Protein AF-0000000066102366 (afdb_homodimer)

Solvent-accessible surface area (backbone atoms only — not comparable to full-atom values): 40143 Å² total; per-residue (Å²): 104,44,36,36,39,34,56,14,34,32,42,26,53,77,79,68,43,74,47,74,31,21,40,34,29,48,43,47,22,20,67,41,72,42,74,88,72,82,71,86,92,42,50,73,45,81,28,66,86,20,38,34,30,33,12,26,32,32,74,33,31,48,33,33,53,49,71,36,56,87,23,20,27,56,65,35,37,47,48,17,29,21,54,27,19,31,28,32,38,24,30,57,18,81,30,43,72,41,25,42,44,42,67,56,38,35,56,45,46,56,62,34,68,72,47,76,42,48,59,50,36,29,22,26,43,18,46,75,65,63,59,69,46,69,36,62,62,69,56,30,42,74,40,57,30,70,28,27,22,39,57,90,48,48,72,83,44,65,33,48,49,46,52,51,36,46,52,23,41,76,67,72,31,41,39,38,44,31,53,54,39,71,64,51,39,66,34,83,24,34,30,50,44,72,62,23,48,75,72,74,42,55,15,32,36,60,59,20,28,35,14,49,39,32,22,52,44,42,46,29,38,73,57,62,10,44,35,35,40,50,46,55,44,41,33,65,36,44,54,46,49,43,51,37,44,71,75,63,24,47,60,46,27,25,29,26,47,62,43,61,66,50,40,42,68,40,34,81,75,44,40,31,30,42,22,18,78,65,27,30,38,51,69,67,22,25,52,36,45,51,51,22,50,64,71,53,54,36,44,28,47,27,46,52,22,26,50,39,39,69,72,55,40,67,50,58,68,92,70,22,61,60,32,24,52,25,44,66,47,35,61,25,46,42,37,42,56,28,32,72,67,64,64,34,53,68,53,56,52,45,28,20,24,10,39,42,43,18,59,74,69,67,48,91,53,26,38,74,44,70,76,28,53,22,31,26,19,30,26,37,72,73,52,77,40,64,39,60,84,75,58,64,33,76,28,67,36,41,62,53,54,70,36,79,36,21,26,46,54,40,32,13,24,27,60,45,36,79,66,28,67,60,128,103,43,37,34,38,35,54,15,33,32,42,27,53,77,79,69,42,76,45,74,32,21,40,34,28,49,43,47,22,20,68,41,73,42,73,88,74,82,70,86,92,41,51,74,43,81,28,65,87,21,38,33,31,34,12,27,31,32,74,33,31,48,32,32,51,48,72,36,57,88,23,20,29,56,66,34,38,47,48,17,28,21,55,28,18,29,28,33,41,24,31,58,19,80,30,44,72,42,26,42,44,42,67,56,37,36,56,44,47,56,60,32,68,72,46,76,43,47,60,49,36,29,22,27,44,18,47,73,64,63,60,72,47,72,34,61,61,68,55,30,42,74,42,57,30,69,29,27,21,39,57,89,47,49,72,83,43,64,34,48,50,45,53,50,35,46,51,23,41,77,68,71,31,41,40,37,45,32,50,53,40,73,65,50,40,65,33,83,24,34,28,50,44,72,62,22,47,76,72,74,41,56,15,30,37,58,57,22,27,33,15,50,41,33,21,52,44,41,46,30,39,74,57,63,10,44,34,35,41,49,46,55,44,39,32,64,34,44,54,47,49,42,50,37,43,72,75,62,24,47,62,46,28,24,29,25,48,62,43,61,66,50,40,41,67,40,35,81,75,44,39,30,30,42,23,17,77,65,26,29,36,51,69,68,21,26,53,36,46,51,51,22,48,64,72,54,53,35,44,28,48,28,45,51,22,26,51,39,39,70,72,54,40,67,50,57,67,91,72,23,61,60,31,25,50,26,44,66,46,35,60,25,45,43,36,41,57,26,31,72,67,64,64,34,53,67,53,56,52,45,27,20,25,9,38,43,43,17,58,73,67,67,47,89,55,26,39,74,45,69,76,28,53,23,31,27,18,32,26,38,70,73,52,76,40,64,38,60,82,76,57,66,33,76,27,67,36,42,62,52,53,69,36,80,35,22,27,47,54,42,33,14,24,26,61,44,36,81,67,26,67,60,129

Nearest PDB structures (foldseek):
  3d6n-assembly1_A  TM=9.719E-01  e=1.361E-57  Aquifex aeolicus
  4bjh-assembly1_A  TM=9.716E-01  e=2.528E-57  Aquifex aeolicus
  4yiw-assembly1_A  TM=9.695E-01  e=3.900E-57  Bacillus anthracis
  3gri-assembly1_A  TM=9.509E-01  e=8.326E-53  Staphylococcus aureus subsp. aureus MW2
  2z00-assembly1_A  TM=9.567E-01  e=2.423E-48  Thermus thermophilus HB8

Secondary structure (DSSP, 8-state):
-EEEEEEEEEEETTTTEEEEEEEEEETTEEEEEESS---TT-EEEE-TTSEEEEPEEEEEE---TTT-TTT--HHHHHHHHHHTTEEEEEE-S-SSS-S-SHHHHHHHHHHHTTSSSEEEEPBPSBGGG-SSSB--HHHHHHHT--SEE-TTS----HHHHHHHHHHHHHHTPEEEE----GGG-SSTTSBTTHHHHHTT---B-THHHHHHHHHHHHHHHHHT-EEEE-----HHHHHHHHHHHHHT--EEEEE-GGGGT--TTHHHHHGGGG--SSPP--HHHHHHHHHHHHHTSS-EE---B----HHHHSS-TTTSPP----TTTHHHHHIIIIITTTSS-HHHHHHHHTHHHHHHHT-S-S---TTSB--EEEEEEEEEEE--S--SSS----TTTT-EEEEEEEEEEETTEEEEE--/-EEEEEEEEEEETTTTEEEEEEEEEETTEEEEEESS---TT-EEEE-TTSEEEEPEEEEEE---TTT-TTT--HHHHHHHHHHTTEEEEEE-S-SSS-S-SHHHHHHHHHHHTTSSSEEEEPBPSBGGG-SSSB--HHHHHHHT--SEE-TTS----HHHHHHHHHHHHHHTPEEEE----GGG-SSTTSBTTHHHHHTT---B-THHHHHHHHHHHHHHHHHT-EEEE-----HHHHHHHHHHHHHT--EEEEE-GGGGT--TTHHHHHGGGG--SSPP--HHHHHHHHHHHHHTSS-EE---B----HHHHSS-TTTSPP----TTTHHHHHIIIIITTTSS-HHHHHHHHTHHHHHHHT-S-S---TTSB--EEEEEEEEEEE--S--SSS----TTTT-EEEEEEEEEEETTEEEEE--

pLDDT: mean 97.62, std 2.25, range [79.5, 98.94]

Sequence (846 aa):
MTLLIKNGRLVDPKSNRDEVLDILIENDKIVKIGLNLSVENAEIVDARGLVVAPGLIDVHVHFREPGQTHKETIHSGAKSAAAGGFTRVVMMANTKPILSTPKVLTETLEIADKEDIKIDAVGSITQDFDGEHLTDFDELIKAGAIGFSDDGIPLTDAGVLRKALQKAKLTDSLISIHEEDPNLIGTLGVNDGEVAHKCGFTGAPTVSEYSMMARDSMIAYETGARLHIQHLSAGESVEVVRFAKNLGAKITAEVTPQHFSITEQMIFEQGTNAKLNPPLRSTTDIGKIIEGLKDGTIDVIATDHAPHTREEKNVSLDKAPSGMIGLETSLQLGLTNLVAKGHLTLSELLTKMTVNPAKLYNFDAGYLAENGPADLVIFDAENDYQVGETFDSKATNSPFIKQKVQGQVKYTICDGKIVYQAKMTLLIKNGRLVDPKSNRDEVLDILIENDKIVKIGLNLSVENAEIVDARGLVVAPGLIDVHVHFREPGQTHKETIHSGAKSAAAGGFTRVVMMANTKPILSTPKVLTETLEIADKEDIKIDAVGSITQDFDGEHLTDFDELIKAGAIGFSDDGIPLTDAGVLRKALQKAKLTDSLISIHEEDPNLIGTLGVNDGEVAHKCGFTGAPTVSEYSMMARDSMIAYETGARLHIQHLSAGESVEVVRFAKNLGAKITAEVTPQHFSITEQMIFEQGTNAKLNPPLRSTTDIGKIIEGLKDGTIDVIATDHAPHTREEKNVSLDKAPSGMIGLETSLQLGLTNLVAKGHLTLSELLTKMTVNPAKLYNFDAGYLAENGPADLVIFDAENDYQVGETFDSKATNSPFIKQKVQGQVKYTICDGKIVYQAK

Structure (mmCIF, N/CA/C/O backbone):
data_AF-0000000066102366-model_v1
#
loop_
_entity.id
_entity.type
_entity.pdbx_description
1 polymer Dihydroorotase
#
loop_
_atom_site.group_PDB
_atom_site.id
_atom_site.type_symbol
_atom_site.label_atom_id
_atom_site.label_alt_id
_atom_site.label_comp_id
_atom_site.label_asym_id
_atom_site.label_entity_id
_atom_site.label_seq_id
_atom_site.pdbx_PDB_ins_code
_atom_site.Cartn_x
_atom_site.Cartn_y
_atom_site.Cartn_z
_atom_site.occupancy
_atom_site.B_iso_or_equiv
_atom_site.auth_seq_id
_atom_site.auth_comp_id
_atom_site.auth_asym_id
_atom_site.auth_atom_id
_atom_site.pdbx_PDB_model_num
ATOM 1 N N . MET A 1 1 ? 12.344 -43.375 -29.344 1 83.69 1 MET A N 1
ATOM 2 C CA . MET A 1 1 ? 10.922 -43.406 -29.672 1 83.69 1 MET A CA 1
ATOM 3 C C . MET A 1 1 ? 10.57 -42.281 -30.641 1 83.69 1 MET A C 1
ATOM 5 O O . MET A 1 1 ? 11.086 -41.188 -30.516 1 83.69 1 MET A O 1
ATOM 9 N N . THR A 1 2 ? 10.008 -42.594 -31.734 1 94 2 THR A N 1
ATOM 10 C CA . THR A 1 2 ? 9.641 -41.625 -32.75 1 94 2 THR A CA 1
ATOM 11 C C . THR A 1 2 ? 8.125 -41.438 -32.781 1 94 2 THR A C 1
ATOM 13 O O . THR A 1 2 ? 7.367 -42.406 -32.906 1 94 2 THR A O 1
ATOM 16 N N . LEU A 1 3 ? 7.688 -40.25 -32.5 1 97.5 3 LEU A N 1
ATOM 17 C CA . LEU A 1 3 ? 6.277 -39.875 -32.469 1 97.5 3 LEU A CA 1
ATOM 18 C C . LEU A 1 3 ? 5.969 -38.844 -33.562 1 97.5 3 LEU A C 1
ATOM 20 O O . LEU A 1 3 ? 6.691 -37.844 -33.719 1 97.5 3 LEU A O 1
ATOM 24 N N . LEU A 1 4 ? 4.992 -39.156 -34.406 1 98.19 4 LEU A N 1
ATOM 25 C CA . LEU A 1 4 ? 4.559 -38.219 -35.469 1 98.19 4 LEU A CA 1
ATOM 26 C C . LEU A 1 4 ? 3.125 -37.75 -35.219 1 98.19 4 LEU A C 1
ATOM 28 O O . LEU A 1 4 ? 2.197 -38.562 -35.219 1 98.19 4 LEU A O 1
ATOM 32 N N . ILE A 1 5 ? 2.922 -36.469 -34.906 1 98.44 5 ILE A N 1
ATOM 33 C CA . ILE A 1 5 ? 1.61 -35.844 -34.781 1 98.44 5 ILE A CA 1
ATOM 34 C C . ILE A 1 5 ? 1.167 -35.281 -36.125 1 98.44 5 ILE A C 1
ATOM 36 O O . ILE A 1 5 ? 1.826 -34.406 -36.656 1 98.44 5 ILE A O 1
ATOM 40 N N . LYS A 1 6 ? 0.044 -35.688 -36.562 1 98 6 LYS A N 1
ATOM 41 C CA . LYS A 1 6 ? -0.37 -35.312 -37.906 1 98 6 LYS A CA 1
ATOM 42 C C . LYS A 1 6 ? -1.62 -34.438 -37.875 1 98 6 LYS A C 1
ATOM 44 O O . LYS A 1 6 ? -2.51 -34.656 -37.062 1 98 6 LYS A O 1
ATOM 49 N N . ASN A 1 7 ? -1.639 -33.5 -38.781 1 97.69 7 ASN A N 1
ATOM 50 C CA . ASN A 1 7 ? -2.828 -32.781 -39.156 1 97.69 7 ASN A CA 1
ATOM 51 C C . ASN A 1 7 ? -3.373 -31.922 -38 1 97.69 7 ASN A C 1
ATOM 53 O O . ASN A 1 7 ? -4.559 -31.594 -38 1 97.69 7 ASN A O 1
ATOM 57 N N . GLY A 1 8 ? -2.568 -31.594 -37 1 98.38 8 GLY A N 1
ATOM 58 C CA . GLY A 1 8 ? -3.027 -30.781 -35.875 1 98.38 8 GLY A CA 1
ATOM 59 C C . GLY A 1 8 ? -2.926 -29.297 -36.156 1 98.38 8 GLY A C 1
ATOM 60 O O . GLY A 1 8 ? -2.025 -28.844 -36.875 1 98.38 8 GLY A O 1
ATOM 61 N N . ARG A 1 9 ? -3.891 -28.5 -35.594 1 98.69 9 ARG A N 1
ATOM 62 C CA . ARG A 1 9 ? -3.758 -27.047 -35.594 1 98.69 9 ARG A CA 1
ATOM 63 C C . ARG A 1 9 ? -2.723 -26.594 -34.562 1 98.69 9 ARG A C 1
ATOM 65 O O . ARG A 1 9 ? -3.023 -26.5 -33.375 1 98.69 9 ARG A O 1
ATOM 72 N N . LEU A 1 10 ? -1.547 -26.312 -35.031 1 98.69 10 LEU A N 1
ATOM 73 C CA . LEU A 1 10 ? -0.466 -25.875 -34.156 1 98.69 10 LEU A CA 1
ATOM 74 C C . LEU A 1 10 ? -0.676 -24.422 -33.719 1 98.69 10 LEU A C 1
ATOM 76 O O . LEU A 1 10 ? -0.806 -23.531 -34.562 1 98.69 10 LEU A O 1
ATOM 80 N N . VAL A 1 11 ? -0.823 -24.172 -32.438 1 98.81 11 VAL A N 1
ATOM 81 C CA . VAL A 1 11 ? -0.907 -22.828 -31.859 1 98.81 11 VAL A CA 1
ATOM 82 C C . VAL A 1 11 ? 0.254 -22.594 -30.906 1 98.81 11 VAL A C 1
ATOM 84 O O . VAL A 1 11 ? 0.307 -23.203 -29.828 1 98.81 11 VAL A O 1
ATOM 87 N N . ASP A 1 12 ? 1.21 -21.781 -31.25 1 98.69 12 ASP A N 1
ATOM 88 C CA . ASP A 1 12 ? 2.373 -21.438 -30.422 1 98.69 12 ASP A CA 1
ATOM 89 C C . ASP A 1 12 ? 2.469 -19.938 -30.203 1 98.69 12 ASP A C 1
ATOM 91 O O . ASP A 1 12 ? 2.893 -19.188 -31.078 1 98.69 12 ASP A O 1
ATOM 95 N N . PRO A 1 13 ? 2.174 -19.469 -29.016 1 98.56 13 PRO A N 1
ATOM 96 C CA . PRO A 1 13 ? 2.186 -18.031 -28.75 1 98.56 13 PRO A CA 1
ATOM 97 C C . PRO A 1 13 ? 3.572 -17.406 -28.906 1 98.56 13 PRO A C 1
ATOM 99 O O . PRO A 1 13 ? 3.689 -16.266 -29.344 1 98.56 13 PRO A O 1
ATOM 102 N N . LYS A 1 14 ? 4.57 -18.109 -28.547 1 98.19 14 LYS A N 1
ATOM 103 C CA . LYS A 1 14 ? 5.914 -17.531 -28.609 1 98.19 14 LYS A CA 1
ATOM 104 C C . LYS A 1 14 ? 6.27 -17.141 -30.047 1 98.19 14 LYS A C 1
ATOM 106 O O . LYS A 1 14 ? 6.824 -16.078 -30.281 1 98.19 14 LYS A O 1
ATOM 111 N N . SER A 1 15 ? 5.977 -18.031 -31.031 1 97.62 15 SER A N 1
ATOM 112 C CA . SER A 1 15 ? 6.289 -17.766 -32.438 1 97.62 15 SER A CA 1
ATOM 113 C C . SER A 1 15 ? 5.105 -17.141 -33.156 1 97.62 15 SER A C 1
ATOM 115 O O . SER A 1 15 ? 5.18 -16.859 -34.375 1 97.62 15 SER A O 1
ATOM 117 N N . ASN A 1 16 ? 4.008 -16.969 -32.5 1 97.38 16 ASN A N 1
ATOM 118 C CA . ASN A 1 16 ? 2.779 -16.422 -33.062 1 97.38 16 ASN A CA 1
ATOM 119 C C . ASN A 1 16 ? 2.293 -17.25 -34.25 1 97.38 16 ASN A C 1
ATOM 121 O O . ASN A 1 16 ? 1.871 -16.703 -35.25 1 97.38 16 ASN A O 1
ATOM 125 N N . ARG A 1 17 ? 2.418 -18.578 -34.125 1 97.31 17 ARG A N 1
ATOM 126 C CA . ARG A 1 17 ? 1.947 -19.469 -35.156 1 97.31 17 ARG A CA 1
ATOM 127 C C . ARG A 1 17 ? 0.567 -20.031 -34.844 1 97.31 17 ARG A C 1
ATOM 129 O O . ARG A 1 17 ? 0.271 -20.312 -33.656 1 97.31 17 ARG A O 1
ATOM 136 N N . ASP A 1 18 ? -0.26 -20.172 -35.812 1 98.25 18 ASP A N 1
ATOM 137 C CA . ASP A 1 18 ? -1.593 -20.766 -35.75 1 98.25 18 ASP A CA 1
ATOM 138 C C . ASP A 1 18 ? -1.958 -21.391 -37.125 1 98.25 18 ASP A C 1
ATOM 140 O O . ASP A 1 18 ? -2.574 -20.734 -37.938 1 98.25 18 ASP A O 1
ATOM 144 N N . GLU A 1 19 ? -1.544 -22.625 -37.25 1 97.88 19 GLU A N 1
ATOM 145 C CA . GLU A 1 19 ? -1.711 -23.266 -38.562 1 97.88 19 GLU A CA 1
ATOM 146 C C . GLU A 1 19 ? -1.691 -24.797 -38.438 1 97.88 19 GLU A C 1
ATOM 148 O O . GLU A 1 19 ? -1.159 -25.328 -37.469 1 97.88 19 GLU A O 1
ATOM 153 N N . VAL A 1 20 ? -2.307 -25.469 -39.438 1 98.38 20 VAL A N 1
ATOM 154 C CA . VAL A 1 20 ? -2.346 -26.922 -39.438 1 98.38 20 VAL A CA 1
ATOM 155 C C . VAL A 1 20 ? -1.013 -27.484 -39.938 1 98.38 20 VAL A C 1
ATOM 157 O O . VAL A 1 20 ? -0.589 -27.172 -41.062 1 98.38 20 VAL A O 1
ATOM 160 N N . LEU A 1 21 ? -0.314 -28.25 -39.062 1 98 21 LEU A N 1
ATOM 161 C CA . LEU A 1 21 ? 1.007 -28.797 -39.375 1 98 21 LEU A CA 1
ATOM 162 C C . LEU A 1 21 ? 1.191 -30.172 -38.75 1 98 21 LEU A C 1
ATOM 164 O O . LEU A 1 21 ? 0.399 -30.578 -37.875 1 98 21 LEU A O 1
ATOM 168 N N . ASP A 1 22 ? 2.195 -30.875 -39.281 1 98.31 22 ASP A N 1
ATOM 169 C CA . ASP A 1 22 ? 2.691 -32.094 -38.656 1 98.31 22 ASP A CA 1
ATOM 170 C C . ASP A 1 22 ? 3.906 -31.781 -37.781 1 98.31 22 ASP A C 1
ATOM 172 O O . ASP A 1 22 ? 4.656 -30.844 -38.031 1 98.31 22 ASP A O 1
ATOM 176 N N . ILE A 1 23 ? 4.062 -32.531 -36.75 1 98.56 23 ILE A N 1
ATOM 177 C CA . ILE A 1 23 ? 5.211 -32.406 -35.844 1 98.56 23 ILE A CA 1
ATOM 178 C C . ILE A 1 23 ? 5.875 -33.75 -35.656 1 98.56 23 ILE A C 1
ATOM 180 O O . ILE A 1 23 ? 5.219 -34.719 -35.281 1 98.56 23 ILE A O 1
ATOM 184 N N . LEU A 1 24 ? 7.133 -33.844 -35.938 1 98.38 24 LEU A N 1
ATOM 185 C CA . LEU A 1 24 ? 7.918 -35.031 -35.719 1 98.38 24 LEU A CA 1
ATOM 186 C C . LEU A 1 24 ? 8.766 -34.906 -34.469 1 98.38 24 LEU A C 1
ATOM 188 O O . LEU A 1 24 ? 9.523 -33.969 -34.312 1 98.38 24 LEU A O 1
ATOM 192 N N . ILE A 1 25 ? 8.562 -35.875 -33.531 1 98.19 25 ILE A N 1
ATOM 193 C CA . ILE A 1 25 ? 9.297 -35.906 -32.281 1 98.19 25 ILE A CA 1
ATOM 194 C C . ILE A 1 25 ? 10.211 -37.125 -32.25 1 98.19 25 ILE A C 1
ATOM 196 O O . ILE A 1 25 ? 9.789 -38.25 -32.562 1 98.19 25 ILE A O 1
ATOM 200 N N . GLU A 1 26 ? 11.445 -36.969 -31.922 1 97 26 GLU A N 1
ATOM 201 C CA . GLU A 1 26 ? 12.398 -38.031 -31.625 1 97 26 GLU A CA 1
ATOM 202 C C . GLU A 1 26 ? 13.039 -37.812 -30.266 1 97 26 GLU A C 1
ATOM 204 O O . GLU A 1 26 ? 13.648 -36.781 -30 1 97 26 GLU A O 1
ATOM 209 N N . ASN A 1 27 ? 12.852 -38.875 -29.453 1 95.56 27 ASN A N 1
ATOM 210 C CA . ASN A 1 27 ? 13.289 -38.781 -28.062 1 95.56 27 ASN A CA 1
ATOM 211 C C . ASN A 1 27 ? 12.648 -37.594 -27.344 1 95.56 27 ASN A C 1
ATOM 213 O O . ASN A 1 27 ? 11.422 -37.469 -27.328 1 95.56 27 ASN A O 1
ATOM 217 N N . ASP A 1 28 ? 13.391 -36.719 -26.891 1 97.25 28 ASP A N 1
ATOM 218 C CA . ASP A 1 28 ? 12.828 -35.625 -26.078 1 97.25 28 ASP A CA 1
ATOM 219 C C . ASP A 1 28 ? 12.836 -34.312 -26.844 1 97.25 28 ASP A C 1
ATOM 221 O O . ASP A 1 28 ? 12.695 -33.25 -26.25 1 97.25 28 ASP A O 1
ATOM 225 N N . LYS A 1 29 ? 12.875 -34.375 -28.219 1 98 29 LYS A N 1
ATOM 226 C CA . LYS A 1 29 ? 13 -33.156 -29.016 1 98 29 LYS A CA 1
ATOM 227 C C . LYS A 1 29 ? 12.023 -33.156 -30.188 1 98 29 LYS A C 1
ATOM 229 O O . LYS A 1 29 ? 11.711 -34.219 -30.734 1 98 29 LYS A O 1
ATOM 234 N N . ILE A 1 30 ? 11.633 -31.969 -30.484 1 98.25 30 ILE A N 1
ATOM 235 C CA . ILE A 1 30 ? 10.938 -31.781 -31.75 1 98.25 30 ILE A CA 1
ATOM 236 C C . ILE A 1 30 ? 11.953 -31.703 -32.906 1 98.25 30 ILE A C 1
ATOM 238 O O . ILE A 1 30 ? 12.805 -30.812 -32.906 1 98.25 30 ILE A O 1
ATOM 242 N N . VAL A 1 31 ? 11.805 -32.594 -33.812 1 97.5 31 VAL A N 1
ATOM 243 C CA . VAL A 1 31 ? 12.828 -32.688 -34.844 1 97.5 31 VAL A CA 1
ATOM 244 C C . VAL A 1 31 ? 12.391 -31.891 -36.062 1 97.5 31 VAL A C 1
ATOM 246 O O . VAL A 1 31 ? 13.227 -31.375 -36.812 1 97.5 31 VAL A O 1
ATOM 249 N N . LYS A 1 32 ? 11.117 -31.984 -36.344 1 97.69 32 LYS A N 1
ATOM 250 C CA . LYS A 1 32 ? 10.633 -31.328 -37.562 1 97.69 32 LYS A CA 1
ATOM 251 C C . LYS A 1 32 ? 9.18 -30.875 -37.375 1 97.69 32 LYS A C 1
ATOM 253 O O . LYS A 1 32 ? 8.375 -31.578 -36.781 1 97.69 32 LYS A O 1
ATOM 258 N N . ILE A 1 33 ? 8.883 -29.719 -37.844 1 98.12 33 ILE A N 1
ATOM 259 C CA . ILE A 1 33 ? 7.531 -29.172 -37.969 1 98.12 33 ILE A CA 1
ATOM 260 C C . ILE A 1 33 ? 7.266 -28.812 -39.438 1 98.12 33 ILE A C 1
ATOM 262 O O . ILE A 1 33 ? 8.016 -28.047 -40.031 1 98.12 33 ILE A O 1
ATOM 266 N N . GLY A 1 34 ? 6.309 -29.375 -40 1 96.81 34 GLY A N 1
ATOM 267 C CA . GLY A 1 34 ? 6.07 -29.094 -41.438 1 96.81 34 GLY A CA 1
ATOM 268 C C . GLY A 1 34 ? 4.844 -29.812 -41.969 1 96.81 34 GLY A C 1
ATOM 269 O O . GLY A 1 34 ? 4.027 -30.328 -41.219 1 96.81 34 GLY A O 1
ATOM 270 N N . LEU A 1 35 ? 4.691 -29.719 -43.281 1 96.88 35 LEU A N 1
ATOM 271 C CA . LEU A 1 35 ? 3.547 -30.297 -43.969 1 96.88 35 LEU A CA 1
ATOM 272 C C . LEU A 1 35 ? 3.881 -31.703 -44.469 1 96.88 35 LEU A C 1
ATOM 274 O O . LEU A 1 35 ? 5.004 -31.938 -44.938 1 96.88 35 LEU A O 1
ATOM 278 N N . ASN A 1 36 ? 2.922 -32.562 -44.375 1 95.31 36 ASN A N 1
ATOM 279 C CA . ASN A 1 36 ? 2.959 -33.875 -45.031 1 95.31 36 ASN A CA 1
ATOM 280 C C . ASN A 1 36 ? 4.219 -34.656 -44.656 1 95.31 36 ASN A C 1
ATOM 282 O O . ASN A 1 36 ? 4.93 -35.156 -45.531 1 95.31 36 ASN A O 1
ATOM 286 N N . LEU A 1 37 ? 4.477 -34.594 -43.406 1 95.75 37 LEU A N 1
ATOM 287 C CA . LEU A 1 37 ? 5.617 -35.375 -42.938 1 95.75 37 LEU A CA 1
ATOM 288 C C . LEU A 1 37 ? 5.301 -36.875 -42.938 1 95.75 37 LEU A C 1
ATOM 290 O O . LEU A 1 37 ? 4.164 -37.25 -42.656 1 95.75 37 LEU A O 1
ATOM 294 N N . SER A 1 38 ? 6.211 -37.719 -43.312 1 93 38 SER A N 1
ATOM 295 C CA . SER A 1 38 ? 6.094 -39.156 -43.312 1 93 38 SER A CA 1
ATOM 296 C C . SER A 1 38 ? 7.375 -39.812 -42.781 1 93 38 SER A C 1
ATOM 298 O O . SER A 1 38 ? 8.477 -39.438 -43.219 1 93 38 SER A O 1
ATOM 300 N N . VAL A 1 39 ? 7.234 -40.594 -41.812 1 89.69 39 VAL A N 1
ATOM 301 C CA . VAL A 1 39 ? 8.367 -41.312 -41.219 1 89.69 39 VAL A CA 1
ATOM 302 C C . VAL A 1 39 ? 8 -42.781 -41 1 89.69 39 VAL A C 1
ATOM 304 O O . VAL A 1 39 ? 6.898 -43.094 -40.562 1 89.69 39 VAL A O 1
ATOM 307 N N . GLU A 1 40 ? 8.93 -43.656 -41.344 1 89.31 40 GLU A N 1
ATOM 308 C CA . GLU A 1 40 ? 8.695 -45.094 -41.188 1 89.31 40 GLU A CA 1
ATOM 309 C C . GLU A 1 40 ? 8.789 -45.5 -39.719 1 89.31 40 GLU A C 1
ATOM 311 O O . GLU A 1 40 ? 9.641 -45 -38.969 1 89.31 40 GLU A O 1
ATOM 316 N N . ASN A 1 41 ? 7.945 -46.375 -39.188 1 89.44 41 ASN A N 1
ATOM 317 C CA . ASN A 1 41 ? 7.973 -47 -37.875 1 89.44 41 ASN A CA 1
ATOM 318 C C . ASN A 1 41 ? 7.73 -46 -36.781 1 89.44 41 ASN A C 1
ATOM 320 O O . ASN A 1 41 ? 8.172 -46.219 -35.625 1 89.44 41 ASN A O 1
ATOM 324 N N . ALA A 1 42 ? 7.152 -44.906 -37.062 1 91.69 42 ALA A N 1
ATOM 325 C CA . ALA A 1 42 ? 6.816 -43.938 -36.031 1 91.69 42 ALA A CA 1
ATOM 326 C C . ALA A 1 42 ? 5.43 -44.219 -35.469 1 91.69 42 ALA A C 1
ATOM 328 O O . ALA A 1 42 ? 4.539 -44.688 -36.156 1 91.69 42 ALA A O 1
ATOM 329 N N . GLU A 1 43 ? 5.281 -44.031 -34.094 1 95.5 43 GLU A N 1
ATOM 330 C CA . GLU A 1 43 ? 3.939 -43.938 -33.531 1 95.5 43 GLU A CA 1
ATOM 331 C C . GLU A 1 43 ? 3.209 -42.688 -34.062 1 95.5 43 GLU A C 1
ATOM 333 O O . GLU A 1 43 ? 3.77 -41.594 -34.062 1 95.5 43 GLU A O 1
ATOM 338 N N . ILE A 1 44 ? 1.993 -42.875 -34.562 1 96.25 44 ILE A N 1
ATOM 339 C CA . ILE A 1 44 ? 1.28 -41.781 -35.188 1 96.25 44 ILE A CA 1
ATOM 340 C C . ILE A 1 44 ? 0.122 -41.312 -34.312 1 96.25 44 ILE A C 1
ATOM 342 O O . ILE A 1 44 ? -0.654 -42.156 -33.812 1 96.25 44 ILE A O 1
ATOM 346 N N . VAL A 1 45 ? 0.023 -40.094 -34.031 1 97.31 45 VAL A N 1
ATOM 347 C CA . VAL A 1 45 ? -1.135 -39.438 -33.406 1 97.31 45 VAL A CA 1
ATOM 348 C C . VAL A 1 45 ? -1.863 -38.594 -34.469 1 97.31 45 VAL A C 1
ATOM 350 O O . VAL A 1 45 ? -1.298 -37.625 -35 1 97.31 45 VAL A O 1
ATOM 353 N N . ASP A 1 46 ? -3.047 -38.938 -34.812 1 97.31 46 ASP A N 1
ATOM 354 C CA . ASP A 1 46 ? -3.875 -38.125 -35.688 1 97.31 46 ASP A CA 1
ATOM 355 C C . ASP A 1 46 ? -4.543 -37 -34.938 1 97.31 46 ASP A C 1
ATOM 357 O O . ASP A 1 46 ? -5.48 -37.219 -34.156 1 97.31 46 ASP A O 1
ATOM 361 N N . ALA A 1 47 ? -4.141 -35.812 -35.156 1 98.31 47 ALA A N 1
ATOM 362 C CA . ALA A 1 47 ? -4.621 -34.656 -34.375 1 98.31 47 ALA A CA 1
ATOM 363 C C . ALA A 1 47 ? -5.594 -33.812 -35.219 1 98.31 47 ALA A C 1
ATOM 365 O O . ALA A 1 47 ? -5.785 -32.656 -34.938 1 98.31 47 ALA A O 1
ATOM 366 N N . ARG A 1 48 ? -6.195 -34.375 -36.25 1 97.56 48 ARG A N 1
ATOM 367 C CA . ARG A 1 48 ? -7.168 -33.656 -37.031 1 97.56 48 ARG A CA 1
ATOM 368 C C . ARG A 1 48 ? -8.289 -33.094 -36.188 1 97.56 48 ARG A C 1
ATOM 370 O O . ARG A 1 48 ? -8.914 -33.812 -35.406 1 97.56 48 ARG A O 1
ATOM 377 N N . GLY A 1 49 ? -8.5 -31.828 -36.344 1 97.38 49 GLY A N 1
ATOM 378 C CA . GLY A 1 49 ? -9.562 -31.156 -35.594 1 97.38 49 GLY A CA 1
ATOM 379 C C . GLY A 1 49 ? -9.164 -30.766 -34.188 1 97.38 49 GLY A C 1
ATOM 380 O O . GLY A 1 49 ? -9.953 -30.141 -33.469 1 97.38 49 GLY A O 1
ATOM 381 N N . LEU A 1 50 ? -7.973 -31.078 -33.812 1 98.69 50 LEU A N 1
ATOM 382 C CA . LEU A 1 50 ? -7.48 -30.781 -32.469 1 98.69 50 LEU A CA 1
ATOM 383 C C . LEU A 1 50 ? -6.414 -29.688 -32.531 1 98.69 50 LEU A C 1
ATOM 385 O O . LEU A 1 50 ? -5.82 -29.438 -33.562 1 98.69 50 LEU A O 1
ATOM 389 N N . VAL A 1 51 ? -6.258 -29.016 -31.422 1 98.88 51 VAL A N 1
ATOM 390 C CA . VAL A 1 51 ? -5.195 -28.031 -31.25 1 98.88 51 VAL A CA 1
ATOM 391 C C . VAL A 1 51 ? -3.938 -28.719 -30.719 1 98.88 51 VAL A C 1
ATOM 393 O O . VAL A 1 51 ? -4.016 -29.578 -29.844 1 98.88 51 VAL A O 1
ATOM 396 N N . VAL A 1 52 ? -2.793 -28.422 -31.234 1 98.88 52 VAL A N 1
ATOM 397 C CA . VAL A 1 52 ? -1.485 -28.828 -30.734 1 98.88 52 VAL A CA 1
ATOM 398 C C . VAL A 1 52 ? -0.74 -27.609 -30.188 1 98.88 52 VAL A C 1
ATOM 400 O O . VAL A 1 52 ? -0.433 -26.688 -30.953 1 98.88 52 VAL A O 1
ATOM 403 N N . ALA A 1 53 ? -0.455 -27.547 -28.953 1 98.94 53 ALA A N 1
ATOM 404 C CA . ALA A 1 53 ? 0.162 -26.391 -28.281 1 98.94 53 ALA A CA 1
ATOM 405 C C . ALA A 1 53 ? 1.308 -26.844 -27.375 1 98.94 53 ALA A C 1
ATOM 407 O O . ALA A 1 53 ? 1.497 -28.031 -27.141 1 98.94 53 ALA A O 1
ATOM 408 N N . PRO A 1 54 ? 2.184 -25.859 -26.953 1 98.94 54 PRO A N 1
ATOM 409 C CA . PRO A 1 54 ? 3.164 -26.234 -25.938 1 98.94 54 PRO A CA 1
ATOM 410 C C . PRO A 1 54 ? 2.516 -26.828 -24.688 1 98.94 54 PRO A C 1
ATOM 412 O O . PRO A 1 54 ? 1.414 -26.406 -24.312 1 98.94 54 PRO A O 1
ATOM 415 N N . GLY A 1 55 ? 3.209 -27.828 -24.062 1 98.94 55 GLY A N 1
ATOM 416 C CA . GLY A 1 55 ? 2.713 -28.312 -22.781 1 98.94 55 GLY A CA 1
ATOM 417 C C . GLY A 1 55 ? 2.467 -27.203 -21.781 1 98.94 55 GLY A C 1
ATOM 418 O O . GLY A 1 55 ? 3.271 -26.281 -21.656 1 98.94 55 GLY A O 1
ATOM 419 N N . LEU A 1 56 ? 1.324 -27.219 -21.094 1 98.94 56 LEU A N 1
ATOM 420 C CA . LEU A 1 56 ? 0.996 -26.188 -20.125 1 98.94 56 LEU A CA 1
ATOM 421 C C . LEU A 1 56 ? 1.944 -26.234 -18.922 1 98.94 56 LEU A C 1
ATOM 423 O O . LEU A 1 56 ? 2.527 -27.281 -18.641 1 98.94 56 LEU A O 1
ATOM 427 N N . ILE A 1 57 ? 2.146 -25.094 -18.297 1 98.94 57 ILE A N 1
ATOM 428 C CA . ILE A 1 57 ? 2.998 -24.969 -17.109 1 98.94 57 ILE A CA 1
ATOM 429 C C . ILE A 1 57 ? 2.205 -24.344 -15.961 1 98.94 57 ILE A C 1
ATOM 431 O O . ILE A 1 57 ? 1.67 -23.25 -16.094 1 98.94 57 ILE A O 1
ATOM 435 N N . ASP A 1 58 ? 2.082 -25.016 -14.875 1 98.94 58 ASP A N 1
ATOM 436 C CA . ASP A 1 58 ? 1.407 -24.5 -13.688 1 98.94 58 ASP A CA 1
ATOM 437 C C . ASP A 1 58 ? 2.412 -24.156 -12.594 1 98.94 58 ASP A C 1
ATOM 439 O O . ASP A 1 58 ? 3.053 -25.047 -12.023 1 98.94 58 ASP A O 1
ATOM 443 N N . VAL A 1 59 ? 2.432 -22.922 -12.203 1 98.88 59 VAL A N 1
ATOM 444 C CA . VAL A 1 59 ? 3.494 -22.453 -11.312 1 98.88 59 VAL A CA 1
ATOM 445 C C . VAL A 1 59 ? 3.012 -22.516 -9.867 1 98.88 59 VAL A C 1
ATOM 447 O O . VAL A 1 59 ? 3.689 -22.016 -8.961 1 98.88 59 VAL A O 1
ATOM 450 N N . HIS A 1 60 ? 1.824 -23.078 -9.609 1 98.88 60 HIS A N 1
ATOM 451 C CA . HIS A 1 60 ? 1.24 -23.031 -8.273 1 98.88 60 HIS A CA 1
ATOM 452 C C . HIS A 1 60 ? 0.385 -24.266 -8.008 1 98.88 60 HIS A C 1
ATOM 454 O O . HIS A 1 60 ? -0.82 -24.266 -8.266 1 98.88 60 HIS A O 1
ATOM 460 N N . VAL A 1 61 ? 1 -25.344 -7.363 1 98.88 61 VAL A N 1
ATOM 461 C CA . VAL A 1 61 ? 0.238 -26.531 -7.016 1 98.88 61 VAL A CA 1
ATOM 462 C C . VAL A 1 61 ? 0.632 -27.016 -5.621 1 98.88 61 VAL A C 1
ATOM 464 O O . VAL A 1 61 ? 1.703 -26.672 -5.117 1 98.88 61 VAL A O 1
ATOM 467 N N . HIS A 1 62 ? -0.24 -27.75 -5.008 1 98.75 62 HIS A N 1
ATOM 468 C CA . HIS A 1 62 ? 0.015 -28.438 -3.742 1 98.75 62 HIS A CA 1
ATOM 469 C C . HIS A 1 62 ? -0.149 -29.953 -3.885 1 98.75 62 HIS A C 1
ATOM 471 O O . HIS A 1 62 ? -1.273 -30.453 -3.928 1 98.75 62 HIS A O 1
ATOM 477 N N . PHE A 1 63 ? 0.95 -30.719 -3.881 1 98.5 63 PHE A N 1
ATOM 478 C CA . PHE A 1 63 ? 0.859 -32.156 -4.055 1 98.5 63 PHE A CA 1
ATOM 479 C C . PHE A 1 63 ? 0.916 -32.875 -2.711 1 98.5 63 PHE A C 1
ATOM 481 O O . PHE A 1 63 ? 0.843 -34.094 -2.65 1 98.5 63 PHE A O 1
ATOM 488 N N . ARG A 1 64 ? 1.011 -32.188 -1.62 1 98.06 64 ARG A N 1
ATOM 489 C CA . ARG A 1 64 ? 0.746 -32.625 -0.252 1 98.06 64 ARG A CA 1
ATOM 490 C C . ARG A 1 64 ? 1.778 -33.656 0.206 1 98.06 64 ARG A C 1
ATOM 492 O O . ARG A 1 64 ? 1.606 -34.281 1.246 1 98.06 64 ARG A O 1
ATOM 499 N N . GLU A 1 65 ? 2.754 -33.938 -0.561 1 98.06 65 GLU A N 1
ATOM 500 C CA . GLU A 1 65 ? 3.854 -34.844 -0.222 1 98.06 65 GLU A CA 1
ATOM 501 C C . GLU A 1 65 ? 5.184 -34.094 -0.183 1 98.06 65 GLU A C 1
ATOM 503 O O . GLU A 1 65 ? 5.539 -33.375 -1.136 1 98.06 65 GLU A O 1
ATOM 508 N N . PRO A 1 66 ? 5.871 -34.281 1.002 1 97.75 66 PRO A N 1
ATOM 509 C CA . PRO A 1 66 ? 5.715 -35.25 2.08 1 97.75 66 PRO A CA 1
ATOM 510 C C . PRO A 1 66 ? 4.609 -34.875 3.062 1 97.75 66 PRO A C 1
ATOM 512 O O . PRO A 1 66 ? 4.168 -33.719 3.092 1 97.75 66 PRO A O 1
ATOM 515 N N . GLY A 1 67 ? 4.07 -35.875 3.803 1 97.75 67 GLY A N 1
ATOM 516 C CA . GLY A 1 67 ? 3.395 -35.719 5.082 1 97.75 67 GLY A CA 1
ATOM 517 C C . GLY A 1 67 ? 1.884 -35.781 4.973 1 97.75 67 GLY A C 1
ATOM 518 O O . GLY A 1 67 ? 1.203 -36.125 5.949 1 97.75 67 GLY A O 1
ATOM 519 N N . GLN A 1 68 ? 1.262 -35.438 3.824 1 97.69 68 GLN A N 1
ATOM 520 C CA . GLN A 1 68 ? -0.192 -35.469 3.701 1 97.69 68 GLN A CA 1
ATOM 521 C C . GLN A 1 68 ? -0.64 -36.312 2.514 1 97.69 68 GLN A C 1
ATOM 523 O O . GLN A 1 68 ? -1.473 -35.875 1.714 1 97.69 68 GLN A O 1
ATOM 528 N N . THR A 1 69 ? -0.148 -37.469 2.393 1 98 69 THR A N 1
ATOM 529 C CA . THR A 1 69 ? -0.298 -38.312 1.219 1 98 69 THR A CA 1
ATOM 530 C C . THR A 1 69 ? -1.727 -38.844 1.11 1 98 69 THR A C 1
ATOM 532 O O . THR A 1 69 ? -2.135 -39.312 0.057 1 98 69 THR A O 1
ATOM 535 N N . HIS A 1 70 ? -2.525 -38.781 2.213 1 97.75 70 HIS A N 1
ATOM 536 C CA . HIS A 1 70 ? -3.932 -39.156 2.145 1 97.75 70 HIS A CA 1
ATOM 537 C C . HIS A 1 70 ? -4.73 -38.156 1.312 1 97.75 70 HIS A C 1
ATOM 539 O O . HIS A 1 70 ? -5.801 -38.469 0.797 1 97.75 70 HIS A O 1
ATOM 545 N N . LYS A 1 71 ? -4.25 -36.938 1.18 1 98.25 71 LYS A N 1
ATOM 546 C CA . LYS A 1 71 ? -4.891 -35.906 0.37 1 98.25 71 LYS A CA 1
ATOM 547 C C . LYS A 1 71 ? -4.469 -36 -1.092 1 98.25 71 LYS A C 1
ATOM 549 O O . LYS A 1 71 ? -5.297 -35.875 -1.995 1 98.25 71 LYS A O 1
ATOM 554 N N . GLU A 1 72 ? -3.232 -36.125 -1.286 1 98.44 72 GLU A N 1
ATOM 555 C CA . GLU A 1 72 ? -2.594 -36.25 -2.596 1 98.44 72 GLU A CA 1
ATOM 556 C C . GLU A 1 72 ? -1.146 -36.688 -2.469 1 98.44 72 GLU A C 1
ATOM 558 O O . GLU A 1 72 ? -0.511 -36.5 -1.432 1 98.44 72 GLU A O 1
ATOM 563 N N . THR A 1 73 ? -0.606 -37.406 -3.422 1 98.62 73 THR A N 1
ATOM 564 C CA . THR A 1 7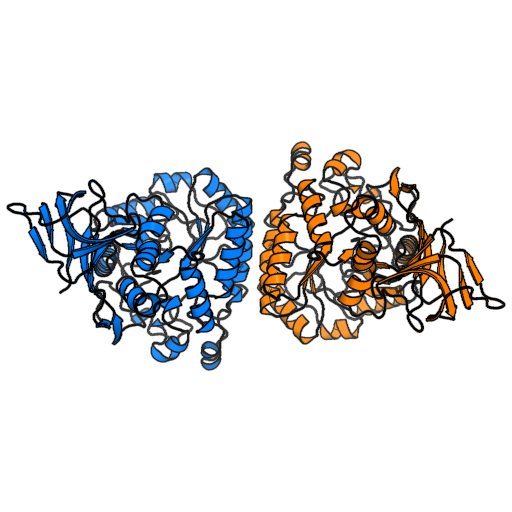3 ? 0.814 -37.719 -3.535 1 98.62 73 THR A CA 1
ATOM 565 C C . THR A 1 73 ? 1.42 -37.062 -4.766 1 98.62 73 THR A C 1
ATOM 567 O O . THR A 1 73 ? 0.694 -36.625 -5.656 1 98.62 73 THR A O 1
ATOM 570 N N . ILE A 1 74 ? 2.713 -36.969 -4.77 1 98.88 74 ILE A N 1
ATOM 571 C CA . ILE A 1 74 ? 3.393 -36.438 -5.953 1 98.88 74 ILE A CA 1
ATOM 572 C C . ILE A 1 74 ? 3.004 -37.25 -7.18 1 98.88 74 ILE A C 1
ATOM 574 O O . ILE A 1 74 ? 2.754 -36.719 -8.25 1 98.88 74 ILE A O 1
ATOM 578 N N . HIS A 1 75 ? 2.873 -38.531 -6.996 1 98.81 75 HIS A N 1
ATOM 579 C CA . HIS A 1 75 ? 2.512 -39.406 -8.102 1 98.81 75 HIS A CA 1
ATOM 580 C C . HIS A 1 75 ? 1.112 -39.094 -8.625 1 98.81 75 HIS A C 1
ATOM 582 O O . HIS A 1 75 ? 0.924 -38.875 -9.82 1 98.81 75 HIS A O 1
ATOM 588 N N . SER A 1 76 ? 0.121 -39.094 -7.723 1 98.75 76 SER A N 1
ATOM 589 C CA . SER A 1 76 ? -1.246 -38.844 -8.156 1 98.75 76 SER A CA 1
ATOM 590 C C . SER A 1 76 ? -1.391 -37.406 -8.672 1 98.75 76 SER A C 1
ATOM 592 O O . SER A 1 76 ? -2.141 -37.156 -9.617 1 98.75 76 SER A O 1
ATOM 594 N N . GLY A 1 77 ? -0.697 -36.438 -8.023 1 98.88 77 GLY A N 1
ATOM 595 C CA . GLY A 1 77 ? -0.669 -35.094 -8.531 1 98.88 77 GLY A CA 1
ATOM 596 C C . GLY A 1 77 ? -0.109 -35 -9.938 1 98.88 77 GLY A C 1
ATOM 597 O O . GLY A 1 77 ? -0.639 -34.25 -10.773 1 98.88 77 GLY A O 1
ATOM 598 N N . ALA A 1 78 ? 0.973 -35.688 -10.203 1 98.88 78 ALA A N 1
ATOM 599 C CA . ALA A 1 78 ? 1.583 -35.719 -11.531 1 98.88 78 ALA A CA 1
ATOM 600 C C . ALA A 1 78 ? 0.611 -36.281 -12.57 1 98.88 78 ALA A C 1
ATOM 602 O O . ALA A 1 78 ? 0.526 -35.75 -13.688 1 98.88 78 ALA A O 1
ATOM 603 N N . LYS A 1 79 ? -0.087 -37.312 -12.227 1 98.81 79 LYS A N 1
ATOM 604 C CA . LYS A 1 79 ? -1.085 -37.875 -13.125 1 98.81 79 LYS A CA 1
ATOM 605 C C . LYS A 1 79 ? -2.197 -36.875 -13.414 1 98.81 79 LYS A C 1
ATOM 607 O O . LYS A 1 79 ? -2.643 -36.75 -14.562 1 98.81 79 LYS A O 1
ATOM 612 N N . SER A 1 80 ? -2.676 -36.25 -12.336 1 98.88 80 SER A N 1
ATOM 613 C CA . SER A 1 80 ? -3.701 -35.219 -12.477 1 98.88 80 SER A CA 1
ATOM 614 C C . SER A 1 80 ? -3.229 -34.094 -13.391 1 98.88 80 SER A C 1
ATOM 616 O O . SER A 1 80 ? -3.988 -33.625 -14.234 1 98.88 80 SER A O 1
ATOM 618 N N . ALA A 1 81 ? -1.955 -33.656 -13.195 1 98.94 81 ALA A N 1
ATOM 619 C CA . ALA A 1 81 ? -1.38 -32.625 -14.031 1 98.94 81 ALA A CA 1
ATOM 620 C C . ALA A 1 81 ? -1.352 -33.031 -15.5 1 98.94 81 ALA A C 1
ATOM 622 O O . ALA A 1 81 ? -1.767 -32.281 -16.375 1 98.94 81 ALA A O 1
ATOM 623 N N . ALA A 1 82 ? -0.903 -34.219 -15.773 1 98.94 82 ALA A N 1
ATOM 624 C CA . ALA A 1 82 ? -0.864 -34.75 -17.141 1 98.94 82 ALA A CA 1
ATOM 625 C C . ALA A 1 82 ? -2.26 -34.75 -17.75 1 98.94 82 ALA A C 1
ATOM 627 O O . ALA A 1 82 ? -2.438 -34.375 -18.922 1 98.94 82 ALA A O 1
ATOM 628 N N 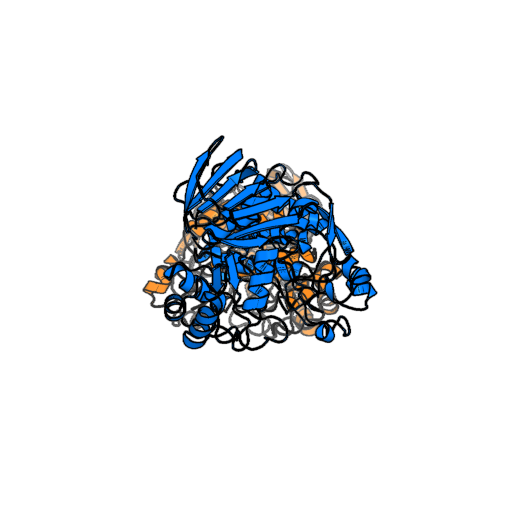. ALA A 1 83 ? -3.201 -35.156 -16.953 1 98.75 83 ALA A N 1
ATOM 629 C CA . ALA A 1 83 ? -4.586 -35.219 -17.422 1 98.75 83 ALA A CA 1
ATOM 630 C C . ALA A 1 83 ? -5.113 -33.844 -17.766 1 98.75 83 ALA A C 1
ATOM 632 O O . ALA A 1 83 ? -6.027 -33.688 -18.578 1 98.75 83 ALA A O 1
ATOM 633 N N . GLY A 1 84 ? -4.57 -32.875 -17.125 1 98.75 84 GLY A N 1
ATOM 634 C CA . GLY A 1 84 ? -4.965 -31.5 -17.375 1 98.75 84 GLY A CA 1
ATOM 635 C C . GLY A 1 84 ? -4.172 -30.844 -18.5 1 98.75 84 GLY A C 1
ATOM 636 O O . GLY A 1 84 ? -4.414 -29.688 -18.844 1 98.75 84 GLY A O 1
ATOM 637 N N . GLY A 1 85 ? -3.207 -31.531 -19.062 1 98.88 85 GLY A N 1
ATOM 638 C CA . GLY A 1 85 ? -2.426 -31 -20.172 1 98.88 85 GLY A CA 1
ATOM 639 C C . GLY A 1 85 ? -1.118 -30.375 -19.734 1 98.88 85 GLY A C 1
ATOM 640 O O . GLY A 1 85 ? -0.401 -29.781 -20.547 1 98.88 85 GLY A O 1
ATOM 641 N N . PHE A 1 86 ? -0.808 -30.469 -18.469 1 98.94 86 PHE A N 1
ATOM 642 C CA . PHE A 1 86 ? 0.399 -29.859 -17.922 1 98.94 86 PHE A CA 1
ATOM 643 C C . PHE A 1 86 ? 1.595 -30.797 -18.078 1 98.94 86 PHE A C 1
ATOM 645 O O . PHE A 1 86 ? 1.498 -31.984 -17.797 1 98.94 86 PHE A O 1
ATOM 652 N N . THR A 1 87 ? 2.713 -30.266 -18.547 1 98.94 87 THR A N 1
ATOM 653 C CA . THR A 1 87 ? 3.951 -31.031 -18.656 1 98.94 87 THR A CA 1
ATOM 654 C C . THR A 1 87 ? 4.941 -30.609 -17.562 1 98.94 87 THR A C 1
ATOM 656 O O . THR A 1 87 ? 5.945 -31.281 -17.344 1 98.94 87 THR A O 1
ATOM 659 N N . ARG A 1 88 ? 4.629 -29.531 -16.891 1 98.94 88 ARG A N 1
ATOM 660 C CA . ARG A 1 88 ? 5.496 -29.031 -15.836 1 98.94 88 ARG A CA 1
ATOM 661 C C . ARG A 1 88 ? 4.688 -28.312 -14.758 1 98.94 88 ARG A C 1
ATOM 663 O O . ARG A 1 88 ? 3.758 -27.578 -15.07 1 98.94 88 ARG A O 1
ATOM 670 N N . VAL A 1 89 ? 5.023 -28.594 -13.5 1 98.94 89 VAL A N 1
ATOM 671 C CA . VAL A 1 89 ? 4.355 -27.906 -12.406 1 98.94 89 VAL A CA 1
ATOM 672 C C . VAL A 1 89 ? 5.383 -27.484 -11.359 1 98.94 89 VAL A C 1
ATOM 674 O O . VAL A 1 89 ? 6.496 -28.016 -11.32 1 98.94 89 VAL A O 1
ATOM 677 N N . VAL A 1 90 ? 5.031 -26.438 -10.562 1 98.94 90 VAL A N 1
ATOM 678 C CA . VAL A 1 90 ? 5.855 -25.969 -9.453 1 98.94 90 VAL A CA 1
ATOM 679 C C . VAL A 1 90 ? 5.105 -26.172 -8.133 1 98.94 90 VAL A C 1
ATOM 681 O O . VAL A 1 90 ? 4.043 -25.578 -7.926 1 98.94 90 VAL A O 1
ATOM 684 N N . MET A 1 91 ? 5.66 -26.969 -7.238 1 98.88 91 MET A N 1
ATOM 685 C CA . MET A 1 91 ? 5.051 -27.25 -5.938 1 98.88 91 MET A CA 1
ATOM 686 C C . MET A 1 91 ? 5.379 -26.156 -4.938 1 98.88 91 MET A C 1
ATOM 688 O O . MET A 1 91 ? 6.508 -25.656 -4.906 1 98.88 91 MET A O 1
ATOM 692 N N . MET A 1 92 ? 4.395 -25.766 -4.191 1 98.62 92 MET A N 1
ATOM 693 C CA . MET A 1 92 ? 4.605 -24.844 -3.076 1 98.62 92 MET A CA 1
ATOM 694 C C . MET A 1 92 ? 5.184 -25.578 -1.87 1 98.62 92 MET A C 1
ATOM 696 O O . MET A 1 92 ? 5.152 -26.812 -1.807 1 98.62 92 MET A O 1
ATOM 700 N N . ALA A 1 93 ? 5.578 -24.859 -0.933 1 98.38 93 ALA A N 1
ATOM 701 C CA . ALA A 1 93 ? 6.457 -25.375 0.114 1 98.38 93 ALA A CA 1
ATOM 702 C C . ALA A 1 93 ? 5.648 -25.875 1.308 1 98.38 93 ALA A C 1
ATOM 704 O O . ALA A 1 93 ? 6.207 -26.453 2.24 1 98.38 93 ALA A O 1
ATOM 705 N N . ASN A 1 94 ? 4.332 -25.703 1.287 1 97.06 94 ASN A N 1
ATOM 706 C CA . ASN A 1 94 ? 3.52 -25.922 2.48 1 97.06 94 ASN A CA 1
ATOM 707 C C . ASN A 1 94 ? 3.189 -27.406 2.674 1 97.06 94 ASN A C 1
ATOM 709 O O . ASN A 1 94 ? 2.031 -27.766 2.895 1 97.06 94 ASN A O 1
ATOM 713 N N . THR A 1 95 ? 4.148 -28.297 2.67 1 97.88 95 THR A N 1
ATOM 714 C CA . THR A 1 95 ? 4.031 -29.703 3 1 97.88 95 THR A CA 1
ATOM 715 C C . THR A 1 95 ? 4.352 -29.953 4.473 1 97.88 95 THR A C 1
ATOM 717 O O . THR A 1 95 ? 4.551 -29 5.234 1 97.88 95 THR A O 1
ATOM 720 N N . LYS A 1 96 ? 4.242 -31.25 4.812 1 97.81 96 LYS A N 1
ATOM 721 C CA . LYS A 1 96 ? 4.641 -31.672 6.152 1 97.81 96 LYS A CA 1
ATOM 722 C C . LYS A 1 96 ? 5.695 -32.781 6.094 1 97.81 96 LYS A C 1
ATOM 724 O O . LYS A 1 96 ? 5.379 -33.938 5.816 1 97.81 96 LYS A O 1
ATOM 729 N N . PRO A 1 97 ? 6.918 -32.469 6.434 1 98.12 97 PRO A N 1
ATOM 730 C CA . PRO A 1 97 ? 7.426 -31.172 6.84 1 98.12 97 PRO A CA 1
ATOM 731 C C . PRO A 1 97 ? 7.422 -30.156 5.703 1 98.12 97 PRO A C 1
ATOM 733 O O . PRO A 1 97 ? 7.352 -30.531 4.531 1 98.12 97 PRO A O 1
ATOM 736 N N . ILE A 1 98 ? 7.496 -28.828 6.078 1 98.56 98 ILE A N 1
ATOM 737 C CA . ILE A 1 98 ? 7.613 -27.719 5.137 1 98.56 98 ILE A CA 1
ATOM 738 C C . ILE A 1 98 ? 8.969 -27.766 4.438 1 98.56 98 ILE A C 1
ATOM 740 O O . ILE A 1 98 ? 9.969 -28.156 5.043 1 98.56 98 ILE A O 1
ATOM 744 N N . LEU A 1 99 ? 9.055 -27.391 3.195 1 98.75 99 LEU A N 1
ATOM 745 C CA . LEU A 1 99 ? 10.297 -27.391 2.426 1 98.75 99 LEU A CA 1
ATOM 746 C C . LEU A 1 99 ? 11.195 -26.234 2.83 1 98.75 99 LEU A C 1
ATOM 748 O O . LEU A 1 99 ? 11.516 -25.375 2.008 1 98.75 99 LEU A O 1
ATOM 752 N N . SER A 1 100 ? 11.773 -26.297 4.035 1 98.69 100 SER A N 1
ATOM 753 C CA . SER A 1 100 ? 12.547 -25.188 4.609 1 98.69 100 SER A CA 1
ATOM 754 C C . SER A 1 100 ? 14.023 -25.562 4.742 1 98.69 100 SER A C 1
ATOM 756 O O . SER A 1 100 ? 14.852 -24.703 5.059 1 98.69 100 SER A O 1
ATOM 758 N N . THR A 1 101 ? 14.328 -26.828 4.508 1 98.62 101 THR A N 1
ATOM 759 C CA . THR A 1 101 ? 15.711 -27.281 4.621 1 98.62 101 THR A CA 1
ATOM 760 C C . THR A 1 101 ? 16.141 -28.016 3.352 1 98.62 101 THR A C 1
ATOM 762 O O . THR A 1 101 ? 15.32 -28.609 2.652 1 98.62 101 THR A O 1
ATOM 765 N N . PRO A 1 102 ? 17.469 -27.984 3.1 1 98.75 102 PRO A N 1
ATOM 766 C CA . PRO A 1 102 ? 17.984 -28.703 1.923 1 98.75 102 PRO A CA 1
ATOM 767 C C . PRO A 1 102 ? 17.625 -30.188 1.927 1 98.75 102 PRO A C 1
ATOM 769 O O . PRO A 1 102 ? 17.281 -30.734 0.881 1 98.75 102 PRO A O 1
ATOM 772 N N . LYS A 1 103 ? 17.641 -30.797 3.104 1 98.69 103 LYS A N 1
ATOM 773 C CA . LYS A 1 103 ? 17.359 -32.219 3.203 1 98.69 103 LYS A CA 1
ATOM 774 C C . LYS A 1 103 ? 15.938 -32.531 2.77 1 98.69 103 LYS A C 1
ATOM 776 O O . LYS A 1 103 ? 15.711 -33.406 1.911 1 98.69 103 LYS A O 1
ATOM 781 N N . VAL A 1 104 ? 15 -31.859 3.33 1 98.75 104 VAL A N 1
ATOM 782 C CA . VAL A 1 104 ? 13.594 -32.094 3.029 1 98.75 104 VAL A CA 1
ATOM 783 C C . VAL A 1 104 ? 13.32 -31.812 1.556 1 98.75 104 VAL A C 1
ATOM 785 O O . VAL A 1 104 ? 12.625 -32.594 0.885 1 98.75 104 VAL A O 1
ATOM 788 N N . LEU A 1 105 ? 13.859 -30.734 1.044 1 98.81 105 LEU A N 1
ATOM 789 C CA . LEU A 1 105 ? 13.672 -30.344 -0.347 1 98.81 105 LEU A CA 1
ATOM 790 C C . LEU A 1 105 ? 14.258 -31.375 -1.293 1 98.81 105 LEU A C 1
ATOM 792 O O . LEU A 1 105 ? 13.602 -31.797 -2.244 1 98.81 105 LEU A O 1
ATOM 796 N N . THR A 1 106 ? 15.461 -31.797 -1.032 1 98.81 106 THR A N 1
ATOM 797 C CA . THR A 1 106 ? 16.141 -32.781 -1.883 1 98.81 106 THR A CA 1
ATOM 798 C C . THR A 1 106 ? 15.375 -34.094 -1.917 1 98.81 106 THR A C 1
ATOM 800 O O . THR A 1 106 ? 15.172 -34.656 -2.986 1 98.81 106 THR A O 1
ATOM 803 N N . GLU A 1 107 ? 14.977 -34.531 -0.757 1 98.69 107 GLU A N 1
ATOM 804 C CA . GLU A 1 107 ? 14.227 -35.781 -0.671 1 98.69 107 GLU A CA 1
ATOM 805 C C . GLU A 1 107 ? 12.914 -35.719 -1.444 1 98.69 107 GLU A C 1
ATOM 807 O O . GLU A 1 107 ? 12.523 -36.656 -2.117 1 98.69 107 GLU A O 1
ATOM 812 N N . THR A 1 108 ? 12.258 -34.594 -1.326 1 98.81 108 THR A N 1
ATOM 813 C CA . THR A 1 108 ? 11 -34.375 -2.031 1 98.81 108 THR A CA 1
ATOM 814 C C . THR A 1 108 ? 11.227 -34.375 -3.541 1 98.81 108 THR A C 1
ATOM 816 O O . THR A 1 108 ? 10.469 -35 -4.289 1 98.81 108 THR A O 1
ATOM 819 N N . LEU A 1 109 ? 12.266 -33.656 -3.992 1 98.81 109 LEU A N 1
ATOM 820 C CA . LEU A 1 109 ? 12.555 -33.531 -5.418 1 98.81 109 LEU A CA 1
ATOM 821 C C . LEU A 1 109 ? 13 -34.875 -5.996 1 98.81 109 LEU A C 1
ATOM 823 O O . LEU A 1 109 ? 12.758 -35.156 -7.172 1 98.81 109 LEU A O 1
ATOM 827 N N . GLU A 1 110 ? 13.594 -35.719 -5.176 1 98.69 110 GLU A N 1
ATOM 828 C CA . GLU A 1 110 ? 13.969 -37.062 -5.621 1 98.69 110 GLU A CA 1
ATOM 829 C C . GLU A 1 110 ? 12.734 -37.906 -5.953 1 98.69 110 GLU A C 1
ATOM 831 O O . GLU A 1 110 ? 12.734 -38.656 -6.918 1 98.69 110 GLU A O 1
ATOM 836 N N . ILE A 1 111 ? 11.734 -37.781 -5.129 1 98.62 111 ILE A N 1
ATOM 837 C CA . ILE A 1 111 ? 10.461 -38.469 -5.402 1 98.62 111 ILE A CA 1
ATOM 838 C C . ILE A 1 111 ? 9.852 -37.906 -6.684 1 98.62 111 ILE A C 1
ATOM 840 O O . ILE A 1 111 ? 9.391 -38.656 -7.539 1 98.62 111 ILE A O 1
ATOM 844 N N . ALA A 1 112 ? 9.891 -36.594 -6.848 1 98.75 112 ALA A N 1
ATOM 845 C CA . ALA A 1 112 ? 9.305 -35.906 -7.984 1 98.75 112 ALA A CA 1
ATOM 846 C C . ALA A 1 112 ? 9.992 -36.281 -9.289 1 98.75 112 ALA A C 1
ATOM 848 O O . ALA A 1 112 ? 9.352 -36.375 -10.336 1 98.75 112 ALA A O 1
ATOM 849 N N . ASP A 1 113 ? 11.266 -36.531 -9.195 1 98.19 113 ASP A N 1
ATOM 850 C CA . ASP A 1 113 ? 12.094 -36.812 -10.367 1 98.19 113 ASP A CA 1
ATOM 851 C C . ASP A 1 113 ? 11.703 -38.125 -11.023 1 98.19 113 ASP A C 1
ATOM 853 O O . ASP A 1 113 ? 12.078 -38.406 -12.172 1 98.19 113 ASP A O 1
ATOM 857 N N . LYS A 1 114 ? 10.914 -38.906 -10.367 1 98.25 114 LYS A N 1
ATOM 858 C CA . LYS A 1 114 ? 10.531 -40.219 -10.875 1 98.25 114 LYS A CA 1
ATOM 859 C C . LYS A 1 114 ? 9.258 -40.156 -11.711 1 98.25 114 LYS A C 1
ATOM 861 O O . LYS A 1 114 ? 8.883 -41.094 -12.391 1 98.25 114 LYS A O 1
ATOM 866 N N . GLU A 1 115 ? 8.672 -39.062 -11.727 1 98.62 115 GLU A N 1
ATOM 867 C CA . GLU A 1 115 ? 7.363 -38.938 -12.352 1 98.62 115 GLU A CA 1
ATOM 868 C C . GLU A 1 115 ? 7.5 -38.656 -13.852 1 98.62 115 GLU A C 1
ATOM 870 O O . GLU A 1 115 ? 8.578 -38.281 -14.328 1 98.62 115 GLU A O 1
ATOM 875 N N . ASP A 1 116 ? 6.402 -38.75 -14.578 1 98.12 116 ASP A N 1
ATOM 876 C CA . ASP A 1 116 ? 6.391 -38.719 -16.031 1 98.12 116 ASP A CA 1
ATOM 877 C C . ASP A 1 116 ? 6.336 -37.25 -16.531 1 98.12 116 ASP A C 1
ATOM 879 O O . ASP A 1 116 ? 6.527 -37 -17.719 1 98.12 116 ASP A O 1
ATOM 883 N N . ILE A 1 117 ? 6.023 -36.344 -15.672 1 98.75 117 ILE A N 1
ATOM 884 C CA . ILE A 1 117 ? 6.09 -34.938 -16.016 1 98.75 117 ILE A CA 1
ATOM 885 C C . ILE A 1 117 ? 7.203 -34.25 -15.219 1 98.75 117 ILE A C 1
ATOM 887 O O . ILE A 1 117 ? 7.805 -34.875 -14.336 1 98.75 117 ILE A O 1
ATOM 891 N N . LYS A 1 118 ? 7.527 -33 -15.531 1 98.81 118 LYS A N 1
ATOM 892 C CA . LYS A 1 118 ? 8.547 -32.219 -14.805 1 98.81 118 LYS A CA 1
ATOM 893 C C . LYS A 1 118 ? 7.949 -31.531 -13.586 1 98.81 118 LYS A C 1
ATOM 895 O O . LYS A 1 118 ? 6.91 -30.875 -13.688 1 98.81 118 LYS A O 1
ATOM 900 N N . ILE A 1 119 ? 8.57 -31.781 -12.453 1 98.88 119 ILE A N 1
ATOM 901 C CA . ILE A 1 119 ? 8.07 -31.219 -11.203 1 98.88 119 ILE A CA 1
ATOM 902 C C . ILE A 1 119 ? 9.188 -30.453 -10.492 1 98.88 119 ILE A C 1
ATOM 904 O O . ILE A 1 119 ? 10.258 -31 -10.234 1 98.88 119 ILE A O 1
ATOM 908 N N . ASP A 1 120 ? 8.992 -29.172 -10.266 1 98.88 120 ASP A N 1
ATOM 909 C CA . ASP A 1 120 ? 9.891 -28.312 -9.5 1 98.88 120 ASP A CA 1
ATOM 910 C C . ASP A 1 120 ? 9.25 -27.906 -8.172 1 98.88 120 ASP A C 1
ATOM 912 O O . ASP A 1 120 ? 8.086 -28.219 -7.918 1 98.88 120 ASP A O 1
ATOM 916 N N . ALA A 1 121 ? 10.008 -27.281 -7.32 1 98.88 121 ALA A N 1
ATOM 917 C CA . ALA A 1 121 ? 9.477 -26.828 -6.035 1 98.88 121 ALA A CA 1
ATOM 918 C C . ALA A 1 121 ? 10.125 -25.516 -5.598 1 98.88 121 ALA A C 1
ATOM 920 O O . ALA A 1 121 ? 11.281 -25.25 -5.938 1 98.88 121 ALA A O 1
ATOM 921 N N . VAL A 1 122 ? 9.367 -24.75 -4.867 1 98.81 122 VAL A N 1
ATOM 922 C CA . VAL A 1 122 ? 9.945 -23.578 -4.195 1 98.81 122 VAL A CA 1
ATOM 923 C C . VAL A 1 122 ? 10.336 -23.953 -2.768 1 98.81 122 VAL A C 1
ATOM 925 O O . VAL A 1 122 ? 9.828 -24.938 -2.211 1 98.81 122 VAL A O 1
ATOM 928 N N . GLY A 1 123 ? 11.289 -23.234 -2.27 1 98.81 123 GLY A N 1
ATOM 929 C CA . GLY A 1 123 ? 11.547 -23.281 -0.838 1 98.81 123 GLY A CA 1
ATOM 930 C C . GLY A 1 123 ? 10.742 -22.25 -0.062 1 98.81 123 GLY A C 1
ATOM 931 O O . GLY A 1 123 ? 10.188 -21.312 -0.646 1 98.81 123 GLY A O 1
ATOM 932 N N . SER A 1 124 ? 10.609 -22.5 1.266 1 98.81 124 SER A N 1
ATOM 933 C CA . SER A 1 124 ? 9.922 -21.5 2.08 1 98.81 124 SER A CA 1
ATOM 934 C C . SER A 1 124 ? 10.758 -20.234 2.244 1 98.81 124 SER A C 1
ATOM 936 O O . SER A 1 124 ? 11.992 -20.297 2.203 1 98.81 124 SER A O 1
ATOM 938 N N . ILE A 1 125 ? 10.109 -19.094 2.379 1 98.88 125 ILE A N 1
ATOM 939 C CA . ILE A 1 125 ? 10.797 -17.828 2.641 1 98.88 125 ILE A CA 1
ATOM 940 C C . ILE A 1 125 ? 11.336 -17.828 4.07 1 98.88 125 ILE A C 1
ATOM 942 O O . ILE A 1 125 ? 12.492 -17.469 4.305 1 98.88 125 ILE A O 1
ATOM 946 N N . THR A 1 126 ? 10.469 -18.203 5.027 1 98.81 126 THR A N 1
ATOM 947 C CA . THR A 1 126 ? 10.844 -18.219 6.438 1 98.81 126 THR A CA 1
ATOM 948 C C . THR A 1 126 ? 10.852 -19.656 6.969 1 98.81 126 THR A C 1
ATOM 950 O O . THR A 1 126 ? 10.203 -20.531 6.398 1 98.81 126 THR A O 1
ATOM 953 N N . GLN A 1 127 ? 11.586 -19.922 8 1 98.44 127 GLN A N 1
ATOM 954 C CA . GLN A 1 127 ? 11.711 -21.25 8.594 1 98.44 127 GLN A CA 1
ATOM 955 C C . GLN A 1 127 ? 10.352 -21.766 9.062 1 98.44 127 GLN A C 1
ATOM 957 O O . GLN A 1 127 ? 9.742 -21.188 9.969 1 98.44 127 GLN A O 1
ATOM 962 N N . ASP A 1 128 ? 9.898 -22.844 8.422 1 97.88 128 ASP A N 1
ATOM 963 C CA . ASP A 1 128 ? 8.656 -23.516 8.773 1 97.88 128 ASP A CA 1
ATOM 964 C C . ASP A 1 128 ? 7.496 -22.516 8.852 1 97.88 128 ASP A C 1
ATOM 966 O O . ASP A 1 128 ? 6.648 -22.609 9.742 1 97.88 128 ASP A O 1
ATOM 970 N N . PHE A 1 129 ? 7.555 -21.5 8.062 1 97.62 129 PHE A N 1
ATOM 971 C CA . PHE A 1 129 ? 6.516 -20.484 7.914 1 97.62 129 PHE A CA 1
ATOM 972 C C . PHE A 1 129 ? 6.324 -19.703 9.211 1 97.62 129 PHE A C 1
ATOM 974 O O . PHE A 1 129 ? 5.195 -19.375 9.586 1 97.62 129 PHE A O 1
ATOM 981 N N . ASP A 1 130 ? 7.387 -19.469 9.906 1 97.62 130 ASP A N 1
ATOM 982 C CA . ASP A 1 130 ? 7.25 -18.812 11.203 1 97.62 130 ASP A CA 1
ATOM 983 C C . ASP A 1 130 ? 7.113 -17.297 11.023 1 97.62 130 ASP A C 1
ATOM 985 O O . ASP A 1 130 ? 6.809 -16.578 11.984 1 97.62 130 ASP A O 1
ATOM 989 N N . GLY A 1 131 ? 7.312 -16.766 9.781 1 97.44 131 GLY A N 1
ATOM 990 C CA . GLY A 1 131 ? 7.117 -15.359 9.469 1 97.44 131 GLY A CA 1
ATOM 991 C C . GLY A 1 131 ? 8.18 -14.469 10.078 1 97.44 131 GLY A C 1
ATOM 992 O O . GLY A 1 131 ? 8.055 -13.242 10.062 1 97.44 131 GLY A O 1
ATOM 993 N N . GLU A 1 132 ? 9.297 -14.992 10.617 1 97.69 132 GLU A N 1
ATOM 994 C CA . GLU A 1 132 ? 10.258 -14.211 11.398 1 97.69 132 GLU A CA 1
ATOM 995 C C . GLU A 1 132 ? 11.688 -14.453 10.906 1 97.69 132 GLU A C 1
ATOM 997 O O . GLU A 1 132 ? 12.461 -13.5 10.742 1 97.69 132 GLU A O 1
ATOM 1002 N N . HIS A 1 133 ? 12.07 -15.711 10.688 1 98.44 133 HIS A N 1
ATOM 1003 C CA . HIS A 1 133 ? 13.438 -16.078 10.359 1 98.44 133 HIS A CA 1
ATOM 1004 C C . HIS A 1 133 ? 13.547 -16.562 8.914 1 98.44 133 HIS A C 1
ATOM 1006 O O . HIS A 1 133 ? 12.945 -17.562 8.547 1 98.44 133 HIS A O 1
ATOM 1012 N N . LEU A 1 134 ? 14.297 -15.93 8.117 1 98.75 134 LEU A N 1
ATOM 1013 C CA . LEU A 1 134 ? 14.492 -16.328 6.727 1 98.75 134 LEU A CA 1
ATOM 1014 C C . LEU A 1 134 ? 15.188 -17.688 6.645 1 98.75 134 LEU A C 1
ATOM 1016 O O . LEU A 1 134 ? 16.078 -17.984 7.449 1 98.75 134 LEU A O 1
ATOM 1020 N N . THR A 1 135 ? 14.812 -18.438 5.699 1 98.81 135 THR A N 1
ATOM 1021 C CA . THR A 1 135 ? 15.547 -19.672 5.395 1 98.81 135 THR A CA 1
ATOM 1022 C C . THR A 1 135 ? 16.859 -19.344 4.684 1 98.81 135 THR A C 1
ATOM 1024 O O . THR A 1 135 ? 17.109 -18.188 4.312 1 98.81 135 THR A O 1
ATOM 1027 N N . ASP A 1 136 ? 17.766 -20.328 4.598 1 98.44 136 ASP A N 1
ATOM 1028 C CA . ASP A 1 136 ? 19.016 -20.156 3.857 1 98.44 136 ASP A CA 1
ATOM 1029 C C . ASP A 1 136 ? 18.781 -20.281 2.354 1 98.44 136 ASP A C 1
ATOM 1031 O O . ASP A 1 136 ? 18.891 -21.359 1.785 1 98.44 136 ASP A O 1
ATOM 1035 N N . PHE A 1 137 ? 18.547 -19.156 1.68 1 98.75 137 PHE A N 1
ATOM 1036 C CA . PHE A 1 137 ? 18.219 -19.125 0.261 1 98.75 137 PHE A CA 1
ATOM 1037 C C . PHE A 1 137 ? 19.281 -19.844 -0.56 1 98.75 137 PHE A C 1
ATOM 1039 O O . PHE A 1 137 ? 18.969 -20.656 -1.431 1 98.75 137 PHE A O 1
ATOM 1046 N N . ASP A 1 138 ? 20.547 -19.578 -0.248 1 98.69 138 ASP A N 1
ATOM 1047 C CA . ASP A 1 138 ? 21.656 -20.156 -1.018 1 98.69 138 ASP A CA 1
ATOM 1048 C C . ASP A 1 138 ? 21.641 -21.672 -0.944 1 98.69 138 ASP A C 1
ATOM 1050 O O . ASP A 1 138 ? 21.766 -22.359 -1.967 1 98.69 138 ASP A O 1
ATOM 1054 N N . GLU A 1 139 ? 21.484 -22.172 0.233 1 98.69 139 GLU A N 1
ATOM 1055 C CA . GLU A 1 139 ? 21.516 -23.625 0.418 1 98.69 139 GLU A CA 1
ATOM 1056 C C . GLU A 1 139 ? 20.297 -24.281 -0.218 1 98.69 139 GLU A C 1
ATOM 1058 O O . GLU A 1 139 ? 20.375 -25.406 -0.733 1 98.69 139 GLU A O 1
ATOM 1063 N N . LEU A 1 140 ? 19.188 -23.609 -0.15 1 98.88 140 LEU A N 1
ATOM 1064 C CA . LEU A 1 140 ? 17.984 -24.172 -0.743 1 98.88 140 LEU A CA 1
ATOM 1065 C C . LEU A 1 140 ? 18.062 -24.141 -2.266 1 98.88 140 LEU A C 1
ATOM 1067 O O . LEU A 1 140 ? 17.594 -25.062 -2.932 1 98.88 140 LEU A O 1
ATOM 1071 N N . ILE A 1 141 ? 18.609 -23.047 -2.805 1 98.81 141 ILE A N 1
ATOM 1072 C CA . ILE A 1 141 ? 18.797 -22.984 -4.25 1 98.81 141 ILE A CA 1
ATOM 1073 C C . ILE A 1 141 ? 19.703 -24.125 -4.699 1 98.81 141 ILE A C 1
ATOM 1075 O O . ILE A 1 141 ? 19.406 -24.828 -5.676 1 98.81 141 ILE A O 1
ATOM 1079 N N . LYS A 1 142 ? 20.781 -24.391 -3.934 1 98.56 142 LYS A N 1
ATOM 1080 C CA . LYS A 1 142 ? 21.703 -25.484 -4.234 1 98.56 142 LYS A CA 1
ATOM 1081 C C . LYS A 1 142 ? 20.984 -26.828 -4.18 1 98.56 142 LYS A C 1
ATOM 1083 O O . LYS A 1 142 ? 21.297 -27.75 -4.945 1 98.56 142 LYS A O 1
ATOM 1088 N N . ALA A 1 143 ? 20.047 -26.875 -3.289 1 98.75 143 ALA A N 1
ATOM 1089 C CA . ALA A 1 143 ? 19.297 -28.125 -3.094 1 98.75 143 ALA A CA 1
ATOM 1090 C C . ALA A 1 143 ? 18.219 -28.297 -4.164 1 98.75 143 ALA A C 1
ATOM 1092 O O . ALA A 1 143 ? 17.625 -29.375 -4.289 1 98.75 143 ALA A O 1
ATOM 1093 N N . GLY A 1 144 ? 17.938 -27.266 -4.934 1 98.69 144 GLY A N 1
ATOM 1094 C CA . GLY A 1 144 ? 17.047 -27.438 -6.07 1 98.69 144 GLY A CA 1
ATOM 1095 C C . GLY A 1 144 ? 15.859 -26.5 -6.055 1 98.69 144 GLY A C 1
ATOM 1096 O O . GLY A 1 144 ? 15.008 -26.547 -6.941 1 98.69 144 GLY A O 1
ATOM 1097 N N . ALA A 1 145 ? 15.734 -25.609 -5.051 1 98.88 145 ALA A N 1
ATOM 1098 C CA . ALA A 1 145 ? 14.641 -24.641 -5.035 1 98.88 145 ALA A CA 1
ATOM 1099 C C . ALA A 1 145 ? 14.734 -23.703 -6.23 1 98.88 145 ALA A C 1
ATOM 1101 O O . ALA A 1 145 ? 15.812 -23.172 -6.527 1 98.88 145 ALA A O 1
ATOM 1102 N N . ILE A 1 146 ? 13.602 -23.422 -6.855 1 98.75 146 ILE A N 1
ATOM 1103 C CA . ILE A 1 146 ? 13.648 -22.578 -8.039 1 98.75 146 ILE A CA 1
ATOM 1104 C C . ILE A 1 146 ? 13.078 -21.203 -7.711 1 98.75 146 ILE A C 1
ATOM 1106 O O . ILE A 1 146 ? 12.969 -20.344 -8.586 1 98.75 146 ILE A O 1
ATOM 1110 N N . GLY A 1 147 ? 12.68 -20.953 -6.516 1 98.75 147 GLY A N 1
ATOM 1111 C CA . GLY A 1 147 ? 12.102 -19.75 -5.941 1 98.75 147 GLY A CA 1
ATOM 1112 C C . GLY A 1 147 ? 11.68 -19.922 -4.496 1 98.75 147 GLY A C 1
ATOM 1113 O O . GLY A 1 147 ? 11.977 -20.938 -3.875 1 98.75 147 GLY A O 1
ATOM 1114 N N . PHE A 1 148 ? 10.992 -18.938 -3.92 1 98.88 148 PHE A N 1
ATOM 1115 C CA . PHE A 1 148 ? 10.633 -18.984 -2.508 1 98.88 148 PHE A CA 1
ATOM 1116 C C . PHE A 1 148 ? 9.203 -18.5 -2.293 1 98.88 148 PHE A C 1
ATOM 1118 O O . PHE A 1 148 ? 8.766 -17.562 -2.953 1 98.88 148 PHE A O 1
ATOM 1125 N N . SER A 1 149 ? 8.516 -19.156 -1.326 1 98.75 149 SER A N 1
ATOM 1126 C CA . SER A 1 149 ? 7.148 -18.75 -0.998 1 98.75 149 SER A CA 1
ATOM 1127 C C . SER A 1 149 ? 6.715 -19.312 0.351 1 98.75 149 SER A C 1
ATOM 1129 O O . SER A 1 149 ? 7.016 -20.469 0.67 1 98.75 149 SER A O 1
ATOM 1131 N N . ASP A 1 150 ? 6.09 -18.438 1.145 1 98 150 ASP A N 1
ATOM 1132 C CA . ASP A 1 150 ? 5.34 -18.922 2.301 1 98 150 ASP A CA 1
ATOM 1133 C C . ASP A 1 150 ? 3.855 -19.062 1.968 1 98 150 ASP A C 1
ATOM 1135 O O . ASP A 1 150 ? 2.994 -18.641 2.738 1 98 150 ASP A O 1
ATOM 1139 N N . ASP A 1 151 ? 3.588 -19.5 0.86 1 90 151 ASP A N 1
ATOM 1140 C CA . ASP A 1 151 ? 2.23 -19.562 0.325 1 90 151 ASP A CA 1
ATOM 1141 C C . ASP A 1 151 ? 1.237 -20.016 1.396 1 90 151 ASP A C 1
ATOM 1143 O O . ASP A 1 151 ? 1.527 -20.922 2.178 1 90 151 ASP A O 1
ATOM 1147 N N . GLY A 1 152 ? 0.097 -19.359 1.378 1 88.75 152 GLY A N 1
ATOM 1148 C CA . GLY A 1 152 ? -0.985 -19.641 2.307 1 88.75 152 GLY A CA 1
ATOM 1149 C C . GLY A 1 152 ? -0.904 -18.828 3.584 1 88.75 152 GLY A C 1
ATOM 1150 O O . GLY A 1 152 ? -1.896 -18.688 4.305 1 88.75 152 GLY A O 1
ATOM 1151 N N . ILE A 1 153 ? 0.246 -18.406 3.863 1 91.75 153 ILE A N 1
ATOM 1152 C CA . ILE A 1 153 ? 0.468 -17.578 5.043 1 91.75 153 ILE A CA 1
ATOM 1153 C C . ILE A 1 153 ? 1.147 -16.266 4.641 1 91.75 153 ILE A C 1
ATOM 1155 O O . ILE A 1 153 ? 2.314 -16.266 4.238 1 91.75 153 ILE A O 1
ATOM 1159 N N . PRO A 1 154 ? 0.499 -15.18 4.801 1 95.12 154 PRO A N 1
ATOM 1160 C CA . PRO A 1 154 ? 1.109 -13.914 4.387 1 95.12 154 PRO A CA 1
ATOM 1161 C C . PRO A 1 154 ? 2.238 -13.469 5.312 1 95.12 154 PRO A C 1
ATOM 1163 O O . PRO A 1 154 ? 2.244 -13.82 6.496 1 95.12 154 PRO A O 1
ATOM 1166 N N . LEU A 1 155 ? 3.223 -12.789 4.785 1 96.81 155 LEU A N 1
ATOM 1167 C CA . LEU A 1 155 ? 4.25 -12.141 5.594 1 96.81 155 LEU A CA 1
ATOM 1168 C C . LEU A 1 155 ? 3.744 -10.812 6.148 1 96.81 155 LEU A C 1
ATOM 1170 O O . LEU A 1 155 ? 3.742 -9.805 5.445 1 96.81 155 LEU A O 1
ATOM 1174 N N . THR A 1 156 ? 3.459 -10.781 7.441 1 95.88 156 THR A N 1
ATOM 1175 C CA . THR A 1 156 ? 2.818 -9.609 8.023 1 95.88 156 THR A CA 1
ATOM 1176 C C . THR A 1 156 ? 3.857 -8.562 8.414 1 95.88 156 THR A C 1
ATOM 1178 O O . THR A 1 156 ? 3.549 -7.371 8.484 1 95.88 156 THR A O 1
ATOM 1181 N N . ASP A 1 157 ? 5.086 -8.953 8.68 1 97.25 157 ASP A N 1
ATOM 1182 C CA . ASP A 1 157 ? 6.156 -8.039 9.055 1 97.25 157 ASP A CA 1
ATOM 1183 C C . ASP A 1 157 ? 6.855 -7.477 7.816 1 97.25 157 ASP A C 1
ATOM 1185 O O . ASP A 1 157 ? 7.543 -8.203 7.102 1 97.25 157 ASP A O 1
ATOM 1189 N N . ALA A 1 158 ? 6.746 -6.195 7.605 1 98.12 158 ALA A N 1
ATOM 1190 C CA . ALA A 1 158 ? 7.324 -5.543 6.43 1 98.12 158 ALA A CA 1
ATOM 1191 C C . ALA A 1 158 ? 8.844 -5.684 6.418 1 98.12 158 ALA A C 1
ATOM 1193 O O . ALA A 1 158 ? 9.461 -5.77 5.352 1 98.12 158 ALA A O 1
ATOM 1194 N N . GLY A 1 159 ? 9.461 -5.656 7.578 1 98.44 159 GLY A N 1
ATOM 1195 C CA . GLY A 1 159 ? 10.906 -5.82 7.668 1 98.44 159 GLY A CA 1
ATOM 1196 C C . GLY A 1 159 ? 11.383 -7.18 7.191 1 98.44 159 GLY A C 1
ATOM 1197 O O . GLY A 1 159 ? 12.383 -7.277 6.484 1 98.44 159 GLY A O 1
ATOM 1198 N N . VAL A 1 160 ? 10.633 -8.227 7.559 1 98.62 160 VAL A N 1
ATOM 1199 C CA . VAL A 1 160 ? 10.969 -9.586 7.133 1 98.62 160 VAL A CA 1
ATOM 1200 C C . VAL A 1 160 ? 10.82 -9.711 5.621 1 98.62 160 VAL A C 1
ATOM 1202 O O . VAL A 1 160 ? 11.688 -10.266 4.945 1 98.62 160 VAL A O 1
ATOM 1205 N N . LEU A 1 161 ? 9.766 -9.164 5.086 1 98.75 161 LEU A N 1
ATOM 1206 C CA . LEU A 1 161 ? 9.57 -9.195 3.643 1 98.75 161 LEU A CA 1
ATOM 1207 C C . LEU A 1 161 ? 10.688 -8.453 2.924 1 98.75 161 LEU A C 1
ATOM 1209 O O . LEU A 1 161 ? 11.203 -8.93 1.91 1 98.75 161 LEU A O 1
ATOM 1213 N N . ARG A 1 162 ? 10.992 -7.254 3.42 1 98.81 162 ARG A N 1
ATOM 1214 C CA . ARG A 1 162 ? 12.039 -6.469 2.783 1 98.81 162 ARG A CA 1
ATOM 1215 C C . ARG A 1 162 ? 13.359 -7.234 2.764 1 98.81 162 ARG A C 1
ATOM 1217 O O . ARG A 1 162 ? 14.047 -7.266 1.741 1 98.81 162 ARG A O 1
ATOM 1224 N N . LYS A 1 163 ? 13.734 -7.859 3.881 1 98.69 163 LYS A N 1
ATOM 1225 C CA . LYS A 1 163 ? 14.953 -8.656 3.941 1 98.69 163 LYS A CA 1
ATOM 1226 C C . LYS A 1 163 ? 14.906 -9.812 2.943 1 98.69 163 LYS A C 1
ATOM 1228 O O . LYS A 1 163 ? 15.898 -10.117 2.285 1 98.69 163 LYS A O 1
ATOM 1233 N N . ALA A 1 164 ? 13.773 -10.469 2.855 1 98.88 164 ALA A N 1
ATOM 1234 C CA . ALA A 1 164 ? 13.594 -11.57 1.91 1 98.88 164 ALA A CA 1
ATOM 1235 C C . ALA A 1 164 ? 13.797 -11.094 0.474 1 98.88 164 ALA A C 1
ATOM 1237 O O . ALA A 1 164 ? 14.484 -11.75 -0.312 1 98.88 164 ALA A O 1
ATOM 1238 N N . LEU A 1 165 ? 13.203 -9.984 0.156 1 98.94 165 LEU A N 1
ATOM 1239 C CA . LEU A 1 165 ? 13.297 -9.438 -1.194 1 98.94 165 LEU A CA 1
ATOM 1240 C C . LEU A 1 165 ? 14.727 -8.984 -1.498 1 98.94 165 LEU A C 1
ATOM 1242 O O . LEU A 1 165 ? 15.203 -9.141 -2.625 1 98.94 165 LEU A O 1
ATOM 1246 N N . GLN A 1 166 ? 15.391 -8.391 -0.517 1 98.75 166 GLN A N 1
ATOM 1247 C CA . GLN A 1 166 ? 16.797 -8.023 -0.703 1 98.75 166 GLN A CA 1
ATOM 1248 C C . GLN A 1 166 ? 17.641 -9.258 -1.007 1 98.75 166 GLN A C 1
ATOM 1250 O O . GLN A 1 166 ? 18.5 -9.219 -1.898 1 98.75 166 GLN A O 1
ATOM 1255 N N . LYS A 1 167 ? 17.422 -10.328 -0.255 1 98.62 167 LYS A N 1
ATOM 1256 C CA . LYS A 1 167 ? 18.125 -11.578 -0.504 1 98.62 167 LYS A CA 1
ATOM 1257 C C . LYS A 1 167 ? 17.781 -12.141 -1.877 1 98.62 167 LYS A C 1
ATOM 1259 O O . LYS A 1 167 ? 18.656 -12.656 -2.582 1 98.62 167 LYS A O 1
ATOM 1264 N N . ALA A 1 168 ? 16.562 -12.078 -2.219 1 98.69 168 ALA A N 1
ATOM 1265 C CA . ALA A 1 168 ? 16.109 -12.57 -3.518 1 98.69 168 ALA A CA 1
ATOM 1266 C C . ALA A 1 168 ? 16.781 -11.805 -4.656 1 98.69 168 ALA A C 1
ATOM 1268 O O . ALA A 1 168 ? 17.094 -12.383 -5.699 1 98.69 168 ALA A O 1
ATOM 1269 N N . LYS A 1 169 ? 16.906 -10.5 -4.48 1 98.5 169 LYS A N 1
ATOM 1270 C CA . LYS A 1 169 ? 17.594 -9.688 -5.477 1 98.5 169 LYS A CA 1
ATOM 1271 C C . LYS A 1 169 ? 19.031 -10.172 -5.68 1 98.5 169 LYS A C 1
ATOM 1273 O O . LYS A 1 169 ? 19.5 -10.297 -6.812 1 98.5 169 LYS A O 1
ATOM 1278 N N . LEU A 1 170 ? 19.703 -10.445 -4.578 1 98.06 170 LEU A N 1
ATOM 1279 C CA . LEU A 1 170 ? 21.094 -10.891 -4.609 1 98.06 170 LEU A CA 1
ATOM 1280 C C . LEU A 1 170 ? 21.219 -12.242 -5.293 1 98.06 170 LEU A C 1
ATOM 1282 O O . LEU A 1 170 ? 22.188 -12.492 -6.012 1 98.06 170 LEU A O 1
ATOM 1286 N N . THR A 1 171 ? 20.266 -13.094 -5.129 1 97.88 171 THR A N 1
ATOM 1287 C CA . THR A 1 171 ? 20.328 -14.453 -5.664 1 97.88 171 THR A CA 1
ATOM 1288 C C . THR A 1 171 ? 19.578 -14.555 -6.984 1 97.88 171 THR A C 1
ATOM 1290 O O . THR A 1 171 ? 19.5 -15.633 -7.578 1 97.88 171 THR A O 1
ATOM 1293 N N . ASP A 1 172 ? 18.922 -13.469 -7.391 1 97.31 172 ASP A N 1
ATOM 1294 C CA . ASP A 1 172 ? 18.078 -13.43 -8.578 1 97.31 172 ASP A CA 1
ATOM 1295 C C . ASP A 1 172 ? 16.969 -14.477 -8.508 1 97.31 172 ASP A C 1
ATOM 1297 O O . ASP A 1 172 ? 16.719 -15.203 -9.477 1 97.31 172 ASP A O 1
ATOM 1301 N N . SER A 1 173 ? 16.422 -14.609 -7.328 1 98.12 173 SER A N 1
ATOM 1302 C CA . SER A 1 173 ? 15.344 -15.562 -7.105 1 98.12 173 SER A CA 1
ATOM 1303 C C . SER A 1 173 ? 13.984 -14.875 -7.152 1 98.12 173 SER A C 1
ATOM 1305 O O . SER A 1 173 ? 13.891 -13.664 -6.977 1 98.12 173 SER A O 1
ATOM 1307 N N . LEU A 1 174 ? 13 -15.648 -7.43 1 98.75 174 LEU A N 1
ATOM 1308 C CA . LEU A 1 174 ? 11.617 -15.18 -7.422 1 98.75 174 LEU A CA 1
ATOM 1309 C C . LEU A 1 174 ? 10.977 -15.398 -6.055 1 98.75 174 LEU A C 1
ATOM 1311 O O . LEU A 1 174 ? 11.07 -16.484 -5.488 1 98.75 174 LEU A O 1
ATOM 1315 N N . ILE A 1 175 ? 10.383 -14.352 -5.516 1 98.81 175 ILE A N 1
ATOM 1316 C CA . ILE A 1 175 ? 9.539 -14.469 -4.332 1 98.81 175 ILE A CA 1
ATOM 1317 C C . ILE A 1 175 ? 8.07 -14.461 -4.746 1 98.81 175 ILE A C 1
ATOM 1319 O O . ILE A 1 175 ? 7.617 -13.547 -5.445 1 98.81 175 ILE A O 1
ATOM 1323 N N . SER A 1 176 ? 7.348 -15.461 -4.395 1 98.75 176 SER A N 1
ATOM 1324 C CA . SER A 1 176 ? 5.906 -15.531 -4.625 1 98.75 176 SER A CA 1
ATOM 1325 C C . SER A 1 176 ? 5.133 -15.398 -3.314 1 98.75 176 SER A C 1
ATOM 1327 O O . SER A 1 176 ? 5.41 -16.125 -2.352 1 98.75 176 SER A O 1
ATOM 1329 N N . ILE A 1 177 ? 4.125 -14.484 -3.297 1 98.38 177 ILE A N 1
ATOM 1330 C CA . ILE A 1 177 ? 3.484 -14.25 -2.008 1 98.38 177 ILE A CA 1
ATOM 1331 C C . ILE A 1 177 ? 1.969 -14.336 -2.162 1 98.38 177 ILE A C 1
ATOM 1333 O O . ILE A 1 177 ? 1.425 -13.984 -3.213 1 98.38 177 ILE A O 1
ATOM 1337 N N . HIS A 1 178 ? 1.348 -14.867 -1.131 1 96.44 178 HIS A N 1
ATOM 1338 C CA . HIS A 1 178 ? -0.094 -14.891 -0.914 1 96.44 178 HIS A CA 1
ATOM 1339 C C . HIS A 1 178 ? -0.546 -13.703 -0.072 1 96.44 178 HIS A C 1
ATOM 1341 O O . HIS A 1 178 ? -0.135 -13.555 1.081 1 96.44 178 HIS A O 1
ATOM 1347 N N . GLU A 1 179 ? -1.466 -12.906 -0.658 1 96.56 179 GLU A N 1
ATOM 1348 C CA . GLU A 1 179 ? -1.779 -11.641 -0.014 1 96.56 179 GLU A CA 1
ATOM 1349 C C . GLU A 1 179 ? -3.15 -11.68 0.655 1 96.56 179 GLU A C 1
ATOM 1351 O O . GLU A 1 179 ? -4.176 -11.5 -0.006 1 96.56 179 GLU A O 1
ATOM 1356 N N . GLU A 1 180 ? -3.277 -11.891 1.909 1 96.75 180 GLU A N 1
ATOM 1357 C CA . GLU A 1 180 ? -4.465 -11.805 2.756 1 96.75 180 GLU A CA 1
ATOM 1358 C C . GLU A 1 180 ? -4.098 -11.391 4.18 1 96.75 180 GLU A C 1
ATOM 1360 O O . GLU A 1 180 ? -3.646 -12.211 4.973 1 96.75 180 GLU A O 1
ATOM 1365 N N . ASP A 1 181 ? -4.387 -10.164 4.523 1 97.81 181 ASP A N 1
ATOM 1366 C CA . ASP A 1 181 ? -4.051 -9.641 5.848 1 97.81 181 ASP A CA 1
ATOM 1367 C C . ASP A 1 181 ? -4.969 -10.227 6.918 1 97.81 181 ASP A C 1
ATOM 1369 O O . ASP A 1 181 ? -6.164 -9.938 6.945 1 97.81 181 ASP A O 1
ATOM 1373 N N . PRO A 1 182 ? -4.426 -11.031 7.863 1 96.88 182 PRO A N 1
ATOM 1374 C CA . PRO A 1 182 ? -5.273 -11.695 8.852 1 96.88 182 PRO A CA 1
ATOM 1375 C C . PRO A 1 182 ? -5.992 -10.711 9.781 1 96.88 182 PRO A C 1
ATOM 1377 O O . PRO A 1 182 ? -7.039 -11.047 10.344 1 96.88 182 PRO A O 1
ATOM 1380 N N . ASN A 1 183 ? -5.449 -9.492 9.914 1 96.62 183 ASN A N 1
ATOM 1381 C CA . ASN A 1 183 ? -6.043 -8.5 10.805 1 96.62 183 ASN A CA 1
ATOM 1382 C C . ASN A 1 183 ? -7.312 -7.902 10.211 1 96.62 183 ASN A C 1
ATOM 1384 O O . ASN A 1 183 ? -8.047 -7.188 10.891 1 96.62 183 ASN A O 1
ATOM 1388 N N . LEU A 1 184 ? -7.609 -8.25 8.969 1 98.06 184 LEU A N 1
ATOM 1389 C CA . LEU A 1 184 ? -8.75 -7.66 8.281 1 98.06 184 LEU A CA 1
ATOM 1390 C C . LEU A 1 184 ? -9.805 -8.719 7.969 1 98.06 184 LEU A C 1
ATOM 1392 O O . LEU A 1 184 ? -10.859 -8.398 7.406 1 98.06 184 LEU A O 1
ATOM 1396 N N . ILE A 1 185 ? -9.539 -9.938 8.297 1 96.25 185 ILE A N 1
ATOM 1397 C CA . ILE A 1 185 ? -10.367 -11.047 7.832 1 96.25 185 ILE A CA 1
ATOM 1398 C C . ILE A 1 185 ? -11.195 -11.594 8.992 1 96.25 185 ILE A C 1
ATOM 1400 O O . ILE A 1 185 ? -10.68 -11.805 10.086 1 96.25 185 ILE A O 1
ATOM 1404 N N . GLY A 1 186 ? -12.484 -11.742 8.812 1 93.19 186 GLY A N 1
ATOM 1405 C CA . GLY A 1 186 ? -13.328 -12.484 9.742 1 93.19 186 GLY A CA 1
ATOM 1406 C C . GLY A 1 186 ? -13.195 -13.984 9.586 1 93.19 186 GLY A C 1
ATOM 1407 O O . GLY A 1 186 ? -12.359 -14.609 10.25 1 93.19 186 GLY A O 1
ATOM 1408 N N . THR A 1 187 ? -13.93 -14.492 8.602 1 91.19 187 THR A N 1
ATOM 1409 C CA . THR A 1 187 ? -13.828 -15.906 8.25 1 91.19 187 THR A CA 1
ATOM 1410 C C . THR A 1 187 ? -13.023 -16.078 6.965 1 91.19 187 THR A C 1
ATOM 1412 O O . THR A 1 187 ? -13.367 -15.516 5.926 1 91.19 187 THR A O 1
ATOM 1415 N N . LEU A 1 188 ? -12.031 -16.891 7.094 1 92.31 188 LEU A N 1
ATOM 1416 C CA . LEU A 1 188 ? -11.188 -17.172 5.938 1 92.31 188 LEU A CA 1
ATOM 1417 C C . LEU A 1 188 ? -11.938 -18.016 4.914 1 92.31 188 LEU A C 1
ATOM 1419 O O . LEU A 1 188 ? -12.688 -18.922 5.281 1 92.31 188 LEU A O 1
ATOM 1423 N N . GLY A 1 189 ? -11.75 -17.719 3.666 1 95.06 189 GLY A N 1
ATOM 1424 C CA . GLY A 1 189 ? -12.219 -18.578 2.592 1 95.06 189 GLY A CA 1
ATOM 1425 C C . GLY A 1 189 ? -13.594 -18.203 2.088 1 95.06 189 GLY A C 1
ATOM 1426 O O . GLY A 1 189 ? -14.086 -18.781 1.113 1 95.06 189 GLY A O 1
ATOM 1427 N N . VAL A 1 190 ? -14.219 -17.281 2.777 1 95.75 190 VAL A N 1
ATOM 1428 C CA . VAL A 1 190 ? -15.523 -16.781 2.346 1 95.75 190 VAL A CA 1
ATOM 1429 C C . VAL A 1 190 ? -15.469 -15.266 2.162 1 95.75 190 VAL A C 1
ATOM 1431 O O . VAL A 1 190 ? -14.992 -14.547 3.043 1 95.75 190 VAL A O 1
ATOM 1434 N N . ASN A 1 191 ? -15.945 -14.797 1.013 1 97.25 191 ASN A N 1
ATOM 1435 C CA . ASN A 1 191 ? -15.961 -13.367 0.725 1 97.25 191 ASN A CA 1
ATOM 1436 C C . ASN A 1 191 ? -16.875 -12.609 1.688 1 97.25 191 ASN A C 1
ATOM 1438 O O . ASN A 1 191 ? -17.969 -13.078 2.008 1 97.25 191 ASN A O 1
ATOM 1442 N N . ASP A 1 192 ? -16.391 -11.445 2.168 1 96.38 192 ASP A N 1
ATOM 1443 C CA . ASP A 1 192 ? -17.25 -10.602 2.984 1 96.38 192 ASP A CA 1
ATOM 1444 C C . ASP A 1 192 ? -18.297 -9.883 2.123 1 96.38 192 ASP A C 1
ATOM 1446 O O . ASP A 1 192 ? -18.125 -8.703 1.796 1 96.38 192 ASP A O 1
ATOM 1450 N N . GLY A 1 193 ? -19.297 -10.617 1.793 1 92.19 193 GLY A N 1
ATOM 1451 C CA . GLY A 1 193 ? -20.391 -10.156 0.951 1 92.19 193 GLY A CA 1
ATOM 1452 C C . GLY A 1 193 ? -21.719 -10.766 1.312 1 92.19 193 GLY A C 1
ATOM 1453 O O . GLY A 1 193 ? -21.953 -11.156 2.459 1 92.19 193 GLY A O 1
ATOM 1454 N N . GLU A 1 194 ? -22.578 -10.734 0.364 1 90.69 194 GLU A N 1
ATOM 1455 C CA . GLU A 1 194 ? -23.969 -11.156 0.557 1 90.69 194 GLU A CA 1
ATOM 1456 C C . GLU A 1 194 ? -24.031 -12.609 1.035 1 90.69 194 GLU A C 1
ATOM 1458 O O . GLU A 1 194 ? -24.797 -12.922 1.957 1 90.69 194 GLU A O 1
ATOM 1463 N N . VAL A 1 195 ? -23.219 -13.43 0.464 1 91.88 195 VAL A N 1
ATOM 1464 C CA . VAL A 1 195 ? -23.281 -14.859 0.754 1 91.88 195 VAL A CA 1
ATOM 1465 C C . VAL A 1 195 ? -22.828 -15.109 2.195 1 91.88 195 VAL A C 1
ATOM 1467 O O . VAL A 1 195 ? -23.5 -15.836 2.938 1 91.88 195 VAL A O 1
ATOM 1470 N N . ALA A 1 196 ? -21.75 -14.562 2.59 1 92.44 196 ALA A N 1
ATOM 1471 C CA . ALA A 1 196 ? -21.266 -14.711 3.959 1 92.44 196 ALA A CA 1
ATOM 1472 C C . ALA A 1 196 ? -22.312 -14.258 4.969 1 92.44 196 ALA A C 1
ATOM 1474 O O . ALA A 1 196 ? -22.578 -14.961 5.945 1 92.44 196 ALA A O 1
ATOM 1475 N N . HIS A 1 197 ? -22.938 -13.148 4.688 1 92.38 197 HIS A N 1
ATOM 1476 C CA . HIS A 1 197 ? -23.922 -12.594 5.605 1 92.38 197 HIS A CA 1
ATOM 1477 C C . HIS A 1 197 ? -25.141 -13.5 5.727 1 92.38 197 HIS A C 1
ATOM 1479 O O . HIS A 1 197 ? -25.656 -13.703 6.828 1 92.38 197 HIS A O 1
ATOM 1485 N N . LYS A 1 198 ? -25.531 -14.016 4.645 1 92.69 198 LYS A N 1
ATOM 1486 C CA . LYS A 1 198 ? -26.656 -14.945 4.648 1 92.69 198 LYS A CA 1
ATOM 1487 C C . LYS A 1 198 ? -26.312 -16.203 5.434 1 92.69 198 LYS A C 1
ATOM 1489 O O . LYS A 1 198 ? -27.203 -16.828 6.039 1 92.69 198 LYS A O 1
ATOM 1494 N N . CYS A 1 199 ? -25.047 -16.562 5.473 1 90.06 199 CYS A N 1
ATOM 1495 C CA . CYS A 1 199 ? -24.609 -17.734 6.199 1 90.06 199 CYS A CA 1
ATOM 1496 C C . CYS A 1 199 ? -24.297 -17.406 7.656 1 90.06 199 CYS A C 1
ATOM 1498 O O . CYS A 1 199 ? -23.922 -18.281 8.438 1 90.06 199 CYS A O 1
ATOM 1500 N N . GLY A 1 200 ? -24.375 -16.078 8 1 88.38 200 GLY A N 1
ATOM 1501 C CA . GLY A 1 200 ? -24.172 -15.656 9.375 1 88.38 200 GLY A CA 1
ATOM 1502 C C . GLY A 1 200 ? -22.703 -15.398 9.711 1 88.38 200 GLY A C 1
ATOM 1503 O O . GLY A 1 200 ? -22.297 -15.508 10.867 1 88.38 200 GLY A O 1
ATOM 1504 N N . PHE A 1 201 ? -21.891 -15.18 8.617 1 89.69 201 PHE A N 1
ATOM 1505 C CA . PHE A 1 201 ? -20.453 -14.961 8.797 1 89.69 201 PHE A CA 1
ATOM 1506 C C . PHE A 1 201 ? -20.062 -13.555 8.359 1 89.69 201 PHE A C 1
ATOM 1508 O O . PHE A 1 201 ? -20.812 -12.898 7.625 1 89.69 201 PHE A O 1
ATOM 1515 N N . THR A 1 202 ? -19 -13.109 9.055 1 92.94 202 THR A N 1
ATOM 1516 C CA . THR A 1 202 ? -18.203 -12.055 8.43 1 92.94 202 THR A CA 1
ATOM 1517 C C . THR A 1 202 ? -17.031 -12.641 7.652 1 92.94 202 THR A C 1
ATOM 1519 O O . THR A 1 202 ? -16.219 -13.383 8.211 1 92.94 202 THR A O 1
ATOM 1522 N N . GLY A 1 203 ? -17 -12.414 6.418 1 96.38 203 GLY A N 1
ATOM 1523 C CA . GLY A 1 203 ? -15.992 -13.047 5.578 1 96.38 203 GLY A CA 1
ATOM 1524 C C . GLY A 1 203 ? -14.727 -12.219 5.449 1 96.38 203 GLY A C 1
ATOM 1525 O O . GLY A 1 203 ? -14.383 -11.445 6.344 1 96.38 203 GLY A O 1
ATOM 1526 N N . ALA A 1 204 ? -13.953 -12.531 4.43 1 97.19 204 ALA A N 1
ATOM 1527 C CA . ALA A 1 204 ? -12.734 -11.812 4.078 1 97.19 204 ALA A CA 1
ATOM 1528 C C . ALA A 1 204 ? -13.016 -10.711 3.057 1 97.19 204 ALA A C 1
ATOM 1530 O O . ALA A 1 204 ? -13.305 -11 1.893 1 97.19 204 ALA A O 1
ATOM 1531 N N . PRO A 1 205 ? -12.93 -9.484 3.465 1 97.94 205 PRO A N 1
ATOM 1532 C CA . PRO A 1 205 ? -13.18 -8.406 2.502 1 97.94 205 PRO A CA 1
ATOM 1533 C C . PRO A 1 205 ? -12.062 -8.266 1.475 1 97.94 205 PRO A C 1
ATOM 1535 O O . PRO A 1 205 ? -10.93 -8.672 1.732 1 97.94 205 PRO A O 1
ATOM 1538 N N . THR A 1 206 ? -12.367 -7.648 0.304 1 98.25 206 THR A N 1
ATOM 1539 C CA . THR A 1 206 ? -11.383 -7.5 -0.76 1 98.25 206 THR A CA 1
ATOM 1540 C C . THR A 1 206 ? -10.18 -6.691 -0.274 1 98.25 206 THR A C 1
ATOM 1542 O O . THR A 1 206 ? -9.047 -6.938 -0.694 1 98.25 206 THR A O 1
ATOM 1545 N N . VAL A 1 207 ? -10.398 -5.781 0.656 1 98.69 207 VAL A N 1
ATOM 1546 C CA . VAL A 1 207 ? -9.352 -4.883 1.119 1 98.69 207 VAL A CA 1
ATOM 1547 C C . VAL A 1 207 ? -8.281 -5.68 1.872 1 98.69 207 VAL A C 1
ATOM 1549 O O . VAL A 1 207 ? -7.129 -5.258 1.958 1 98.69 207 VAL A O 1
ATOM 1552 N N . SER A 1 208 ? -8.672 -6.836 2.408 1 98.44 208 SER A N 1
ATOM 1553 C CA . SER A 1 208 ? -7.676 -7.68 3.068 1 98.44 208 SER A CA 1
ATOM 1554 C C . SER A 1 208 ? -6.613 -8.156 2.084 1 98.44 208 SER A C 1
ATOM 1556 O O . SER A 1 208 ? -5.5 -8.508 2.486 1 98.44 208 SER A O 1
ATOM 1558 N N . GLU A 1 209 ? -6.898 -8.188 0.796 1 98.5 209 GLU A N 1
ATOM 1559 C CA . GLU A 1 209 ? -5.988 -8.609 -0.266 1 98.5 209 GLU A CA 1
ATOM 1560 C C . GLU A 1 209 ? -5.191 -7.422 -0.81 1 98.5 209 GLU A C 1
ATOM 1562 O O . GLU A 1 209 ? -3.965 -7.391 -0.702 1 98.5 209 GLU A O 1
ATOM 1567 N N . TYR A 1 210 ? -5.898 -6.398 -1.318 1 98.75 210 TYR A N 1
ATOM 1568 C CA . TYR A 1 210 ? -5.219 -5.395 -2.127 1 98.75 210 TYR A CA 1
ATOM 1569 C C . TYR A 1 210 ? -4.477 -4.395 -1.247 1 98.75 210 TYR A C 1
ATOM 1571 O O . TYR A 1 210 ? -3.535 -3.738 -1.701 1 98.75 210 TYR A O 1
ATOM 1579 N N . SER A 1 211 ? -4.859 -4.207 0.049 1 98.81 211 SER A N 1
ATOM 1580 C CA . SER A 1 211 ? -4.109 -3.305 0.916 1 98.81 211 SER A CA 1
ATOM 1581 C C . SER A 1 211 ? -2.729 -3.865 1.233 1 98.81 211 SER A C 1
ATOM 1583 O O . SER A 1 211 ? -1.727 -3.152 1.144 1 98.81 211 SER A O 1
ATOM 1585 N N . MET A 1 212 ? -2.688 -5.129 1.622 1 98.56 212 MET A N 1
ATOM 1586 C CA . MET A 1 212 ? -1.403 -5.773 1.877 1 98.56 212 MET A CA 1
ATOM 1587 C C . MET A 1 212 ? -0.558 -5.82 0.608 1 98.56 212 MET A C 1
ATOM 1589 O O . MET A 1 212 ? 0.655 -5.609 0.657 1 98.56 212 MET A O 1
ATOM 1593 N N . MET A 1 213 ? -1.185 -6.113 -0.476 1 98.62 213 MET A N 1
ATOM 1594 C CA . MET A 1 213 ? -0.513 -6.145 -1.771 1 98.62 213 MET A CA 1
ATOM 1595 C C . MET A 1 213 ? 0.13 -4.797 -2.086 1 98.62 213 MET A C 1
ATOM 1597 O O . MET A 1 213 ? 1.244 -4.746 -2.609 1 98.62 213 MET A O 1
ATOM 1601 N N . ALA A 1 214 ? -0.582 -3.736 -1.821 1 98.88 214 ALA A N 1
ATOM 1602 C CA . ALA A 1 214 ? -0.054 -2.398 -2.066 1 98.88 214 ALA A CA 1
ATOM 1603 C C . ALA A 1 214 ? 1.234 -2.164 -1.283 1 98.88 214 ALA A C 1
ATOM 1605 O O . ALA A 1 214 ? 2.227 -1.687 -1.838 1 98.88 214 ALA A O 1
ATOM 1606 N N . ARG A 1 215 ? 1.225 -2.477 -0.032 1 98.81 215 ARG A N 1
ATOM 1607 C CA . ARG A 1 215 ? 2.42 -2.369 0.798 1 98.81 215 ARG A CA 1
ATOM 1608 C C . ARG A 1 215 ? 3.572 -3.172 0.204 1 98.81 215 ARG A C 1
ATOM 1610 O O . ARG A 1 215 ? 4.664 -2.639 -0.001 1 98.81 215 ARG A O 1
ATOM 1617 N N . ASP A 1 216 ? 3.322 -4.41 -0.086 1 98.88 216 ASP A N 1
ATOM 1618 C CA . ASP A 1 216 ? 4.371 -5.344 -0.489 1 98.88 216 ASP A CA 1
ATOM 1619 C C . ASP A 1 216 ? 4.922 -4.988 -1.868 1 98.88 216 ASP A C 1
ATOM 1621 O O . ASP A 1 216 ? 6.109 -5.184 -2.137 1 98.88 216 ASP A O 1
ATOM 1625 N N . SER A 1 217 ? 4.086 -4.512 -2.754 1 98.88 217 SER A N 1
ATOM 1626 C CA . SER A 1 217 ? 4.535 -4.082 -4.074 1 98.88 217 SER A CA 1
ATOM 1627 C C . SER A 1 217 ? 5.512 -2.916 -3.971 1 98.88 217 SER A C 1
ATOM 1629 O O . SER A 1 217 ? 6.449 -2.812 -4.766 1 98.88 217 SER A O 1
ATOM 1631 N N . MET A 1 218 ? 5.281 -1.994 -3.002 1 98.88 218 MET A N 1
ATOM 1632 C CA . MET A 1 218 ? 6.176 -0.856 -2.812 1 98.88 218 MET A CA 1
ATOM 1633 C C . MET A 1 218 ? 7.547 -1.316 -2.32 1 98.88 218 MET A C 1
ATOM 1635 O O . MET A 1 218 ? 8.57 -0.75 -2.705 1 98.88 218 MET A O 1
ATOM 1639 N N . ILE A 1 219 ? 7.52 -2.33 -1.482 1 98.88 219 ILE A N 1
ATOM 1640 C CA . ILE A 1 219 ? 8.781 -2.865 -0.98 1 98.88 219 ILE A CA 1
ATOM 1641 C C . ILE A 1 219 ? 9.531 -3.559 -2.113 1 98.88 219 ILE A C 1
ATOM 1643 O O . ILE A 1 219 ? 10.758 -3.438 -2.221 1 98.88 219 ILE A O 1
ATOM 1647 N N . ALA A 1 220 ? 8.789 -4.266 -2.949 1 98.88 220 ALA A N 1
ATOM 1648 C CA . ALA A 1 220 ? 9.398 -4.875 -4.129 1 98.88 220 ALA A CA 1
ATOM 1649 C C . ALA A 1 220 ? 9.992 -3.811 -5.047 1 98.88 220 ALA A C 1
ATOM 1651 O O . ALA A 1 220 ? 11.102 -3.98 -5.57 1 98.88 220 ALA A O 1
ATOM 1652 N N . TYR A 1 221 ? 9.25 -2.756 -5.293 1 98.81 221 TYR A N 1
ATOM 1653 C CA . TYR A 1 221 ? 9.734 -1.645 -6.105 1 98.81 221 TYR A CA 1
ATOM 1654 C C . TYR A 1 221 ? 11.062 -1.119 -5.578 1 98.81 221 TYR A C 1
ATOM 1656 O O . TYR A 1 221 ? 12.016 -0.932 -6.344 1 98.81 221 TYR A O 1
ATOM 1664 N N . GLU A 1 222 ? 11.148 -0.881 -4.293 1 98.69 222 GLU A N 1
ATOM 1665 C CA . GLU A 1 222 ? 12.336 -0.326 -3.652 1 98.69 222 GLU A CA 1
ATOM 1666 C C . GLU A 1 222 ? 13.539 -1.248 -3.826 1 98.69 222 GLU A C 1
ATOM 1668 O O . GLU A 1 222 ? 14.641 -0.786 -4.117 1 98.69 222 GLU A O 1
ATOM 1673 N N . THR A 1 223 ? 13.367 -2.582 -3.621 1 98.62 223 THR A N 1
ATOM 1674 C CA . THR A 1 223 ? 14.477 -3.525 -3.615 1 98.62 223 THR A CA 1
ATOM 1675 C C . THR A 1 223 ? 14.898 -3.883 -5.039 1 98.62 223 THR A C 1
ATOM 1677 O O . THR A 1 223 ? 16.016 -4.336 -5.27 1 98.62 223 THR A O 1
ATOM 1680 N N . GLY A 1 224 ? 13.938 -3.768 -5.953 1 98.56 224 GLY A N 1
ATOM 1681 C CA . GLY A 1 224 ? 14.195 -4.172 -7.324 1 98.56 224 GLY A CA 1
ATOM 1682 C C . GLY A 1 224 ? 14.141 -5.676 -7.523 1 98.56 224 GLY A C 1
ATOM 1683 O O . GLY A 1 224 ? 14.555 -6.184 -8.57 1 98.56 224 GLY A O 1
ATOM 1684 N N . ALA A 1 225 ? 13.68 -6.391 -6.496 1 98.69 225 ALA A N 1
ATOM 1685 C CA . ALA A 1 225 ? 13.586 -7.848 -6.566 1 98.69 225 ALA A CA 1
ATOM 1686 C C . ALA A 1 225 ? 12.383 -8.273 -7.398 1 98.69 225 ALA A C 1
ATOM 1688 O O . ALA A 1 225 ? 11.461 -7.488 -7.621 1 98.69 225 ALA A O 1
ATOM 1689 N N . ARG A 1 226 ? 12.406 -9.492 -7.898 1 98.75 226 ARG A N 1
ATOM 1690 C CA . ARG A 1 226 ? 11.273 -10.078 -8.609 1 98.75 226 ARG A CA 1
ATOM 1691 C C . ARG A 1 226 ? 10.219 -10.578 -7.629 1 98.75 226 ARG A C 1
ATOM 1693 O O . ARG A 1 226 ? 10.5 -11.445 -6.797 1 98.75 226 ARG A O 1
ATOM 1700 N N . LEU A 1 227 ? 9.07 -10.008 -7.711 1 98.88 227 LEU A N 1
ATOM 1701 C CA . LEU A 1 227 ? 7.945 -10.391 -6.863 1 98.88 227 LEU A CA 1
ATOM 1702 C C . LEU A 1 227 ? 6.781 -10.906 -7.699 1 98.88 227 LEU A C 1
ATOM 1704 O O . LEU A 1 227 ? 6.387 -10.266 -8.68 1 98.88 227 LEU A O 1
ATOM 1708 N N . HIS A 1 228 ? 6.285 -12.07 -7.402 1 98.88 228 HIS A N 1
ATOM 1709 C CA . HIS A 1 228 ? 5.102 -12.641 -8.023 1 98.88 228 HIS A CA 1
ATOM 1710 C C . HIS A 1 228 ? 3.932 -12.695 -7.051 1 98.88 228 HIS A C 1
ATOM 1712 O O . HIS A 1 228 ? 4.043 -13.281 -5.973 1 98.88 228 HIS A O 1
ATOM 1718 N N . ILE A 1 229 ? 2.811 -12.047 -7.395 1 98.75 229 ILE A N 1
ATOM 1719 C CA . ILE A 1 229 ? 1.617 -12.047 -6.555 1 98.75 229 ILE A CA 1
ATOM 1720 C C . ILE A 1 229 ? 0.725 -13.227 -6.934 1 98.75 229 ILE A C 1
ATOM 1722 O O . ILE A 1 229 ? 0.27 -13.336 -8.07 1 98.75 229 ILE A O 1
ATOM 1726 N N . GLN A 1 230 ? 0.48 -13.992 -5.922 1 98.38 230 GLN A N 1
ATOM 1727 C CA . GLN A 1 230 ? -0.259 -15.227 -6.176 1 98.38 230 GLN A CA 1
ATOM 1728 C C . GLN A 1 230 ? -1.762 -14.961 -6.227 1 98.38 230 GLN A C 1
ATOM 1730 O O . GLN A 1 230 ? -2.303 -14.25 -5.383 1 98.38 230 GLN A O 1
ATOM 1735 N N . HIS A 1 231 ? -2.439 -15.461 -7.148 1 97.5 231 HIS A N 1
ATOM 1736 C CA . HIS A 1 231 ? -3.85 -15.727 -7.41 1 97.5 231 HIS A CA 1
ATOM 1737 C C . HIS A 1 231 ? -4.723 -14.57 -6.938 1 97.5 231 HIS A C 1
ATOM 1739 O O . HIS A 1 231 ? -5.465 -14.711 -5.961 1 97.5 231 HIS A O 1
ATOM 1745 N N . LEU A 1 232 ? -4.82 -13.547 -7.699 1 98.56 232 LEU A N 1
ATOM 1746 C CA . LEU A 1 232 ? -5.668 -12.383 -7.453 1 98.56 232 LEU A CA 1
ATOM 1747 C C . LEU A 1 232 ? -7.141 -12.781 -7.426 1 98.56 232 LEU A C 1
ATOM 1749 O O . LEU A 1 232 ? -7.578 -13.609 -8.227 1 98.56 232 LEU A O 1
ATOM 1753 N N . SER A 1 233 ? -7.863 -12.18 -6.531 1 98.56 233 SER A N 1
ATOM 1754 C CA . SER A 1 233 ? -9.297 -12.43 -6.469 1 98.56 233 SER A CA 1
ATOM 1755 C C . SER A 1 233 ? -10.094 -11.133 -6.492 1 98.56 233 SER A C 1
ATOM 1757 O O . SER A 1 233 ? -11.266 -11.117 -6.883 1 98.56 233 SER A O 1
ATOM 1759 N N . ALA A 1 234 ? -9.523 -10.016 -6.035 1 98.31 234 ALA A N 1
ATOM 1760 C CA . ALA A 1 234 ? -10.203 -8.727 -5.926 1 98.31 234 ALA A CA 1
ATOM 1761 C C . ALA A 1 234 ? -9.938 -7.859 -7.148 1 98.31 234 ALA A C 1
ATOM 1763 O O . ALA A 1 234 ? -8.82 -7.824 -7.664 1 98.31 234 ALA A O 1
ATOM 1764 N N . GLY A 1 235 ? -11 -7.191 -7.637 1 98.44 235 GLY A N 1
ATOM 1765 C CA . GLY A 1 235 ? -10.812 -6.262 -8.742 1 98.44 235 GLY A CA 1
ATOM 1766 C C . GLY A 1 235 ? -9.797 -5.176 -8.445 1 98.44 235 GLY A C 1
ATOM 1767 O O . GLY A 1 235 ? -9 -4.805 -9.312 1 98.44 235 GLY A O 1
ATOM 1768 N N . GLU A 1 236 ? -9.789 -4.641 -7.23 1 98.5 236 GLU A N 1
ATOM 1769 C CA . GLU A 1 236 ? -8.867 -3.584 -6.816 1 98.5 236 GLU A CA 1
ATOM 1770 C C . GLU A 1 236 ? -7.422 -4.059 -6.855 1 98.5 236 GLU A C 1
ATOM 1772 O O . GLU A 1 236 ? -6.508 -3.266 -7.086 1 98.5 236 GLU A O 1
ATOM 1777 N N . SER A 1 237 ? -7.238 -5.336 -6.656 1 98.75 237 SER A N 1
ATOM 1778 C CA . SER A 1 237 ? -5.895 -5.898 -6.723 1 98.75 237 SER A CA 1
ATOM 1779 C C . SER A 1 237 ? -5.277 -5.695 -8.102 1 98.75 237 SER A C 1
ATOM 1781 O O . SER A 1 237 ? -4.074 -5.473 -8.227 1 98.75 237 SER A O 1
ATOM 1783 N N . VAL A 1 238 ? -6.086 -5.793 -9.141 1 98.88 238 VAL A N 1
ATOM 1784 C CA . VAL A 1 238 ? -5.621 -5.59 -10.508 1 98.88 238 VAL A CA 1
ATOM 1785 C C . VAL A 1 238 ? -5.082 -4.172 -10.664 1 98.88 238 VAL A C 1
ATOM 1787 O O . VAL A 1 238 ? -4.031 -3.965 -11.281 1 98.88 238 VAL A O 1
ATOM 1790 N N . GLU A 1 239 ? -5.75 -3.166 -10.086 1 98.69 239 GLU A N 1
ATOM 1791 C CA . GLU A 1 239 ? -5.336 -1.769 -10.148 1 98.69 239 GLU A CA 1
ATOM 1792 C C . GLU A 1 239 ? -4.008 -1.555 -9.43 1 98.69 239 GLU A C 1
ATOM 1794 O O . GLU A 1 239 ? -3.156 -0.795 -9.891 1 98.69 239 GLU A O 1
ATOM 1799 N N . VAL A 1 240 ? -3.865 -2.211 -8.312 1 98.81 240 VAL A N 1
ATOM 1800 C CA . VAL A 1 240 ? -2.635 -2.082 -7.535 1 98.81 240 VAL A CA 1
ATOM 1801 C C . VAL A 1 240 ? -1.46 -2.643 -8.336 1 98.81 240 VAL A C 1
ATOM 1803 O O . VAL A 1 240 ? -0.393 -2.029 -8.398 1 98.81 240 VAL A O 1
ATOM 1806 N N . VAL A 1 241 ? -1.64 -3.83 -8.945 1 98.88 241 VAL A N 1
ATOM 1807 C CA . VAL A 1 241 ? -0.589 -4.43 -9.758 1 98.88 241 VAL A CA 1
ATOM 1808 C C . VAL A 1 241 ? -0.247 -3.504 -10.922 1 98.88 241 VAL A C 1
ATOM 1810 O O . VAL A 1 241 ? 0.929 -3.27 -11.211 1 98.88 241 VAL A O 1
ATOM 1813 N N . ARG A 1 242 ? -1.255 -2.998 -11.609 1 98.62 242 ARG A N 1
ATOM 1814 C CA . ARG A 1 242 ? -1.059 -2.084 -12.727 1 98.62 242 ARG A CA 1
ATOM 1815 C C . ARG A 1 242 ? -0.228 -0.875 -12.312 1 98.62 242 ARG A C 1
ATOM 1817 O O . ARG A 1 242 ? 0.718 -0.496 -13.008 1 98.62 242 ARG A O 1
ATOM 1824 N N . PHE A 1 243 ? -0.579 -0.289 -11.211 1 98.62 243 PHE A N 1
ATOM 1825 C CA . PHE A 1 243 ? 0.131 0.866 -10.672 1 98.62 243 PHE A CA 1
ATOM 1826 C C . PHE A 1 243 ? 1.592 0.526 -10.398 1 98.62 243 PHE A C 1
ATOM 1828 O O . PHE A 1 243 ? 2.492 1.264 -10.805 1 98.62 243 PHE A O 1
ATOM 1835 N N . ALA A 1 244 ? 1.84 -0.587 -9.664 1 98.75 244 ALA A N 1
ATOM 1836 C CA . ALA A 1 244 ? 3.197 -0.989 -9.305 1 98.75 244 ALA A CA 1
ATOM 1837 C C . ALA A 1 244 ? 4.047 -1.23 -10.547 1 98.75 244 ALA A C 1
ATOM 1839 O O . ALA A 1 244 ? 5.211 -0.828 -10.594 1 98.75 244 ALA A O 1
ATOM 1840 N N . LYS A 1 245 ? 3.451 -1.911 -11.57 1 98.69 245 LYS A N 1
ATOM 1841 C CA . LYS A 1 245 ? 4.152 -2.135 -12.836 1 98.69 245 LYS A CA 1
ATOM 1842 C C . LYS A 1 245 ? 4.52 -0.811 -13.5 1 98.69 245 LYS A C 1
ATOM 1844 O O . LYS A 1 245 ? 5.641 -0.645 -13.992 1 98.69 245 LYS A O 1
ATOM 1849 N N . ASN A 1 246 ? 3.617 0.107 -13.492 1 97.94 246 ASN A N 1
ATOM 1850 C CA . ASN A 1 246 ? 3.85 1.408 -14.109 1 97.94 246 ASN A CA 1
ATOM 1851 C C . ASN A 1 246 ? 4.945 2.186 -13.383 1 97.94 246 ASN A C 1
ATOM 1853 O O . ASN A 1 246 ? 5.656 2.982 -14 1 97.94 246 ASN A O 1
ATOM 1857 N N . LEU A 1 247 ? 5.043 1.978 -12.117 1 97.75 247 LEU A N 1
ATOM 1858 C CA . LEU A 1 247 ? 6.09 2.617 -11.328 1 97.75 247 LEU A CA 1
ATOM 1859 C C . LEU A 1 247 ? 7.457 2.021 -11.648 1 97.75 247 LEU A C 1
ATOM 1861 O O . LEU A 1 247 ? 8.492 2.617 -11.336 1 97.75 247 LEU A O 1
ATOM 1865 N N . GLY A 1 248 ? 7.48 0.798 -12.211 1 98.31 248 GLY A N 1
ATOM 1866 C CA . GLY A 1 248 ? 8.727 0.161 -12.594 1 98.31 248 GLY A CA 1
ATOM 1867 C C . GLY A 1 248 ? 9.078 -1.039 -11.734 1 98.31 248 GLY A C 1
ATOM 1868 O O . GLY A 1 248 ? 10.172 -1.602 -11.859 1 98.31 248 GLY A O 1
ATOM 1869 N N . ALA A 1 249 ? 8.172 -1.439 -10.828 1 98.56 249 ALA A N 1
ATOM 1870 C CA . ALA A 1 249 ? 8.414 -2.629 -10.016 1 98.56 249 ALA A CA 1
ATOM 1871 C C . ALA A 1 249 ? 8.484 -3.881 -10.883 1 98.56 249 ALA A C 1
ATOM 1873 O O . ALA A 1 249 ? 7.766 -3.996 -11.883 1 98.56 249 ALA A O 1
ATOM 1874 N N . LYS A 1 250 ? 9.391 -4.793 -10.562 1 98.56 250 LYS A N 1
ATOM 1875 C CA . LYS A 1 250 ? 9.461 -6.094 -11.219 1 98.56 250 LYS A CA 1
ATOM 1876 C C . LYS A 1 250 ? 8.461 -7.074 -10.602 1 98.56 250 LYS A C 1
ATOM 1878 O O . LYS A 1 250 ? 8.859 -8.039 -9.945 1 98.56 250 LYS A O 1
ATOM 1883 N N . ILE A 1 251 ? 7.199 -6.824 -10.906 1 98.62 251 ILE A N 1
ATOM 1884 C CA . ILE A 1 251 ? 6.113 -7.578 -10.289 1 98.62 251 ILE A CA 1
ATOM 1885 C C . ILE A 1 251 ? 5.305 -8.297 -11.367 1 98.62 251 ILE A C 1
ATOM 1887 O O . ILE A 1 251 ? 5.094 -7.754 -12.461 1 98.62 251 ILE A O 1
ATOM 1891 N N . THR A 1 252 ? 4.938 -9.516 -11.156 1 98.88 252 THR A N 1
ATOM 1892 C CA . THR A 1 252 ? 3.979 -10.281 -11.945 1 98.88 252 THR A CA 1
ATOM 1893 C C . THR A 1 252 ? 2.836 -10.781 -11.07 1 98.88 252 THR A C 1
ATOM 1895 O O . THR A 1 252 ? 2.93 -10.758 -9.844 1 98.88 252 THR A O 1
ATOM 1898 N N . ALA A 1 253 ? 1.738 -11.18 -11.703 1 98.88 253 ALA A N 1
ATOM 1899 C CA . ALA A 1 253 ? 0.58 -11.664 -10.961 1 98.88 253 ALA A CA 1
ATOM 1900 C C . ALA A 1 253 ? -0.067 -12.852 -11.664 1 98.88 253 ALA A C 1
ATOM 1902 O O . ALA A 1 253 ? 0.022 -12.977 -12.891 1 98.88 253 ALA A O 1
ATOM 1903 N N . GLU A 1 254 ? -0.627 -13.641 -10.852 1 98.88 254 GLU A N 1
ATOM 1904 C CA . GLU A 1 254 ? -1.385 -14.758 -11.406 1 98.88 254 GLU A CA 1
ATOM 1905 C C . GLU A 1 254 ? -2.838 -14.727 -10.938 1 98.88 254 GLU A C 1
ATOM 1907 O O . GLU A 1 254 ? -3.158 -14.086 -9.938 1 98.88 254 GLU A O 1
ATOM 1912 N N . VAL A 1 255 ? -3.662 -15.383 -11.688 1 98.88 255 VAL A N 1
ATOM 1913 C CA . VAL A 1 255 ? -5.055 -15.625 -11.32 1 98.88 255 VAL A CA 1
ATOM 1914 C C . VAL A 1 255 ? -5.395 -17.094 -11.523 1 98.88 255 VAL A C 1
ATOM 1916 O O . VAL A 1 255 ? -4.793 -17.766 -12.367 1 98.88 255 VAL A O 1
ATOM 1919 N N . THR A 1 256 ? -6.262 -17.562 -10.742 1 98.88 256 THR A N 1
ATOM 1920 C CA . THR A 1 256 ? -6.723 -18.938 -10.891 1 98.88 256 THR A CA 1
ATOM 1921 C C . THR A 1 256 ? -7.969 -19 -11.766 1 98.88 256 THR A C 1
ATOM 1923 O O . THR A 1 256 ? -8.742 -18.047 -11.82 1 98.88 256 THR A O 1
ATOM 1926 N N . PRO A 1 257 ? -8.188 -20.156 -12.414 1 98.88 257 PRO A N 1
ATOM 1927 C CA . PRO A 1 257 ? -9.359 -20.281 -13.281 1 98.88 257 PRO A CA 1
ATOM 1928 C C . PRO A 1 257 ? -10.672 -20.078 -12.523 1 98.88 257 PRO A C 1
ATOM 1930 O O . PRO A 1 257 ? -11.617 -19.5 -13.07 1 98.88 257 PRO A O 1
ATOM 1933 N N . GLN A 1 258 ? -10.789 -20.531 -11.32 1 98.75 258 GLN A N 1
ATOM 1934 C CA . GLN A 1 258 ? -12.031 -20.391 -10.562 1 98.75 258 GLN A CA 1
ATOM 1935 C C . GLN A 1 258 ? -12.352 -18.922 -10.305 1 98.75 258 GLN A C 1
ATOM 1937 O O . GLN A 1 258 ? -13.516 -18.531 -10.242 1 98.75 258 GLN A O 1
ATOM 1942 N N . HIS A 1 259 ? -11.344 -18.047 -10.258 1 98.81 259 HIS A N 1
ATOM 1943 C CA . HIS A 1 259 ? -11.562 -16.656 -9.891 1 98.81 259 HIS A CA 1
ATOM 1944 C C . HIS A 1 259 ? -12.031 -15.836 -11.086 1 98.81 259 HIS A C 1
ATOM 1946 O O . HIS A 1 259 ? -12.469 -14.695 -10.93 1 98.81 259 HIS A O 1
ATOM 1952 N N . PHE A 1 260 ? -11.898 -16.391 -12.289 1 98.81 260 PHE A N 1
ATOM 1953 C CA . PHE A 1 260 ? -12.508 -15.68 -13.414 1 98.81 260 PHE A CA 1
ATOM 1954 C C . PHE A 1 260 ? -13.711 -16.453 -13.953 1 98.81 260 PHE A C 1
ATOM 1956 O O . PHE A 1 260 ? -14.273 -16.094 -14.992 1 98.81 260 PHE A O 1
ATOM 1963 N N . SER A 1 261 ? -14.195 -17.562 -13.266 1 98.69 261 SER A N 1
ATOM 1964 C CA . SER A 1 261 ? -15.219 -18.438 -13.836 1 98.69 261 SER A CA 1
ATOM 1965 C C . SER A 1 261 ? -16.484 -18.438 -12.992 1 98.69 261 SER A C 1
ATOM 1967 O O . SER A 1 261 ? -17.594 -18.578 -13.516 1 98.69 261 SER A O 1
ATOM 1969 N N . ILE A 1 262 ? -16.328 -18.359 -11.617 1 98.31 262 ILE A N 1
ATOM 1970 C CA . ILE A 1 262 ? -17.484 -18.5 -10.742 1 98.31 262 ILE A CA 1
ATOM 1971 C C . ILE A 1 262 ? -17.406 -17.469 -9.625 1 98.31 262 ILE A C 1
ATOM 1973 O O . ILE A 1 262 ? -16.344 -16.906 -9.352 1 98.31 262 ILE A O 1
ATOM 1977 N N . THR A 1 263 ? -18.562 -17.188 -9.047 1 98 263 THR A N 1
ATOM 1978 C CA . THR A 1 263 ? -18.672 -16.172 -8.008 1 98 263 THR A CA 1
ATOM 1979 C C . THR A 1 263 ? -18.891 -16.828 -6.645 1 98 263 THR A C 1
ATOM 1981 O O . THR A 1 263 ? -19 -18.047 -6.543 1 98 263 THR A O 1
ATOM 1984 N N . GLU A 1 264 ? -18.969 -16.016 -5.656 1 97.19 264 GLU A N 1
ATOM 1985 C CA . GLU A 1 264 ? -19.203 -16.453 -4.285 1 97.19 264 GLU A CA 1
ATOM 1986 C C . GLU A 1 264 ? -20.531 -17.203 -4.172 1 97.19 264 GLU A C 1
ATOM 1988 O O . GLU A 1 264 ? -20.734 -17.969 -3.217 1 97.19 264 GLU A O 1
ATOM 1993 N N . GLN A 1 265 ? -21.453 -17.109 -5.129 1 97 265 GLN A N 1
ATOM 1994 C CA . GLN A 1 265 ? -22.734 -17.781 -5.105 1 97 265 GLN A CA 1
ATOM 1995 C C . GLN A 1 265 ? -22.562 -19.297 -5.133 1 97 265 GLN A C 1
ATOM 1997 O O . GLN A 1 265 ? -23.453 -20.047 -4.715 1 97 265 GLN A O 1
ATOM 2002 N N . MET A 1 266 ? -21.406 -19.734 -5.551 1 96.94 266 MET A N 1
ATOM 2003 C CA . MET A 1 266 ? -21.141 -21.172 -5.676 1 96.94 266 MET A CA 1
ATOM 2004 C C . MET A 1 266 ? -21.125 -21.844 -4.305 1 96.94 266 MET A C 1
ATOM 2006 O O . MET A 1 266 ? -21.328 -23.047 -4.203 1 96.94 266 MET A O 1
ATOM 2010 N N . ILE A 1 267 ? -20.906 -21.047 -3.311 1 95.56 267 ILE A N 1
ATOM 2011 C CA . ILE A 1 267 ? -20.953 -21.578 -1.955 1 95.56 267 ILE A CA 1
ATOM 2012 C C . ILE A 1 267 ? -22.344 -22.156 -1.67 1 95.56 267 ILE A C 1
ATOM 2014 O O . ILE A 1 267 ? -22.469 -23.188 -0.991 1 95.56 267 ILE A O 1
ATOM 2018 N N . PHE A 1 268 ? -23.391 -21.484 -2.178 1 94.5 268 PHE A N 1
ATOM 2019 C CA . PHE A 1 268 ? -24.75 -21.984 -1.971 1 94.5 268 PHE A CA 1
ATOM 2020 C C . PHE A 1 268 ? -24.969 -23.297 -2.719 1 94.5 268 PHE A C 1
ATOM 2022 O O . PHE A 1 268 ? -25.719 -24.156 -2.258 1 94.5 268 PHE A O 1
ATOM 2029 N N . GLU A 1 269 ? -24.281 -23.438 -3.764 1 93.56 269 GLU A N 1
ATOM 2030 C CA . GLU A 1 269 ? -24.531 -24.562 -4.641 1 93.56 269 GLU A CA 1
ATOM 2031 C C . GLU A 1 269 ? -23.625 -25.75 -4.285 1 93.56 269 GLU A C 1
ATOM 2033 O O . GLU A 1 269 ? -24.062 -26.906 -4.328 1 93.56 269 GLU A O 1
ATOM 2038 N N . GLN A 1 270 ? -22.391 -25.469 -3.92 1 95 270 GLN A N 1
ATOM 2039 C CA . GLN A 1 270 ? -21.406 -26.531 -3.801 1 95 270 GLN A CA 1
ATOM 2040 C C . GLN A 1 270 ? -20.797 -26.562 -2.402 1 95 270 GLN A C 1
ATOM 2042 O O . GLN A 1 270 ? -19.906 -27.375 -2.123 1 95 270 GLN A O 1
ATOM 2047 N N . GLY A 1 271 ? -21.234 -25.656 -1.575 1 93.88 271 GLY A N 1
ATOM 2048 C CA . GLY A 1 271 ? -20.812 -25.672 -0.18 1 93.88 271 GLY A CA 1
ATOM 2049 C C . GLY A 1 271 ? -19.328 -25.469 0.005 1 93.88 271 GLY A C 1
ATOM 2050 O O . GLY A 1 271 ? -18.75 -24.531 -0.543 1 93.88 271 GLY A O 1
ATOM 2051 N N . THR A 1 272 ? -18.734 -26.422 0.755 1 96.38 272 THR A N 1
ATOM 2052 C CA . THR A 1 272 ? -17.359 -26.297 1.217 1 96.38 272 THR A CA 1
ATOM 2053 C C . THR A 1 272 ? -16.375 -26.484 0.06 1 96.38 272 THR A C 1
ATOM 2055 O O . THR A 1 272 ? -15.211 -26.094 0.153 1 96.38 272 THR A O 1
ATOM 2058 N N . ASN A 1 273 ? -16.797 -27.047 -1.032 1 97.25 273 ASN A N 1
ATOM 2059 C CA . ASN A 1 273 ? -15.938 -27.203 -2.203 1 97.25 273 ASN A CA 1
ATOM 2060 C C . ASN A 1 273 ? -15.672 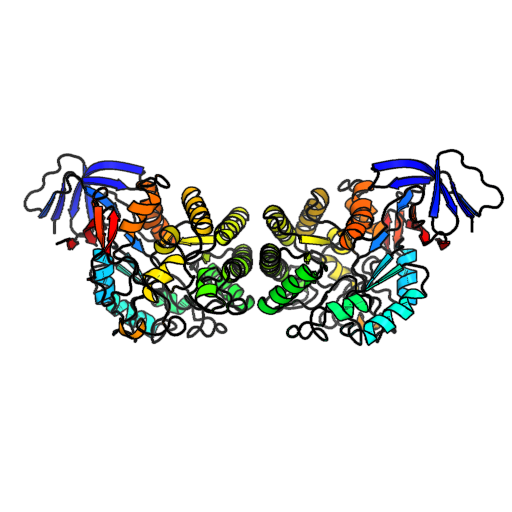-25.875 -2.891 1 97.25 273 ASN A C 1
ATOM 2062 O O . ASN A 1 273 ? -14.773 -25.766 -3.727 1 97.25 273 ASN A O 1
ATOM 2066 N N . ALA A 1 274 ? -16.469 -24.859 -2.482 1 96.81 274 ALA A N 1
ATOM 2067 C CA . ALA A 1 274 ? -16.312 -23.531 -3.053 1 96.81 274 ALA A CA 1
ATOM 2068 C C . ALA A 1 274 ? -15.617 -22.594 -2.068 1 96.81 274 ALA A C 1
ATOM 2070 O O . ALA A 1 274 ? -15.531 -21.391 -2.309 1 96.81 274 ALA A O 1
ATOM 2071 N N . LYS A 1 275 ? -15.227 -23.156 -0.903 1 96.69 275 LYS A N 1
ATOM 2072 C CA . LYS A 1 275 ? -14.469 -22.375 0.068 1 96.69 275 LYS A CA 1
ATOM 2073 C C . LYS A 1 275 ? -12.984 -22.328 -0.306 1 96.69 275 LYS A C 1
ATOM 2075 O O . LYS A 1 275 ? -12.328 -23.375 -0.373 1 96.69 275 LYS A O 1
ATOM 2080 N N . LEU A 1 276 ? -12.438 -21.125 -0.575 1 96.69 276 LEU A N 1
ATOM 2081 C CA . LEU A 1 276 ? -11.086 -20.922 -1.101 1 96.69 276 LEU A CA 1
ATOM 2082 C C . LEU A 1 276 ? -10.406 -19.75 -0.419 1 96.69 276 LEU A C 1
ATOM 2084 O O . LEU A 1 276 ? -11.078 -18.812 0.043 1 96.69 276 LEU A O 1
ATOM 2088 N N . ASN A 1 277 ? -9.117 -19.766 -0.4 1 96.56 277 ASN A N 1
ATOM 2089 C CA . ASN A 1 277 ? -8.289 -18.609 -0.059 1 96.56 277 ASN A CA 1
ATOM 2090 C C . ASN A 1 277 ? -7.426 -18.172 -1.236 1 96.56 277 ASN A C 1
ATOM 2092 O O . ASN A 1 277 ? -6.547 -18.922 -1.677 1 96.56 277 ASN A O 1
ATOM 2096 N N . PRO A 1 278 ? -7.602 -17 -1.771 1 97.44 278 PRO A N 1
ATOM 2097 C CA . PRO A 1 278 ? -8.648 -16.031 -1.457 1 97.44 278 PRO A CA 1
ATOM 2098 C C . PRO A 1 278 ? -10.031 -16.484 -1.91 1 97.44 278 PRO A C 1
ATOM 2100 O O . PRO A 1 278 ? -10.148 -17.391 -2.742 1 97.44 278 PRO A O 1
ATOM 2103 N N . PRO A 1 279 ? -11.039 -15.992 -1.315 1 97.69 279 PRO A N 1
ATOM 2104 C CA . PRO A 1 279 ? -12.383 -16.5 -1.624 1 97.69 279 PRO A CA 1
ATOM 2105 C C . PRO A 1 279 ? -12.852 -16.094 -3.021 1 97.69 279 PRO A C 1
ATOM 2107 O O . PRO A 1 279 ? -12.281 -15.195 -3.639 1 97.69 279 PRO A O 1
ATOM 2110 N N . LEU A 1 280 ? -13.797 -16.875 -3.525 1 98.06 280 LEU A N 1
ATOM 2111 C CA . LEU A 1 280 ? -14.562 -16.422 -4.684 1 98.06 280 LEU A CA 1
ATOM 2112 C C . LEU A 1 280 ? -15.273 -15.102 -4.383 1 98.06 280 LEU A C 1
ATOM 2114 O O . LEU A 1 280 ? -15.773 -14.906 -3.271 1 98.06 280 LEU A O 1
ATOM 2118 N N . ARG A 1 281 ? -15.328 -14.258 -5.398 1 97.88 281 ARG A N 1
ATOM 2119 C CA . ARG A 1 281 ? -15.859 -12.922 -5.133 1 97.88 281 ARG A CA 1
ATOM 2120 C C . ARG A 1 281 ? -17.062 -12.625 -6.012 1 97.88 281 ARG A C 1
ATOM 2122 O O . ARG A 1 281 ? -17.922 -13.492 -6.223 1 97.88 281 ARG A O 1
ATOM 2129 N N . SER A 1 282 ? -17.266 -11.336 -6.387 1 97.25 282 SER A N 1
ATOM 2130 C CA . SER A 1 282 ? -18.453 -10.898 -7.117 1 97.25 282 SER A CA 1
ATOM 2131 C C . SER A 1 282 ? -18.188 -10.875 -8.617 1 97.25 282 SER A C 1
ATOM 2133 O O . SER A 1 282 ? -17.047 -11.008 -9.062 1 97.25 282 SER A O 1
ATOM 2135 N N . THR A 1 283 ? -19.25 -10.711 -9.375 1 97.94 283 THR A N 1
ATOM 2136 C CA . THR A 1 283 ? -19.172 -10.562 -10.828 1 97.94 283 THR A CA 1
ATOM 2137 C C . THR A 1 283 ? -18.328 -9.344 -11.203 1 97.94 283 THR A C 1
ATOM 2139 O O . THR A 1 283 ? -17.625 -9.359 -12.211 1 97.94 283 THR A O 1
ATOM 2142 N N . THR A 1 284 ? -18.438 -8.305 -10.398 1 97.81 284 THR A N 1
ATOM 2143 C CA . THR A 1 284 ? -17.641 -7.102 -10.648 1 97.81 284 THR A CA 1
ATOM 2144 C C . THR A 1 284 ? -16.156 -7.406 -10.562 1 97.81 284 THR A C 1
ATOM 2146 O O . THR A 1 284 ? -15.367 -6.93 -11.391 1 97.81 284 THR A O 1
ATOM 2149 N N . ASP A 1 285 ? -15.773 -8.172 -9.586 1 98.44 285 ASP A N 1
ATOM 2150 C CA . ASP A 1 285 ? -14.375 -8.57 -9.461 1 98.44 285 ASP A CA 1
ATOM 2151 C C . ASP A 1 285 ? -13.922 -9.383 -10.672 1 98.44 285 ASP A C 1
ATOM 2153 O O . ASP A 1 285 ? -12.828 -9.156 -11.203 1 98.44 285 ASP A O 1
ATOM 2157 N N . ILE A 1 286 ? -14.742 -10.312 -11.094 1 98.75 286 ILE A N 1
ATOM 2158 C CA . ILE A 1 286 ? -14.422 -11.133 -12.258 1 98.75 286 ILE A CA 1
ATOM 2159 C C . ILE A 1 286 ? -14.195 -10.242 -13.477 1 98.75 286 ILE A C 1
ATOM 2161 O O . ILE A 1 286 ? -13.242 -10.445 -14.234 1 98.75 286 ILE A O 1
ATOM 2165 N N . GLY A 1 287 ? -15.078 -9.258 -13.641 1 98.81 287 GLY A N 1
ATOM 2166 C CA . GLY A 1 287 ? -14.914 -8.328 -14.75 1 98.81 287 GLY A CA 1
ATOM 2167 C C . GLY A 1 287 ? -13.57 -7.641 -14.75 1 98.81 287 GLY A C 1
ATOM 2168 O O . GLY A 1 287 ? -12.914 -7.543 -15.797 1 98.81 287 GLY A O 1
ATOM 2169 N N . LYS A 1 288 ? -13.133 -7.176 -13.602 1 98.81 288 LYS A N 1
ATOM 2170 C CA . LYS A 1 288 ? -11.852 -6.484 -13.484 1 98.81 288 LYS A CA 1
ATOM 2171 C C . LYS A 1 288 ? -10.688 -7.441 -13.719 1 98.81 288 LYS A C 1
ATOM 2173 O O . LYS A 1 288 ? -9.672 -7.059 -14.297 1 98.81 288 LYS A O 1
ATOM 2178 N N . ILE A 1 289 ? -10.812 -8.633 -13.242 1 98.88 289 ILE A N 1
ATOM 2179 C CA . ILE A 1 289 ? -9.797 -9.656 -13.469 1 98.88 289 ILE A CA 1
ATOM 2180 C C . ILE A 1 289 ? -9.648 -9.914 -14.961 1 98.88 289 ILE A C 1
ATOM 2182 O O . ILE A 1 289 ? -8.531 -9.977 -15.484 1 98.88 289 ILE A O 1
ATOM 2186 N N . ILE A 1 290 ? -10.766 -10.039 -15.625 1 98.94 290 ILE A N 1
ATOM 2187 C CA . ILE A 1 290 ? -10.758 -10.297 -17.062 1 98.94 290 ILE A CA 1
ATOM 2188 C C . ILE A 1 290 ? -10.094 -9.125 -17.781 1 98.94 290 ILE A C 1
ATOM 2190 O O . ILE A 1 290 ? -9.289 -9.328 -18.703 1 98.94 290 ILE A O 1
ATOM 2194 N N . GLU A 1 291 ? -10.398 -7.902 -17.359 1 98.81 291 GLU A N 1
ATOM 2195 C CA . GLU A 1 291 ? -9.727 -6.738 -17.938 1 98.81 291 GLU A CA 1
ATOM 2196 C C . GLU A 1 291 ? -8.211 -6.82 -17.719 1 98.81 291 GLU A C 1
ATOM 2198 O O . GLU A 1 291 ? -7.441 -6.473 -18.625 1 98.81 291 GLU A O 1
ATOM 2203 N N . GLY A 1 292 ? -7.816 -7.234 -16.5 1 98.88 292 GLY A N 1
ATOM 2204 C CA . GLY A 1 292 ? -6.402 -7.402 -16.203 1 98.88 292 GLY A CA 1
ATOM 2205 C C . GLY A 1 292 ? -5.738 -8.461 -17.062 1 98.88 292 GLY A C 1
ATOM 2206 O O . GLY A 1 292 ? -4.57 -8.32 -17.438 1 98.88 292 GLY A O 1
ATOM 2207 N N . LEU A 1 293 ? -6.453 -9.5 -17.375 1 98.88 293 LEU A N 1
ATOM 2208 C CA . LEU A 1 293 ? -5.953 -10.531 -18.266 1 98.88 293 LEU A CA 1
ATOM 2209 C C . LEU A 1 293 ? -5.793 -9.992 -19.688 1 98.88 293 LEU A C 1
ATOM 2211 O O . LEU A 1 293 ? -4.789 -10.258 -20.344 1 98.88 293 LEU A O 1
ATOM 2215 N N . LYS A 1 294 ? -6.734 -9.219 -20.125 1 98.75 294 LYS A N 1
ATOM 2216 C CA . LYS A 1 294 ? -6.75 -8.68 -21.484 1 98.75 294 LYS A CA 1
ATOM 2217 C C . LYS A 1 294 ? -5.59 -7.715 -21.703 1 98.75 294 LYS A C 1
ATOM 2219 O O . LYS A 1 294 ? -4.957 -7.727 -22.75 1 98.75 294 LYS A O 1
ATOM 2224 N N . ASP A 1 295 ? -5.316 -6.914 -20.672 1 98.38 295 ASP A N 1
ATOM 2225 C CA . ASP A 1 295 ? -4.359 -5.84 -20.906 1 98.38 295 ASP A CA 1
ATOM 2226 C C . ASP A 1 295 ? -2.963 -6.23 -20.438 1 98.38 295 ASP A C 1
ATOM 2228 O O . ASP A 1 295 ? -2.027 -5.43 -20.5 1 98.38 295 ASP A O 1
ATOM 2232 N N . GLY A 1 296 ? -2.801 -7.441 -19.891 1 98.12 296 GLY A N 1
ATOM 2233 C CA . GLY A 1 296 ? -1.484 -7.953 -19.547 1 98.12 296 GLY A CA 1
ATOM 2234 C C . GLY A 1 296 ? -1.074 -7.637 -18.125 1 98.12 296 GLY A C 1
ATOM 2235 O O . GLY A 1 296 ? 0.019 -8.008 -17.688 1 98.12 296 GLY A O 1
ATOM 2236 N N . THR A 1 297 ? -1.952 -6.93 -17.359 1 98.75 297 THR A N 1
ATOM 2237 C CA . THR A 1 297 ? -1.677 -6.699 -15.938 1 98.75 297 THR A CA 1
ATOM 2238 C C . THR A 1 297 ? -1.5 -8.023 -15.203 1 98.75 297 THR A C 1
ATOM 2240 O O . THR A 1 297 ? -0.618 -8.148 -14.344 1 98.75 297 THR A O 1
ATOM 2243 N N . ILE A 1 298 ? -2.365 -8.945 -15.516 1 98.94 298 ILE A N 1
ATOM 2244 C CA . ILE A 1 298 ? -2.232 -10.305 -15 1 98.94 298 ILE A CA 1
ATOM 2245 C C . ILE A 1 298 ? -1.465 -11.164 -16 1 98.94 298 ILE A C 1
ATOM 2247 O O . ILE A 1 298 ? -1.862 -11.281 -17.156 1 98.94 298 ILE A O 1
ATOM 2251 N N . ASP A 1 299 ? -0.423 -11.805 -15.516 1 98.88 299 ASP A N 1
ATOM 2252 C CA . ASP A 1 299 ? 0.553 -12.422 -16.406 1 98.88 299 ASP A CA 1
ATOM 2253 C C . ASP A 1 299 ? 0.242 -13.898 -16.625 1 98.88 299 ASP A C 1
ATOM 2255 O O . ASP A 1 299 ? 0.396 -14.414 -17.734 1 98.88 299 ASP A O 1
ATOM 2259 N N . VAL A 1 300 ? -0.199 -14.531 -15.562 1 98.88 300 VAL A N 1
ATOM 2260 C CA . VAL A 1 300 ? -0.166 -15.992 -15.539 1 98.88 300 VAL A CA 1
ATOM 2261 C C . VAL A 1 300 ? -1.509 -16.531 -15.055 1 98.88 300 VAL A C 1
ATOM 2263 O O . VAL A 1 300 ? -2.16 -15.914 -14.211 1 98.88 300 VAL A O 1
ATOM 2266 N N . ILE A 1 301 ? -1.933 -17.594 -15.625 1 98.94 301 ILE A N 1
ATOM 2267 C CA . ILE A 1 301 ? -3.02 -18.406 -15.078 1 98.94 301 ILE A CA 1
ATOM 2268 C C . ILE A 1 301 ? -2.453 -19.656 -14.422 1 98.94 301 ILE A C 1
ATOM 2270 O O . ILE A 1 301 ? -1.774 -20.453 -15.078 1 98.94 301 ILE A O 1
ATOM 2274 N N . ALA A 1 302 ? -2.615 -19.781 -13.133 1 98.88 302 ALA A N 1
ATOM 2275 C CA . ALA A 1 302 ? -2.148 -20.922 -12.336 1 98.88 302 ALA A CA 1
ATOM 2276 C C . ALA A 1 302 ? -3.285 -21.5 -11.5 1 98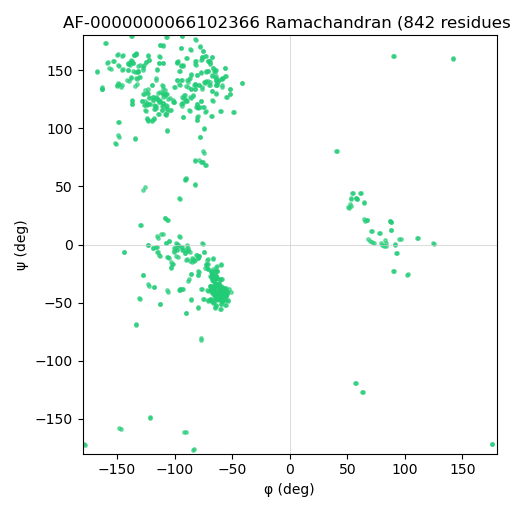.88 302 ALA A C 1
ATOM 2278 O O . ALA A 1 302 ? -4.199 -20.781 -11.094 1 98.88 302 ALA A O 1
ATOM 2279 N N . THR A 1 303 ? -3.275 -22.719 -11.18 1 98.81 303 THR A N 1
ATOM 2280 C CA . THR A 1 303 ? -4.48 -23.406 -10.719 1 98.81 303 THR A CA 1
ATOM 2281 C C . THR A 1 303 ? -4.629 -23.266 -9.203 1 98.81 303 THR A C 1
ATOM 2283 O O . THR A 1 303 ? -5.746 -23.281 -8.68 1 98.81 303 THR A O 1
ATOM 2286 N N . ASP A 1 304 ? -3.449 -23.188 -8.508 1 98.5 304 ASP A N 1
ATOM 2287 C CA . ASP A 1 304 ? -3.492 -23.391 -7.062 1 98.5 304 ASP A CA 1
ATOM 2288 C C . ASP A 1 304 ? -4.18 -24.703 -6.711 1 98.5 304 ASP A C 1
ATOM 2290 O O . ASP A 1 304 ? -4.996 -24.766 -5.789 1 98.5 304 ASP A O 1
ATOM 2294 N N . HIS A 1 305 ? -3.914 -25.797 -7.5 1 98.81 305 HIS A N 1
ATOM 2295 C CA . HIS A 1 305 ? -4.434 -27.125 -7.219 1 98.81 305 HIS A CA 1
ATOM 2296 C C . HIS A 1 305 ? -4.199 -27.516 -5.766 1 98.81 305 HIS A C 1
ATOM 2298 O O . HIS A 1 305 ? -3.057 -27.719 -5.348 1 98.81 305 HIS A O 1
ATOM 2304 N N . ALA A 1 306 ? -5.324 -27.656 -5.012 1 98.44 306 ALA A N 1
ATOM 2305 C CA . ALA A 1 306 ? -5.246 -27.859 -3.568 1 98.44 306 ALA A CA 1
ATOM 2306 C C . ALA A 1 306 ? -6.18 -28.984 -3.125 1 98.44 306 ALA A C 1
ATOM 2308 O O . ALA A 1 306 ? -7.312 -28.734 -2.709 1 98.44 306 ALA A O 1
ATOM 2309 N N . PRO A 1 307 ? -5.695 -30.188 -3.09 1 98.62 307 PRO A N 1
ATOM 2310 C CA . PRO A 1 307 ? -6.504 -31.359 -2.775 1 98.62 307 PRO A CA 1
ATOM 2311 C C . PRO A 1 307 ? -6.809 -31.484 -1.284 1 98.62 307 PRO A C 1
ATOM 2313 O O . PRO A 1 307 ? -5.934 -31.25 -0.449 1 98.62 307 PRO A O 1
ATOM 2316 N N . HIS A 1 308 ? -7.965 -31.766 -0.987 1 98.5 308 HIS A N 1
ATOM 2317 C CA . HIS A 1 308 ? -8.469 -32.156 0.319 1 98.5 308 HIS A CA 1
ATOM 2318 C C . HIS A 1 308 ? -9.352 -33.406 0.208 1 98.5 308 HIS A C 1
ATOM 2320 O O . HIS A 1 308 ? -9.961 -33.656 -0.836 1 98.5 308 HIS A O 1
ATOM 2326 N N . THR A 1 309 ? -9.461 -34.188 1.261 1 97.56 309 THR A N 1
ATOM 2327 C CA . THR A 1 309 ? -10.305 -35.375 1.234 1 97.56 309 THR A CA 1
ATOM 2328 C C . THR A 1 309 ? -11.781 -34.969 1.349 1 97.56 309 THR A C 1
ATOM 2330 O O . THR A 1 309 ? -12.102 -33.875 1.77 1 97.56 309 THR A O 1
ATOM 2333 N N . ARG A 1 310 ? -12.57 -35.969 0.936 1 96.12 310 ARG A N 1
ATOM 2334 C CA . ARG A 1 310 ? -14.008 -35.781 1.08 1 96.12 310 ARG A CA 1
ATOM 2335 C C . ARG A 1 310 ? -14.383 -35.531 2.539 1 96.12 310 ARG A C 1
ATOM 2337 O O . ARG A 1 310 ? -15.25 -34.719 2.838 1 96.12 310 ARG A O 1
ATOM 2344 N N . GLU A 1 311 ? -13.789 -36.25 3.422 1 96.88 311 GLU A N 1
ATOM 2345 C CA . GLU A 1 311 ? -14.062 -36.125 4.852 1 96.88 311 GLU A CA 1
ATOM 2346 C C . GLU A 1 311 ? -13.703 -34.75 5.379 1 96.88 311 GLU A C 1
ATOM 2348 O O . GLU A 1 311 ? -14.453 -34.156 6.168 1 96.88 311 GLU A O 1
ATOM 2353 N N . GLU A 1 312 ? -12.625 -34.219 4.938 1 97.19 312 GLU A N 1
ATOM 2354 C CA . GLU A 1 312 ? -12.172 -32.906 5.387 1 97.19 312 GLU A CA 1
ATOM 2355 C C . GLU A 1 312 ? -13.109 -31.797 4.906 1 97.19 312 GLU A C 1
ATOM 2357 O O . GLU A 1 312 ? -13.289 -30.797 5.594 1 97.19 312 GLU A O 1
ATOM 2362 N N . LYS A 1 313 ? -13.703 -32.062 3.73 1 96.88 313 LYS A N 1
ATOM 2363 C CA . LYS A 1 313 ? -14.594 -31.047 3.15 1 96.88 313 LYS A CA 1
ATOM 2364 C C . LYS A 1 313 ? -16.031 -31.234 3.621 1 96.88 313 LYS A C 1
ATOM 2366 O O . LYS A 1 313 ? -16.859 -30.344 3.473 1 96.88 313 LYS A O 1
ATOM 2371 N N . ASN A 1 314 ? -16.297 -32.375 4.203 1 96 314 ASN A N 1
ATOM 2372 C CA . ASN A 1 314 ? -17.656 -32.688 4.676 1 96 314 ASN A CA 1
ATOM 2373 C C . ASN A 1 314 ? -17.859 -32.25 6.121 1 96 314 ASN A C 1
ATOM 2375 O O . ASN A 1 314 ? -18.188 -33.062 6.98 1 96 314 ASN A O 1
ATOM 2379 N N . VAL A 1 315 ? -17.656 -31.078 6.398 1 96.25 315 VAL A N 1
ATOM 2380 C CA . VAL A 1 315 ? -17.859 -30.422 7.688 1 96.25 315 VAL A CA 1
ATOM 2381 C C . VAL A 1 315 ? -18.5 -29.047 7.477 1 96.25 315 VAL A C 1
ATOM 2383 O O . VAL A 1 315 ? -18.875 -28.703 6.352 1 96.25 315 VAL A O 1
ATOM 2386 N N . SER A 1 316 ? -18.766 -28.328 8.547 1 92.75 316 SER A N 1
ATOM 2387 C CA . SER A 1 316 ? -19.359 -27 8.43 1 92.75 316 SER A CA 1
ATOM 2388 C C . SER A 1 316 ? -18.422 -26.031 7.711 1 92.75 316 SER A C 1
ATOM 2390 O O . SER A 1 316 ? -17.203 -26.219 7.73 1 92.75 316 SER A O 1
ATOM 2392 N N . LEU A 1 317 ? -18.953 -25.109 7.051 1 92.5 317 LEU A N 1
ATOM 2393 C CA . LEU A 1 317 ? -18.234 -24.156 6.203 1 92.5 317 LEU A CA 1
ATOM 2394 C C . LEU A 1 317 ? -17.078 -23.516 6.965 1 92.5 317 LEU A C 1
ATOM 2396 O O . LEU A 1 317 ? -16 -23.312 6.418 1 92.5 317 LEU A O 1
ATOM 2400 N N . ASP A 1 318 ? -17.297 -23.188 8.188 1 88.31 318 ASP A N 1
ATOM 2401 C CA . ASP A 1 318 ? -16.297 -22.484 8.992 1 88.31 318 ASP A CA 1
ATOM 2402 C C . ASP A 1 318 ? -15.141 -23.422 9.352 1 88.31 318 ASP A C 1
ATOM 2404 O O . ASP A 1 318 ? -14.039 -22.953 9.641 1 88.31 318 ASP A O 1
ATOM 2408 N N . LYS A 1 319 ? -15.375 -24.734 9.289 1 92.25 319 LYS A N 1
ATOM 2409 C CA . LYS A 1 319 ? -14.375 -25.703 9.727 1 92.25 319 LYS A CA 1
ATOM 2410 C C . LYS A 1 319 ? -13.672 -26.344 8.531 1 92.25 319 LYS A C 1
ATOM 2412 O O . LYS A 1 319 ? -12.602 -26.938 8.672 1 92.25 319 LYS A O 1
ATOM 2417 N N . ALA A 1 320 ? -14.281 -26.25 7.41 1 95.62 320 ALA A N 1
ATOM 2418 C CA . ALA A 1 320 ? -13.742 -26.906 6.219 1 95.62 320 ALA A CA 1
ATOM 2419 C C . ALA A 1 320 ? -12.461 -26.219 5.75 1 95.62 320 ALA A C 1
ATOM 2421 O O . ALA A 1 320 ? -12.367 -24.984 5.773 1 95.62 320 ALA A O 1
ATOM 2422 N N . PRO A 1 321 ? -11.445 -27 5.371 1 96.75 321 PRO A N 1
ATOM 2423 C CA . PRO A 1 321 ? -10.258 -26.359 4.793 1 96.75 321 PRO A CA 1
ATOM 2424 C C . PRO A 1 321 ? -10.547 -25.672 3.455 1 96.75 321 PRO A C 1
ATOM 2426 O O . PRO A 1 321 ? -11.461 -26.094 2.732 1 96.75 321 PRO A O 1
ATOM 2429 N N . SER A 1 322 ? -9.82 -24.609 3.209 1 96.69 322 SER A N 1
ATOM 2430 C CA . SER A 1 322 ? -9.93 -23.891 1.944 1 96.69 322 SER A CA 1
ATOM 2431 C C . SER A 1 322 ? -9.102 -24.562 0.851 1 96.69 322 SER A C 1
ATOM 2433 O O . SER A 1 322 ? -7.973 -24.984 1.092 1 96.69 322 SER A O 1
ATOM 2435 N N . GLY A 1 323 ? -9.664 -24.656 -0.346 1 97.5 323 GLY A N 1
ATOM 2436 C CA . GLY A 1 323 ? -8.93 -25.188 -1.48 1 97.5 323 GLY A CA 1
ATOM 2437 C C . GLY A 1 323 ? -9.797 -26.047 -2.389 1 97.5 323 GLY A C 1
ATOM 2438 O O . GLY A 1 323 ? -10.836 -26.562 -1.968 1 97.5 323 GLY A O 1
ATOM 2439 N N . MET A 1 324 ? -9.398 -26.234 -3.52 1 98.25 324 MET A N 1
ATOM 2440 C CA . MET A 1 324 ? -10.039 -27.094 -4.512 1 98.25 324 MET A CA 1
ATOM 2441 C C . MET A 1 324 ? -9.008 -27.609 -5.516 1 98.25 324 MET A C 1
ATOM 2443 O O . MET A 1 324 ? -7.926 -27.047 -5.652 1 98.25 324 MET A O 1
ATOM 2447 N N . ILE A 1 325 ? -9.328 -28.688 -6.148 1 98.69 325 ILE A N 1
ATOM 2448 C CA . ILE A 1 325 ? -8.477 -29.172 -7.234 1 98.69 325 ILE A CA 1
ATOM 2449 C C . ILE A 1 325 ? -8.781 -28.391 -8.508 1 98.69 325 ILE A C 1
ATOM 2451 O O . ILE A 1 325 ? -9.898 -27.906 -8.695 1 98.69 325 ILE A O 1
ATOM 2455 N N . GLY A 1 326 ? -7.734 -28.188 -9.305 1 98.62 326 GLY A N 1
ATOM 2456 C CA . GLY A 1 326 ? -7.977 -27.328 -10.461 1 98.62 326 GLY A CA 1
ATOM 2457 C C . GLY A 1 326 ? -7.215 -27.766 -11.695 1 98.62 326 GLY A C 1
ATOM 2458 O O . GLY A 1 326 ? -7.469 -27.281 -12.797 1 98.62 326 GLY A O 1
ATOM 2459 N N . LEU A 1 327 ? -6.309 -28.766 -11.641 1 98.88 327 LEU A N 1
ATOM 2460 C CA . LEU A 1 327 ? -5.414 -29.125 -12.734 1 98.88 327 LEU A CA 1
ATOM 2461 C C . LEU A 1 327 ? -6.203 -29.641 -13.938 1 98.88 327 LEU A C 1
ATOM 2463 O O . LEU A 1 327 ? -5.961 -29.219 -15.07 1 98.88 327 LEU A O 1
ATOM 2467 N N . GLU A 1 328 ? -7.188 -30.438 -13.727 1 98.69 328 GLU A N 1
ATOM 2468 C CA . GLU A 1 328 ? -7.863 -31.156 -14.797 1 98.69 328 GLU A CA 1
ATOM 2469 C C . GLU A 1 328 ? -8.945 -30.297 -15.445 1 98.69 328 GLU A C 1
ATOM 2471 O O . GLU A 1 328 ? -9.469 -30.656 -16.5 1 98.69 328 GLU A O 1
ATOM 2476 N N . THR A 1 329 ? -9.273 -29.156 -14.812 1 98.5 329 THR A N 1
ATOM 2477 C CA . THR A 1 329 ? -10.352 -28.328 -15.344 1 98.5 329 THR A CA 1
ATOM 2478 C C . THR A 1 329 ? -9.812 -26.969 -15.82 1 98.5 329 THR A C 1
ATOM 2480 O O . THR A 1 329 ? -10.539 -26.203 -16.453 1 98.5 329 THR A O 1
ATOM 2483 N N . SER A 1 330 ? -8.57 -26.703 -15.578 1 98.69 330 SER A N 1
ATOM 2484 C CA . SER A 1 330 ? -8 -25.375 -15.758 1 98.69 330 SER A CA 1
ATOM 2485 C C . SER A 1 330 ? -8.125 -24.906 -17.203 1 98.69 330 SER A C 1
ATOM 2487 O O . SER A 1 330 ? -8.68 -23.844 -17.484 1 98.69 330 SER A O 1
ATOM 2489 N N . LEU A 1 331 ? -7.605 -25.688 -18.172 1 98.88 331 LEU A N 1
ATOM 2490 C CA . LEU A 1 331 ? -7.672 -25.328 -19.594 1 98.88 331 LEU A CA 1
ATOM 2491 C C . LEU A 1 331 ? -9.117 -25.172 -20.047 1 98.88 331 LEU A C 1
ATOM 2493 O O . LEU A 1 331 ? -9.453 -24.203 -20.734 1 98.88 331 LEU A O 1
ATOM 2497 N N . GLN A 1 332 ? -9.992 -26.062 -19.625 1 98.75 332 GLN A N 1
ATOM 2498 C CA . GLN A 1 332 ? -11.398 -26.047 -20.016 1 98.75 332 GLN A CA 1
ATOM 2499 C C . GLN A 1 332 ? -12.094 -24.781 -19.516 1 98.75 332 GLN A C 1
ATOM 2501 O O . GLN A 1 332 ? -12.914 -24.203 -20.234 1 98.75 332 GLN A O 1
ATOM 2506 N N . LEU A 1 333 ? -11.789 -24.391 -18.312 1 98.88 333 LEU A N 1
ATOM 2507 C CA . LEU A 1 333 ? -12.391 -23.172 -17.766 1 98.88 333 LEU A CA 1
ATOM 2508 C C . LEU A 1 333 ? -11.898 -21.938 -18.516 1 98.88 333 LEU A C 1
ATOM 2510 O O . LEU A 1 333 ? -12.656 -20.984 -18.703 1 98.88 333 LEU A O 1
ATOM 2514 N N . GLY A 1 334 ? -10.609 -21.922 -18.906 1 98.88 334 GLY A N 1
ATOM 2515 C CA . GLY A 1 334 ? -10.102 -20.844 -19.75 1 98.88 334 GLY A CA 1
ATOM 2516 C C . GLY A 1 334 ? -10.781 -20.781 -21.094 1 98.88 334 GLY A C 1
ATOM 2517 O O . GLY A 1 334 ? -11.172 -19.703 -21.547 1 98.88 334 GLY A O 1
ATOM 2518 N N . LEU A 1 335 ? -10.938 -21.938 -21.75 1 98.88 335 LEU A N 1
ATOM 2519 C CA . LEU A 1 335 ? -11.602 -22 -23.047 1 98.88 335 LEU A CA 1
ATOM 2520 C C . LEU A 1 335 ? -13.055 -21.531 -22.938 1 98.88 335 LEU A C 1
ATOM 2522 O O . LEU A 1 335 ? -13.539 -20.797 -23.781 1 98.88 335 LEU A O 1
ATOM 2526 N N . THR A 1 336 ? -13.703 -21.922 -21.875 1 98.81 336 THR A N 1
ATOM 2527 C CA . THR A 1 336 ? -15.133 -21.672 -21.688 1 98.81 336 THR A CA 1
ATOM 2528 C C . THR A 1 336 ? -15.383 -20.203 -21.344 1 98.81 336 THR A C 1
ATOM 2530 O O . THR A 1 336 ? -16.25 -19.562 -21.938 1 98.81 336 THR A O 1
ATOM 2533 N N . ASN A 1 337 ? -14.617 -19.672 -20.422 1 98.75 337 ASN A N 1
ATOM 2534 C CA . ASN A 1 337 ? -14.992 -18.391 -19.812 1 98.75 337 ASN A CA 1
ATOM 2535 C C . ASN A 1 337 ? -14.188 -17.234 -20.391 1 98.75 337 ASN A C 1
ATOM 2537 O O . ASN A 1 337 ? -14.547 -16.078 -20.219 1 98.75 337 ASN A O 1
ATOM 2541 N N . LEU A 1 338 ? -13.094 -17.547 -21.047 1 98.88 338 LEU A N 1
ATOM 2542 C CA . LEU A 1 338 ? -12.273 -16.469 -21.594 1 98.88 338 LEU A CA 1
ATOM 2543 C C . LEU A 1 338 ? -12.312 -16.484 -23.125 1 98.88 338 LEU A C 1
ATOM 2545 O O . LEU A 1 338 ? -12.586 -15.469 -23.75 1 98.88 338 LEU A O 1
ATOM 2549 N N . VAL A 1 339 ? -12.055 -17.641 -23.75 1 98.81 339 VAL A N 1
ATOM 2550 C CA . VAL A 1 339 ? -11.922 -17.703 -25.203 1 98.81 339 VAL A CA 1
ATOM 2551 C C . VAL A 1 339 ? -13.305 -17.719 -25.844 1 98.81 339 VAL A C 1
ATOM 2553 O O . VAL A 1 339 ? -13.609 -16.875 -26.703 1 98.81 339 VAL A O 1
ATOM 2556 N N . ALA A 1 340 ? -14.141 -18.641 -25.438 1 98.56 340 ALA A N 1
ATOM 2557 C CA . ALA A 1 340 ? -15.469 -18.781 -26.031 1 98.56 340 ALA A CA 1
ATOM 2558 C C . ALA A 1 340 ? -16.281 -17.5 -25.875 1 98.56 340 ALA A C 1
ATOM 2560 O O . ALA A 1 340 ? -17.078 -17.156 -26.75 1 98.56 340 ALA A O 1
ATOM 2561 N N . LYS A 1 341 ? -16.031 -16.75 -24.828 1 98.25 341 LYS A N 1
ATOM 2562 C CA . LYS A 1 341 ? -16.781 -15.523 -24.562 1 98.25 341 LYS A CA 1
ATOM 2563 C C . LYS A 1 341 ? -16.109 -14.32 -25.219 1 98.25 341 LYS A C 1
ATOM 2565 O O . LYS A 1 341 ? -16.594 -13.195 -25.094 1 98.25 341 LYS A O 1
ATOM 2570 N N . GLY A 1 342 ? -14.977 -14.484 -25.844 1 98.56 342 GLY A N 1
ATOM 2571 C CA . GLY A 1 342 ? -14.359 -13.461 -26.656 1 98.56 342 GLY A CA 1
ATOM 2572 C C . GLY A 1 342 ? -13.453 -12.531 -25.859 1 98.56 342 GLY A C 1
ATOM 2573 O O . GLY A 1 342 ? -13.078 -11.461 -26.344 1 98.56 342 GLY A O 1
ATOM 2574 N N . HIS A 1 343 ? -13.164 -12.914 -24.656 1 98.81 343 HIS A N 1
ATOM 2575 C CA . HIS A 1 343 ? -12.305 -12.062 -23.844 1 98.81 343 HIS A CA 1
ATOM 2576 C C . HIS A 1 343 ? -10.844 -12.195 -24.266 1 98.81 343 HIS A C 1
ATOM 2578 O O . HIS A 1 343 ? -10.102 -11.203 -24.25 1 98.81 343 HIS A O 1
ATOM 2584 N N . LEU A 1 344 ? -10.422 -13.383 -24.594 1 98.81 344 LEU A N 1
ATOM 2585 C CA . LEU A 1 344 ? -9.078 -13.68 -25.078 1 98.81 344 LEU A CA 1
ATOM 2586 C C . LEU A 1 344 ? -9.133 -14.555 -26.328 1 98.81 344 LEU A C 1
ATOM 2588 O O . LEU A 1 344 ? -10.047 -15.367 -26.484 1 98.81 344 LEU A O 1
ATOM 2592 N N . THR A 1 345 ? -8.133 -14.367 -27.188 1 98.75 345 THR A N 1
ATOM 2593 C CA . THR A 1 345 ? -7.91 -15.375 -28.219 1 98.75 345 THR A CA 1
ATOM 2594 C C . THR A 1 345 ? -7.301 -16.641 -27.609 1 98.75 345 THR A C 1
ATOM 2596 O O . THR A 1 345 ? -6.789 -16.609 -26.5 1 98.75 345 THR A O 1
ATOM 2599 N N . LEU A 1 346 ? -7.391 -17.703 -28.344 1 98.75 346 LEU A N 1
ATOM 2600 C CA . LEU A 1 346 ? -6.762 -18.938 -27.906 1 98.75 346 LEU A CA 1
ATOM 2601 C C . LEU A 1 346 ? -5.27 -18.734 -27.641 1 98.75 346 LEU A C 1
ATOM 2603 O O . LEU A 1 346 ? -4.738 -19.203 -26.641 1 98.75 346 LEU A O 1
ATOM 2607 N N . SER A 1 347 ? -4.625 -18.016 -28.516 1 98.81 347 SER A N 1
ATOM 2608 C CA . SER A 1 347 ? -3.201 -17.734 -28.359 1 98.81 347 SER A CA 1
ATOM 2609 C C . SER A 1 347 ? -2.92 -16.953 -27.094 1 98.81 347 SER A C 1
ATOM 2611 O O . SER A 1 347 ? -1.925 -17.203 -26.406 1 98.81 347 SER A O 1
ATOM 2613 N N . GLU A 1 348 ? -3.773 -15.992 -26.797 1 98.81 348 GLU A N 1
ATOM 2614 C CA . GLU A 1 348 ? -3.605 -15.195 -25.578 1 98.81 348 GLU A CA 1
ATOM 2615 C C . GLU A 1 348 ? -3.797 -16.047 -24.328 1 98.81 348 GLU A C 1
ATOM 2617 O O . GLU A 1 348 ? -3.076 -15.883 -23.344 1 98.81 348 GLU A O 1
ATOM 2622 N N . LEU A 1 349 ? -4.777 -16.922 -24.344 1 98.88 349 LEU A N 1
ATOM 2623 C CA . LEU A 1 349 ? -4.953 -17.844 -23.234 1 98.88 349 LEU A CA 1
ATOM 2624 C C . LEU A 1 349 ? -3.709 -18.703 -23.031 1 98.88 349 LEU A C 1
ATOM 2626 O O . LEU A 1 349 ? -3.191 -18.812 -21.922 1 98.88 349 LEU A O 1
ATOM 2630 N N . LEU A 1 350 ? -3.219 -19.281 -24.109 1 98.94 350 LEU A N 1
ATOM 2631 C CA . LEU A 1 350 ? -2.057 -20.156 -24.047 1 98.94 350 LEU A CA 1
ATOM 2632 C C . LEU A 1 350 ? -0.814 -19.391 -23.609 1 98.94 350 LEU A C 1
ATOM 2634 O O . LEU A 1 350 ? 0.052 -19.953 -22.922 1 98.94 350 LEU A O 1
ATOM 2638 N N . THR A 1 351 ? -0.711 -18.109 -24.016 1 98.94 351 THR A N 1
ATOM 2639 C CA . THR A 1 351 ? 0.391 -17.281 -23.547 1 98.94 351 THR A CA 1
ATOM 2640 C C . THR A 1 351 ? 0.467 -17.266 -22.031 1 98.94 351 THR A C 1
ATOM 2642 O O . THR A 1 351 ? 1.548 -17.422 -21.453 1 98.94 351 THR A O 1
ATOM 2645 N N . LYS A 1 352 ? -0.637 -17.172 -21.359 1 98.88 352 LYS A N 1
ATOM 2646 C CA . LYS A 1 352 ? -0.721 -17.047 -19.906 1 98.88 352 LYS A CA 1
ATOM 2647 C C . LYS A 1 352 ? -0.536 -18.391 -19.219 1 98.88 352 LYS A C 1
ATOM 2649 O O . LYS A 1 352 ? -0.29 -18.453 -18.016 1 98.88 352 LYS A O 1
ATOM 2654 N N . MET A 1 353 ? -0.53 -19.5 -20.016 1 98.94 353 MET A N 1
ATOM 2655 C CA . MET A 1 353 ? -0.436 -20.844 -19.422 1 98.94 353 MET A CA 1
ATOM 2656 C C . MET A 1 353 ? 0.825 -21.547 -19.906 1 98.94 353 MET A C 1
ATOM 2658 O O . MET A 1 353 ? 1.095 -22.688 -19.484 1 98.94 353 MET A O 1
ATOM 2662 N N . THR A 1 354 ? 1.639 -20.922 -20.828 1 98.88 354 THR A N 1
ATOM 2663 C CA . THR A 1 354 ? 2.822 -21.609 -21.344 1 98.88 354 THR A CA 1
ATOM 2664 C C . THR A 1 354 ? 4.031 -20.672 -21.328 1 98.88 354 THR A C 1
ATOM 2666 O O . THR A 1 354 ? 4.777 -20.641 -20.344 1 98.88 354 THR A O 1
ATOM 2669 N N . VAL A 1 355 ? 4.004 -19.641 -22.172 1 98.56 355 VAL A N 1
ATOM 2670 C CA . VAL A 1 355 ? 5.164 -18.766 -22.359 1 98.56 355 VAL A CA 1
ATOM 2671 C C . VAL A 1 355 ? 5.398 -17.938 -21.094 1 98.56 355 VAL A C 1
ATOM 2673 O O . VAL A 1 355 ? 6.535 -17.828 -20.625 1 98.56 355 VAL A O 1
ATOM 2676 N N . ASN A 1 356 ? 4.371 -17.375 -20.578 1 98.88 356 ASN A N 1
ATOM 2677 C CA . ASN A 1 356 ? 4.52 -16.484 -19.438 1 98.88 356 ASN A CA 1
ATOM 2678 C C . ASN A 1 356 ? 4.992 -17.234 -18.203 1 98.88 356 ASN A C 1
ATOM 2680 O O . ASN A 1 356 ? 5.949 -16.812 -17.547 1 98.88 356 ASN A O 1
ATOM 2684 N N . PRO A 1 357 ? 4.328 -18.344 -17.844 1 98.88 357 PRO A N 1
ATOM 2685 C CA . PRO A 1 357 ? 4.852 -19.078 -16.688 1 98.88 357 PRO A CA 1
ATOM 2686 C C . PRO A 1 357 ? 6.262 -19.609 -16.922 1 98.88 357 PRO A C 1
ATOM 2688 O O . PRO A 1 357 ? 7.051 -19.703 -15.977 1 98.88 357 PRO A O 1
ATOM 2691 N N . ALA A 1 358 ? 6.613 -20 -18.094 1 98.81 358 ALA A N 1
ATOM 2692 C CA . ALA A 1 358 ? 7.98 -20.438 -18.391 1 98.81 358 ALA A CA 1
ATOM 2693 C C . ALA A 1 358 ? 8.969 -19.297 -18.125 1 98.81 358 ALA A C 1
ATOM 2695 O O . ALA A 1 358 ? 10.023 -19.516 -17.531 1 98.81 358 ALA A O 1
ATOM 2696 N N . LYS A 1 359 ? 8.609 -18.125 -18.578 1 98.38 359 LYS A N 1
ATOM 2697 C CA . LYS A 1 359 ? 9.461 -16.953 -18.406 1 98.38 359 LYS A CA 1
ATOM 2698 C C . LYS A 1 359 ? 9.656 -16.609 -16.938 1 98.38 359 LYS A C 1
ATOM 2700 O O . LYS A 1 359 ? 10.727 -16.156 -16.531 1 98.38 359 LYS A O 1
ATOM 2705 N N . LEU A 1 360 ? 8.648 -16.812 -16.141 1 97.94 360 LEU A N 1
ATOM 2706 C CA . LEU A 1 360 ? 8.68 -16.5 -14.719 1 97.94 360 LEU A CA 1
ATOM 2707 C C . LEU A 1 360 ? 9.867 -17.172 -14.039 1 97.94 360 LEU A C 1
ATOM 2709 O O . LEU A 1 360 ? 10.492 -16.594 -13.156 1 97.94 360 LEU A O 1
ATOM 2713 N N . TYR A 1 361 ? 10.156 -18.438 -14.398 1 98 361 TYR A N 1
ATOM 2714 C CA . TYR A 1 361 ? 11.18 -19.219 -13.734 1 98 361 TYR A CA 1
ATOM 2715 C C . TYR A 1 361 ? 12.328 -19.547 -14.688 1 98 361 TYR A C 1
ATOM 2717 O O . TYR A 1 361 ? 13.219 -20.328 -14.367 1 98 361 TYR A O 1
ATOM 2725 N N . ASN A 1 362 ? 12.32 -18.984 -15.898 1 97.56 362 ASN A N 1
ATOM 2726 C CA . ASN A 1 362 ? 13.352 -19.188 -16.922 1 97.56 362 ASN A CA 1
ATOM 2727 C C . ASN A 1 362 ? 13.453 -20.641 -17.344 1 97.56 362 ASN A C 1
ATOM 2729 O O . ASN A 1 362 ? 14.547 -21.203 -17.406 1 97.56 362 ASN A O 1
ATOM 2733 N N . PHE A 1 363 ? 12.328 -21.203 -17.531 1 98.5 363 PHE A N 1
ATOM 2734 C CA . PHE A 1 363 ? 12.273 -22.578 -18.031 1 98.5 363 PHE A CA 1
ATOM 2735 C C . PHE A 1 363 ? 12.516 -22.625 -19.531 1 98.5 363 PHE A C 1
ATOM 2737 O O . PHE A 1 363 ? 12.039 -21.75 -20.266 1 98.5 363 PHE A O 1
ATOM 2744 N N . ASP A 1 364 ? 13.289 -23.562 -20 1 98.19 364 ASP A N 1
ATOM 2745 C CA . ASP A 1 364 ? 13.312 -23.875 -21.422 1 98.19 364 ASP A CA 1
ATOM 2746 C C . ASP A 1 364 ? 12.102 -24.734 -21.797 1 98.19 364 ASP A C 1
ATOM 2748 O O . ASP A 1 364 ? 12.227 -25.922 -22.062 1 98.19 364 ASP A O 1
ATOM 2752 N N . ALA A 1 365 ? 10.969 -24.125 -21.812 1 98.31 365 ALA A N 1
ATOM 2753 C CA . ALA A 1 365 ? 9.664 -24.75 -22.062 1 98.31 365 ALA A CA 1
ATOM 2754 C C . ALA A 1 365 ? 8.633 -23.703 -22.484 1 98.31 365 ALA A C 1
ATOM 2756 O O . ALA A 1 365 ? 8.938 -22.516 -22.562 1 98.31 365 ALA A O 1
ATOM 2757 N N . GLY A 1 366 ? 7.52 -24.141 -22.844 1 98.44 366 GLY A N 1
ATOM 2758 C CA . GLY A 1 366 ? 6.395 -23.266 -23.125 1 98.44 366 GLY A CA 1
ATOM 2759 C C . GLY A 1 366 ? 6.363 -22.781 -24.562 1 98.44 366 GLY A C 1
ATOM 2760 O O . GLY A 1 366 ? 5.766 -21.734 -24.859 1 98.44 366 GLY A O 1
ATOM 2761 N N . TYR A 1 367 ? 7.043 -23.469 -25.438 1 98.56 367 TYR A N 1
ATOM 2762 C CA . TYR A 1 367 ? 7.062 -23.109 -26.844 1 98.56 367 TYR A CA 1
ATOM 2763 C C . TYR A 1 367 ? 7.246 -24.344 -27.719 1 98.56 367 TYR A C 1
ATOM 2765 O O . TYR A 1 367 ? 7.57 -25.422 -27.219 1 98.56 367 TYR A O 1
ATOM 2773 N N . LEU A 1 368 ? 6.93 -24.219 -29.016 1 98.62 368 LEU A N 1
ATOM 2774 C CA . LEU A 1 368 ? 7.152 -25.25 -30.016 1 98.62 368 LEU A CA 1
ATOM 2775 C C . LEU A 1 368 ? 8.141 -24.766 -31.078 1 98.62 368 LEU A C 1
ATOM 2777 O O . LEU A 1 368 ? 7.891 -23.766 -31.75 1 98.62 368 LEU A O 1
ATOM 2781 N N . ALA A 1 369 ? 9.188 -25.453 -31.156 1 98.31 369 ALA A N 1
ATOM 2782 C CA . ALA A 1 369 ? 10.195 -25.141 -32.156 1 98.31 369 ALA A CA 1
ATOM 2783 C C . ALA A 1 369 ? 11.047 -26.359 -32.5 1 98.31 369 ALA A C 1
ATOM 2785 O O . ALA A 1 369 ? 11.227 -27.25 -31.641 1 98.31 369 ALA A O 1
ATOM 2786 N N . GLU A 1 370 ? 11.516 -26.359 -33.719 1 98.31 370 GLU A N 1
ATOM 2787 C CA . GLU A 1 370 ? 12.492 -27.406 -34.031 1 98.31 370 GLU A CA 1
ATOM 2788 C C . GLU A 1 370 ? 13.703 -27.328 -33.125 1 98.31 370 GLU A C 1
ATOM 2790 O O . GLU A 1 370 ? 14.188 -26.234 -32.812 1 98.31 370 GLU A O 1
ATOM 2795 N N . ASN A 1 371 ? 14.109 -28.484 -32.688 1 97.5 371 ASN A N 1
ATOM 2796 C CA . ASN A 1 371 ? 15.195 -28.656 -31.734 1 97.5 371 ASN A CA 1
ATOM 2797 C C . ASN A 1 371 ? 14.797 -28.203 -30.328 1 97.5 371 ASN A C 1
ATOM 2799 O O . ASN A 1 371 ? 15.625 -28.188 -29.422 1 97.5 371 ASN A O 1
ATOM 2803 N N . GLY A 1 372 ? 13.586 -27.781 -30.156 1 98.06 372 GLY A N 1
ATOM 2804 C CA . GLY A 1 372 ? 13.062 -27.453 -28.844 1 98.06 372 GLY A CA 1
ATOM 2805 C C . GLY A 1 372 ? 12.57 -28.656 -28.062 1 98.06 372 GLY A C 1
ATOM 2806 O O . GLY A 1 372 ? 12.602 -29.781 -28.562 1 98.06 372 GLY A O 1
ATOM 2807 N N . PRO A 1 373 ? 12.141 -28.406 -26.812 1 98.38 373 PRO A N 1
ATOM 2808 C CA . PRO A 1 373 ? 11.625 -29.5 -26 1 98.38 373 PRO A CA 1
ATOM 2809 C C . PRO A 1 373 ? 10.352 -30.125 -26.578 1 98.38 373 PRO A C 1
ATOM 2811 O O . PRO A 1 373 ? 9.508 -29.406 -27.109 1 98.38 373 PRO A O 1
ATOM 2814 N N . ALA A 1 374 ? 10.258 -31.453 -26.453 1 98.56 374 ALA A N 1
ATOM 2815 C CA . ALA A 1 374 ? 9.062 -32.156 -26.922 1 98.56 374 ALA A CA 1
ATOM 2816 C C . ALA A 1 374 ? 8.016 -32.25 -25.812 1 98.56 374 ALA A C 1
ATOM 2818 O O . ALA A 1 374 ? 7.648 -33.344 -25.391 1 98.56 374 ALA A O 1
ATOM 2819 N N . ASP A 1 375 ? 7.633 -31.188 -25.297 1 98.81 375 ASP A N 1
ATOM 2820 C CA . ASP A 1 375 ? 6.551 -31.016 -24.328 1 98.81 375 ASP A CA 1
ATOM 2821 C C . ASP A 1 375 ? 5.332 -30.359 -24.984 1 98.81 375 ASP A C 1
ATOM 2823 O O . ASP A 1 375 ? 5.375 -29.172 -25.328 1 98.81 375 ASP A O 1
ATOM 2827 N N . LEU A 1 376 ? 4.234 -31.156 -25.109 1 98.81 376 LEU A N 1
ATOM 2828 C CA . LEU A 1 376 ? 3.082 -30.688 -25.859 1 98.81 376 LEU A CA 1
ATOM 2829 C C . LEU A 1 376 ? 1.779 -31.094 -25.188 1 98.81 376 LEU A C 1
ATOM 2831 O O . LEU A 1 376 ? 1.755 -32.031 -24.406 1 98.81 376 LEU A O 1
ATOM 2835 N N . VAL A 1 377 ? 0.796 -30.328 -25.484 1 98.94 377 VAL A N 1
ATOM 2836 C CA . VAL A 1 377 ? -0.573 -30.734 -25.188 1 98.94 377 VAL A CA 1
ATOM 2837 C C . VAL A 1 377 ? -1.415 -30.734 -26.453 1 98.94 377 VAL A C 1
ATOM 2839 O O . VAL A 1 377 ? -1.256 -29.844 -27.312 1 98.94 377 VAL A O 1
ATOM 2842 N N . ILE A 1 378 ? -2.178 -31.734 -26.688 1 98.94 378 ILE A N 1
ATOM 2843 C CA . ILE A 1 378 ? -3.143 -31.859 -27.781 1 98.94 378 ILE A CA 1
ATOM 2844 C C . ILE A 1 378 ? -4.559 -31.891 -27.219 1 98.94 378 ILE A C 1
ATOM 2846 O O . ILE A 1 378 ? -4.867 -32.719 -26.359 1 98.94 378 ILE A O 1
ATOM 2850 N N . PHE A 1 379 ? -5.418 -30.984 -27.672 1 98.88 379 PHE A N 1
ATOM 2851 C CA . PHE A 1 379 ? -6.73 -30.922 -27.047 1 98.88 379 PHE A CA 1
ATOM 2852 C C . PHE A 1 379 ? -7.793 -30.469 -28.031 1 98.88 379 PHE A C 1
ATOM 2854 O O . PHE A 1 379 ? -7.473 -29.859 -29.062 1 98.88 379 PHE A O 1
ATOM 2861 N N . ASP A 1 380 ? -9.016 -30.891 -27.734 1 98.19 380 ASP A N 1
ATOM 2862 C CA . ASP A 1 380 ? -10.211 -30.359 -28.375 1 98.19 380 ASP A CA 1
ATOM 2863 C C . ASP A 1 380 ? -10.586 -29 -27.812 1 98.19 380 ASP A C 1
ATOM 2865 O O . ASP A 1 380 ? -10.82 -28.859 -26.609 1 98.19 380 ASP A O 1
ATOM 2869 N N . ALA A 1 381 ? -10.68 -28.016 -28.656 1 97.75 381 ALA A N 1
ATOM 2870 C CA . ALA A 1 381 ? -10.922 -26.656 -28.156 1 97.75 381 ALA A CA 1
ATOM 2871 C C . ALA A 1 381 ? -12.391 -26.266 -28.297 1 97.75 381 ALA A C 1
ATOM 2873 O O . ALA A 1 381 ? -12.828 -25.266 -27.734 1 97.75 381 ALA A O 1
ATOM 2874 N N . GLU A 1 382 ? -13.227 -27 -28.891 1 94.75 382 GLU A N 1
ATOM 2875 C CA . GLU A 1 382 ? -14.492 -26.438 -29.359 1 94.75 382 GLU A CA 1
ATOM 2876 C C . GLU A 1 382 ? -15.68 -27.203 -28.75 1 94.75 382 GLU A C 1
ATOM 2878 O O . GLU A 1 382 ? -16.688 -26.594 -28.391 1 94.75 382 GLU A O 1
ATOM 2883 N N . ASN A 1 383 ? -15.523 -28.453 -28.547 1 96.06 383 ASN A N 1
ATOM 2884 C CA . ASN A 1 383 ? -16.688 -29.25 -28.156 1 96.06 383 ASN A CA 1
ATOM 2885 C C . ASN A 1 383 ? -16.953 -29.141 -26.656 1 96.06 383 ASN A C 1
ATOM 2887 O O . ASN A 1 383 ? -16.047 -28.859 -25.875 1 96.06 383 ASN A O 1
ATOM 2891 N N . ASP A 1 384 ? -18.203 -29.375 -26.328 1 97.12 384 ASP A N 1
ATOM 2892 C CA . ASP A 1 384 ? -18.641 -29.312 -24.938 1 97.12 384 ASP A CA 1
ATOM 2893 C C . ASP A 1 384 ? -18.453 -30.641 -24.234 1 97.12 384 ASP A C 1
ATOM 2895 O O . ASP A 1 384 ? -18.641 -31.703 -24.844 1 97.12 384 ASP A O 1
ATOM 2899 N N . TYR A 1 385 ? -18.094 -30.516 -23.062 1 96.31 385 TYR A N 1
ATOM 2900 C CA . TYR A 1 385 ? -17.953 -31.672 -22.172 1 96.31 385 TYR A CA 1
ATOM 2901 C C . TYR A 1 385 ? -18.578 -31.391 -20.812 1 96.31 385 TYR A C 1
ATOM 2903 O O . TYR A 1 385 ? -18.906 -30.25 -20.5 1 96.31 385 TYR A O 1
ATOM 2911 N N . GLN A 1 386 ? -18.828 -32.438 -20.047 1 97.19 386 GLN A N 1
ATOM 2912 C CA . GLN A 1 386 ? -19.297 -32.344 -18.672 1 97.19 386 GLN A CA 1
ATOM 2913 C C . GLN A 1 386 ? -18.203 -32.781 -17.688 1 97.19 386 GLN A C 1
ATOM 2915 O O . GLN A 1 386 ? -17.625 -33.844 -17.859 1 97.19 386 GLN A O 1
ATOM 2920 N N . VAL A 1 387 ? -17.953 -31.969 -16.719 1 97.38 387 VAL A N 1
ATOM 2921 C CA . VAL A 1 387 ? -16.953 -32.344 -15.711 1 97.38 387 VAL A CA 1
ATOM 2922 C C . VAL A 1 387 ? -17.469 -33.531 -14.898 1 97.38 387 VAL A C 1
ATOM 2924 O O . VAL A 1 387 ? -18.547 -33.469 -14.297 1 97.38 387 VAL A O 1
ATOM 2927 N N . GLY A 1 388 ? -16.75 -34.594 -14.836 1 95.25 388 GLY A N 1
ATOM 2928 C CA . GLY A 1 388 ? -17.141 -35.781 -14.133 1 95.25 388 GLY A CA 1
ATOM 2929 C C . GLY A 1 388 ? -16.828 -35.75 -12.648 1 95.25 388 GLY A C 1
ATOM 2930 O O . GLY A 1 388 ? -16.312 -34.75 -12.148 1 95.25 388 GLY A O 1
ATOM 2931 N N . GLU A 1 389 ? -17.109 -36.844 -11.992 1 94.75 389 GLU A N 1
ATOM 2932 C CA . GLU A 1 389 ? -16.891 -36.969 -10.547 1 94.75 389 GLU A CA 1
ATOM 2933 C C . GLU A 1 389 ? -15.57 -37.656 -10.234 1 94.75 389 GLU A C 1
ATOM 2935 O O . GLU A 1 389 ? -15.164 -37.75 -9.078 1 94.75 389 GLU A O 1
ATOM 2940 N N . THR A 1 390 ? -15 -38.188 -11.258 1 94.44 390 THR A N 1
ATOM 2941 C CA . THR A 1 390 ? -13.734 -38.875 -11.078 1 94.44 390 THR A CA 1
ATOM 2942 C C . THR A 1 390 ? -12.586 -38.094 -11.68 1 94.44 390 THR A C 1
ATOM 2944 O O . THR A 1 390 ? -12.703 -37.531 -12.781 1 94.44 390 THR A O 1
ATOM 2947 N N . PHE A 1 391 ? -11.594 -38 -10.93 1 97.44 391 PHE A N 1
ATOM 2948 C CA . PHE A 1 391 ? -10.367 -37.312 -11.344 1 97.44 391 PHE A CA 1
ATOM 2949 C C . PHE A 1 391 ? -9.164 -38.25 -11.195 1 97.44 391 PHE A C 1
ATOM 2951 O O . PHE A 1 391 ? -9.242 -39.25 -10.5 1 97.44 391 PHE A O 1
ATOM 2958 N N . ASP A 1 392 ? -8.109 -37.969 -11.93 1 97.88 392 ASP A N 1
ATOM 2959 C CA . ASP A 1 392 ? -6.844 -38.656 -11.695 1 97.88 392 ASP A CA 1
ATOM 2960 C C . ASP A 1 392 ? -6.227 -38.219 -10.367 1 97.88 392 ASP A C 1
ATOM 2962 O O . ASP A 1 392 ? -5.477 -39 -9.758 1 97.88 392 ASP A O 1
ATOM 2966 N N . SER A 1 393 ? -6.492 -37.031 -9.891 1 98.19 393 SER A N 1
ATOM 2967 C CA . SER A 1 393 ? -6.18 -36.656 -8.516 1 98.19 393 SER A CA 1
ATOM 2968 C C . SER A 1 393 ? -6.824 -37.594 -7.512 1 98.19 393 SER A C 1
ATOM 2970 O O . SER A 1 393 ? -7.867 -38.188 -7.793 1 98.19 393 SER A O 1
ATOM 2972 N N . LYS A 1 394 ? -6.176 -37.719 -6.336 1 97.5 394 LYS A N 1
ATOM 2973 C CA . LYS A 1 394 ? -6.789 -38.5 -5.25 1 97.5 394 LYS A CA 1
ATOM 2974 C C . LYS A 1 394 ? -8.039 -37.812 -4.73 1 97.5 394 LYS A C 1
ATOM 2976 O O . LYS A 1 394 ? -8.945 -38.438 -4.207 1 97.5 394 LYS A O 1
ATOM 2981 N N . ALA A 1 395 ? -8.062 -36.5 -4.891 1 97.81 395 ALA A N 1
ATOM 2982 C CA . ALA A 1 395 ? -9.148 -35.688 -4.336 1 97.81 395 ALA A CA 1
ATOM 2983 C C . ALA A 1 395 ? -10.211 -35.406 -5.391 1 97.81 395 ALA A C 1
ATOM 2985 O O . ALA A 1 395 ? -9.945 -35.469 -6.59 1 97.81 395 ALA A O 1
ATOM 2986 N N . THR A 1 396 ? -11.422 -35.094 -4.914 1 97.31 396 THR A N 1
ATOM 2987 C CA . THR A 1 396 ? -12.539 -34.75 -5.789 1 97.31 396 THR A CA 1
ATOM 2988 C C . THR A 1 396 ? -13.203 -33.469 -5.34 1 97.31 396 THR A C 1
ATOM 2990 O O . THR A 1 396 ? -14.367 -33.188 -5.664 1 97.31 396 THR A O 1
ATOM 2993 N N . ASN A 1 397 ? -12.547 -32.656 -4.5 1 97.81 397 ASN A N 1
ATOM 2994 C CA . ASN A 1 397 ? -13.094 -31.422 -3.963 1 97.81 397 ASN A CA 1
ATOM 2995 C C . ASN A 1 397 ? -13.148 -30.328 -5.02 1 97.81 397 ASN A C 1
ATOM 2997 O O . ASN A 1 397 ? -12.477 -29.312 -4.895 1 97.81 397 ASN A O 1
ATOM 3001 N N . SER A 1 398 ? -14.008 -30.438 -6.047 1 98.06 398 SER A N 1
ATOM 3002 C CA . SER A 1 398 ? -14.172 -29.484 -7.137 1 98.06 398 SER A CA 1
ATOM 3003 C C . SER A 1 398 ? -15.609 -28.969 -7.219 1 98.06 398 SER A C 1
ATOM 3005 O O . SER A 1 398 ? -16.547 -29.766 -7.34 1 98.06 398 SER A O 1
ATOM 3007 N N . PRO A 1 399 ? -15.766 -27.672 -7.207 1 98 399 PRO A N 1
ATOM 3008 C CA . PRO A 1 399 ? -17.125 -27.125 -7.359 1 98 399 PRO A CA 1
ATOM 3009 C C . PRO A 1 399 ? -17.625 -27.188 -8.797 1 98 399 PRO A C 1
ATOM 3011 O O . PRO A 1 399 ? -18.766 -26.797 -9.07 1 98 399 PRO A O 1
ATOM 3014 N N . PHE A 1 400 ? -16.859 -27.719 -9.719 1 98.25 400 PHE A N 1
ATOM 3015 C CA . PHE A 1 400 ? -17.219 -27.688 -11.125 1 98.25 400 PHE A CA 1
ATOM 3016 C C . PHE A 1 400 ? -17.812 -29.016 -11.562 1 98.25 400 PHE A C 1
ATOM 3018 O O . PHE A 1 400 ? -18.219 -29.172 -12.719 1 98.25 400 PHE A O 1
ATOM 3025 N N . ILE A 1 401 ? -17.859 -29.969 -10.672 1 97 401 ILE A N 1
ATOM 3026 C CA . ILE A 1 401 ? -18.438 -31.281 -10.984 1 97 401 ILE A CA 1
ATOM 3027 C C . ILE A 1 401 ? -19.828 -31.094 -11.578 1 97 401 ILE A C 1
ATOM 3029 O O . ILE A 1 401 ? -20.641 -30.328 -11.047 1 97 401 ILE A O 1
ATOM 3033 N N . LYS A 1 402 ? -20.078 -31.719 -12.688 1 95.69 402 LYS A N 1
ATOM 3034 C CA . LYS A 1 402 ? -21.344 -31.781 -13.422 1 95.69 402 LYS A CA 1
ATOM 3035 C C . LYS A 1 402 ? -21.547 -30.516 -14.25 1 95.69 402 LYS A C 1
ATOM 3037 O O . LYS A 1 402 ? -22.547 -30.406 -14.977 1 95.69 402 LYS A O 1
ATOM 3042 N N . GLN A 1 403 ? -20.656 -29.609 -14.203 1 96.44 403 GLN A N 1
ATOM 3043 C CA . GLN A 1 403 ? -20.766 -28.406 -15.016 1 96.44 403 GLN A CA 1
ATOM 3044 C C . GLN A 1 403 ? -20.391 -28.688 -16.469 1 96.44 403 GLN A C 1
ATOM 3046 O O . GLN A 1 403 ? -19.547 -29.547 -16.734 1 96.44 403 GLN A O 1
ATOM 3051 N N . LYS A 1 404 ? -21.031 -27.969 -17.312 1 97.62 404 LYS A N 1
ATOM 3052 C CA . LYS A 1 404 ? -20.672 -28 -18.734 1 97.62 404 LYS A CA 1
ATOM 3053 C C . LYS A 1 404 ? -19.516 -27.062 -19.031 1 97.62 404 LYS A C 1
ATOM 3055 O O . LYS A 1 404 ? -19.531 -25.891 -18.625 1 97.62 404 LYS A O 1
ATOM 3060 N N . VAL A 1 405 ? -18.484 -27.609 -19.703 1 98.12 405 VAL A N 1
ATOM 3061 C CA . VAL A 1 405 ? -17.297 -26.828 -20.062 1 98.12 405 VAL A CA 1
ATOM 3062 C C . VAL A 1 405 ? -16.922 -27.109 -21.516 1 98.12 405 VAL A C 1
ATOM 3064 O O . VAL A 1 405 ? -17.406 -28.078 -22.109 1 98.12 405 VAL A O 1
ATOM 3067 N N . GLN A 1 406 ? -16.109 -26.219 -22.062 1 98.06 406 GLN A N 1
ATOM 3068 C CA . GLN A 1 406 ? -15.625 -26.375 -23.438 1 98.06 406 GLN A CA 1
ATOM 3069 C C . GLN A 1 406 ? -14.211 -26.953 -23.453 1 98.06 406 GLN A C 1
ATOM 3071 O O . GLN A 1 406 ? -13.359 -26.531 -22.672 1 98.06 406 GLN A O 1
ATOM 3076 N N . GLY A 1 407 ? -14.039 -27.969 -24.406 1 97.5 407 GLY A N 1
ATOM 3077 C CA . GLY A 1 407 ? -12.703 -28.484 -24.656 1 97.5 407 GLY A CA 1
ATOM 3078 C C . GLY A 1 407 ? -12.344 -29.656 -23.766 1 97.5 407 GLY A C 1
ATOM 3079 O O . GLY A 1 407 ? -13 -29.906 -22.75 1 97.5 407 GLY A O 1
ATOM 3080 N N . GLN A 1 408 ? -11.344 -30.359 -24.172 1 97.31 408 GLN A N 1
ATOM 3081 C CA . GLN A 1 408 ? -10.836 -31.5 -23.406 1 97.31 408 GLN A CA 1
ATOM 3082 C C . GLN A 1 408 ? -9.43 -31.891 -23.875 1 97.31 408 GLN A C 1
ATOM 3084 O O . GLN A 1 408 ? -9.164 -31.938 -25.078 1 97.31 408 GLN A O 1
ATOM 3089 N N . VAL A 1 409 ? -8.594 -32.094 -22.938 1 98.69 409 VAL A N 1
ATOM 3090 C CA . VAL A 1 409 ? -7.258 -32.594 -23.266 1 98.69 409 VAL A CA 1
ATOM 3091 C C . VAL A 1 409 ? -7.352 -34 -23.797 1 98.69 409 VAL A C 1
ATOM 3093 O O . VAL A 1 409 ? -8.008 -34.875 -23.203 1 98.69 409 VAL A O 1
ATOM 3096 N N . LYS A 1 410 ? -6.684 -34.25 -24.906 1 98.75 410 LYS A N 1
ATOM 3097 C CA . LYS A 1 410 ? -6.688 -35.594 -25.516 1 98.75 410 LYS A CA 1
ATOM 3098 C C . LYS A 1 410 ? -5.359 -36.312 -25.297 1 98.75 410 LYS A C 1
ATOM 3100 O O . LYS A 1 410 ? -5.328 -37.5 -25.047 1 98.75 410 LYS A O 1
ATOM 3105 N N . TYR A 1 411 ? -4.289 -35.562 -25.422 1 98.75 411 TYR A N 1
ATOM 3106 C CA . TYR A 1 411 ? -2.953 -36.094 -25.188 1 98.75 411 TYR A CA 1
ATOM 3107 C C . TYR A 1 411 ? -2.082 -35.094 -24.453 1 98.75 411 TYR A C 1
ATOM 3109 O O . TYR A 1 411 ? -2.188 -33.875 -24.703 1 98.75 411 TYR A O 1
ATOM 3117 N N . THR A 1 412 ? -1.327 -35.562 -23.578 1 98.88 412 THR A N 1
ATOM 3118 C CA . THR A 1 412 ? -0.198 -34.812 -23.031 1 98.88 412 THR A CA 1
ATOM 3119 C C . THR A 1 412 ? 1.115 -35.531 -23.312 1 98.88 412 THR A C 1
ATOM 3121 O O . THR A 1 412 ? 1.235 -36.719 -23.062 1 98.88 412 THR A O 1
ATOM 3124 N N . ILE A 1 413 ? 2.021 -34.875 -23.922 1 98.81 413 ILE A N 1
ATOM 3125 C CA . ILE A 1 413 ? 3.332 -35.406 -24.281 1 98.81 413 ILE A CA 1
ATOM 3126 C C . ILE A 1 413 ? 4.418 -34.688 -23.484 1 98.81 413 ILE A C 1
ATOM 3128 O O . ILE A 1 413 ? 4.488 -33.438 -23.516 1 98.81 413 ILE A O 1
ATOM 3132 N N . CYS A 1 414 ? 5.188 -35.406 -22.75 1 98.75 414 CYS A N 1
ATOM 3133 C CA . CYS A 1 414 ? 6.305 -34.844 -21.984 1 98.75 414 CYS A CA 1
ATOM 3134 C C . CYS A 1 414 ? 7.598 -35.594 -22.297 1 98.75 414 CYS A C 1
ATOM 3136 O O . CYS A 1 414 ? 7.629 -36.844 -22.266 1 98.75 414 CYS A O 1
ATOM 3138 N N . ASP A 1 415 ? 8.656 -34.812 -22.625 1 98.06 415 ASP A N 1
ATOM 3139 C CA . ASP A 1 415 ? 9.922 -35.438 -23.016 1 98.06 415 ASP A CA 1
ATOM 3140 C C . ASP A 1 415 ? 9.727 -36.438 -24.141 1 98.06 415 ASP A C 1
ATOM 3142 O O . ASP A 1 415 ? 10.344 -37.5 -24.141 1 98.06 415 ASP A O 1
ATOM 3146 N N . GLY A 1 416 ? 8.805 -36.125 -24.969 1 98 416 GLY A N 1
ATOM 3147 C CA . GLY A 1 416 ? 8.594 -36.906 -26.172 1 98 416 GLY A CA 1
ATOM 3148 C C . GLY A 1 416 ? 7.75 -38.125 -25.938 1 98 416 GLY A C 1
ATOM 3149 O O . GLY A 1 416 ? 7.477 -38.906 -26.875 1 98 416 GLY A O 1
ATOM 3150 N N . LYS A 1 417 ? 7.262 -38.375 -24.766 1 98.06 417 LYS A N 1
ATOM 3151 C CA . LYS A 1 417 ? 6.457 -39.531 -24.422 1 98.06 417 LYS A CA 1
ATOM 3152 C C . LYS A 1 417 ? 5.012 -39.156 -24.141 1 98.06 417 LYS A C 1
ATOM 3154 O O . LYS A 1 417 ? 4.75 -38.125 -23.516 1 98.06 417 LYS A O 1
ATOM 3159 N N . ILE A 1 418 ? 4.078 -39.938 -24.672 1 98.44 418 ILE A N 1
ATOM 3160 C CA . ILE A 1 418 ? 2.684 -39.75 -24.297 1 98.44 418 ILE A CA 1
ATOM 3161 C C . ILE A 1 418 ? 2.482 -40.125 -22.828 1 98.44 418 ILE A C 1
ATOM 3163 O O . ILE A 1 418 ? 2.588 -41.281 -22.453 1 98.44 418 ILE A O 1
ATOM 3167 N N . VAL A 1 419 ? 2.225 -39.156 -22.047 1 98.69 419 VAL A N 1
ATOM 3168 C CA . VAL A 1 419 ? 2.107 -39.406 -20.609 1 98.69 419 VAL A CA 1
ATOM 3169 C C . VAL A 1 419 ? 0.636 -39.406 -20.203 1 98.69 419 VAL A C 1
ATOM 3171 O O . VAL A 1 419 ? 0.291 -39.75 -19.078 1 98.69 419 VAL A O 1
ATOM 3174 N N . TYR A 1 420 ? -0.239 -38.906 -21.047 1 98.62 420 TYR A N 1
ATOM 3175 C CA . TYR A 1 420 ? -1.685 -38.969 -20.859 1 98.62 420 TYR A CA 1
ATOM 3176 C C . TYR A 1 420 ? -2.408 -39.125 -22.188 1 98.62 420 TYR A C 1
ATOM 3178 O O . TYR A 1 420 ? -2.023 -38.531 -23.188 1 98.62 420 TYR A O 1
ATOM 3186 N N . GLN A 1 421 ? -3.322 -39.906 -22.266 1 98.19 421 GLN A N 1
ATOM 3187 C CA . GLN A 1 421 ? -4.246 -40.094 -23.375 1 98.19 421 GLN A CA 1
ATOM 3188 C C . GLN A 1 421 ? -5.684 -40.25 -22.891 1 98.19 421 GLN A C 1
ATOM 3190 O O . GLN A 1 421 ? -5.973 -41.094 -22.062 1 98.19 421 GLN A O 1
ATOM 3195 N N . ALA A 1 422 ? -6.508 -39.344 -23.375 1 94.62 422 ALA A N 1
ATOM 3196 C CA . ALA A 1 422 ? -7.91 -39.406 -22.969 1 94.62 422 ALA A CA 1
ATOM 3197 C C . ALA A 1 422 ? -8.531 -40.719 -23.359 1 94.62 422 ALA A C 1
ATOM 3199 O O . ALA A 1 422 ? -8.195 -41.312 -24.391 1 94.62 422 ALA A O 1
ATOM 3200 N N . LYS A 1 423 ? -9.383 -41.156 -22.438 1 79.62 423 LYS A N 1
ATOM 3201 C CA . LYS A 1 423 ? -10.078 -42.406 -22.672 1 79.62 423 LYS A CA 1
ATOM 3202 C C . LYS A 1 423 ? -11.305 -42.219 -23.562 1 79.62 423 LYS A C 1
ATOM 3204 O O . LYS A 1 423 ? -11.922 -41.156 -23.531 1 79.62 423 LYS A O 1
ATOM 3209 N N . MET B 1 1 ? -13.789 48.094 17.688 1 83.44 1 MET B N 1
ATOM 3210 C CA . MET B 1 1 ? -12.508 48.531 17.156 1 83.44 1 MET B CA 1
ATOM 3211 C C . MET B 1 1 ? -12.547 48.594 15.625 1 83.44 1 MET B C 1
ATOM 3213 O O . MET B 1 1 ? -13.133 47.719 14.992 1 83.44 1 MET B O 1
ATOM 3217 N N . THR B 1 2 ? -12.242 49.688 15.07 1 93.94 2 THR B N 1
ATOM 3218 C CA . THR B 1 2 ? -12.258 49.875 13.625 1 93.94 2 THR B CA 1
ATOM 3219 C C . THR B 1 2 ? -10.836 49.938 13.07 1 93.94 2 THR B C 1
ATOM 3221 O O . THR B 1 2 ? -10.023 50.75 13.547 1 93.94 2 THR B O 1
ATOM 3224 N N . LEU B 1 3 ? -10.484 49 12.242 1 97.44 3 LEU B N 1
ATOM 3225 C CA . LEU B 1 3 ? -9.172 48.906 11.617 1 97.44 3 LEU B CA 1
ATOM 3226 C C . LEU B 1 3 ? -9.273 49.094 10.109 1 97.44 3 LEU B C 1
ATOM 3228 O O . LEU B 1 3 ? -10.125 48.5 9.461 1 97.44 3 LEU B O 1
ATOM 3232 N N . LEU B 1 4 ? -8.516 50.062 9.57 1 98.19 4 LEU B N 1
ATOM 3233 C CA . LEU B 1 4 ? -8.469 50.312 8.141 1 98.19 4 LEU B CA 1
ATOM 3234 C C . LEU B 1 4 ? -7.09 50 7.57 1 98.19 4 LEU B C 1
ATOM 3236 O O . LEU B 1 4 ? -6.105 50.625 7.941 1 98.19 4 LEU B O 1
ATOM 3240 N N . ILE B 1 5 ? -6.977 48.969 6.738 1 98.44 5 ILE B N 1
ATOM 3241 C CA . ILE B 1 5 ? -5.758 48.625 6.02 1 98.44 5 ILE B CA 1
ATOM 3242 C C . ILE B 1 5 ? -5.742 49.312 4.66 1 98.44 5 ILE B C 1
ATOM 3244 O O . ILE B 1 5 ? -6.621 49.062 3.824 1 98.44 5 ILE B O 1
ATOM 3248 N N . LYS B 1 6 ? -4.723 50.031 4.41 1 98 6 LYS B N 1
ATOM 3249 C CA . LYS B 1 6 ? -4.711 50.875 3.209 1 98 6 LYS B CA 1
ATOM 3250 C C . LYS B 1 6 ? -3.611 50.438 2.248 1 98 6 LYS B C 1
ATOM 3252 O O . LYS B 1 6 ? -2.521 50.031 2.68 1 98 6 LYS B O 1
ATOM 3257 N N . ASN B 1 7 ? -3.934 50.5 1.009 1 97.69 7 ASN B N 1
ATOM 3258 C CA . ASN B 1 7 ? -2.984 50.438 -0.097 1 97.69 7 ASN B CA 1
ATOM 3259 C C . ASN B 1 7 ? -2.27 49.094 -0.17 1 97.69 7 ASN B C 1
ATOM 3261 O O . ASN B 1 7 ? -1.157 49 -0.693 1 97.69 7 ASN B O 1
ATOM 3265 N N . GLY B 1 8 ? -2.814 48.031 0.397 1 98.38 8 GLY B N 1
ATOM 3266 C CA . GLY B 1 8 ? -2.188 46.719 0.343 1 98.38 8 GLY B CA 1
ATOM 3267 C C . GLY B 1 8 ? -2.529 45.938 -0.917 1 98.38 8 GLY B C 1
ATOM 3268 O O . GLY B 1 8 ? -3.631 46.062 -1.455 1 98.38 8 GLY B O 1
ATOM 3269 N N . ARG B 1 9 ? -1.552 45.125 -1.411 1 98.69 9 ARG B N 1
ATOM 3270 C CA . ARG B 1 9 ? -1.854 44.156 -2.471 1 98.69 9 ARG B CA 1
ATOM 3271 C C . ARG B 1 9 ? -2.643 42.969 -1.928 1 98.69 9 ARG B C 1
ATOM 3273 O O . ARG B 1 9 ? -2.066 42.062 -1.35 1 98.69 9 ARG B O 1
ATOM 3280 N N . LEU B 1 10 ? -3.92 43 -2.121 1 98.69 10 LEU B N 1
ATOM 3281 C CA . LEU B 1 10 ? -4.789 41.938 -1.654 1 98.69 10 LEU B CA 1
ATOM 3282 C C . LEU B 1 10 ? -4.648 40.688 -2.537 1 98.69 10 LEU B C 1
ATOM 3284 O O . LEU B 1 10 ? -4.844 40.781 -3.754 1 98.69 10 LEU B O 1
ATOM 3288 N N . VAL B 1 11 ? -4.219 39.594 -1.994 1 98.81 11 VAL B N 1
ATOM 3289 C CA . VAL B 1 11 ? -4.152 38.281 -2.682 1 98.81 11 VAL B CA 1
ATOM 3290 C C . VAL B 1 11 ? -5.051 37.281 -1.974 1 98.81 11 VAL B C 1
ATOM 3292 O O . VAL B 1 11 ? -4.758 36.844 -0.853 1 98.81 11 VAL B O 1
ATOM 3295 N N . ASP B 1 12 ? -6.152 36.906 -2.557 1 98.69 12 ASP B N 1
ATOM 3296 C CA . ASP B 1 12 ? -7.102 35.938 -2.021 1 98.69 12 ASP B CA 1
ATOM 3297 C C . ASP B 1 12 ? -7.312 34.781 -2.994 1 98.69 12 ASP B C 1
ATOM 3299 O O . ASP B 1 12 ? -8.031 34.906 -3.986 1 98.69 12 ASP B O 1
ATOM 3303 N N . PRO B 1 13 ? -6.777 33.625 -2.695 1 98.56 13 PRO B N 1
ATOM 3304 C CA . PRO B 1 13 ? -6.891 32.469 -3.619 1 98.56 13 PRO B CA 1
ATOM 3305 C C . PRO B 1 13 ? -8.336 32.031 -3.834 1 98.56 13 PRO B C 1
ATOM 3307 O O . PRO B 1 13 ? -8.695 31.609 -4.934 1 98.56 13 PRO B O 1
ATOM 3310 N N . LYS B 1 14 ? -9.117 32.094 -2.836 1 98.19 14 LYS B N 1
ATOM 3311 C CA . LYS B 1 14 ? -10.492 31.609 -2.967 1 98.19 14 LYS B CA 1
ATOM 3312 C C . LYS B 1 14 ? -11.242 32.406 -4.039 1 98.19 14 LYS B C 1
ATOM 3314 O O . LYS B 1 14 ? -11.961 31.812 -4.852 1 98.19 14 LYS B O 1
ATOM 3319 N N . SER B 1 15 ? -11.109 33.75 -4.055 1 97.62 15 SER B N 1
ATOM 3320 C CA . SER B 1 15 ? -11.797 34.594 -5.02 1 97.62 15 SER B CA 1
ATOM 3321 C C . SER B 1 15 ? -10.914 34.875 -6.227 1 97.62 15 SER B C 1
ATOM 3323 O O . SER B 1 15 ? -11.32 35.594 -7.145 1 97.62 15 SER B O 1
ATOM 3325 N N . ASN B 1 16 ? -9.719 34.406 -6.25 1 97.31 16 ASN B N 1
ATOM 3326 C CA . ASN B 1 16 ? -8.742 34.625 -7.312 1 97.31 16 ASN B CA 1
ATOM 3327 C C . ASN B 1 16 ? -8.477 36.094 -7.52 1 97.31 16 ASN B C 1
ATOM 3329 O O . ASN B 1 16 ? -8.398 36.562 -8.656 1 97.31 16 ASN B O 1
ATOM 3333 N N . ARG B 1 17 ? -8.414 36.844 -6.418 1 97.31 17 ARG B N 1
ATOM 3334 C CA . ARG B 1 17 ? -8.117 38.281 -6.492 1 97.31 17 ARG B CA 1
ATOM 3335 C C . ARG B 1 17 ? -6.645 38.562 -6.219 1 97.31 17 ARG B C 1
ATOM 3337 O O . ARG B 1 17 ? -6.035 37.906 -5.371 1 97.31 17 ARG B O 1
ATOM 3344 N N . ASP B 1 18 ? -6.078 39.469 -6.902 1 98.25 18 ASP B N 1
ATOM 3345 C CA . ASP B 1 18 ? -4.719 40 -6.762 1 98.25 18 ASP B CA 1
ATOM 3346 C C . ASP B 1 18 ? -4.633 41.438 -7.211 1 98.25 18 ASP B C 1
ATOM 3348 O O . ASP B 1 18 ? -4.332 41.719 -8.375 1 98.25 18 ASP B O 1
ATOM 3352 N N . GLU B 1 19 ? -4.926 42.312 -6.258 1 97.88 19 GLU B N 1
ATOM 3353 C CA . GLU B 1 19 ? -5.012 43.75 -6.602 1 97.88 19 GLU B CA 1
ATOM 3354 C C . GLU B 1 19 ? -4.824 44.625 -5.371 1 97.88 19 GLU B C 1
ATOM 3356 O O . GLU B 1 19 ? -5.027 44.188 -4.242 1 97.88 19 GLU B O 1
ATOM 3361 N N . VAL B 1 20 ? -4.402 45.875 -5.617 1 98.38 20 VAL B N 1
ATOM 3362 C CA . VAL B 1 20 ? -4.195 46.844 -4.531 1 98.38 20 VAL B CA 1
ATOM 3363 C C . VAL B 1 20 ? -5.543 47.406 -4.082 1 98.38 20 VAL B C 1
ATOM 3365 O O . VAL B 1 20 ? -6.27 48 -4.883 1 98.38 20 VAL B O 1
ATOM 3368 N N . LEU B 1 21 ? -5.891 47.156 -2.785 1 98 21 LEU B N 1
ATOM 3369 C CA . LEU B 1 21 ? -7.176 47.594 -2.232 1 98 21 LEU B CA 1
ATOM 3370 C C . LEU B 1 21 ? -7.031 47.969 -0.768 1 98 21 LEU B C 1
ATOM 3372 O O . LEU B 1 21 ? -6.008 47.719 -0.142 1 98 21 LEU B O 1
ATOM 3376 N N . ASP B 1 22 ? -8.055 48.719 -0.329 1 98.31 22 ASP B N 1
ATOM 3377 C CA . ASP B 1 22 ? -8.227 48.969 1.101 1 98.31 22 ASP B CA 1
ATOM 3378 C C . ASP B 1 22 ? -9.203 47.969 1.712 1 98.31 22 ASP B C 1
ATOM 3380 O O . ASP B 1 22 ? -10.102 47.469 1.027 1 98.31 22 ASP B O 1
ATOM 3384 N N . ILE B 1 23 ? -9.008 47.656 2.943 1 98.56 23 ILE B N 1
ATOM 3385 C CA . ILE B 1 23 ? -9.898 46.75 3.676 1 98.56 23 ILE B CA 1
ATOM 3386 C C . ILE B 1 23 ? -10.328 47.406 4.984 1 98.56 23 ILE B C 1
ATOM 3388 O O . ILE B 1 23 ? -9.484 47.844 5.785 1 98.56 23 ILE B O 1
ATOM 3392 N N . LEU B 1 24 ? -11.586 47.531 5.191 1 98.38 24 LEU B N 1
ATOM 3393 C CA . LEU B 1 24 ? -12.148 48.062 6.438 1 98.38 24 LEU B CA 1
ATOM 3394 C C . LEU B 1 24 ? -12.656 46.906 7.32 1 98.38 24 LEU B C 1
ATOM 3396 O O . LEU B 1 24 ? -13.461 46.094 6.871 1 98.38 24 LEU B O 1
ATOM 3400 N N . ILE B 1 25 ? -12.125 46.875 8.547 1 98.19 25 ILE B N 1
ATOM 3401 C CA . ILE B 1 25 ? -12.508 45.844 9.516 1 98.19 25 ILE B CA 1
ATOM 3402 C C . ILE B 1 25 ? -13.227 46.5 10.695 1 98.19 25 ILE B C 1
ATOM 3404 O O . ILE B 1 25 ? -12.766 47.5 11.227 1 98.19 25 ILE B O 1
ATOM 3408 N N . GLU B 1 26 ? -14.344 46 11.07 1 96.94 26 GLU B N 1
ATOM 3409 C CA . GLU B 1 26 ? -15.07 46.344 12.297 1 96.94 26 GLU B CA 1
ATOM 3410 C C . GLU B 1 26 ? -15.352 45.125 13.141 1 96.94 26 GLU B C 1
ATOM 3412 O O . GLU B 1 26 ? -16 44.156 12.672 1 96.94 26 GLU B O 1
ATOM 3417 N N . ASN B 1 27 ? -14.844 45.188 14.367 1 95.5 27 ASN B N 1
ATOM 3418 C CA . ASN B 1 27 ? -14.922 44.031 15.25 1 95.5 27 ASN B CA 1
ATOM 3419 C C . ASN B 1 27 ? -14.266 42.812 14.625 1 95.5 27 ASN B C 1
ATOM 3421 O O . ASN B 1 27 ? -13.094 42.875 14.234 1 95.5 27 ASN B O 1
ATOM 3425 N N . ASP B 1 28 ? -14.977 41.812 14.422 1 97.25 28 ASP B N 1
ATOM 3426 C CA . ASP B 1 28 ? -14.352 40.562 13.961 1 97.25 28 ASP B CA 1
ATOM 3427 C C . ASP B 1 28 ? -14.703 40.281 12.508 1 97.25 28 ASP B C 1
ATOM 3429 O O . ASP B 1 28 ? -14.547 39.156 12.031 1 97.25 28 ASP B O 1
ATOM 3433 N N . LYS B 1 29 ? -15.086 41.375 11.734 1 98 29 LYS B N 1
ATOM 3434 C CA . LYS B 1 29 ? -15.547 41.156 10.367 1 98 29 LYS B CA 1
ATOM 3435 C C . LYS B 1 29 ? -14.914 42.188 9.414 1 98 29 LYS B C 1
ATOM 3437 O O . LYS B 1 29 ? -14.617 43.312 9.805 1 98 29 LYS B O 1
ATOM 3442 N N . ILE B 1 30 ? -14.758 41.688 8.234 1 98.25 30 ILE B N 1
ATOM 3443 C CA . ILE B 1 30 ? -14.43 42.594 7.145 1 98.25 30 ILE B CA 1
ATOM 3444 C C . ILE B 1 30 ? -15.703 43.281 6.652 1 98.25 30 ILE B C 1
ATOM 3446 O O . ILE B 1 30 ? -16.641 42.625 6.184 1 98.25 30 ILE B O 1
ATOM 3450 N N . VAL B 1 31 ? -15.68 44.562 6.727 1 97.44 31 VAL B N 1
ATOM 3451 C CA . VAL B 1 31 ? -16.922 45.281 6.426 1 97.44 31 VAL B CA 1
ATOM 3452 C C . VAL B 1 31 ? -16.906 45.75 4.977 1 97.44 31 VAL B C 1
ATOM 3454 O O . VAL B 1 31 ? -17.953 45.875 4.344 1 97.44 31 VAL B O 1
ATOM 3457 N N . LYS B 1 32 ? -15.742 46.188 4.562 1 97.62 32 LYS B N 1
ATOM 3458 C CA . LYS B 1 32 ? -15.648 46.719 3.207 1 97.62 32 LYS B CA 1
ATOM 3459 C C . LYS B 1 32 ? -14.273 46.469 2.604 1 97.62 32 LYS B C 1
ATOM 3461 O O . LYS B 1 32 ? -13.258 46.562 3.297 1 97.62 32 LYS B O 1
ATOM 3466 N N . ILE B 1 33 ? -14.242 46.094 1.371 1 98.12 33 ILE B N 1
ATOM 3467 C CA . ILE B 1 33 ? -13.047 46 0.539 1 98.12 33 ILE B CA 1
ATOM 3468 C C . ILE B 1 33 ? -13.203 46.906 -0.685 1 98.12 33 ILE B C 1
ATOM 3470 O O . ILE B 1 33 ? -14.172 46.781 -1.439 1 98.12 33 ILE B O 1
ATOM 3474 N N . GLY B 1 34 ? -12.367 47.812 -0.856 1 96.75 34 GLY B N 1
ATOM 3475 C CA . GLY B 1 34 ? -12.523 48.719 -1.978 1 96.75 34 GLY B CA 1
ATOM 3476 C C . GLY B 1 34 ? -11.406 49.75 -2.086 1 96.75 34 GLY B C 1
ATOM 3477 O O . GLY B 1 34 ? -10.367 49.594 -1.439 1 96.75 34 GLY B O 1
ATOM 3478 N N . LEU B 1 35 ? -11.602 50.688 -2.975 1 96.75 35 LEU B N 1
ATOM 3479 C CA . LEU B 1 35 ? -10.602 51.719 -3.23 1 96.75 35 LEU B CA 1
ATOM 3480 C C . LEU B 1 35 ? -10.891 52.969 -2.408 1 96.75 35 LEU B C 1
ATOM 3482 O O . LEU B 1 35 ? -12.055 53.344 -2.207 1 96.75 35 LEU B O 1
ATOM 3486 N N . ASN B 1 36 ? -9.844 53.562 -1.939 1 95.19 36 ASN B N 1
ATOM 3487 C CA . ASN B 1 36 ? -9.891 54.906 -1.331 1 95.19 36 ASN B CA 1
ATOM 3488 C C . ASN B 1 36 ? -10.906 54.969 -0.198 1 95.19 36 ASN B C 1
ATOM 3490 O O . ASN B 1 36 ? -11.75 55.844 -0.17 1 95.19 36 ASN B O 1
ATOM 3494 N N . LEU B 1 37 ? -10.844 53.969 0.572 1 95.62 37 LEU B N 1
ATOM 3495 C CA . LEU B 1 37 ? -11.727 53.969 1.735 1 95.62 37 LEU B CA 1
ATOM 3496 C C . LEU B 1 37 ? -11.242 54.938 2.787 1 95.62 37 LEU B C 1
ATOM 3498 O O . LEU B 1 37 ? -10.031 55.125 2.959 1 95.62 37 LEU B O 1
ATOM 3502 N N . SER B 1 38 ? -12.125 55.688 3.422 1 92.81 38 SER B N 1
ATOM 3503 C CA . SER B 1 38 ? -11.836 56.625 4.504 1 92.81 38 SER B CA 1
ATOM 3504 C C . SER B 1 38 ? -12.859 56.531 5.625 1 92.81 38 SER B C 1
ATOM 3506 O O . SER B 1 38 ? -14.062 56.438 5.363 1 92.81 38 SER B O 1
ATOM 3508 N N . VAL B 1 39 ? -12.375 56.281 6.777 1 89.5 39 VAL B N 1
ATOM 3509 C CA . VAL B 1 39 ? -13.242 56.188 7.945 1 89.5 39 VAL B CA 1
ATOM 3510 C C . VAL B 1 39 ? -12.656 57 9.094 1 89.5 39 VAL B C 1
ATOM 3512 O O . VAL B 1 39 ? -11.445 56.969 9.336 1 89.5 39 VAL B O 1
ATOM 3515 N N . GLU B 1 40 ? -13.539 57.719 9.789 1 89.06 40 GLU B N 1
ATOM 3516 C CA . GLU B 1 40 ? -13.102 58.531 10.914 1 89.06 40 GLU B CA 1
ATOM 3517 C C . GLU B 1 40 ? -12.758 57.688 12.125 1 89.06 40 GLU B C 1
ATOM 3519 O O . GLU B 1 40 ? -13.445 56.688 12.398 1 89.06 40 GLU B O 1
ATOM 3524 N N . ASN B 1 41 ? -11.711 57.969 12.875 1 89.25 41 ASN B N 1
ATOM 3525 C CA . ASN B 1 41 ? -11.328 57.375 14.156 1 89.25 41 ASN B CA 1
ATOM 3526 C C . ASN B 1 41 ? -10.93 55.906 14.008 1 89.25 41 ASN B C 1
ATOM 3528 O O . ASN B 1 41 ? -11.062 55.125 14.953 1 89.25 41 ASN B O 1
ATOM 3532 N N . ALA B 1 42 ? -10.578 55.5 12.844 1 91.56 42 ALA B N 1
ATOM 3533 C CA . ALA B 1 42 ? -10.102 54.125 12.648 1 91.56 42 ALA B CA 1
ATOM 3534 C C . ALA B 1 42 ? -8.594 54.031 12.859 1 91.56 42 ALA B C 1
ATOM 3536 O O . ALA B 1 42 ? -7.863 55 12.562 1 91.56 42 ALA B O 1
ATOM 3537 N N . GLU B 1 43 ? -8.133 52.938 13.516 1 95.44 43 GLU B N 1
ATOM 3538 C CA . GLU B 1 43 ? -6.707 52.625 13.445 1 95.44 43 GLU B CA 1
ATOM 3539 C C . GLU B 1 43 ? -6.285 52.281 12.016 1 95.44 43 GLU B C 1
ATOM 3541 O O . GLU B 1 43 ? -6.953 51.531 11.328 1 95.44 43 GLU B O 1
ATOM 3546 N N . ILE B 1 44 ? -5.219 52.906 11.531 1 96.19 44 ILE B N 1
ATOM 3547 C CA . ILE B 1 44 ? -4.828 52.781 10.133 1 96.19 44 ILE B CA 1
ATOM 3548 C C . ILE B 1 44 ? -3.547 51.969 10.031 1 96.19 44 ILE B C 1
ATOM 3550 O O . ILE B 1 44 ? -2.578 52.219 10.75 1 96.19 44 ILE B O 1
ATOM 3554 N N . VAL B 1 45 ? -3.533 50.969 9.25 1 97.31 45 VAL B N 1
ATOM 3555 C CA . VAL B 1 45 ? -2.344 50.219 8.844 1 97.31 45 VAL B CA 1
ATOM 3556 C C . VAL B 1 45 ? -2.01 50.531 7.387 1 97.31 45 VAL B C 1
ATOM 3558 O O . VAL B 1 45 ? -2.803 50.25 6.484 1 97.31 45 VAL B O 1
ATOM 3561 N N . ASP B 1 46 ? -0.921 51.188 7.137 1 97.31 46 ASP B N 1
ATOM 3562 C CA . ASP B 1 46 ? -0.446 51.438 5.773 1 97.31 46 ASP B CA 1
ATOM 3563 C C . ASP B 1 46 ? 0.26 50.188 5.223 1 97.31 46 ASP B C 1
ATOM 3565 O O . ASP B 1 46 ? 1.382 49.875 5.629 1 97.31 46 ASP B O 1
ATOM 3569 N N . ALA B 1 47 ? -0.329 49.562 4.297 1 98.31 47 ALA B N 1
ATOM 3570 C CA . ALA B 1 47 ? 0.19 48.281 3.777 1 98.31 47 ALA B CA 1
ATOM 3571 C C . ALA B 1 47 ? 0.814 48.469 2.396 1 98.31 47 ALA B C 1
ATOM 3573 O O . ALA B 1 47 ? 0.926 47.531 1.622 1 98.31 47 ALA B O 1
ATOM 3574 N N . ARG B 1 48 ? 1.202 49.688 2.043 1 97.56 48 ARG B N 1
ATOM 3575 C CA . ARG B 1 48 ? 1.846 49.938 0.759 1 97.56 48 ARG B CA 1
ATOM 3576 C C . ARG B 1 48 ? 3.074 49.062 0.573 1 97.56 48 ARG B C 1
ATOM 3578 O O . ARG B 1 48 ? 3.953 49.031 1.436 1 97.56 48 ARG B O 1
ATOM 3585 N N . GLY B 1 49 ? 3.082 48.375 -0.536 1 97.38 49 GLY B N 1
ATOM 3586 C CA . GLY B 1 49 ? 4.207 47.531 -0.869 1 97.38 49 GLY B CA 1
ATOM 3587 C C . GLY B 1 49 ? 4.137 46.156 -0.205 1 97.38 49 GLY B C 1
ATOM 3588 O O . GLY B 1 49 ? 5 45.312 -0.428 1 97.38 49 GLY B O 1
ATOM 3589 N N . LEU B 1 50 ? 3.115 45.938 0.57 1 98.69 50 LEU B N 1
ATOM 3590 C CA . LEU B 1 50 ? 2.947 44.688 1.282 1 98.69 50 LEU B CA 1
ATOM 3591 C C . LEU B 1 50 ? 1.783 43.875 0.706 1 98.69 50 LEU B C 1
ATOM 3593 O O . LEU B 1 50 ? 0.917 44.438 0.028 1 98.69 50 LEU B O 1
ATOM 3597 N N . VAL B 1 51 ? 1.833 42.594 0.918 1 98.88 51 VAL B N 1
ATOM 3598 C CA . VAL B 1 51 ? 0.74 41.719 0.543 1 98.88 51 VAL B CA 1
ATOM 3599 C C . VAL B 1 51 ? -0.252 41.594 1.698 1 98.88 51 VAL B C 1
ATOM 3601 O O . VAL B 1 51 ? 0.148 41.5 2.861 1 98.88 51 VAL B O 1
ATOM 3604 N N . VAL B 1 52 ? -1.518 41.656 1.454 1 98.88 52 VAL B N 1
ATOM 3605 C CA . VAL B 1 52 ? -2.596 41.375 2.395 1 98.88 52 VAL B CA 1
ATOM 3606 C C . VAL B 1 52 ? -3.32 40.094 1.985 1 98.88 52 VAL B C 1
ATOM 3608 O O . VAL B 1 52 ? -3.912 40.031 0.906 1 98.88 52 VAL B O 1
ATOM 3611 N N . ALA B 1 53 ? -3.285 39.094 2.758 1 98.94 53 ALA B N 1
ATOM 3612 C CA . ALA B 1 53 ? -3.844 37.781 2.453 1 98.94 53 ALA B CA 1
ATOM 3613 C C . ALA B 1 53 ? -4.664 37.25 3.627 1 98.94 53 ALA B C 1
ATOM 3615 O O . ALA B 1 53 ? -4.645 37.812 4.715 1 98.94 53 ALA B O 1
ATOM 3616 N N . PRO B 1 54 ? -5.512 36.188 3.371 1 98.94 54 PRO B N 1
ATOM 3617 C CA . PRO B 1 54 ? -6.152 35.562 4.523 1 98.94 54 PRO B CA 1
ATOM 3618 C C . PRO B 1 54 ? -5.145 35.062 5.555 1 98.94 54 PRO B C 1
ATOM 3620 O O . PRO B 1 54 ? -4.039 34.625 5.199 1 98.94 54 PRO B O 1
ATOM 3623 N N . GLY B 1 55 ? -5.535 35.156 6.863 1 98.94 55 GLY B N 1
ATOM 3624 C CA . GLY B 1 55 ? -4.68 34.562 7.879 1 98.94 55 GLY B CA 1
ATOM 3625 C C . GLY B 1 55 ? -4.32 33.125 7.59 1 98.94 55 GLY B C 1
ATOM 3626 O O . GLY B 1 55 ? -5.176 32.344 7.176 1 98.94 55 GLY B O 1
ATOM 3627 N N . LEU B 1 56 ? -3.047 32.75 7.734 1 98.94 56 LEU B N 1
ATOM 3628 C CA . LEU B 1 56 ? -2.611 31.391 7.461 1 98.94 56 LEU B CA 1
ATOM 3629 C C . LEU B 1 56 ? -3.215 30.406 8.461 1 98.94 56 LEU B C 1
ATOM 3631 O O . LEU B 1 56 ? -3.582 30.797 9.57 1 98.94 56 LEU B O 1
ATOM 3635 N N . ILE B 1 57 ? -3.381 29.172 8.031 1 98.94 57 ILE B N 1
ATOM 3636 C CA . ILE B 1 57 ? -3.916 28.094 8.867 1 98.94 57 ILE B CA 1
ATOM 3637 C C . ILE B 1 57 ? -2.936 26.922 8.898 1 98.94 57 ILE B C 1
ATOM 3639 O O . ILE B 1 57 ? -2.584 26.375 7.848 1 98.94 57 ILE B O 1
ATOM 3643 N N . ASP B 1 58 ? -2.459 26.547 10.031 1 98.94 58 ASP B N 1
ATOM 3644 C CA . ASP B 1 58 ? -1.572 25.406 10.195 1 98.94 58 ASP B CA 1
ATOM 3645 C C . ASP B 1 58 ? -2.303 24.234 10.844 1 98.94 58 ASP B C 1
ATOM 3647 O O . ASP B 1 58 ? -2.672 24.297 12.023 1 98.94 58 ASP B O 1
ATOM 3651 N N . VAL B 1 59 ? -2.365 23.141 10.148 1 98.88 59 VAL B N 1
ATOM 3652 C CA . VAL B 1 59 ? -3.213 22.047 10.617 1 98.88 59 VAL B CA 1
ATOM 3653 C C . VAL B 1 59 ? -2.377 21.047 11.406 1 98.88 59 VAL B C 1
ATOM 3655 O O . VAL B 1 59 ? -2.854 19.953 11.75 1 98.88 59 VAL B O 1
ATOM 3658 N N . HIS B 1 60 ? -1.1 21.344 11.688 1 98.88 60 HIS B N 1
ATOM 3659 C CA . HIS B 1 60 ? -0.203 20.391 12.312 1 98.88 60 HIS B CA 1
ATOM 3660 C C . HIS B 1 60 ? 0.83 21.078 13.195 1 98.88 60 HIS B C 1
ATOM 3662 O O . HIS B 1 60 ? 1.923 21.422 12.727 1 98.88 60 HIS B O 1
ATOM 3668 N N . VAL B 1 61 ? 0.524 21.234 14.555 1 98.88 61 VAL B N 1
ATOM 3669 C CA . VAL B 1 61 ? 1.482 21.828 15.469 1 98.88 61 VAL B CA 1
ATOM 3670 C C . VAL B 1 61 ? 1.514 21.047 16.781 1 98.88 61 VAL B C 1
ATOM 3672 O O . VAL B 1 61 ? 0.57 20.312 17.094 1 98.88 61 VAL B O 1
ATOM 3675 N N . HIS B 1 62 ? 2.596 21.156 17.484 1 98.75 62 HIS B N 1
ATOM 3676 C CA . HIS B 1 62 ? 2.754 20.625 18.828 1 98.75 62 HIS B CA 1
ATOM 3677 C C . HIS B 1 62 ? 3.057 21.719 19.844 1 98.75 62 HIS B C 1
ATOM 3679 O O . HIS B 1 62 ? 4.188 22.203 19.922 1 98.75 62 HIS B O 1
ATOM 3685 N N . PHE B 1 63 ? 2.088 22.078 20.688 1 98.5 63 PHE B N 1
ATOM 3686 C CA . PHE B 1 63 ? 2.303 23.156 21.641 1 98.5 63 PHE B CA 1
ATOM 3687 C C . PHE B 1 63 ? 2.678 22.594 23.016 1 98.5 63 PHE B C 1
ATOM 3689 O O . PHE B 1 63 ? 2.92 23.359 23.953 1 98.5 63 PHE B O 1
ATOM 3696 N N . ARG B 1 64 ? 2.773 21.312 23.203 1 98 64 ARG B N 1
ATOM 3697 C CA . ARG B 1 64 ? 3.428 20.609 24.281 1 98 64 ARG B CA 1
ATOM 3698 C C . ARG B 1 64 ? 2.67 20.797 25.594 1 98 64 ARG B C 1
ATOM 3700 O O . ARG B 1 64 ? 3.164 20.422 26.656 1 98 64 ARG B O 1
ATOM 3707 N N . GLU B 1 65 ? 1.574 21.453 25.594 1 98.06 65 GLU B N 1
ATOM 3708 C CA . GLU B 1 65 ? 0.711 21.641 26.75 1 98.06 65 GLU B CA 1
ATOM 3709 C C . GLU B 1 65 ? -0.643 20.969 26.547 1 98.06 65 GLU B C 1
ATOM 3711 O O . GLU B 1 65 ? -1.307 21.188 25.531 1 98.06 65 GLU B O 1
ATOM 3716 N N . PRO B 1 66 ? -0.961 20.109 27.578 1 97.75 66 PRO B N 1
ATOM 3717 C CA . PRO B 1 66 ? -0.428 19.938 28.938 1 97.75 66 PRO B CA 1
ATOM 3718 C C . PRO B 1 66 ? 0.84 19.094 28.969 1 97.75 66 PRO B C 1
ATOM 3720 O O . PRO B 1 66 ? 1.135 18.375 28.016 1 97.75 66 PRO B O 1
ATOM 3723 N N . GLY B 1 67 ? 1.672 19.234 30.031 1 97.75 67 GLY B N 1
ATOM 3724 C CA . GLY B 1 67 ? 2.621 18.25 30.516 1 97.75 67 GLY B CA 1
ATOM 3725 C C . GLY B 1 67 ? 4.055 18.562 30.125 1 97.75 67 GLY B C 1
ATOM 3726 O O . GLY B 1 67 ? 4.996 18.094 30.781 1 97.75 67 GLY B O 1
ATOM 3727 N N . GLN B 1 68 ? 4.316 19.297 29.047 1 97.75 68 GLN B N 1
ATOM 3728 C CA . GLN B 1 68 ? 5.68 19.562 28.594 1 97.75 68 GLN B CA 1
ATOM 3729 C C . GLN B 1 68 ? 5.91 21.062 28.406 1 97.75 68 GLN B C 1
ATOM 3731 O O . GLN B 1 68 ? 6.453 21.484 27.375 1 97.75 68 GLN B O 1
ATOM 3736 N N . THR B 1 69 ? 5.539 21.844 29.312 1 98 69 THR B N 1
ATOM 3737 C CA . THR B 1 69 ? 5.48 23.297 29.203 1 98 69 THR B CA 1
ATOM 3738 C C . THR B 1 69 ? 6.887 23.891 29.172 1 98 69 THR B C 1
ATOM 3740 O O . THR B 1 69 ? 7.07 25.047 28.797 1 98 69 THR B O 1
ATOM 3743 N N . HIS B 1 70 ? 7.938 23.109 29.594 1 97.75 70 HIS B N 1
ATOM 3744 C CA . HIS B 1 70 ? 9.312 23.578 29.469 1 97.75 70 HIS B CA 1
ATOM 3745 C C . HIS B 1 70 ? 9.75 23.656 28.016 1 97.75 70 HIS B C 1
ATOM 3747 O O . HIS B 1 70 ? 10.688 24.375 27.672 1 97.75 70 HIS B O 1
ATOM 3753 N N . LYS B 1 71 ? 9.102 22.906 27.141 1 98.31 71 LYS B N 1
ATOM 3754 C CA . LYS B 1 71 ? 9.391 22.922 25.719 1 98.31 71 LYS B CA 1
ATOM 3755 C C . LYS B 1 71 ? 8.625 24.047 25.016 1 98.31 71 LYS B C 1
ATOM 3757 O O . LYS B 1 71 ? 9.18 24.734 24.156 1 98.31 71 LYS B O 1
ATOM 3762 N N . GLU B 1 72 ? 7.41 24.125 25.297 1 98.44 72 GLU B N 1
ATOM 3763 C CA . GLU B 1 72 ? 6.477 25.109 24.75 1 98.44 72 GLU B CA 1
ATOM 3764 C C . GLU B 1 72 ? 5.172 25.125 25.531 1 98.44 72 GLU B C 1
ATOM 3766 O O . GLU B 1 72 ? 4.801 24.141 26.172 1 98.44 72 GLU B O 1
ATOM 3771 N N . THR B 1 73 ? 4.5 26.25 25.641 1 98.62 73 THR B N 1
ATOM 3772 C CA . THR B 1 73 ? 3.143 26.375 26.172 1 98.62 73 THR B CA 1
ATOM 3773 C C . THR B 1 73 ? 2.17 26.781 25.078 1 98.62 73 THR B C 1
ATOM 3775 O O . THR B 1 73 ? 2.588 27.25 24.016 1 98.62 73 THR B O 1
ATOM 3778 N N . ILE B 1 74 ? 0.912 26.562 25.312 1 98.88 74 ILE B N 1
ATOM 3779 C CA . ILE B 1 74 ? -0.101 27.031 24.375 1 98.88 74 ILE B CA 1
ATOM 3780 C C . ILE B 1 74 ? 0.058 28.531 24.156 1 98.88 74 ILE B C 1
ATOM 3782 O O . ILE B 1 74 ? -0.041 29.016 23.016 1 98.88 74 ILE B O 1
ATOM 3786 N N . HIS B 1 75 ? 0.383 29.234 25.172 1 98.81 75 HIS B N 1
ATOM 3787 C CA . HIS B 1 75 ? 0.554 30.688 25.078 1 98.81 75 HIS B CA 1
ATOM 3788 C C . HIS B 1 75 ? 1.729 31.047 24.172 1 98.81 75 HIS B C 1
ATOM 3790 O O . HIS B 1 75 ? 1.58 31.828 23.234 1 98.81 75 HIS B O 1
ATOM 3796 N N . SER B 1 76 ? 2.912 30.484 24.484 1 98.75 76 SER B N 1
ATOM 3797 C CA . SER B 1 76 ? 4.082 30.812 23.672 1 98.75 76 SER B CA 1
ATOM 3798 C C . SER B 1 76 ? 3.924 30.297 22.25 1 98.75 76 SER B C 1
ATOM 3800 O O . SER B 1 76 ? 4.375 30.922 21.297 1 98.75 76 SER B O 1
ATOM 3802 N N . GLY B 1 77 ? 3.305 29.094 22.094 1 98.88 77 GLY B N 1
ATOM 3803 C CA . GLY B 1 77 ? 2.99 28.594 20.766 1 98.88 77 GLY B CA 1
ATOM 3804 C C . GLY B 1 77 ? 2.084 29.531 19.984 1 98.88 77 GLY B C 1
ATOM 3805 O O . GLY B 1 77 ? 2.293 29.734 18.781 1 98.88 77 GLY B O 1
ATOM 3806 N N . ALA B 1 78 ? 1.065 30.062 20.625 1 98.88 78 ALA B N 1
ATOM 3807 C CA . ALA B 1 78 ? 0.146 31 20 1 98.88 78 ALA B CA 1
ATOM 3808 C C . ALA B 1 78 ? 0.878 32.25 19.531 1 98.88 78 ALA B C 1
ATOM 3810 O O . ALA B 1 78 ? 0.614 32.781 18.453 1 98.88 78 ALA B O 1
ATOM 3811 N N . LYS B 1 79 ? 1.759 32.75 20.344 1 98.81 79 LYS B N 1
ATOM 3812 C CA . LYS B 1 79 ? 2.557 33.906 19.969 1 98.81 79 LYS B CA 1
ATOM 3813 C C . LYS B 1 79 ? 3.432 33.625 18.766 1 98.81 79 LYS B C 1
ATOM 3815 O O . LYS B 1 79 ? 3.553 34.438 17.859 1 98.81 79 LYS B O 1
ATOM 3820 N N . SER B 1 80 ? 4.09 32.438 18.828 1 98.88 80 SER B N 1
ATOM 3821 C CA . SER B 1 80 ? 4.914 32.031 17.703 1 98.88 80 SER B CA 1
ATOM 3822 C C . SER B 1 80 ? 4.094 31.922 16.422 1 98.88 80 SER B C 1
ATOM 3824 O O . SER B 1 80 ? 4.555 32.344 15.359 1 98.88 80 SER B O 1
ATOM 3826 N N . ALA B 1 81 ? 2.867 31.344 16.547 1 98.94 81 ALA B N 1
ATOM 3827 C CA . ALA B 1 81 ? 1.977 31.234 15.391 1 98.94 81 ALA B CA 1
ATOM 3828 C C . ALA B 1 81 ? 1.63 32.625 14.828 1 98.94 81 ALA B C 1
ATOM 3830 O O . ALA B 1 81 ? 1.716 32.844 13.617 1 98.94 81 ALA B O 1
ATOM 3831 N N . ALA B 1 82 ? 1.266 33.531 15.656 1 98.94 82 ALA B N 1
ATOM 3832 C CA . ALA B 1 82 ? 0.946 34.875 15.234 1 98.94 82 ALA B CA 1
ATOM 3833 C C . ALA B 1 82 ? 2.133 35.531 14.531 1 98.94 82 ALA B C 1
ATOM 3835 O O . ALA B 1 82 ? 1.966 36.188 13.5 1 98.94 82 ALA B O 1
ATOM 3836 N N . ALA B 1 83 ? 3.291 35.312 15.078 1 98.75 83 ALA B N 1
ATOM 3837 C CA . ALA B 1 83 ? 4.512 35.875 14.5 1 98.75 83 ALA B CA 1
ATOM 3838 C C . ALA B 1 83 ? 4.766 35.281 13.109 1 98.75 83 ALA B C 1
ATOM 3840 O O . ALA B 1 83 ? 5.418 35.906 12.273 1 98.75 83 ALA B O 1
ATOM 3841 N N . GLY B 1 84 ? 4.289 34.094 12.898 1 98.75 84 GLY B N 1
ATOM 3842 C CA . GLY B 1 84 ? 4.438 33.469 11.602 1 98.75 84 GLY B CA 1
ATOM 3843 C C . GLY B 1 84 ? 3.314 33.781 10.641 1 98.75 84 GLY B C 1
ATOM 3844 O O . GLY B 1 84 ? 3.324 33.344 9.492 1 98.75 84 GLY B O 1
ATOM 3845 N N . GLY B 1 85 ? 2.334 34.562 11.062 1 98.88 85 GLY B N 1
ATOM 3846 C CA . GLY B 1 85 ? 1.239 34.938 10.195 1 98.88 85 GLY B CA 1
ATOM 3847 C C . GLY B 1 85 ? 0.022 34.062 10.312 1 98.88 85 GLY B C 1
ATOM 3848 O O . GLY B 1 85 ? -0.941 34.188 9.562 1 98.88 85 GLY B O 1
ATOM 3849 N N . PHE B 1 86 ? 0.048 33.125 11.234 1 98.94 86 PHE B N 1
ATOM 3850 C CA . PHE B 1 86 ? -1.047 32.156 11.406 1 98.94 86 PHE B CA 1
ATOM 3851 C C . PHE B 1 86 ? -2.123 32.75 12.32 1 98.94 86 PHE B C 1
ATOM 3853 O O . PHE B 1 86 ? -1.817 33.312 13.367 1 98.94 86 PHE B O 1
ATOM 3860 N N . THR B 1 87 ? -3.375 32.625 11.922 1 98.94 87 THR B N 1
ATOM 3861 C CA . THR B 1 87 ? -4.5 33.062 12.742 1 98.94 87 THR B CA 1
ATOM 3862 C C . THR B 1 87 ? -5.23 31.859 13.328 1 98.94 87 THR B C 1
ATOM 3864 O O . THR B 1 87 ? -6.055 32 14.234 1 98.94 87 THR B O 1
ATOM 3867 N N . ARG B 1 88 ? -4.887 30.688 12.844 1 98.94 88 ARG B N 1
ATOM 3868 C CA . ARG B 1 88 ? -5.508 29.469 13.336 1 98.94 88 ARG B CA 1
ATOM 3869 C C . ARG B 1 88 ? -4.543 28.281 13.242 1 98.94 88 ARG B C 1
ATOM 3871 O O . ARG B 1 88 ? -3.814 28.156 12.258 1 98.94 88 ARG B O 1
ATOM 3878 N N . VAL B 1 89 ? -4.52 27.469 14.305 1 98.94 89 VAL B N 1
ATOM 3879 C CA . VAL B 1 89 ? -3.68 26.281 14.281 1 98.94 89 VAL B CA 1
ATOM 3880 C C . VAL B 1 89 ? -4.453 25.094 14.852 1 98.94 89 VAL B C 1
ATOM 3882 O O . VAL B 1 89 ? -5.449 25.281 15.555 1 98.94 89 VAL B O 1
ATOM 3885 N N . VAL B 1 90 ? -4.035 23.859 14.453 1 98.94 90 VAL B N 1
ATOM 3886 C CA . VAL B 1 90 ? -4.602 22.625 14.984 1 98.94 90 VAL B CA 1
ATOM 3887 C C . VAL B 1 90 ? -3.523 21.844 15.742 1 98.94 90 VAL B C 1
ATOM 3889 O O . VAL B 1 90 ? -2.52 21.438 15.156 1 98.94 90 VAL B O 1
ATOM 3892 N N . MET B 1 91 ? -3.73 21.641 17.047 1 98.88 91 MET B N 1
ATOM 3893 C CA . MET B 1 91 ? -2.785 20.906 17.891 1 98.88 91 MET B CA 1
ATOM 3894 C C . MET B 1 91 ? -2.977 19.406 17.75 1 98.88 91 MET B C 1
ATOM 3896 O O . MET B 1 91 ? -4.105 18.922 17.672 1 98.88 91 MET B O 1
ATOM 3900 N N . MET B 1 92 ? -1.881 18.719 17.656 1 98.62 92 MET B N 1
ATOM 3901 C CA . MET B 1 92 ? -1.91 17.25 17.688 1 98.62 92 MET B CA 1
ATOM 3902 C C . MET B 1 92 ? -2.082 16.75 19.125 1 98.62 92 MET B C 1
ATOM 3904 O O . MET B 1 92 ? -1.893 17.5 20.078 1 98.62 92 MET B O 1
ATOM 3908 N N . ALA B 1 93 ? -2.303 15.531 19.234 1 98.38 93 ALA B N 1
ATOM 3909 C CA . ALA B 1 93 ? -2.818 14.969 20.484 1 98.38 93 ALA B CA 1
ATOM 3910 C C . ALA B 1 93 ? -1.683 14.492 21.391 1 98.38 93 ALA B C 1
ATOM 3912 O O . ALA B 1 93 ? -1.912 14.109 22.531 1 98.38 93 ALA B O 1
ATOM 3913 N N . ASN B 1 94 ? -0.438 14.555 20.922 1 97.06 94 ASN B N 1
ATOM 3914 C CA . ASN B 1 94 ? 0.669 13.898 21.594 1 97.06 94 ASN B CA 1
ATOM 3915 C C . ASN B 1 94 ? 1.208 14.742 22.75 1 97.06 94 ASN B C 1
ATOM 3917 O O . ASN B 1 94 ? 2.418 14.953 22.859 1 97.06 94 ASN B O 1
ATOM 3921 N N . THR B 1 95 ? 0.39 15.203 23.656 1 97.88 95 THR B N 1
ATOM 3922 C CA . THR B 1 95 ? 0.751 15.891 24.891 1 97.88 95 THR B CA 1
ATOM 3923 C C . THR B 1 95 ? 0.848 14.891 26.047 1 97.88 95 THR B C 1
ATOM 3925 O O . THR B 1 95 ? 0.74 13.68 25.844 1 97.88 95 THR B O 1
ATOM 3928 N N . LYS B 1 96 ? 1.193 15.492 27.219 1 97.88 96 LYS B N 1
ATOM 3929 C CA . LYS B 1 96 ? 1.201 14.703 28.438 1 97.88 96 LYS B CA 1
ATOM 3930 C C . LYS B 1 96 ? 0.304 15.336 29.5 1 97.88 96 LYS B C 1
ATOM 3932 O O . LYS B 1 96 ? 0.677 16.328 30.125 1 97.88 96 LYS B O 1
ATOM 3937 N N . PRO B 1 97 ? -0.817 14.734 29.797 1 98.12 97 PRO B N 1
ATOM 3938 C CA . PRO B 1 97 ? -1.355 13.516 29.188 1 98.12 97 PRO B CA 1
ATOM 3939 C C . PRO B 1 97 ? -1.766 13.719 27.734 1 98.12 97 PRO B C 1
ATOM 3941 O O . PRO B 1 97 ? -1.952 14.859 27.297 1 98.12 97 PRO B O 1
ATOM 3944 N N . ILE B 1 98 ? -1.9 12.57 26.984 1 98.56 98 ILE B N 1
ATOM 3945 C CA . ILE B 1 98 ? -2.381 12.555 25.594 1 98.56 98 ILE B CA 1
ATOM 3946 C C . ILE B 1 98 ? -3.854 12.953 25.562 1 98.56 98 ILE B C 1
ATOM 3948 O O . ILE B 1 98 ? -4.617 12.625 26.469 1 98.56 98 ILE B O 1
ATOM 3952 N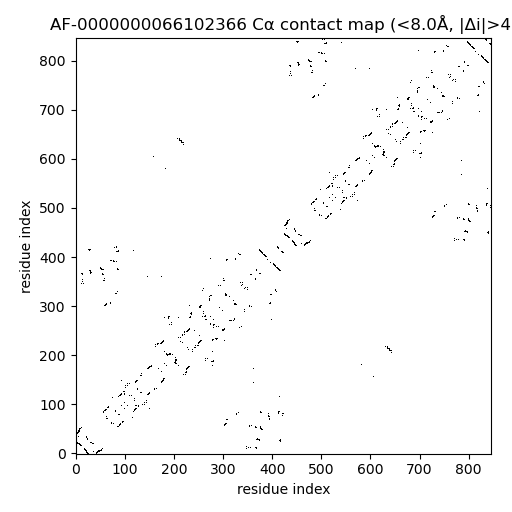 N . LEU B 1 99 ? -4.297 13.641 24.531 1 98.75 99 LEU B N 1
ATOM 3953 C CA . LEU B 1 99 ? -5.684 14.078 24.391 1 98.75 99 LEU B CA 1
ATOM 3954 C C . LEU B 1 99 ? -6.578 12.914 23.984 1 98.75 99 LEU B C 1
ATOM 3956 O O . LEU B 1 99 ? -7.191 12.938 22.922 1 98.75 99 LEU B O 1
ATOM 3960 N N . SER B 1 100 ? -6.82 11.969 24.906 1 98.69 100 SER B N 1
ATOM 3961 C CA . SER B 1 100 ? -7.539 10.727 24.625 1 98.69 100 SER B CA 1
ATOM 3962 C C . SER B 1 100 ? -8.883 10.695 25.344 1 98.69 100 SER B C 1
ATOM 3964 O O . SER B 1 100 ? -9.695 9.805 25.109 1 98.69 100 SER B O 1
ATOM 3966 N N . THR B 1 101 ? -9.078 11.664 26.25 1 98.62 101 THR B N 1
ATOM 3967 C CA . THR B 1 101 ? -10.328 11.703 27 1 98.62 101 THR B CA 1
ATOM 3968 C C . THR B 1 101 ? -10.984 13.078 26.891 1 98.62 101 THR B C 1
ATOM 3970 O O . THR B 1 101 ? -10.297 14.086 26.703 1 98.62 101 THR B O 1
ATOM 3973 N N . PRO B 1 102 ? -12.328 13.086 27.062 1 98.75 102 PRO B N 1
ATOM 3974 C CA . PRO B 1 102 ? -13.031 14.367 27.016 1 98.75 102 PRO B CA 1
ATOM 3975 C C . PRO B 1 102 ? -12.508 15.367 28.031 1 98.75 102 PRO B C 1
ATOM 3977 O O . PRO B 1 102 ? -12.383 16.562 27.734 1 98.75 102 PRO B O 1
ATOM 3980 N N . LYS B 1 103 ? -12.148 14.875 29.219 1 98.69 103 LYS B N 1
ATOM 3981 C CA . LYS B 1 103 ? -11.688 15.758 30.281 1 98.69 103 LYS B CA 1
ATOM 3982 C C . LYS B 1 103 ? -10.391 16.453 29.891 1 98.69 103 LYS B C 1
ATOM 3984 O O . LYS B 1 103 ? -10.297 17.688 29.969 1 98.69 103 LYS B O 1
ATOM 3989 N N . VAL B 1 104 ? -9.422 15.711 29.484 1 98.75 104 VAL B N 1
ATOM 3990 C CA . VAL B 1 104 ? -8.117 16.266 29.125 1 98.75 104 VAL B CA 1
ATOM 3991 C C . VAL B 1 104 ? -8.266 17.219 27.953 1 98.75 104 VAL B C 1
ATOM 3993 O O . VAL B 1 104 ? -7.68 18.312 27.938 1 98.75 104 VAL B O 1
ATOM 3996 N N . LEU B 1 105 ? -9.062 16.844 26.969 1 98.81 105 LEU B N 1
ATOM 3997 C CA . LEU B 1 105 ? -9.273 17.656 25.781 1 98.81 105 LEU B CA 1
ATOM 3998 C C . LEU B 1 105 ? -9.961 18.969 26.141 1 98.81 105 LEU B C 1
ATOM 4000 O O . LEU B 1 105 ? -9.516 20.047 25.719 1 98.81 105 LEU B O 1
ATOM 4004 N N . THR B 1 106 ? -11 18.906 26.922 1 98.75 106 THR B N 1
ATOM 4005 C CA . THR B 1 106 ? -11.75 20.094 27.312 1 98.75 106 THR B CA 1
ATOM 4006 C C . THR B 1 106 ? -10.867 21.062 28.094 1 98.75 106 THR B C 1
ATOM 4008 O O . THR B 1 106 ? -10.867 22.266 27.828 1 98.75 106 THR B O 1
ATOM 4011 N N . GLU B 1 107 ? -10.125 20.531 29.031 1 98.69 107 GLU B N 1
ATOM 4012 C CA . GLU B 1 107 ? -9.234 21.359 29.828 1 98.69 107 GLU B CA 1
ATOM 4013 C C . GLU B 1 107 ? -8.18 22.047 28.969 1 98.69 107 GLU B C 1
ATOM 4015 O O . GLU B 1 107 ? -7.859 23.219 29.188 1 98.69 107 GLU B O 1
ATOM 4020 N N . THR B 1 108 ? -7.652 21.312 28.031 1 98.81 108 THR B N 1
ATOM 4021 C CA . THR B 1 108 ? -6.652 21.859 27.125 1 98.81 108 THR B CA 1
ATOM 4022 C C . THR B 1 108 ? -7.25 22.969 26.266 1 98.81 108 THR B C 1
ATOM 4024 O O . THR B 1 108 ? -6.641 24.016 26.094 1 98.81 108 THR B O 1
ATOM 4027 N N . LEU B 1 109 ? -8.461 22.719 25.719 1 98.81 109 LEU B N 1
ATOM 4028 C CA . LEU B 1 109 ? -9.109 23.688 24.844 1 98.81 109 LEU B CA 1
ATOM 4029 C C . LEU B 1 109 ? -9.523 24.938 25.609 1 98.81 109 LEU B C 1
ATOM 4031 O O . LEU B 1 109 ? -9.555 26.031 25.047 1 98.81 109 LEU B O 1
ATOM 4035 N N . GLU B 1 110 ? -9.781 24.781 26.891 1 98.69 110 GLU B N 1
ATOM 4036 C CA . GLU B 1 110 ? -10.086 25.938 27.734 1 98.69 110 GLU B CA 1
ATOM 4037 C C . GLU B 1 110 ? -8.891 26.875 27.844 1 98.69 110 GLU B C 1
ATOM 4039 O O . GLU B 1 110 ? -9.047 28.109 27.828 1 98.69 110 GLU B O 1
ATOM 4044 N N . ILE B 1 111 ? -7.727 26.312 28.016 1 98.62 111 ILE B N 1
ATOM 4045 C CA . ILE B 1 111 ? -6.5 27.094 28.016 1 98.62 111 ILE B CA 1
ATOM 4046 C C . ILE B 1 111 ? -6.305 27.781 26.672 1 98.62 111 ILE B C 1
ATOM 4048 O O . ILE B 1 111 ? -5.988 28.969 26.594 1 98.62 111 ILE B O 1
ATOM 4052 N N . ALA B 1 112 ? -6.543 27.062 25.609 1 98.75 112 ALA B N 1
ATOM 4053 C CA . ALA B 1 112 ? -6.348 27.531 24.25 1 98.75 112 ALA B CA 1
ATOM 4054 C C . ALA B 1 112 ? -7.293 28.688 23.922 1 98.75 112 ALA B C 1
ATOM 4056 O O . ALA B 1 112 ? -6.934 29.609 23.188 1 98.75 112 ALA B O 1
ATOM 4057 N N . ASP B 1 113 ? -8.469 28.625 24.484 1 98.19 113 ASP B N 1
ATOM 4058 C CA . ASP B 1 113 ? -9.523 29.594 24.188 1 98.19 113 ASP B CA 1
ATOM 4059 C C . ASP B 1 113 ? -9.156 30.984 24.688 1 98.19 113 ASP B C 1
ATOM 4061 O O . ASP B 1 113 ? -9.773 31.969 24.281 1 98.19 113 ASP B O 1
ATOM 4065 N N . LYS B 1 114 ? -8.141 31.078 25.469 1 98.19 114 LYS B N 1
ATOM 4066 C CA . LYS B 1 114 ? -7.746 32.375 26.062 1 98.19 114 LYS B CA 1
ATOM 4067 C C . LYS B 1 114 ? -6.742 33.094 25.156 1 98.19 114 LYS B C 1
ATOM 4069 O O . LYS B 1 114 ? -6.453 34.25 25.375 1 98.19 114 LYS B O 1
ATOM 4074 N N . GLU B 1 115 ? -6.316 32.469 24.188 1 98.62 115 GLU B N 1
ATOM 4075 C CA . GLU B 1 115 ? -5.238 33 23.375 1 98.62 115 GLU B CA 1
ATOM 4076 C C . GLU B 1 115 ? -5.781 33.938 22.297 1 98.62 115 GLU B C 1
ATOM 4078 O O . GLU B 1 115 ? -6.977 33.938 22 1 98.62 115 GLU B O 1
ATOM 4083 N N . ASP B 1 116 ? -4.906 34.688 21.656 1 98.12 116 ASP B N 1
ATOM 4084 C CA . ASP B 1 116 ? -5.27 35.75 20.719 1 98.12 116 ASP B CA 1
ATOM 4085 C C . ASP B 1 116 ? -5.512 35.188 19.328 1 98.12 116 ASP B C 1
ATOM 4087 O O . ASP B 1 116 ? -6.035 35.906 18.453 1 98.12 116 ASP B O 1
ATOM 4091 N N . ILE B 1 117 ? -5.105 34 19.078 1 98.75 117 ILE B N 1
ATOM 4092 C CA . ILE B 1 117 ? -5.426 33.344 17.812 1 98.75 117 ILE B CA 1
ATOM 4093 C C . ILE B 1 117 ? -6.371 32.156 18.078 1 98.75 117 ILE B C 1
ATOM 4095 O O . ILE B 1 117 ? -6.652 31.828 19.234 1 98.75 117 ILE B O 1
ATOM 4099 N N . LYS B 1 118 ? -6.902 31.547 17.016 1 98.81 118 LYS B N 1
ATOM 4100 C CA . LYS B 1 118 ? -7.793 30.391 17.141 1 98.81 118 LYS B CA 1
ATOM 4101 C C . LYS B 1 118 ? -7 29.094 17.203 1 98.81 118 LYS B C 1
ATOM 4103 O O . LYS B 1 118 ? -6.109 28.859 16.375 1 98.81 118 LYS B O 1
ATOM 4108 N N . ILE B 1 119 ? -7.281 28.312 18.234 1 98.88 119 ILE B N 1
ATOM 4109 C CA . ILE B 1 119 ? -6.551 27.062 18.438 1 98.88 119 ILE B CA 1
ATOM 4110 C C . ILE B 1 119 ? -7.531 25.906 18.578 1 98.88 119 ILE B C 1
ATOM 4112 O O . ILE B 1 119 ? -8.43 25.953 19.422 1 98.88 119 ILE B O 1
ATOM 4116 N N . ASP B 1 120 ? -7.441 24.938 17.703 1 98.88 120 ASP B N 1
ATOM 4117 C CA . ASP B 1 120 ? -8.203 23.703 17.75 1 98.88 120 ASP B CA 1
ATOM 4118 C C . ASP B 1 120 ? -7.301 22.516 18.078 1 98.88 120 ASP B C 1
ATOM 4120 O O . ASP B 1 120 ? -6.082 22.656 18.172 1 98.88 120 ASP B O 1
ATOM 4124 N N . ALA B 1 121 ? -7.895 21.375 18.328 1 98.88 121 ALA B N 1
ATOM 4125 C CA . ALA B 1 121 ? -7.109 20.172 18.625 1 98.88 121 ALA B CA 1
ATOM 4126 C C . ALA B 1 121 ? -7.777 18.922 18.062 1 98.88 121 ALA B C 1
ATOM 4128 O O . ALA B 1 121 ? -9.008 18.859 17.953 1 98.88 121 ALA B O 1
ATOM 4129 N N . VAL B 1 122 ? -6.953 17.95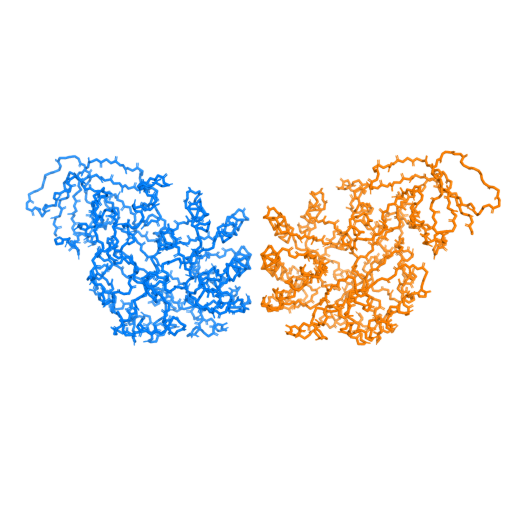3 17.734 1 98.81 122 VAL B N 1
ATOM 4130 C CA . VAL B 1 122 ? -7.473 16.641 17.422 1 98.81 122 VAL B CA 1
ATOM 4131 C C . VAL B 1 122 ? -7.453 15.758 18.672 1 98.81 122 VAL B C 1
ATOM 4133 O O . VAL B 1 122 ? -6.711 16.031 19.609 1 98.81 122 VAL B O 1
ATOM 4136 N N . GLY B 1 123 ? -8.32 14.805 18.656 1 98.81 123 GLY B N 1
ATOM 4137 C CA . GLY B 1 123 ? -8.203 13.719 19.625 1 98.81 123 GLY B CA 1
ATOM 4138 C C . GLY B 1 123 ? -7.355 12.562 19.109 1 98.81 123 GLY B C 1
ATOM 4139 O O . GLY B 1 123 ? -7.09 12.469 17.906 1 98.81 123 GLY B O 1
ATOM 4140 N N . SER B 1 124 ? -6.859 11.734 20.062 1 98.81 124 SER B N 1
ATOM 4141 C CA . SER B 1 124 ? -6.105 10.562 19.641 1 98.81 124 SER B CA 1
ATOM 4142 C C . SER B 1 124 ? -7.02 9.523 19 1 98.81 124 SER B C 1
ATOM 4144 O O . SER B 1 124 ? -8.203 9.438 19.328 1 98.81 124 SER B O 1
ATOM 4146 N N . ILE B 1 125 ? -6.492 8.758 18.047 1 98.88 125 ILE B N 1
ATOM 4147 C CA . ILE B 1 125 ? -7.238 7.66 17.438 1 98.88 125 ILE B CA 1
ATOM 4148 C C . ILE B 1 125 ? -7.391 6.516 18.438 1 98.88 125 ILE B C 1
ATOM 4150 O O . ILE B 1 125 ? -8.484 5.973 18.609 1 98.88 125 ILE B O 1
ATOM 4154 N N . THR B 1 126 ? -6.273 6.145 19.078 1 98.81 126 THR B N 1
ATOM 4155 C CA . THR B 1 126 ? -6.27 5.055 20.047 1 98.81 126 THR B CA 1
ATOM 4156 C C . THR B 1 126 ? -5.977 5.582 21.453 1 98.81 126 THR B C 1
ATOM 4158 O O . THR B 1 126 ? -5.395 6.656 21.609 1 98.81 126 THR B O 1
ATOM 4161 N N . GLN B 1 127 ? -6.383 4.883 22.453 1 98.44 127 GLN B N 1
ATOM 4162 C CA . GLN B 1 127 ? -6.195 5.281 23.844 1 98.44 127 GLN B CA 1
ATOM 4163 C C . GLN B 1 127 ? -4.715 5.422 24.188 1 98.44 127 GLN B C 1
ATOM 4165 O O . GLN B 1 127 ? -3.967 4.445 24.141 1 98.44 127 GLN B O 1
ATOM 4170 N N . ASP B 1 128 ? -4.312 6.656 24.5 1 97.81 128 ASP B N 1
ATOM 4171 C CA . ASP B 1 128 ? -2.947 6.977 24.891 1 97.81 128 ASP B CA 1
ATOM 4172 C C . ASP B 1 128 ? -1.935 6.41 23.906 1 97.81 128 ASP B C 1
ATOM 4174 O O . ASP B 1 128 ? -0.881 5.91 24.297 1 97.81 128 ASP B O 1
ATOM 4178 N N . PHE B 1 129 ? -2.318 6.336 22.672 1 97.56 129 PHE B N 1
ATOM 4179 C CA . PHE B 1 129 ? -1.479 5.918 21.547 1 97.56 129 PHE B CA 1
ATOM 4180 C C . PHE B 1 129 ? -1.058 4.461 21.703 1 97.56 129 PHE B C 1
ATOM 4182 O O . PHE B 1 129 ? 0.081 4.102 21.391 1 97.56 129 PHE B O 1
ATOM 4189 N N . ASP B 1 130 ? -1.931 3.658 22.219 1 97.62 130 ASP B N 1
ATOM 4190 C CA . ASP B 1 130 ? -1.55 2.27 22.469 1 97.62 130 ASP B CA 1
ATOM 4191 C C . ASP B 1 130 ? -1.642 1.44 21.188 1 97.62 130 ASP B C 1
ATOM 4193 O O . ASP B 1 130 ? -1.185 0.296 21.156 1 97.62 130 ASP B O 1
ATOM 4197 N N . GLY B 1 131 ? -2.213 2.02 20.094 1 97.38 131 GLY B N 1
ATOM 4198 C CA . GLY B 1 131 ? -2.271 1.364 18.797 1 97.38 131 GLY B CA 1
ATOM 4199 C C . GLY B 1 131 ? -3.242 0.199 18.766 1 97.38 131 GLY B C 1
ATOM 4200 O O . GLY B 1 131 ? -3.27 -0.562 17.797 1 97.38 131 GLY B O 1
ATOM 4201 N N . GLU B 1 132 ? -4.105 0.009 19.766 1 97.62 132 GLU B N 1
ATOM 4202 C CA . GLU B 1 132 ? -4.926 -1.194 19.891 1 97.62 132 GLU B CA 1
ATOM 4203 C C . GLU B 1 132 ? -6.391 -0.844 20.125 1 97.62 132 GLU B C 1
ATOM 4205 O O . GLU B 1 132 ? -7.281 -1.425 19.5 1 97.62 132 GLU B O 1
ATOM 4210 N N . HIS B 1 133 ? -6.656 0.085 21.047 1 98.44 133 HIS B N 1
ATOM 4211 C CA . HIS B 1 133 ? -8.016 0.405 21.469 1 98.44 133 HIS B CA 1
ATOM 4212 C C . HIS B 1 133 ? -8.43 1.791 20.984 1 98.44 133 HIS B C 1
ATOM 4214 O O . HIS B 1 133 ? -7.824 2.793 21.375 1 98.44 133 HIS B O 1
ATOM 4220 N N . LEU B 1 134 ? -9.438 1.894 20.203 1 98.75 134 LEU B N 1
ATOM 4221 C CA . LEU B 1 134 ? -9.93 3.178 19.719 1 98.75 134 LEU B CA 1
ATOM 4222 C C . LEU B 1 134 ? -10.453 4.031 20.875 1 98.75 134 LEU B C 1
ATOM 4224 O O . LEU B 1 134 ? -11.055 3.514 21.812 1 98.75 134 LEU B O 1
ATOM 4228 N N . THR B 1 135 ? -10.25 5.285 20.766 1 98.75 135 THR B N 1
ATOM 4229 C CA . THR B 1 135 ? -10.883 6.219 21.703 1 98.75 135 THR B CA 1
ATOM 4230 C C . THR B 1 135 ? -12.367 6.387 21.359 1 98.75 135 THR B C 1
ATOM 4232 O O . THR B 1 135 ? -12.836 5.895 20.328 1 98.75 135 THR B O 1
ATOM 4235 N N . ASP B 1 136 ? -13.141 6.984 22.281 1 98.44 136 ASP B N 1
ATOM 4236 C CA . ASP B 1 136 ? -14.547 7.281 22.016 1 98.44 136 ASP B CA 1
ATOM 4237 C C . ASP B 1 136 ? -14.695 8.516 21.141 1 98.44 136 AS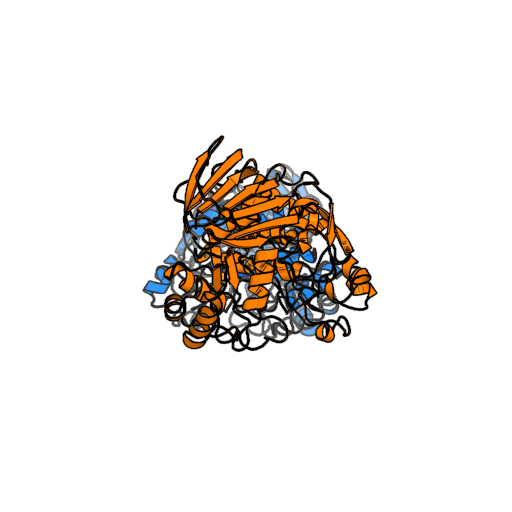P B C 1
ATOM 4239 O O . ASP B 1 136 ? -14.812 9.641 21.641 1 98.44 136 ASP B O 1
ATOM 4243 N N . PHE B 1 137 ? -14.766 8.312 19.828 1 98.75 137 PHE B N 1
ATOM 4244 C CA . PHE B 1 137 ? -14.812 9.406 18.859 1 98.75 137 PHE B CA 1
ATOM 4245 C C . PHE B 1 137 ? -15.961 10.359 19.172 1 98.75 137 PHE B C 1
ATOM 4247 O O . PHE B 1 137 ? -15.781 11.578 19.172 1 98.75 137 PHE B O 1
ATOM 4254 N N . ASP B 1 138 ? -17.125 9.805 19.484 1 98.69 138 ASP B N 1
ATOM 4255 C CA . ASP B 1 138 ? -18.312 10.625 19.734 1 98.69 138 ASP B CA 1
ATOM 4256 C C . ASP B 1 138 ? -18.094 11.555 20.922 1 98.69 138 ASP B C 1
ATOM 4258 O O . ASP B 1 138 ? -18.391 12.75 20.844 1 98.69 138 ASP B O 1
ATOM 4262 N N . GLU B 1 139 ? -17.594 11.016 21.969 1 98.69 139 GLU B N 1
ATOM 4263 C CA . GLU B 1 139 ? -17.406 11.812 23.172 1 98.69 139 GLU B CA 1
ATOM 4264 C C . GLU B 1 139 ? -16.312 12.859 22.969 1 98.69 139 GLU B C 1
ATOM 4266 O O . GLU B 1 139 ? -16.391 13.961 23.531 1 98.69 139 GLU B O 1
ATOM 4271 N N . LEU B 1 140 ? -15.32 12.508 22.234 1 98.88 140 LEU B N 1
ATOM 4272 C CA . LEU B 1 140 ? -14.242 13.461 21.984 1 98.88 140 LEU B CA 1
ATOM 4273 C C . LEU B 1 140 ? -14.703 14.578 21.062 1 98.88 140 LEU B C 1
ATOM 4275 O O . LEU B 1 140 ? -14.312 15.734 21.234 1 98.88 140 LEU B O 1
ATOM 4279 N N . ILE B 1 141 ? -15.5 14.219 20.047 1 98.81 141 ILE B N 1
ATOM 4280 C CA . ILE B 1 141 ? -16.062 15.234 19.172 1 98.81 141 ILE B CA 1
ATOM 4281 C C . ILE B 1 141 ? -16.906 16.203 20 1 98.81 141 ILE B C 1
ATOM 4283 O O . ILE B 1 141 ? -16.797 17.422 19.844 1 98.81 141 ILE B O 1
ATOM 4287 N N . LYS B 1 142 ? -17.719 15.664 20.922 1 98.56 142 LYS B N 1
ATOM 4288 C CA . LYS B 1 142 ? -18.547 16.5 21.797 1 98.56 142 LYS B CA 1
ATOM 4289 C C . LYS B 1 142 ? -17.688 17.406 22.656 1 98.56 142 LYS B C 1
ATOM 4291 O O . LYS B 1 142 ? -18.078 18.531 22.969 1 98.56 142 LYS B O 1
ATOM 4296 N N . ALA B 1 143 ? -16.547 16.875 23 1 98.75 143 ALA B N 1
ATOM 4297 C CA . ALA B 1 143 ? -15.641 17.625 23.875 1 98.75 143 ALA B CA 1
ATOM 4298 C C . ALA B 1 143 ? -14.859 18.672 23.078 1 98.75 143 ALA B C 1
ATOM 4300 O O . ALA B 1 143 ? -14.195 19.531 23.656 1 98.75 143 ALA B O 1
ATOM 4301 N N . GLY B 1 144 ? -14.898 18.625 21.75 1 98.69 144 GLY B N 1
ATOM 4302 C CA . GLY B 1 144 ? -14.312 19.703 20.984 1 98.69 144 GLY B CA 1
ATOM 4303 C C . GLY B 1 144 ? -13.281 19.219 19.984 1 98.69 144 GLY B C 1
ATOM 4304 O O . GLY B 1 144 ? -12.68 20.031 19.266 1 98.69 144 GLY B O 1
ATOM 4305 N N . ALA B 1 145 ? -13.008 17.906 19.891 1 98.88 145 ALA B N 1
ATOM 4306 C CA . ALA B 1 145 ? -12.07 17.406 18.891 1 98.88 145 ALA B CA 1
ATOM 4307 C C . ALA B 1 145 ? -12.578 17.688 17.469 1 98.88 145 ALA B C 1
ATOM 4309 O O . ALA B 1 145 ? -13.75 17.438 17.172 1 98.88 145 ALA B O 1
ATOM 4310 N N . ILE B 1 146 ? -11.68 18.109 16.609 1 98.75 146 ILE B N 1
ATOM 4311 C CA . ILE B 1 146 ? -12.125 18.453 15.266 1 98.75 146 ILE B CA 1
ATOM 4312 C C . ILE B 1 146 ? -11.656 17.375 14.281 1 98.75 146 ILE B C 1
ATOM 4314 O O . ILE B 1 146 ? -11.883 17.5 13.07 1 98.75 146 ILE B O 1
ATOM 4318 N N . GLY B 1 147 ? -11 16.359 14.711 1 98.75 147 GLY B N 1
ATOM 4319 C CA . GLY B 1 147 ? -10.445 15.219 14.008 1 98.75 147 GLY B CA 1
ATOM 4320 C C . GLY B 1 147 ? -9.656 14.289 14.906 1 98.75 147 GLY B C 1
ATOM 4321 O O . GLY B 1 147 ? -9.648 14.453 16.125 1 98.75 147 GLY B O 1
ATOM 4322 N N . PHE B 1 148 ? -8.961 13.297 14.336 1 98.88 148 PHE B N 1
ATOM 4323 C CA . PHE B 1 148 ? -8.25 12.312 15.141 1 98.88 148 PHE B CA 1
ATOM 4324 C C . PHE B 1 148 ? -6.883 12.008 14.547 1 98.88 148 PHE B C 1
ATOM 4326 O O . PHE B 1 148 ? -6.73 11.953 13.32 1 98.88 148 PHE B O 1
ATOM 4333 N N . SER B 1 149 ? -5.895 11.781 15.445 1 98.75 149 SER B N 1
ATOM 4334 C CA . SER B 1 149 ? -4.543 11.453 15 1 98.75 149 SER B CA 1
ATOM 4335 C C . SER B 1 149 ? -3.723 10.852 16.141 1 98.75 149 SER B C 1
ATOM 4337 O O . SER B 1 149 ? -3.787 11.32 17.281 1 98.75 149 SER B O 1
ATOM 4339 N N . ASP B 1 150 ? -3.027 9.758 15.805 1 97.88 150 ASP B N 1
ATOM 4340 C CA . ASP B 1 150 ? -1.954 9.281 16.672 1 97.88 150 ASP B CA 1
ATOM 4341 C C . ASP B 1 150 ? -0.598 9.805 16.203 1 97.88 150 ASP B C 1
ATOM 4343 O O . ASP B 1 150 ? 0.372 9.047 16.125 1 97.88 150 ASP B O 1
ATOM 4347 N N . ASP B 1 151 ? -0.581 10.961 15.805 1 89.94 151 ASP B N 1
ATOM 4348 C CA . ASP B 1 151 ? 0.594 11.562 15.18 1 89.94 151 ASP B CA 1
ATOM 4349 C C . ASP B 1 151 ? 1.872 11.164 15.914 1 89.94 151 ASP B C 1
ATOM 4351 O O . ASP B 1 151 ? 1.899 11.125 17.141 1 89.94 151 ASP B O 1
ATOM 4355 N N . GLY B 1 152 ? 2.887 10.891 15.133 1 88.5 152 GLY B N 1
ATOM 4356 C CA . GLY B 1 152 ? 4.195 10.508 15.633 1 88.5 152 GLY B CA 1
ATOM 4357 C C . GLY B 1 152 ? 4.352 9.008 15.805 1 88.5 152 GLY B C 1
ATOM 4358 O O . GLY B 1 152 ? 5.473 8.5 15.898 1 88.5 152 GLY B O 1
ATOM 4359 N N . ILE B 1 153 ? 3.268 8.375 15.938 1 91.31 153 ILE B N 1
ATOM 4360 C CA . ILE B 1 153 ? 3.264 6.926 16.078 1 91.31 153 ILE B CA 1
ATOM 4361 C C . ILE B 1 153 ? 2.352 6.305 15.023 1 91.31 153 ILE B C 1
ATOM 4363 O O . ILE B 1 153 ? 1.133 6.48 15.062 1 91.31 153 ILE B O 1
ATOM 4367 N N . PRO B 1 154 ? 2.883 5.547 14.141 1 95 154 PRO B N 1
ATOM 4368 C CA . PRO B 1 154 ? 2.037 4.969 13.094 1 95 154 PRO B CA 1
ATOM 4369 C C . PRO B 1 154 ? 1.135 3.854 13.609 1 95 154 PRO B C 1
ATOM 4371 O O . PRO B 1 154 ? 1.465 3.197 14.602 1 95 154 PRO B O 1
ATOM 4374 N N . LEU B 1 155 ? -0.017 3.697 13.023 1 96.75 155 LEU B N 1
ATOM 4375 C CA . LEU B 1 155 ? -0.871 2.545 13.289 1 96.75 155 LEU B CA 1
ATOM 4376 C C . LEU B 1 155 ? -0.402 1.328 12.5 1 96.75 155 LEU B C 1
ATOM 4378 O O . LEU B 1 155 ? -0.694 1.209 11.305 1 96.75 155 LEU B O 1
ATOM 4382 N N . THR B 1 156 ? 0.193 0.361 13.18 1 95.88 156 THR B N 1
ATOM 4383 C CA . THR B 1 156 ? 0.818 -0.761 12.492 1 95.88 156 THR B CA 1
ATOM 4384 C C . THR B 1 156 ? -0.204 -1.855 12.203 1 95.88 156 THR B C 1
ATOM 4386 O O . THR B 1 156 ? -0.031 -2.643 11.266 1 95.88 156 THR B O 1
ATOM 4389 N N . ASP B 1 157 ? -1.271 -1.94 12.969 1 97.25 157 ASP B N 1
ATOM 4390 C CA . ASP B 1 157 ? -2.312 -2.941 12.766 1 97.25 157 ASP B CA 1
ATOM 4391 C C . ASP B 1 157 ? -3.363 -2.451 11.773 1 97.25 157 ASP B C 1
ATOM 4393 O O . ASP B 1 157 ? -4.121 -1.524 12.07 1 97.25 157 ASP B O 1
ATOM 4397 N N . ALA B 1 158 ? -3.469 -3.107 10.648 1 98.12 158 ALA B N 1
ATOM 4398 C CA . ALA B 1 158 ? -4.398 -2.709 9.594 1 98.12 158 ALA B CA 1
ATOM 4399 C C . ALA B 1 158 ? -5.844 -2.791 10.078 1 98.12 158 ALA B C 1
ATOM 4401 O O . ALA B 1 158 ? -6.691 -2 9.656 1 98.12 158 ALA B O 1
ATOM 4402 N N . GLY B 1 159 ? -6.148 -3.754 10.914 1 98.44 159 GLY B N 1
ATOM 4403 C CA . GLY B 1 159 ? -7.488 -3.891 11.461 1 98.44 159 GLY B CA 1
ATOM 4404 C C . GLY B 1 159 ? -7.906 -2.711 12.312 1 98.44 159 GLY B C 1
ATOM 4405 O O . GLY B 1 159 ? -9.039 -2.236 12.219 1 98.44 159 GLY B O 1
ATOM 4406 N N . VAL B 1 160 ? -6.977 -2.219 13.141 1 98.62 160 VAL B N 1
ATOM 4407 C CA . VAL B 1 160 ? -7.246 -1.066 13.992 1 98.62 160 VAL B CA 1
ATOM 4408 C C . VAL B 1 160 ? -7.473 0.173 13.125 1 98.62 160 VAL B C 1
ATOM 4410 O O . VAL B 1 160 ? -8.414 0.938 13.359 1 98.62 160 VAL B O 1
ATOM 4413 N N . LEU B 1 161 ? -6.656 0.349 12.125 1 98.75 161 LEU B N 1
ATOM 4414 C CA . LEU B 1 161 ? -6.828 1.486 11.227 1 98.75 161 LEU B CA 1
ATOM 4415 C C . LEU B 1 161 ? -8.172 1.414 10.516 1 98.75 161 LEU B C 1
ATOM 4417 O O . LEU B 1 161 ? -8.867 2.424 10.391 1 98.75 161 LEU B O 1
ATOM 4421 N N . ARG B 1 162 ? -8.477 0.226 9.992 1 98.81 162 ARG B N 1
ATOM 4422 C CA . ARG B 1 162 ? -9.742 0.074 9.273 1 98.81 162 ARG B CA 1
ATOM 4423 C C . ARG B 1 162 ? -10.922 0.425 10.172 1 98.81 162 ARG B C 1
ATOM 4425 O O . ARG B 1 162 ? -11.836 1.136 9.758 1 98.81 162 ARG B O 1
ATOM 4432 N N . LYS B 1 163 ? -10.922 -0.063 11.422 1 98.69 163 LYS B N 1
ATOM 4433 C CA . LYS B 1 163 ? -11.984 0.265 12.367 1 98.69 163 LYS B CA 1
ATOM 4434 C C . LYS B 1 163 ? -12.047 1.769 12.617 1 98.69 163 LYS B C 1
ATOM 4436 O O . LYS B 1 163 ? -13.141 2.342 12.703 1 98.69 163 LYS B O 1
ATOM 4441 N N . ALA B 1 164 ? -10.914 2.391 12.773 1 98.88 164 ALA B N 1
ATOM 4442 C CA . ALA B 1 164 ? -10.852 3.836 12.984 1 98.88 164 ALA B CA 1
ATOM 4443 C C . ALA B 1 164 ? -11.461 4.586 11.812 1 98.88 164 ALA B C 1
ATOM 4445 O O . ALA B 1 164 ? -12.242 5.523 12 1 98.88 164 ALA B O 1
ATOM 4446 N N . LEU B 1 165 ? -11.109 4.188 10.625 1 98.94 165 LEU B N 1
ATOM 4447 C CA . LEU B 1 165 ? -11.609 4.844 9.422 1 98.94 165 LEU B CA 1
ATOM 4448 C C . LEU B 1 165 ? -13.109 4.609 9.25 1 98.94 165 LEU B C 1
ATOM 4450 O O . LEU B 1 165 ? -13.828 5.504 8.805 1 98.94 165 LEU B O 1
ATOM 4454 N N . GLN B 1 166 ? -13.562 3.408 9.57 1 98.75 166 GLN B N 1
ATOM 4455 C CA . GLN B 1 166 ? -15 3.148 9.531 1 98.75 166 GLN B CA 1
ATOM 4456 C C . GLN B 1 166 ? -15.75 4.07 10.492 1 98.75 166 GLN B C 1
ATOM 4458 O O . GLN B 1 166 ? -16.797 4.621 10.148 1 98.75 166 GLN B O 1
ATOM 4463 N N . LYS B 1 167 ? -15.219 4.215 11.703 1 98.62 167 LYS B N 1
ATOM 4464 C CA . LYS B 1 167 ? -15.812 5.125 12.672 1 98.62 167 LYS B CA 1
ATOM 4465 C C . LYS B 1 167 ? -15.766 6.57 12.18 1 98.62 167 LYS B C 1
ATOM 4467 O O . LYS B 1 167 ? -16.719 7.328 12.359 1 98.62 167 LYS B O 1
ATOM 4472 N N . ALA B 1 168 ? -14.688 6.934 11.617 1 98.69 168 ALA B N 1
ATOM 4473 C CA . ALA B 1 168 ? -14.523 8.281 11.086 1 98.69 168 ALA B CA 1
ATOM 4474 C C . ALA B 1 168 ? -15.547 8.562 9.984 1 98.69 168 ALA B C 1
ATOM 4476 O O . ALA B 1 168 ? -16.047 9.68 9.875 1 98.69 168 ALA B O 1
ATOM 4477 N N . LYS B 1 169 ? -15.766 7.578 9.148 1 98.5 169 LYS B N 1
ATOM 4478 C CA . LYS B 1 169 ? -16.781 7.719 8.109 1 98.5 169 LYS B CA 1
ATOM 4479 C C . LYS B 1 169 ? -18.156 8.016 8.719 1 98.5 169 LYS B C 1
ATOM 4481 O O . LYS B 1 169 ? -18.875 8.891 8.234 1 98.5 169 LYS B O 1
ATOM 4486 N N . LEU B 1 170 ? -18.484 7.277 9.758 1 98.12 170 LEU B N 1
ATOM 4487 C CA . LEU B 1 170 ? -19.781 7.418 10.422 1 98.12 170 LEU B CA 1
ATOM 4488 C C . LEU B 1 170 ? -19.922 8.797 11.062 1 98.12 170 LEU B C 1
ATOM 4490 O O . LEU B 1 170 ? -21 9.383 11.062 1 98.12 170 LEU B O 1
ATOM 4494 N N . THR B 1 171 ? -18.859 9.336 11.562 1 97.94 171 THR B N 1
ATOM 4495 C CA . THR B 1 171 ? -18.906 10.609 12.273 1 97.94 171 THR B CA 1
ATOM 4496 C C . THR B 1 171 ? -18.5 11.758 11.359 1 97.94 171 THR B C 1
ATOM 4498 O O . THR B 1 171 ? -18.438 12.914 11.789 1 97.94 171 THR B O 1
ATOM 4501 N N . ASP B 1 172 ? -18.094 11.445 10.125 1 97.31 172 ASP B N 1
ATOM 4502 C CA . ASP B 1 172 ? -17.594 12.422 9.156 1 97.31 172 ASP B CA 1
ATOM 4503 C C . ASP B 1 172 ? -16.375 13.172 9.711 1 97.31 172 ASP B C 1
ATOM 4505 O O . ASP B 1 172 ? -16.297 14.398 9.602 1 97.31 172 ASP B O 1
ATOM 4509 N N . SER B 1 173 ? -15.555 12.43 10.383 1 98.12 173 SER B N 1
ATOM 4510 C CA . SER B 1 173 ? -14.344 13.008 10.969 1 98.12 173 SER B CA 1
ATOM 4511 C C . SER B 1 173 ? -13.133 12.758 10.078 1 98.12 173 SER B C 1
ATOM 4513 O O . SER B 1 173 ? -13.133 11.844 9.25 1 98.12 173 SER B O 1
ATOM 4515 N N . LEU B 1 174 ? -12.164 13.594 10.234 1 98.75 174 LEU B N 1
ATOM 4516 C CA . LEU B 1 174 ? -10.891 13.445 9.539 1 98.75 174 LEU B CA 1
ATOM 4517 C C . LEU B 1 174 ? -9.906 12.633 10.367 1 98.75 174 LEU B C 1
ATOM 4519 O O . LEU B 1 174 ? -9.727 12.898 11.562 1 98.75 174 LEU B O 1
ATOM 4523 N N . ILE B 1 175 ? -9.32 11.617 9.758 1 98.81 175 ILE B N 1
ATOM 4524 C CA . ILE B 1 175 ? -8.195 10.898 10.352 1 98.81 175 ILE B CA 1
ATOM 4525 C C . ILE B 1 175 ? -6.891 11.383 9.727 1 98.81 175 ILE B C 1
ATOM 4527 O O . ILE B 1 175 ? -6.742 11.367 8.5 1 98.81 175 ILE B O 1
ATOM 4531 N N . SER B 1 176 ? -5.992 11.859 10.508 1 98.75 176 SER B N 1
ATOM 4532 C CA . SER B 1 176 ? -4.656 12.242 10.062 1 98.75 176 SER B CA 1
ATOM 4533 C C . SER B 1 176 ? -3.6 11.273 10.562 1 98.75 176 SER B C 1
ATOM 4535 O O . SER B 1 176 ? -3.533 10.984 11.758 1 98.75 176 SER B O 1
ATOM 4537 N N . ILE B 1 177 ? -2.727 10.773 9.633 1 98.38 177 ILE B N 1
ATOM 4538 C CA . ILE B 1 177 ? -1.814 9.727 10.086 1 98.38 177 ILE B CA 1
ATOM 4539 C C . ILE B 1 177 ? -0.387 10.07 9.664 1 98.38 177 ILE B C 1
ATOM 4541 O O . ILE B 1 177 ? -0.172 10.703 8.625 1 98.38 177 ILE B O 1
ATOM 4545 N N . HIS B 1 178 ? 0.534 9.719 10.531 1 96.31 178 HIS B N 1
ATOM 4546 C CA . HIS B 1 178 ? 1.977 9.742 10.32 1 96.31 178 HIS B CA 1
ATOM 4547 C C . HIS B 1 178 ? 2.479 8.391 9.82 1 96.31 178 HIS B C 1
ATOM 4549 O O . HIS B 1 178 ? 2.352 7.383 10.516 1 96.31 178 HIS B O 1
ATOM 4555 N N . GLU B 1 179 ? 3.123 8.43 8.633 1 96.38 179 GLU B N 1
ATOM 4556 C CA . GLU B 1 179 ? 3.434 7.16 7.977 1 96.38 179 GLU B CA 1
ATOM 4557 C C . GLU B 1 179 ? 4.922 6.844 8.07 1 96.38 179 GLU B C 1
ATOM 4559 O O . GLU B 1 179 ? 5.719 7.332 7.266 1 96.38 179 GLU B O 1
ATOM 4564 N N . GLU B 1 180 ? 5.395 6.059 8.961 1 96.75 180 GLU B N 1
ATOM 4565 C CA . GLU B 1 180 ? 6.738 5.508 9.109 1 96.75 180 GLU B CA 1
ATOM 4566 C C . GLU B 1 180 ? 6.699 4.125 9.758 1 96.75 180 GLU B C 1
ATOM 4568 O O . GLU B 1 180 ? 6.562 4.004 10.977 1 96.75 180 GLU B O 1
ATOM 4573 N N . ASP B 1 181 ? 6.918 3.102 8.969 1 97.75 181 ASP B N 1
ATOM 4574 C CA . ASP B 1 181 ? 6.871 1.728 9.461 1 97.75 181 ASP B CA 1
ATOM 4575 C C . ASP B 1 181 ? 8.094 1.41 10.312 1 97.75 181 ASP B C 1
ATOM 4577 O O . ASP B 1 181 ? 9.219 1.345 9.805 1 97.75 181 ASP B O 1
ATOM 4581 N N . PRO B 1 182 ? 7.914 1.157 11.633 1 96.81 182 PRO B N 1
ATOM 4582 C CA . PRO B 1 182 ? 9.062 0.945 12.523 1 96.81 182 PRO B CA 1
ATOM 4583 C C . PRO B 1 182 ? 9.867 -0.3 12.156 1 96.81 182 PRO B C 1
ATOM 4585 O O . PRO B 1 182 ? 11.055 -0.384 12.477 1 96.81 182 PRO B O 1
ATOM 4588 N N . ASN B 1 183 ? 9.242 -1.264 11.461 1 96.62 183 ASN B N 1
ATOM 4589 C CA . ASN B 1 183 ? 9.922 -2.506 11.102 1 96.62 183 ASN B CA 1
ATOM 4590 C C . ASN B 1 183 ? 10.914 -2.295 9.969 1 96.62 183 ASN B C 1
ATOM 4592 O O . ASN B 1 183 ? 11.711 -3.184 9.656 1 96.62 183 ASN B O 1
ATOM 4596 N N . LEU B 1 184 ? 10.922 -1.096 9.406 1 98.06 184 LEU B N 1
ATOM 4597 C CA . LEU B 1 184 ? 11.773 -0.831 8.25 1 98.06 184 LEU B CA 1
ATOM 4598 C C . LEU B 1 184 ? 12.836 0.216 8.586 1 98.06 184 LEU B C 1
ATOM 4600 O O . LEU B 1 184 ? 13.656 0.568 7.734 1 98.06 184 LEU B O 1
ATOM 4604 N N . ILE B 1 185 ? 12.805 0.728 9.766 1 96.25 185 ILE B N 1
ATOM 4605 C CA . ILE B 1 185 ? 13.609 1.896 10.117 1 96.25 185 ILE B CA 1
ATOM 4606 C C . ILE B 1 185 ? 14.773 1.475 11.008 1 96.25 185 ILE B C 1
ATOM 4608 O O . ILE B 1 185 ? 14.578 0.729 11.977 1 96.25 185 ILE B O 1
ATOM 4612 N N . GLY B 1 186 ? 15.984 1.857 10.688 1 93.19 186 GLY B N 1
ATOM 4613 C CA . GLY B 1 186 ? 17.109 1.74 11.586 1 93.19 186 GLY B CA 1
ATOM 4614 C C . GLY B 1 186 ? 17.141 2.805 12.664 1 93.19 186 GLY B C 1
ATOM 4615 O O . GLY B 1 186 ? 16.594 2.6 13.758 1 93.19 186 GLY B O 1
ATOM 4616 N N . THR B 1 187 ? 17.625 3.973 12.258 1 91.19 187 THR B N 1
ATOM 4617 C CA . THR B 1 187 ? 17.594 5.137 13.141 1 91.19 187 THR B CA 1
ATOM 4618 C C . THR B 1 187 ? 16.516 6.125 12.695 1 91.19 187 THR B C 1
ATOM 4620 O O . THR B 1 187 ? 16.531 6.586 11.555 1 91.19 187 THR B O 1
ATOM 4623 N N . LEU B 1 188 ? 15.688 6.414 13.625 1 92.31 188 LEU B N 1
ATOM 4624 C CA . LEU B 1 188 ? 14.617 7.375 13.367 1 92.31 188 LEU B CA 1
ATOM 4625 C C . LEU B 1 188 ? 15.18 8.781 13.195 1 92.31 188 LEU B C 1
ATOM 4627 O O . LEU B 1 188 ? 16.094 9.18 13.914 1 92.31 188 LEU B O 1
ATOM 4631 N N . GLY B 1 189 ? 14.648 9.508 12.266 1 95.06 189 GLY B N 1
ATOM 4632 C CA . GLY B 1 189 ? 14.93 10.93 12.156 1 95.06 189 GLY B CA 1
ATOM 4633 C C . GLY B 1 189 ? 16.094 11.234 11.219 1 95.06 189 GLY B C 1
ATOM 4634 O O . GLY B 1 189 ? 16.375 12.398 10.945 1 95.06 189 GLY B O 1
ATOM 4635 N N . VAL B 1 190 ? 16.75 10.195 10.773 1 95.81 190 VAL B N 1
ATOM 4636 C CA . VAL B 1 190 ? 17.828 10.352 9.812 1 95.81 190 VAL B CA 1
ATOM 4637 C C . VAL B 1 190 ? 17.547 9.508 8.57 1 95.81 190 VAL B C 1
ATOM 4639 O O . VAL B 1 190 ? 17.234 8.32 8.68 1 95.81 190 VAL B O 1
ATOM 4642 N N . ASN B 1 191 ? 17.656 10.117 7.391 1 97.31 191 ASN B N 1
ATOM 4643 C CA . ASN B 1 191 ? 17.438 9.414 6.137 1 97.31 191 ASN B CA 1
ATOM 4644 C C . ASN B 1 191 ? 18.469 8.305 5.922 1 97.31 191 ASN B C 1
ATOM 4646 O O . ASN B 1 191 ? 19.656 8.5 6.191 1 97.31 191 ASN B O 1
ATOM 4650 N N . ASP B 1 192 ? 17.984 7.145 5.457 1 96.44 192 ASP B N 1
ATOM 4651 C CA . ASP B 1 192 ? 18.922 6.086 5.094 1 96.44 192 ASP B CA 1
ATOM 4652 C C . ASP B 1 192 ? 19.609 6.398 3.77 1 96.44 192 ASP B C 1
ATOM 4654 O O . ASP B 1 192 ? 19.219 5.879 2.721 1 96.44 192 ASP B O 1
ATOM 4658 N N . GLY B 1 193 ? 20.594 7.219 3.873 1 92.38 193 GLY B N 1
ATOM 4659 C CA . GLY B 1 193 ? 21.375 7.684 2.736 1 92.38 193 GLY B CA 1
ATOM 4660 C C . GLY B 1 193 ? 22.828 7.973 3.086 1 92.38 193 GLY B C 1
ATOM 4661 O O . GLY B 1 193 ? 23.375 7.391 4.023 1 92.38 193 GLY B O 1
ATOM 4662 N N . GLU B 1 194 ? 23.391 8.773 2.271 1 90.81 194 GLU B N 1
ATOM 4663 C CA . GLU B 1 194 ? 24.828 9.07 2.363 1 90.81 194 GLU B CA 1
ATOM 4664 C C . GLU B 1 194 ? 25.172 9.656 3.729 1 90.81 194 GLU B C 1
ATOM 4666 O O . GLU B 1 194 ? 26.172 9.258 4.34 1 90.81 194 GLU B O 1
ATOM 4671 N N . VAL B 1 195 ? 24.359 10.523 4.207 1 91.94 195 VAL B N 1
ATOM 4672 C CA . VAL B 1 195 ? 24.641 11.234 5.449 1 91.94 195 VAL B CA 1
ATOM 4673 C C . VAL B 1 195 ? 24.625 10.258 6.621 1 91.94 195 VAL B C 1
ATOM 4675 O O . VAL B 1 195 ? 25.531 10.242 7.445 1 91.94 195 VAL B O 1
ATOM 4678 N N . ALA B 1 196 ? 23.609 9.469 6.715 1 92.62 196 ALA B N 1
ATOM 4679 C CA . ALA B 1 196 ? 23.516 8.477 7.781 1 92.62 196 ALA B CA 1
ATOM 4680 C C . ALA B 1 196 ? 24.719 7.543 7.781 1 92.62 196 ALA B C 1
ATOM 4682 O O . ALA B 1 196 ? 25.312 7.289 8.836 1 92.62 196 ALA B O 1
ATOM 4683 N N . HIS B 1 197 ? 25.109 7.121 6.617 1 92.56 197 HIS B N 1
ATOM 4684 C CA . HIS B 1 197 ? 26.219 6.184 6.5 1 92.56 197 HIS B CA 1
ATOM 4685 C C . HIS B 1 197 ? 27.531 6.82 6.949 1 92.56 197 HIS B C 1
ATOM 4687 O O . HIS B 1 197 ? 28.344 6.18 7.633 1 92.56 197 HIS B O 1
ATOM 4693 N N . LYS B 1 198 ? 27.703 8.016 6.582 1 92.75 198 LYS B N 1
ATOM 4694 C CA . LYS B 1 198 ? 28.891 8.742 7 1 92.75 198 LYS B CA 1
ATOM 4695 C C . LYS B 1 198 ? 28.922 8.922 8.516 1 92.75 198 LYS B C 1
ATOM 4697 O O . LYS B 1 198 ? 30 8.969 9.125 1 92.75 198 LYS B O 1
ATOM 4702 N N . CYS B 1 199 ? 27.75 8.984 9.117 1 89.94 199 CYS B N 1
ATOM 4703 C CA . CYS B 1 199 ? 27.641 9.141 10.562 1 89.94 199 CYS B CA 1
ATOM 4704 C C . CYS B 1 199 ? 27.688 7.781 11.258 1 89.94 199 CYS B C 1
ATOM 4706 O O . CYS B 1 199 ? 27.625 7.711 12.492 1 89.94 199 CYS B O 1
ATOM 4708 N N . GLY B 1 200 ? 27.688 6.676 10.461 1 88.25 200 GLY B N 1
ATOM 4709 C CA . GLY B 1 200 ? 27.797 5.336 11.023 1 88.25 200 GLY B CA 1
ATOM 4710 C C . GLY B 1 200 ? 26.453 4.742 11.391 1 88.25 200 GLY B C 1
ATOM 4711 O O . GLY B 1 200 ? 26.375 3.887 12.281 1 88.25 200 GLY B O 1
ATOM 4712 N N . PHE B 1 201 ? 25.359 5.332 10.781 1 89.5 201 PHE B N 1
ATOM 4713 C CA . PHE B 1 201 ? 24.016 4.887 11.078 1 89.5 201 PHE B CA 1
ATOM 4714 C C . PHE B 1 201 ? 23.359 4.27 9.852 1 89.5 201 PHE B C 1
ATOM 4716 O O . PHE B 1 201 ? 23.812 4.496 8.727 1 89.5 201 PHE B O 1
ATOM 4723 N N . THR B 1 202 ? 22.438 3.32 10.195 1 93.06 202 THR B N 1
ATOM 4724 C CA . THR B 1 202 ? 21.406 3.027 9.219 1 93.06 202 THR B CA 1
ATOM 4725 C C . THR B 1 202 ? 20.156 3.859 9.5 1 93.06 202 THR B C 1
ATOM 4727 O O . THR B 1 202 ? 19.609 3.834 10.609 1 93.06 202 THR B O 1
ATOM 4730 N N . GLY B 1 203 ? 19.766 4.625 8.586 1 96.44 203 GLY B N 1
ATOM 4731 C CA . GLY B 1 203 ? 18.672 5.547 8.812 1 96.44 203 GLY B CA 1
ATOM 4732 C C . GLY B 1 203 ? 17.312 4.969 8.445 1 96.44 203 GLY B C 1
ATOM 4733 O O . GLY B 1 203 ? 17.125 3.752 8.492 1 96.44 203 GLY B O 1
ATOM 4734 N N . ALA B 1 204 ? 16.344 5.848 8.258 1 97.19 204 ALA B N 1
ATOM 4735 C CA . ALA B 1 204 ? 15 5.508 7.816 1 97.19 204 ALA B CA 1
ATOM 4736 C C . ALA B 1 204 ? 14.883 5.598 6.297 1 97.19 204 ALA B C 1
ATOM 4738 O O . ALA B 1 204 ? 14.898 6.695 5.73 1 97.19 204 ALA B O 1
ATOM 4739 N N . PRO B 1 205 ? 14.758 4.484 5.633 1 97.94 205 PRO B N 1
ATOM 4740 C CA . PRO B 1 205 ? 14.625 4.539 4.176 1 97.94 205 PRO B CA 1
ATOM 4741 C C . PRO B 1 205 ? 13.266 5.086 3.729 1 97.94 205 PRO B C 1
ATOM 4743 O O . PRO B 1 205 ? 12.289 5.02 4.48 1 97.94 205 PRO B O 1
ATOM 4746 N N . THR B 1 206 ? 13.195 5.613 2.479 1 98.25 206 THR B N 1
ATOM 4747 C CA . THR B 1 206 ? 11.953 6.195 1.969 1 98.25 206 THR B CA 1
ATOM 4748 C C . THR B 1 206 ? 10.836 5.16 1.96 1 98.25 206 THR B C 1
ATOM 4750 O O . THR B 1 206 ? 9.672 5.5 2.178 1 98.25 206 THR B O 1
ATOM 4753 N N . VAL B 1 207 ? 11.172 3.9 1.788 1 98.69 207 VAL B N 1
ATOM 4754 C CA . VAL B 1 207 ? 10.18 2.842 1.663 1 98.69 207 VAL B CA 1
ATOM 4755 C C . VAL B 1 207 ? 9.445 2.664 2.99 1 98.69 207 VAL B C 1
ATOM 4757 O O . VAL B 1 207 ? 8.305 2.188 3.018 1 98.69 207 VAL B O 1
ATOM 4760 N N . SER B 1 208 ? 10.086 3.057 4.09 1 98.44 208 SER B N 1
ATOM 4761 C CA . SER B 1 208 ? 9.398 2.984 5.379 1 98.44 208 SER B CA 1
ATOM 4762 C C . SER B 1 208 ? 8.188 3.906 5.41 1 98.44 208 SER B C 1
ATOM 4764 O O . SER B 1 208 ? 7.262 3.697 6.195 1 98.44 208 SER B O 1
ATOM 4766 N N . GLU B 1 209 ? 8.141 4.934 4.582 1 98.5 209 GLU B N 1
ATOM 4767 C CA . GLU B 1 209 ? 7.047 5.898 4.484 1 98.5 209 GLU B CA 1
ATOM 4768 C C . GLU B 1 209 ? 6.008 5.449 3.461 1 98.5 209 GLU B C 1
ATOM 4770 O O . GLU B 1 209 ? 4.855 5.195 3.811 1 98.5 209 GLU B O 1
ATOM 4775 N N . TYR B 1 210 ? 6.438 5.258 2.201 1 98.75 210 TYR B N 1
ATOM 4776 C CA . TYR B 1 210 ? 5.461 5.137 1.123 1 98.75 210 TYR B CA 1
ATOM 4777 C C . TYR B 1 210 ? 4.848 3.742 1.096 1 98.75 210 TYR B C 1
ATOM 4779 O O . TYR B 1 210 ? 3.75 3.551 0.57 1 98.75 210 TYR B O 1
ATOM 4787 N N . SER B 1 211 ? 5.527 2.695 1.639 1 98.81 211 SER B N 1
ATOM 4788 C CA . SER B 1 211 ? 4.922 1.368 1.671 1 98.81 211 SER B CA 1
ATOM 4789 C C . SER B 1 211 ? 3.742 1.323 2.637 1 98.81 211 SER B C 1
ATOM 4791 O O . SER B 1 211 ? 2.674 0.811 2.299 1 98.81 211 SER B O 1
ATOM 4793 N N . MET B 1 212 ? 3.957 1.838 3.834 1 98.56 212 MET B N 1
ATOM 4794 C CA . MET B 1 212 ? 2.863 1.904 4.801 1 98.56 212 MET B CA 1
ATOM 4795 C C . MET B 1 212 ? 1.735 2.791 4.285 1 98.56 212 MET B C 1
ATOM 4797 O O . MET B 1 212 ? 0.559 2.471 4.461 1 98.56 212 MET B O 1
ATOM 4801 N N . MET B 1 213 ? 2.094 3.873 3.691 1 98.62 213 MET B N 1
ATOM 4802 C CA . MET B 1 213 ? 1.121 4.789 3.105 1 98.62 213 MET B CA 1
ATOM 4803 C C . MET B 1 213 ? 0.266 4.082 2.061 1 98.62 213 MET B C 1
ATOM 4805 O O . MET B 1 213 ? -0.943 4.309 1.984 1 98.62 213 MET B O 1
ATOM 4809 N N . ALA B 1 214 ? 0.893 3.285 1.235 1 98.88 214 ALA B N 1
ATOM 4810 C CA . ALA B 1 214 ? 0.165 2.543 0.209 1 98.88 214 ALA B CA 1
ATOM 4811 C C . ALA B 1 214 ? -0.901 1.647 0.833 1 98.88 214 ALA B C 1
ATOM 4813 O O . ALA B 1 214 ? -2.053 1.642 0.389 1 98.88 214 ALA B O 1
ATOM 4814 N N . ARG B 1 215 ? -0.535 0.905 1.827 1 98.81 215 ARG B N 1
ATOM 4815 C CA . ARG B 1 215 ? -1.485 0.067 2.551 1 98.81 215 ARG B CA 1
ATOM 4816 C C . ARG B 1 215 ? -2.648 0.895 3.088 1 98.81 215 ARG B C 1
ATOM 4818 O O . ARG B 1 215 ? -3.812 0.575 2.84 1 98.81 215 ARG B O 1
ATOM 4825 N N . ASP B 1 216 ? -2.334 1.942 3.783 1 98.88 216 ASP B N 1
ATOM 4826 C CA . ASP B 1 216 ? -3.336 2.723 4.504 1 98.88 216 ASP B CA 1
ATOM 4827 C C . ASP B 1 216 ? -4.254 3.467 3.537 1 98.88 216 ASP B C 1
ATOM 4829 O O . ASP B 1 216 ? -5.438 3.656 3.82 1 98.88 216 ASP B O 1
ATOM 4833 N N . SER B 1 217 ? -3.734 3.926 2.434 1 98.88 217 SER B N 1
ATOM 4834 C CA . SER B 1 217 ? -4.551 4.586 1.419 1 98.88 217 SER B CA 1
ATOM 4835 C C . SER B 1 217 ? -5.602 3.641 0.851 1 98.88 217 SER B C 1
ATOM 4837 O O . SER B 1 217 ? -6.715 4.059 0.528 1 98.88 217 SER B O 1
ATOM 4839 N N . MET B 1 218 ? -5.238 2.338 0.686 1 98.88 218 MET B N 1
ATOM 4840 C CA . MET B 1 218 ? -6.188 1.354 0.17 1 98.88 218 MET B CA 1
ATOM 4841 C C . MET B 1 218 ? -7.324 1.122 1.16 1 98.88 218 MET B C 1
ATOM 4843 O O . MET B 1 218 ? -8.477 0.931 0.759 1 98.88 218 MET B O 1
ATOM 4847 N N . ILE B 1 219 ? -6.965 1.146 2.422 1 98.88 219 ILE B N 1
ATOM 4848 C CA . ILE B 1 219 ? -7.984 0.964 3.447 1 98.88 219 ILE B CA 1
ATOM 4849 C C . ILE B 1 219 ? -8.914 2.176 3.473 1 98.88 219 ILE B C 1
ATOM 4851 O O . ILE B 1 219 ? -10.133 2.031 3.621 1 98.88 219 ILE B O 1
ATOM 4855 N N . ALA B 1 220 ? -8.336 3.363 3.32 1 98.88 220 ALA B N 1
ATOM 4856 C CA . ALA B 1 220 ? -9.148 4.57 3.217 1 98.88 220 ALA B CA 1
ATOM 4857 C C . ALA B 1 220 ? -10.078 4.504 2.008 1 98.88 220 ALA B C 1
ATOM 4859 O O . ALA B 1 220 ? -11.25 4.875 2.098 1 98.88 220 ALA B O 1
ATOM 4860 N N . TYR B 1 221 ? -9.555 4.094 0.87 1 98.81 221 TYR B N 1
ATOM 4861 C CA . TYR B 1 221 ? -10.359 3.936 -0.339 1 98.81 221 TYR B CA 1
ATOM 4862 C C . TYR B 1 221 ? -11.562 3.037 -0.081 1 98.81 221 TYR B C 1
ATOM 4864 O O . TYR B 1 221 ? -12.688 3.381 -0.444 1 98.81 221 TYR B O 1
ATOM 4872 N N . GLU B 1 222 ? -11.328 1.905 0.55 1 98.69 222 GLU B N 1
ATOM 4873 C CA . GLU B 1 222 ? -12.375 0.921 0.818 1 98.69 222 GLU B CA 1
ATOM 4874 C C . GLU B 1 222 ? -13.469 1.504 1.712 1 98.69 222 GLU B C 1
ATOM 4876 O O . GLU B 1 222 ? -14.656 1.292 1.467 1 98.69 222 GLU B O 1
ATOM 4881 N N . THR B 1 223 ? -13.102 2.227 2.791 1 98.56 223 THR B N 1
ATOM 4882 C CA . THR B 1 223 ? -14.055 2.699 3.787 1 98.56 223 THR B CA 1
ATOM 4883 C C . THR B 1 223 ? -14.773 3.951 3.297 1 98.56 223 THR B C 1
ATOM 4885 O O . THR B 1 223 ? -15.859 4.281 3.785 1 98.56 223 THR B O 1
ATOM 4888 N N . GLY B 1 224 ? -14.102 4.68 2.414 1 98.62 224 GLY B N 1
ATOM 4889 C CA . GLY B 1 224 ? -14.648 5.945 1.954 1 98.62 224 GLY B CA 1
ATOM 4890 C C . GLY B 1 224 ? -14.477 7.07 2.955 1 98.62 224 GLY B C 1
ATOM 4891 O O . GLY B 1 224 ? -15.078 8.141 2.809 1 98.62 224 GLY B O 1
ATOM 4892 N N . ALA B 1 225 ? -13.688 6.816 4.004 1 98.69 225 ALA B N 1
ATOM 4893 C CA . ALA B 1 225 ? -13.445 7.82 5.035 1 98.69 225 ALA B CA 1
ATOM 4894 C C . ALA B 1 225 ? -12.453 8.875 4.551 1 98.69 225 ALA B C 1
ATOM 4896 O O . ALA B 1 225 ? -11.719 8.648 3.588 1 98.69 225 ALA B O 1
ATOM 4897 N N . ARG B 1 226 ? -12.453 10.031 5.172 1 98.75 226 ARG B N 1
ATOM 4898 C CA . ARG B 1 226 ? -11.469 11.078 4.895 1 98.75 226 ARG B CA 1
ATOM 4899 C C . ARG B 1 226 ? -10.148 10.789 5.598 1 98.75 226 ARG B C 1
ATOM 4901 O O . ARG B 1 226 ? -10.102 10.688 6.824 1 98.75 226 ARG B O 1
ATOM 4908 N N . LEU B 1 227 ? -9.133 10.625 4.824 1 98.88 227 LEU B N 1
ATOM 4909 C CA . LEU B 1 227 ? -7.789 10.367 5.344 1 98.88 227 LEU B CA 1
ATOM 4910 C C . LEU B 1 227 ? -6.824 11.469 4.926 1 98.88 227 LEU B C 1
ATOM 4912 O O . LEU B 1 227 ? -6.777 11.852 3.756 1 98.88 227 LEU B O 1
ATOM 4916 N N . HIS B 1 228 ? -6.133 12.055 5.855 1 98.88 228 HIS B N 1
ATOM 4917 C CA . HIS B 1 228 ? -5.086 13.039 5.609 1 98.88 228 HIS B CA 1
ATOM 4918 C C . HIS B 1 228 ? -3.709 12.469 5.949 1 98.88 228 HIS B C 1
ATOM 4920 O O . HIS B 1 228 ? -3.479 12.023 7.074 1 98.88 228 HIS B O 1
ATOM 4926 N N . ILE B 1 229 ? -2.793 12.438 4.969 1 98.75 229 ILE B N 1
ATOM 4927 C CA . ILE B 1 229 ? -1.434 11.953 5.184 1 98.75 229 ILE B CA 1
ATOM 4928 C C . ILE B 1 229 ? -0.538 13.109 5.625 1 98.75 229 ILE B C 1
ATOM 4930 O O . ILE B 1 229 ? -0.373 14.094 4.898 1 98.75 229 ILE B O 1
ATOM 4934 N N . GLN B 1 230 ? 0.04 12.875 6.754 1 98.38 230 GLN B N 1
ATOM 4935 C CA . GLN B 1 230 ? 0.833 13.953 7.34 1 98.38 230 GLN B CA 1
ATOM 4936 C C . GLN B 1 230 ? 2.232 14 6.734 1 98.38 230 GLN B C 1
ATOM 4938 O O . GLN B 1 230 ? 2.885 12.961 6.586 1 98.38 230 GLN B O 1
ATOM 4943 N N . HIS B 1 231 ? 2.709 15.086 6.379 1 97.38 231 HIS B N 1
ATOM 4944 C CA . HIS B 1 231 ? 4.027 15.625 6.062 1 97.38 231 HIS B CA 1
ATOM 4945 C C . HIS B 1 231 ? 4.852 14.633 5.258 1 97.38 231 HIS B C 1
ATOM 4947 O O . HIS B 1 231 ? 5.832 14.078 5.762 1 97.38 231 HIS B O 1
ATOM 4953 N N . LEU B 1 232 ? 4.629 14.555 3.996 1 98.5 232 LEU B N 1
ATOM 4954 C CA . LEU B 1 232 ? 5.367 13.719 3.057 1 98.5 232 LEU B CA 1
ATOM 4955 C C . LEU B 1 232 ? 6.836 14.133 2.996 1 98.5 232 LEU B C 1
ATOM 4957 O O . LEU B 1 232 ? 7.148 15.328 3.031 1 98.5 232 LEU B O 1
ATOM 4961 N N . SER B 1 233 ? 7.684 13.156 2.904 1 98.56 233 SER B N 1
ATOM 4962 C CA . SER B 1 233 ? 9.109 13.445 2.771 1 98.56 233 SER B CA 1
ATOM 4963 C C . SER B 1 233 ? 9.711 12.719 1.574 1 98.56 233 SER B C 1
ATOM 4965 O O . SER B 1 233 ? 10.734 13.141 1.034 1 98.56 233 SER B O 1
ATOM 4967 N N . ALA B 1 234 ? 9.141 11.586 1.137 1 98.38 234 ALA B N 1
ATOM 4968 C CA . ALA B 1 234 ? 9.672 10.75 0.063 1 98.38 234 ALA B CA 1
ATOM 4969 C C . ALA B 1 234 ? 9 11.078 -1.269 1 98.38 234 ALA B C 1
ATOM 4971 O O . ALA B 1 234 ? 7.793 11.312 -1.322 1 98.38 234 ALA B O 1
ATOM 4972 N N . GLY B 1 235 ? 9.812 11.133 -2.334 1 98.44 235 GLY B N 1
ATOM 4973 C CA . GLY B 1 235 ? 9.242 11.344 -3.656 1 98.44 235 GLY B CA 1
ATOM 4974 C C . GLY B 1 235 ? 8.219 10.289 -4.035 1 98.44 235 GLY B C 1
ATOM 4975 O O . GLY B 1 235 ? 7.191 10.609 -4.641 1 98.44 235 GLY B O 1
ATOM 4976 N N . GLU B 1 236 ? 8.461 9.031 -3.695 1 98.5 236 GLU B N 1
ATOM 4977 C CA . GLU B 1 236 ? 7.562 7.918 -4.004 1 98.5 236 GLU B CA 1
ATOM 4978 C C . GLU B 1 236 ? 6.215 8.086 -3.307 1 98.5 236 GLU B C 1
ATOM 4980 O O . GLU B 1 236 ? 5.184 7.645 -3.816 1 98.5 236 GLU B O 1
ATOM 4985 N N . SER B 1 237 ? 6.238 8.742 -2.178 1 98.75 237 SER B N 1
ATOM 4986 C CA . SER B 1 237 ? 4.996 8.992 -1.454 1 98.75 237 SER B CA 1
ATOM 4987 C C . SER B 1 237 ? 4.031 9.828 -2.287 1 98.75 237 SER B C 1
ATOM 4989 O O . SER B 1 237 ? 2.814 9.633 -2.223 1 98.75 237 SER B O 1
ATOM 4991 N N . VAL B 1 238 ? 4.562 10.773 -3.049 1 98.88 238 VAL B N 1
ATOM 4992 C CA . VAL B 1 238 ? 3.74 11.617 -3.91 1 98.88 238 VAL B CA 1
ATOM 4993 C C . VAL B 1 238 ? 3.014 10.758 -4.941 1 98.88 238 VAL B C 1
ATOM 4995 O O . VAL B 1 238 ? 1.826 10.961 -5.203 1 98.88 238 VAL B O 1
ATOM 4998 N N . GLU B 1 239 ? 3.686 9.75 -5.508 1 98.69 239 GLU B N 1
ATOM 4999 C CA . GLU B 1 239 ? 3.104 8.844 -6.496 1 98.69 239 GLU B CA 1
ATOM 5000 C C . GLU B 1 239 ? 1.986 8.008 -5.879 1 98.69 239 GLU B C 1
ATOM 5002 O O . GLU B 1 239 ? 0.96 7.766 -6.52 1 98.69 239 GLU B O 1
ATOM 5007 N N . VAL B 1 240 ? 2.205 7.566 -4.684 1 98.81 240 VAL B N 1
ATOM 5008 C CA . VAL B 1 240 ? 1.206 6.754 -3.996 1 98.81 240 VAL B CA 1
ATOM 5009 C C . VAL B 1 240 ? -0.058 7.578 -3.76 1 98.81 240 VAL B C 1
ATOM 5011 O O . VAL B 1 240 ? -1.171 7.098 -3.988 1 98.81 240 VAL B O 1
ATOM 5014 N N . VAL B 1 241 ? 0.103 8.828 -3.279 1 98.88 241 VAL B N 1
ATOM 5015 C CA . VAL B 1 241 ? -1.043 9.703 -3.055 1 98.88 241 VAL B CA 1
ATOM 5016 C C . VAL B 1 241 ? -1.777 9.945 -4.371 1 98.88 241 VAL B C 1
ATOM 5018 O O . VAL B 1 241 ? -3.008 9.867 -4.426 1 98.88 241 VAL B O 1
ATOM 5021 N N . ARG B 1 242 ? -1.041 10.25 -5.426 1 98.62 242 ARG B N 1
ATOM 5022 C CA . ARG B 1 242 ? -1.623 10.484 -6.746 1 98.62 242 ARG B CA 1
ATOM 5023 C C . ARG B 1 242 ? -2.457 9.289 -7.195 1 98.62 242 ARG B C 1
ATOM 5025 O O . ARG B 1 242 ? -3.584 9.453 -7.664 1 98.62 242 ARG B O 1
ATOM 5032 N N . PHE B 1 243 ? -1.906 8.117 -7.051 1 98.62 243 PHE B N 1
ATOM 5033 C CA . PHE B 1 243 ? -2.588 6.883 -7.418 1 98.62 243 PHE B CA 1
ATOM 5034 C C . PHE B 1 243 ? -3.881 6.723 -6.629 1 98.62 243 PHE B C 1
ATOM 5036 O O . PHE B 1 243 ? -4.934 6.441 -7.203 1 98.62 243 PHE B O 1
ATOM 5043 N N . ALA B 1 244 ? -3.805 6.859 -5.285 1 98.75 244 ALA B N 1
ATOM 5044 C CA . ALA B 1 244 ? -4.969 6.688 -4.422 1 98.75 244 ALA B CA 1
ATOM 5045 C C . ALA B 1 244 ? -6.074 7.68 -4.781 1 98.75 244 ALA B C 1
ATOM 5047 O O . ALA B 1 244 ? -7.254 7.316 -4.82 1 98.75 244 ALA B O 1
ATOM 5048 N N . LYS B 1 245 ? -5.68 8.969 -5.039 1 98.69 245 LYS B N 1
ATOM 5049 C CA . LYS B 1 245 ? -6.648 9.977 -5.461 1 98.69 245 LYS B CA 1
ATOM 5050 C C . LYS B 1 245 ? -7.324 9.57 -6.77 1 98.69 245 LYS B C 1
ATOM 5052 O O . LYS B 1 245 ? -8.547 9.695 -6.906 1 98.69 245 LYS B O 1
ATOM 5057 N N . ASN B 1 246 ? -6.562 9.07 -7.684 1 97.94 246 ASN B N 1
ATOM 5058 C CA . ASN B 1 246 ? -7.094 8.672 -8.977 1 97.94 246 ASN B CA 1
ATOM 5059 C C . ASN B 1 246 ? -8.055 7.488 -8.844 1 97.94 246 ASN B C 1
ATOM 5061 O O . ASN B 1 246 ? -8.984 7.348 -9.641 1 97.94 246 ASN B O 1
ATOM 5065 N N . LEU B 1 247 ? -7.805 6.656 -7.891 1 97.75 247 LEU B N 1
ATOM 5066 C CA . LEU B 1 247 ? -8.688 5.523 -7.629 1 97.75 247 LEU B CA 1
ATOM 5067 C C . LEU B 1 247 ? -10.008 5.988 -7.031 1 97.75 247 LEU B C 1
ATOM 5069 O O . LEU B 1 247 ? -10.992 5.242 -7.031 1 97.75 247 LEU B O 1
ATOM 5073 N N . GLY B 1 248 ? -10.023 7.203 -6.441 1 98.38 248 GLY B N 1
ATOM 5074 C CA . GLY B 1 248 ? -11.242 7.758 -5.883 1 98.38 248 GLY B CA 1
ATOM 5075 C C . GLY B 1 248 ? -11.219 7.852 -4.367 1 98.38 248 GLY B C 1
ATOM 5076 O O . GLY B 1 248 ? -12.234 8.18 -3.746 1 98.38 248 GLY B O 1
ATOM 5077 N N . ALA B 1 249 ? -10.078 7.535 -3.744 1 98.56 249 ALA B N 1
ATOM 5078 C CA . ALA B 1 249 ? -9.969 7.668 -2.293 1 98.56 249 ALA B CA 1
ATOM 5079 C C . ALA B 1 249 ? -10.109 9.125 -1.863 1 98.56 249 ALA B C 1
ATOM 5081 O O . ALA B 1 249 ? -9.656 10.031 -2.564 1 98.56 249 ALA B O 1
ATO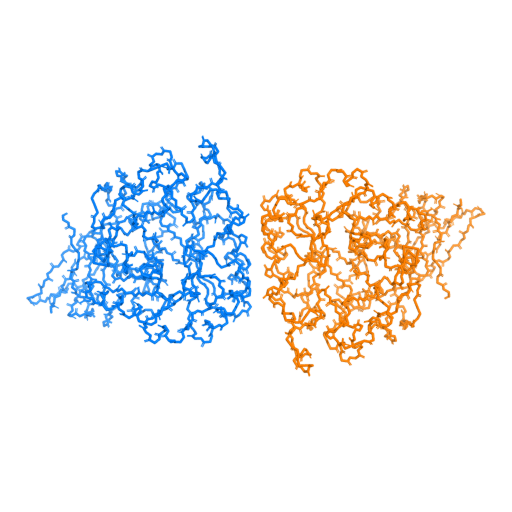M 5082 N N . LYS B 1 250 ? -10.789 9.367 -0.753 1 98.56 250 LYS B N 1
ATOM 5083 C CA . LYS B 1 250 ? -10.867 10.695 -0.153 1 98.56 250 LYS B CA 1
ATOM 5084 C C . LYS B 1 250 ? -9.633 10.977 0.707 1 98.56 250 LYS B C 1
ATOM 5086 O O . LYS B 1 250 ? -9.734 11.055 1.934 1 98.56 250 LYS B O 1
ATOM 5091 N N . ILE B 1 251 ? -8.531 11.188 0.01 1 98.62 251 ILE B N 1
ATOM 5092 C CA . ILE B 1 251 ? -7.242 11.336 0.674 1 98.62 251 ILE B CA 1
ATOM 5093 C C . ILE B 1 251 ? -6.648 12.703 0.356 1 98.62 251 ILE B C 1
ATOM 5095 O O . ILE B 1 251 ? -6.781 13.203 -0.766 1 98.62 251 ILE B O 1
ATOM 5099 N N . THR B 1 252 ? -6.09 13.383 1.308 1 98.88 252 THR B N 1
ATOM 5100 C CA . THR B 1 252 ? -5.281 14.594 1.164 1 98.88 252 THR B CA 1
ATOM 5101 C C . THR B 1 252 ? -3.902 14.398 1.789 1 98.88 252 THR B C 1
ATOM 5103 O O . THR B 1 252 ? -3.682 13.438 2.533 1 98.88 252 THR B O 1
ATOM 5106 N N . ALA B 1 253 ? -2.961 15.25 1.431 1 98.88 253 ALA B N 1
ATOM 5107 C CA . ALA B 1 253 ? -1.604 15.141 1.958 1 98.88 253 ALA B CA 1
ATOM 5108 C C . ALA B 1 253 ? -1.022 16.516 2.264 1 98.88 253 ALA B C 1
ATOM 5110 O O . ALA B 1 253 ? -1.403 17.516 1.641 1 98.88 253 ALA B O 1
ATOM 5111 N N . GLU B 1 254 ? -0.182 16.5 3.209 1 98.88 254 GLU B N 1
ATOM 5112 C CA . GLU B 1 254 ? 0.539 17.734 3.525 1 98.88 254 GLU B CA 1
ATOM 5113 C C . GLU B 1 254 ? 2.047 17.531 3.418 1 98.88 254 GLU B C 1
ATOM 5115 O O . GLU B 1 254 ? 2.533 16.406 3.455 1 98.88 254 GLU B O 1
ATOM 5120 N N . VAL B 1 255 ? 2.727 18.609 3.252 1 98.88 255 VAL B N 1
ATOM 5121 C CA . VAL B 1 255 ? 4.184 18.656 3.305 1 98.88 255 VAL B CA 1
ATOM 5122 C C . VAL B 1 255 ? 4.637 19.797 4.199 1 98.88 255 VAL B C 1
ATOM 5124 O O . VAL B 1 255 ? 3.924 20.797 4.344 1 98.88 255 VAL B O 1
ATOM 5127 N N . THR B 1 256 ? 5.719 19.625 4.816 1 98.88 256 THR B N 1
ATOM 5128 C CA . THR B 1 256 ? 6.285 20.672 5.645 1 98.88 256 THR B CA 1
ATOM 5129 C C . THR B 1 256 ? 7.27 21.531 4.844 1 98.88 256 THR B C 1
ATOM 5131 O O . THR B 1 256 ? 7.887 21.047 3.895 1 98.88 256 THR B O 1
ATOM 5134 N N . PRO B 1 257 ? 7.445 22.781 5.258 1 98.88 257 PRO B N 1
ATOM 5135 C CA . PRO B 1 257 ? 8.367 23.656 4.531 1 98.88 257 PRO B CA 1
ATOM 5136 C C . PRO B 1 257 ? 9.797 23.109 4.5 1 98.88 257 PRO B C 1
ATOM 5138 O O . PRO B 1 257 ? 10.492 23.25 3.49 1 98.88 257 PRO B O 1
ATOM 5141 N N . GLN B 1 258 ? 10.273 22.5 5.551 1 98.69 258 GLN B N 1
ATOM 5142 C CA . GLN B 1 258 ? 11.641 22 5.574 1 98.69 258 GLN B CA 1
ATOM 5143 C C . GLN B 1 258 ? 11.828 20.891 4.543 1 98.69 258 GLN B C 1
ATOM 5145 O O . GLN B 1 258 ? 12.922 20.734 3.99 1 98.69 258 GLN B O 1
ATOM 5150 N N . HIS B 1 259 ? 10.773 20.172 4.176 1 98.81 259 HIS B N 1
ATOM 5151 C CA . HIS B 1 259 ? 10.898 19.016 3.289 1 98.81 259 HIS B CA 1
ATOM 5152 C C . HIS B 1 259 ? 10.945 19.438 1.827 1 98.81 259 HIS B C 1
ATOM 5154 O O . HIS B 1 259 ? 11.266 18.641 0.949 1 98.81 259 HIS B O 1
ATOM 5160 N N . PHE B 1 260 ? 10.594 20.703 1.549 1 98.81 260 PHE B N 1
ATOM 5161 C CA . PHE B 1 260 ? 10.805 21.156 0.183 1 98.81 260 PHE B CA 1
ATOM 5162 C C . PHE B 1 260 ? 11.906 22.203 0.134 1 98.81 260 PHE B C 1
ATOM 5164 O O . PHE B 1 260 ? 12.141 22.828 -0.909 1 98.81 260 PHE B O 1
ATOM 5171 N N . SER B 1 261 ? 12.695 22.469 1.269 1 98.69 261 SER B N 1
ATOM 5172 C CA . SER B 1 261 ? 13.633 23.578 1.323 1 98.69 261 SER B CA 1
ATOM 5173 C C . SER B 1 261 ? 15.062 23.094 1.512 1 98.69 261 SER B C 1
ATOM 5175 O O . SER B 1 261 ? 16.016 23.703 1.018 1 98.69 261 SER B O 1
ATOM 5177 N N . ILE B 1 262 ? 15.242 21.984 2.328 1 98.31 262 ILE B N 1
ATOM 5178 C CA . ILE B 1 262 ? 16.594 21.547 2.67 1 98.31 262 ILE B CA 1
ATOM 5179 C C . ILE B 1 262 ? 16.688 20.031 2.58 1 98.31 262 ILE B C 1
ATOM 5181 O O . ILE B 1 262 ? 15.672 19.344 2.602 1 98.31 262 ILE B O 1
ATOM 5185 N N . THR B 1 263 ? 17.891 19.547 2.422 1 98.06 263 THR B N 1
ATOM 5186 C CA . THR B 1 263 ? 18.156 18.125 2.266 1 98.06 263 THR B CA 1
ATOM 5187 C C . THR B 1 263 ? 18.781 17.547 3.527 1 98.06 263 THR B C 1
ATOM 5189 O O . THR B 1 263 ? 19.047 18.281 4.484 1 98.06 263 THR B O 1
ATOM 5192 N N . GLU B 1 264 ? 19.016 16.297 3.496 1 97.19 264 GLU B N 1
ATOM 5193 C CA . GLU B 1 264 ? 19.641 15.57 4.594 1 97.19 264 GLU B CA 1
ATOM 5194 C C . GLU B 1 264 ? 21.031 16.125 4.906 1 97.19 264 GLU B C 1
ATOM 5196 O O . GLU B 1 264 ? 21.562 15.922 6 1 97.19 264 GLU B O 1
ATOM 5201 N N . GLN B 1 265 ? 21.656 16.891 4.012 1 97 265 GLN B N 1
ATOM 5202 C CA . GLN B 1 265 ? 22.984 17.469 4.219 1 97 265 GLN B CA 1
ATOM 5203 C C . GLN B 1 265 ? 22.984 18.453 5.387 1 97 265 GLN B C 1
ATOM 5205 O O . GLN B 1 265 ? 24.031 18.719 5.98 1 97 265 GLN B O 1
ATOM 5210 N N . MET B 1 266 ? 21.828 18.906 5.754 1 96.88 266 MET B N 1
ATOM 5211 C CA . MET B 1 266 ? 21.703 19.891 6.824 1 96.88 266 MET B CA 1
ATOM 5212 C C . MET B 1 266 ? 22.125 19.297 8.164 1 96.88 266 MET B C 1
ATOM 5214 O O . MET B 1 266 ? 22.484 20.031 9.086 1 96.88 266 MET B O 1
ATOM 5218 N N . ILE B 1 267 ? 22.062 18 8.219 1 95.56 267 ILE B N 1
ATOM 5219 C CA . ILE B 1 267 ? 22.516 17.344 9.438 1 95.56 267 ILE B CA 1
ATOM 5220 C C . ILE B 1 267 ? 23.984 17.656 9.695 1 95.56 267 ILE B C 1
ATOM 5222 O O . ILE B 1 267 ? 24.391 17.812 10.844 1 95.56 267 ILE B O 1
ATOM 5226 N N . PHE B 1 268 ? 24.797 17.734 8.633 1 94.44 268 PHE B N 1
ATOM 5227 C CA . PHE B 1 268 ? 26.203 18.047 8.781 1 94.44 268 PHE B CA 1
ATOM 5228 C C . PHE B 1 268 ? 26.391 19.484 9.258 1 94.44 268 PHE B C 1
ATOM 5230 O O . PHE B 1 268 ? 27.328 19.797 9.992 1 94.44 268 PHE B O 1
ATOM 5237 N N . GLU B 1 269 ? 25.469 20.281 8.906 1 93.69 269 GLU B N 1
ATOM 5238 C CA . GLU B 1 269 ? 25.625 21.703 9.164 1 93.69 269 GLU B CA 1
ATOM 5239 C C . GLU B 1 269 ? 24.984 22.094 10.5 1 93.69 269 GLU B C 1
ATOM 5241 O O . GLU B 1 269 ? 25.547 22.922 11.234 1 93.69 269 GLU B O 1
ATOM 5246 N N . GLN B 1 270 ? 23.859 21.5 10.812 1 95 270 GLN B N 1
ATOM 5247 C CA . GLN B 1 270 ? 23.078 21.984 11.938 1 95 270 GLN B CA 1
ATOM 5248 C C . GLN B 1 270 ? 22.844 20.875 12.969 1 95 270 GLN B C 1
ATOM 5250 O O . GLN B 1 270 ? 22.156 21.094 13.969 1 95 270 GLN B O 1
ATOM 5255 N N . GLY B 1 271 ? 23.359 19.719 12.672 1 93.88 271 GLY B N 1
ATOM 5256 C CA . GLY B 1 271 ? 23.328 18.625 13.633 1 93.88 271 GLY B CA 1
ATOM 5257 C C . GLY B 1 271 ? 21.922 18.172 13.969 1 93.88 271 GLY B C 1
ATOM 5258 O O . GLY B 1 271 ? 21.109 17.922 13.078 1 93.88 271 GLY B O 1
ATOM 5259 N N . THR B 1 272 ? 21.656 18.156 15.297 1 96.31 272 THR B N 1
ATOM 5260 C CA . THR B 1 272 ? 20.422 17.562 15.828 1 96.31 272 THR B CA 1
ATOM 5261 C C . THR B 1 272 ? 19.219 18.438 15.523 1 96.31 272 THR B C 1
ATOM 5263 O O . THR B 1 272 ? 18.078 17.984 15.578 1 96.31 272 THR B O 1
ATOM 5266 N N . ASN B 1 273 ? 19.406 19.672 15.172 1 97.19 273 ASN B N 1
ATOM 5267 C CA . ASN B 1 273 ? 18.312 20.562 14.805 1 97.19 273 ASN B CA 1
ATOM 5268 C C . ASN B 1 273 ? 17.719 20.188 13.445 1 97.19 273 ASN B C 1
ATOM 5270 O O . ASN B 1 273 ? 16.641 20.641 13.094 1 97.19 273 ASN B O 1
ATOM 5274 N N . ALA B 1 274 ? 18.484 19.312 12.727 1 96.81 274 ALA B N 1
ATOM 5275 C CA . ALA B 1 274 ? 18.016 18.875 11.414 1 96.81 274 ALA B CA 1
ATOM 5276 C C . ALA B 1 274 ? 17.484 17.438 11.484 1 96.81 274 ALA B C 1
ATOM 5278 O O . ALA B 1 274 ? 17.188 16.828 10.453 1 96.81 274 ALA B O 1
ATOM 5279 N N . LYS B 1 275 ? 17.484 16.875 12.727 1 96.62 275 LYS B N 1
ATOM 5280 C CA . LYS B 1 275 ? 16.906 15.547 12.922 1 96.62 275 LYS B CA 1
ATOM 5281 C C . LYS B 1 275 ? 15.383 15.625 13.031 1 96.62 275 LYS B C 1
ATOM 5283 O O . LYS B 1 275 ? 14.859 16.266 13.938 1 96.62 275 LYS B O 1
ATOM 5288 N N . LEU B 1 276 ? 14.641 14.977 12.094 1 96.69 276 LEU B N 1
ATOM 5289 C CA . LEU B 1 276 ? 13.195 15.086 11.969 1 96.69 276 LEU B CA 1
ATOM 5290 C C . LEU B 1 276 ? 12.57 13.727 11.664 1 96.69 276 LEU B C 1
ATOM 5292 O O . LEU B 1 276 ? 13.219 12.859 11.07 1 96.69 276 LEU B O 1
ATOM 5296 N N . ASN B 1 277 ? 11.336 13.586 12.016 1 96.5 277 ASN B N 1
ATOM 5297 C CA . ASN B 1 277 ? 10.5 12.484 11.555 1 96.5 277 ASN B CA 1
ATOM 5298 C C . ASN B 1 277 ? 9.312 12.992 10.734 1 96.5 277 ASN B C 1
ATOM 5300 O O . ASN B 1 277 ? 8.445 13.695 11.25 1 96.5 277 ASN B O 1
ATOM 5304 N N . PRO B 1 278 ? 9.211 12.664 9.477 1 97.44 278 PRO B N 1
ATOM 5305 C CA . PRO B 1 278 ? 10.18 11.922 8.664 1 97.44 278 PRO B CA 1
ATOM 5306 C C . PRO B 1 278 ? 11.453 12.719 8.383 1 97.44 278 PRO B C 1
ATOM 5308 O O . PRO B 1 278 ? 11.461 13.945 8.531 1 97.44 278 PRO B O 1
ATOM 5311 N N . PRO B 1 279 ? 12.516 12.07 8.125 1 97.69 279 PRO B N 1
ATOM 5312 C CA . PRO B 1 279 ? 13.781 12.789 7.977 1 97.69 279 PRO B CA 1
ATOM 5313 C C . PRO B 1 279 ? 13.836 13.641 6.711 1 97.69 279 PRO B C 1
ATOM 5315 O O . PRO B 1 279 ? 13.023 13.453 5.801 1 97.69 279 PRO B O 1
ATOM 5318 N N . LEU B 1 280 ? 14.703 14.625 6.75 1 98.06 280 LEU B N 1
ATOM 5319 C CA . LEU B 1 280 ? 15.086 15.297 5.516 1 98.06 280 LEU B CA 1
ATOM 5320 C C . LEU B 1 280 ? 15.695 14.305 4.523 1 98.06 280 LEU B C 1
ATOM 5322 O O . LEU B 1 280 ? 16.438 13.398 4.918 1 98.06 280 LEU B O 1
ATOM 5326 N N . ARG B 1 281 ? 15.383 14.531 3.256 1 97.88 281 ARG B N 1
ATOM 5327 C CA . ARG B 1 281 ? 15.789 13.531 2.273 1 97.88 281 ARG B CA 1
ATOM 5328 C C . ARG B 1 281 ? 16.703 14.148 1.212 1 97.88 281 ARG B C 1
ATOM 5330 O O . ARG B 1 281 ? 17.562 14.969 1.525 1 97.88 281 ARG B O 1
ATOM 5337 N N . SER B 1 282 ? 16.641 13.617 -0.033 1 97.25 282 SER B N 1
ATOM 5338 C CA . SER B 1 282 ? 17.547 14.023 -1.108 1 97.25 282 SER B CA 1
ATOM 5339 C C . SER B 1 282 ? 16.922 15.117 -1.97 1 97.25 282 SER B C 1
ATOM 5341 O O . SER B 1 282 ? 15.727 15.398 -1.853 1 97.25 282 SER B O 1
ATOM 5343 N N . THR B 1 283 ? 17.719 15.711 -2.824 1 97.94 283 THR B N 1
ATOM 5344 C CA . THR B 1 283 ? 17.266 16.688 -3.795 1 97.94 283 THR B CA 1
ATOM 5345 C C . THR B 1 283 ? 16.203 16.094 -4.723 1 97.94 283 THR B C 1
ATOM 5347 O O . THR B 1 283 ? 15.273 16.781 -5.145 1 97.94 283 THR B O 1
ATOM 5350 N N . THR B 1 284 ? 16.375 14.828 -5.051 1 97.81 284 THR B N 1
ATOM 5351 C CA . THR B 1 284 ? 15.422 14.133 -5.906 1 97.81 284 THR B CA 1
ATOM 5352 C C . THR B 1 284 ? 14.047 14.094 -5.25 1 97.81 284 THR B C 1
ATOM 5354 O O . THR B 1 284 ? 13.031 14.312 -5.91 1 97.81 284 THR B O 1
ATOM 5357 N N . ASP B 1 285 ? 14.016 13.805 -3.988 1 98.44 285 ASP B N 1
ATOM 5358 C CA . ASP B 1 285 ? 12.758 13.805 -3.254 1 98.44 285 ASP B CA 1
ATOM 5359 C C . ASP B 1 285 ? 12.109 15.188 -3.262 1 98.44 285 ASP B C 1
ATOM 5361 O O . ASP B 1 285 ? 10.906 15.312 -3.479 1 98.44 285 ASP B O 1
ATOM 5365 N N . ILE B 1 286 ? 12.898 16.203 -3.02 1 98.75 286 ILE B N 1
ATOM 5366 C CA . ILE B 1 286 ? 12.398 17.578 -3.025 1 98.75 286 ILE B CA 1
ATOM 5367 C C . ILE B 1 286 ? 11.766 17.891 -4.379 1 98.75 286 ILE B C 1
ATOM 5369 O O . ILE B 1 286 ? 10.688 18.484 -4.445 1 98.75 286 ILE B O 1
ATOM 5373 N N . GLY B 1 287 ? 12.461 17.484 -5.445 1 98.81 287 GLY B N 1
ATOM 5374 C CA . GLY B 1 287 ? 11.914 17.703 -6.773 1 98.81 287 GLY B CA 1
ATOM 5375 C C . GLY B 1 287 ? 10.531 17.094 -6.957 1 98.81 287 GLY B C 1
ATOM 5376 O O . GLY B 1 287 ? 9.633 17.75 -7.496 1 98.81 287 GLY B O 1
ATOM 5377 N N . LYS B 1 288 ? 10.352 15.883 -6.496 1 98.81 288 LYS B N 1
ATOM 5378 C CA . LYS B 1 288 ? 9.07 15.195 -6.617 1 98.81 288 LYS B CA 1
ATOM 5379 C C . LYS B 1 288 ? 8.008 15.852 -5.742 1 98.81 288 LYS B C 1
ATOM 5381 O O . LYS B 1 288 ? 6.836 15.922 -6.125 1 98.81 288 LYS B O 1
ATOM 5386 N N . ILE B 1 289 ? 8.398 16.266 -4.59 1 98.88 289 ILE B N 1
ATOM 5387 C CA . ILE B 1 289 ? 7.484 16.984 -3.697 1 98.88 289 ILE B CA 1
ATOM 5388 C C . ILE B 1 289 ? 6.992 18.25 -4.371 1 98.88 289 ILE B C 1
ATOM 5390 O O . ILE B 1 289 ? 5.797 18.562 -4.352 1 98.88 289 ILE B O 1
ATOM 5394 N N . ILE B 1 290 ? 7.914 18.969 -4.961 1 98.94 290 ILE B N 1
ATOM 5395 C CA . ILE B 1 290 ? 7.57 20.219 -5.637 1 98.94 290 ILE B CA 1
ATOM 5396 C C . ILE B 1 290 ? 6.613 19.938 -6.793 1 98.94 290 ILE B C 1
ATOM 5398 O O . ILE B 1 290 ? 5.633 20.656 -6.992 1 98.94 290 ILE B O 1
ATOM 5402 N N . GLU B 1 291 ? 6.863 18.859 -7.531 1 98.81 291 GLU B N 1
ATOM 5403 C CA . GLU B 1 291 ? 5.938 18.453 -8.586 1 98.81 291 GLU B CA 1
ATOM 5404 C C . GLU B 1 291 ? 4.547 18.172 -8.016 1 98.81 291 GLU B C 1
ATOM 5406 O O . GLU B 1 291 ? 3.539 18.531 -8.625 1 98.81 291 GLU B O 1
ATOM 5411 N N . GLY B 1 292 ? 4.531 17.469 -6.863 1 98.88 292 GLY B N 1
ATOM 5412 C CA . GLY B 1 292 ? 3.266 17.188 -6.203 1 98.88 292 GLY B CA 1
ATOM 5413 C C . GLY B 1 292 ? 2.535 18.438 -5.758 1 98.88 292 GLY B C 1
ATOM 5414 O O . GLY B 1 292 ? 1.303 18.484 -5.793 1 98.88 292 GLY B O 1
ATOM 5415 N N . LEU B 1 293 ? 3.266 19.438 -5.348 1 98.88 293 LEU B N 1
ATOM 5416 C CA . LEU B 1 293 ? 2.682 20.719 -4.98 1 98.88 293 LEU B CA 1
ATOM 5417 C C . LEU B 1 293 ? 2.104 21.422 -6.207 1 98.88 293 LEU B C 1
ATOM 5419 O O . LEU B 1 293 ? 1.003 21.969 -6.148 1 98.88 293 LEU B O 1
ATOM 5423 N N . LYS B 1 294 ? 2.812 21.344 -7.281 1 98.75 294 LYS B N 1
ATOM 5424 C CA . LYS B 1 294 ? 2.42 22.031 -8.508 1 98.75 294 LYS B CA 1
ATOM 5425 C C . LYS B 1 294 ? 1.139 21.438 -9.086 1 98.75 294 LYS B C 1
ATOM 5427 O O . LYS B 1 294 ? 0.264 22.156 -9.562 1 98.75 294 LYS B O 1
ATOM 5432 N N . ASP B 1 295 ? 1.038 20.109 -9 1 98.38 295 ASP B N 1
ATOM 5433 C CA . ASP B 1 295 ? -0.067 19.469 -9.719 1 98.38 295 ASP B CA 1
ATOM 5434 C C . ASP B 1 295 ? -1.241 19.203 -8.781 1 98.38 295 ASP B C 1
ATOM 5436 O O . ASP B 1 295 ? -2.25 18.625 -9.188 1 98.38 295 ASP B O 1
ATOM 5440 N N . GLY B 1 296 ? -1.118 19.562 -7.508 1 98.12 296 GLY B N 1
ATOM 5441 C CA . GLY B 1 296 ? -2.238 19.484 -6.586 1 98.12 296 GLY B CA 1
ATOM 5442 C C . GLY B 1 296 ? -2.309 18.156 -5.855 1 98.12 296 GLY B C 1
ATOM 5443 O O . GLY B 1 296 ? -3.203 17.938 -5.031 1 98.12 296 GLY B O 1
ATOM 5444 N N . THR B 1 297 ? -1.355 17.219 -6.129 1 98.75 297 THR B N 1
ATOM 5445 C CA . THR B 1 297 ? -1.293 15.969 -5.371 1 98.75 297 THR B CA 1
ATOM 5446 C C . THR B 1 297 ? -1.121 16.25 -3.881 1 98.75 297 THR B C 1
ATOM 5448 O O . THR B 1 297 ? -1.741 15.586 -3.045 1 98.75 297 THR B O 1
ATOM 5451 N N . ILE B 1 298 ? -0.256 17.172 -3.592 1 98.94 298 ILE B N 1
ATOM 5452 C CA . ILE B 1 298 ? -0.092 17.656 -2.223 1 98.94 298 ILE B CA 1
ATOM 5453 C C . ILE B 1 298 ? -0.981 18.875 -1.986 1 98.94 298 ILE B C 1
ATOM 5455 O O . ILE B 1 298 ? -0.884 19.859 -2.707 1 98.94 298 ILE B O 1
ATOM 5459 N N . ASP B 1 299 ? -1.786 18.797 -0.955 1 98.88 299 ASP B N 1
ATOM 5460 C CA . ASP B 1 299 ? -2.877 19.75 -0.783 1 98.88 299 ASP B CA 1
ATOM 5461 C C . ASP B 1 299 ? -2.459 20.906 0.123 1 98.88 299 ASP B C 1
ATOM 5463 O O . ASP B 1 299 ? -2.828 22.062 -0.119 1 98.88 299 ASP B O 1
ATOM 5467 N N . VAL B 1 300 ? -1.688 20.562 1.133 1 98.88 300 VAL B N 1
ATOM 5468 C CA . VAL B 1 300 ? -1.542 21.5 2.252 1 98.88 300 VAL B CA 1
ATOM 5469 C C . VAL B 1 300 ? -0.065 21.625 2.617 1 98.88 300 VAL B C 1
ATOM 5471 O O . VAL B 1 300 ? 0.703 20.672 2.502 1 98.88 300 VAL B O 1
ATOM 5474 N N . ILE B 1 301 ? 0.325 22.797 2.975 1 98.94 301 ILE B N 1
ATOM 5475 C CA . ILE B 1 301 ? 1.603 23.047 3.639 1 98.94 301 ILE B CA 1
ATOM 5476 C C . ILE B 1 301 ? 1.373 23.297 5.125 1 98.94 301 ILE B C 1
ATOM 5478 O O . ILE B 1 301 ? 0.646 24.219 5.504 1 98.94 301 ILE B O 1
ATOM 5482 N N . ALA B 1 302 ? 1.88 22.422 5.961 1 98.88 302 ALA B N 1
ATOM 5483 C CA . ALA B 1 302 ? 1.768 22.484 7.414 1 98.88 302 ALA B CA 1
ATOM 5484 C C . ALA B 1 302 ? 3.139 22.375 8.078 1 98.88 302 ALA B C 1
ATOM 5486 O O . ALA B 1 302 ? 4.035 21.703 7.555 1 98.88 302 ALA B O 1
ATOM 5487 N N . THR B 1 303 ? 3.361 22.938 9.188 1 98.75 303 THR B N 1
ATOM 5488 C CA . THR B 1 303 ? 4.715 23.156 9.672 1 98.75 303 THR B CA 1
ATOM 5489 C C . THR B 1 303 ? 5.227 21.953 10.453 1 98.75 303 THR B C 1
ATOM 5491 O O . THR B 1 303 ? 6.43 21.703 10.492 1 98.75 303 THR B O 1
ATOM 5494 N N . ASP B 1 304 ? 4.25 21.234 11.109 1 98.5 304 ASP B N 1
ATOM 5495 C CA . ASP B 1 304 ? 4.676 20.281 12.125 1 98.5 304 ASP B CA 1
ATOM 5496 C C . ASP B 1 304 ? 5.586 20.938 13.164 1 98.5 304 ASP B C 1
ATOM 5498 O O . ASP B 1 304 ? 6.605 20.375 13.555 1 98.5 304 ASP B O 1
ATOM 5502 N N . HIS B 1 305 ? 5.262 22.219 13.57 1 98.81 305 HIS B N 1
ATOM 5503 C CA . HIS B 1 305 ? 5.992 22.922 14.617 1 98.81 305 HIS B CA 1
ATOM 5504 C C . HIS B 1 305 ? 6.176 22.047 15.852 1 98.81 305 HIS B C 1
ATOM 5506 O O . HIS B 1 305 ? 5.207 21.734 16.547 1 98.81 305 HIS B O 1
ATOM 5512 N N . ALA B 1 306 ? 7.465 21.703 16.125 1 98.44 306 ALA B N 1
ATOM 5513 C CA . ALA B 1 306 ? 7.777 20.734 17.188 1 98.44 306 ALA B CA 1
ATOM 5514 C C . ALA B 1 306 ? 8.922 21.234 18.062 1 98.44 306 ALA B C 1
ATOM 5516 O O . ALA B 1 306 ? 10.086 20.891 17.828 1 98.44 306 ALA B O 1
ATOM 5517 N N . PRO B 1 307 ? 8.609 21.922 19.109 1 98.62 307 PRO B N 1
ATOM 5518 C CA . PRO B 1 307 ? 9.602 22.547 19.984 1 98.62 307 PRO B CA 1
ATOM 5519 C C . PRO B 1 307 ? 10.289 21.547 20.906 1 98.62 307 PRO B C 1
ATOM 5521 O O . PRO B 1 307 ? 9.625 20.656 21.453 1 98.62 307 PRO B O 1
ATOM 5524 N N . HIS B 1 308 ? 11.5 21.625 20.984 1 98.44 308 HIS B N 1
ATOM 5525 C CA . HIS B 1 308 ? 12.367 20.969 21.969 1 98.44 308 HIS B CA 1
ATOM 5526 C C . HIS B 1 308 ? 13.336 21.953 22.609 1 98.44 308 HIS B C 1
ATOM 5528 O O . HIS B 1 308 ? 13.68 22.969 22 1 98.44 308 HIS B O 1
ATOM 5534 N N . THR B 1 309 ? 13.797 21.672 23.812 1 97.56 309 THR B N 1
ATOM 5535 C CA . THR B 1 309 ? 14.742 22.562 24.469 1 97.56 309 THR B CA 1
ATOM 5536 C C . THR B 1 309 ? 16.141 22.391 23.875 1 97.56 309 THR B C 1
ATOM 5538 O O . THR B 1 309 ? 16.422 21.406 23.203 1 97.56 309 THR B O 1
ATOM 5541 N N . ARG B 1 310 ? 16.922 23.453 24.172 1 96.12 310 ARG B N 1
ATOM 5542 C CA . ARG B 1 310 ? 18.312 23.375 23.734 1 96.12 310 ARG B CA 1
ATOM 5543 C C . ARG B 1 310 ? 19.016 22.172 24.344 1 96.12 310 ARG B C 1
ATOM 5545 O O . ARG B 1 310 ? 19.812 21.516 23.688 1 96.12 310 ARG B O 1
ATOM 5552 N N . GLU B 1 311 ? 18.75 21.891 25.578 1 96.88 311 GLU B N 1
ATOM 5553 C CA . GLU B 1 311 ? 19.359 20.766 26.281 1 96.88 311 GLU B CA 1
ATOM 5554 C C . GLU B 1 311 ? 18.984 19.438 25.641 1 96.88 311 GLU B C 1
ATOM 5556 O O . GLU B 1 311 ? 19.828 18.547 25.5 1 96.88 311 GLU B O 1
ATOM 5561 N N . GLU B 1 312 ? 17.766 19.297 25.25 1 97.19 312 GLU B N 1
ATOM 5562 C CA . GLU B 1 312 ? 17.297 18.062 24.641 1 97.19 312 GLU B CA 1
ATOM 5563 C C . GLU B 1 312 ? 17.938 17.812 23.281 1 97.19 312 GLU B C 1
ATOM 5565 O O . GLU B 1 312 ? 18.172 16.672 22.891 1 97.19 312 GLU B O 1
ATOM 5570 N N . LYS B 1 313 ? 18.234 18.938 22.609 1 96.88 313 LYS B N 1
ATOM 5571 C CA . LYS B 1 313 ? 18.828 18.828 21.281 1 96.88 313 LYS B CA 1
ATOM 5572 C C . LYS B 1 313 ? 20.344 18.781 21.344 1 96.88 313 LYS B C 1
ATOM 5574 O O . LYS B 1 313 ? 21 18.406 20.375 1 96.88 313 LYS B O 1
ATOM 5579 N N . ASN B 1 314 ? 20.891 19.094 22.484 1 96 314 ASN B N 1
ATOM 5580 C CA . ASN B 1 314 ? 22.344 19.109 22.672 1 96 314 ASN B CA 1
ATOM 5581 C C . ASN B 1 314 ? 22.844 17.75 23.156 1 96 314 ASN B C 1
ATOM 5583 O O . ASN B 1 314 ? 23.484 17.672 24.203 1 96 314 ASN B O 1
ATOM 5587 N N . VAL B 1 315 ? 22.578 16.766 22.5 1 96.19 315 VAL B N 1
ATOM 5588 C CA . VAL B 1 315 ? 23.031 15.391 22.734 1 96.19 315 VAL B CA 1
ATOM 5589 C C . VAL B 1 315 ? 23.438 14.742 21.406 1 96.19 315 VAL B C 1
ATOM 5591 O O . VAL B 1 315 ? 23.453 15.406 20.375 1 96.19 315 VAL B O 1
ATOM 5594 N N . SER B 1 316 ? 23.875 13.508 21.453 1 92.56 316 SER B N 1
ATOM 5595 C CA . SER B 1 316 ? 24.266 12.812 20.234 1 92.56 316 SER B CA 1
ATOM 5596 C C . SER B 1 316 ? 23.062 12.617 19.312 1 92.56 316 SER B C 1
ATOM 5598 O O . SER B 1 316 ? 21.922 12.57 19.766 1 92.56 316 SER B O 1
ATOM 5600 N N . LEU B 1 317 ? 23.297 12.578 18.062 1 92.38 317 LEU B N 1
ATOM 5601 C CA . LEU B 1 317 ? 22.281 12.523 17.031 1 92.38 317 LEU B CA 1
ATOM 5602 C C . LEU B 1 317 ? 21.297 11.391 17.281 1 92.38 317 LEU B C 1
ATOM 5604 O O . LEU B 1 317 ? 20.094 11.547 17.078 1 92.38 317 LEU B O 1
ATOM 5608 N N . ASP B 1 318 ? 21.766 10.289 17.734 1 88.25 318 ASP B N 1
ATOM 5609 C CA . ASP B 1 318 ? 20.922 9.117 17.938 1 88.25 318 ASP B CA 1
ATOM 5610 C C . ASP B 1 318 ? 20.016 9.305 19.156 1 88.25 318 ASP B C 1
ATOM 5612 O O . ASP B 1 318 ? 18.969 8.656 19.266 1 88.25 318 ASP B O 1
ATOM 5616 N N . LYS B 1 319 ? 20.375 10.219 20.047 1 92.19 319 LYS B N 1
ATOM 5617 C CA . LYS B 1 319 ? 19.641 10.398 21.297 1 92.19 319 LYS B CA 1
ATOM 5618 C C . LYS B 1 319 ? 18.734 11.633 21.234 1 92.19 319 LYS B C 1
ATOM 5620 O O . LYS B 1 319 ? 17.812 11.781 22.031 1 92.19 319 LYS B O 1
ATOM 5625 N N . ALA B 1 320 ? 19.031 12.5 20.344 1 95.5 320 ALA B N 1
ATOM 5626 C CA . ALA B 1 320 ? 18.297 13.758 20.25 1 95.5 320 ALA B CA 1
ATOM 5627 C C . ALA B 1 320 ? 16.859 13.516 19.766 1 95.5 320 ALA B C 1
ATOM 5629 O O . ALA B 1 320 ? 16.641 12.688 18.875 1 95.5 320 ALA B O 1
ATOM 5630 N N . PRO B 1 321 ? 15.883 14.188 20.375 1 96.69 321 PRO B N 1
ATOM 5631 C CA . PRO B 1 321 ? 14.523 14.062 19.828 1 96.69 321 PRO B CA 1
ATOM 5632 C C . PRO B 1 321 ? 14.391 14.672 18.438 1 96.69 321 PRO B C 1
ATOM 5634 O O . PRO B 1 321 ? 15.125 15.594 18.078 1 96.69 321 PRO B O 1
ATOM 5637 N N . SER B 1 322 ? 13.5 14.07 17.672 1 96.69 322 SER B N 1
ATOM 5638 C CA . SER B 1 322 ? 13.203 14.578 16.328 1 96.69 322 SER B CA 1
ATOM 5639 C C . SER B 1 322 ? 12.211 15.734 16.375 1 96.69 322 SER B C 1
ATOM 5641 O O . SER B 1 322 ? 11.234 15.688 17.141 1 96.69 322 SER B O 1
ATOM 5643 N N . GLY B 1 323 ? 12.445 16.766 15.586 1 97.5 323 GLY B N 1
ATOM 5644 C CA . GLY B 1 323 ? 11.523 17.891 15.5 1 97.5 323 GLY B CA 1
ATOM 5645 C C . GLY B 1 323 ? 12.227 19.219 15.375 1 97.5 323 GLY B C 1
ATOM 5646 O O . GLY B 1 323 ? 13.391 19.359 15.742 1 97.5 323 GLY B O 1
ATOM 5647 N N . MET B 1 324 ? 11.586 20.141 14.922 1 98.19 324 MET B N 1
ATOM 5648 C CA . MET B 1 324 ? 12.047 21.531 14.812 1 98.19 324 MET B CA 1
ATOM 5649 C C . MET B 1 324 ? 10.867 22.5 14.859 1 98.19 324 MET B C 1
ATOM 5651 O O . MET B 1 324 ? 9.727 22.109 14.617 1 98.19 324 MET B O 1
ATOM 5655 N N . ILE B 1 325 ? 11.141 23.703 15.203 1 98.69 325 ILE B N 1
ATOM 5656 C CA . ILE B 1 325 ? 10.109 24.734 15.117 1 98.69 325 ILE B CA 1
ATOM 5657 C C . ILE B 1 325 ? 9.984 25.219 13.68 1 98.69 325 ILE B C 1
ATOM 5659 O O . ILE B 1 325 ? 10.953 25.188 12.914 1 98.69 325 ILE B O 1
ATOM 5663 N N . GLY B 1 326 ? 8.758 25.562 13.305 1 98.62 326 GLY B N 1
ATOM 5664 C CA . GLY B 1 326 ? 8.594 25.906 11.906 1 98.62 326 GLY B CA 1
ATOM 5665 C C . GLY B 1 326 ? 7.605 27.031 11.672 1 98.62 326 GLY B C 1
ATOM 5666 O O . GLY B 1 326 ? 7.512 27.578 10.57 1 98.62 326 GLY B O 1
ATOM 5667 N N . LEU B 1 327 ? 6.867 27.531 12.695 1 98.88 327 LEU B N 1
ATOM 5668 C CA . LEU B 1 327 ? 5.773 28.484 12.523 1 98.88 327 LEU B CA 1
ATOM 5669 C C . LEU B 1 327 ? 6.289 29.812 11.984 1 98.88 327 LEU B C 1
ATOM 5671 O O . LEU B 1 327 ? 5.727 30.359 11.039 1 98.88 327 LEU B O 1
ATOM 5675 N N . GLU B 1 328 ? 7.383 30.281 12.469 1 98.69 328 GLU B N 1
ATOM 5676 C CA . GLU B 1 328 ? 7.848 31.641 12.195 1 98.69 328 GLU B CA 1
ATOM 5677 C C . GLU B 1 328 ? 8.609 31.703 10.875 1 98.69 328 GLU B C 1
ATOM 5679 O O . GLU B 1 328 ? 8.875 32.781 10.359 1 98.69 328 GLU B O 1
ATOM 5684 N N . THR B 1 329 ? 8.961 30.531 10.305 1 98.5 329 THR B N 1
ATOM 5685 C CA . THR B 1 329 ? 9.758 30.516 9.086 1 98.5 329 THR B CA 1
ATOM 5686 C C . THR B 1 329 ? 8.961 29.938 7.922 1 98.5 329 THR B C 1
ATOM 5688 O O . THR B 1 329 ? 9.406 30 6.77 1 98.5 329 THR B O 1
ATOM 5691 N N . SER B 1 330 ? 7.793 29.438 8.18 1 98.69 330 SER B N 1
ATOM 5692 C CA . SER B 1 330 ? 7.043 28.641 7.211 1 98.69 330 SER B CA 1
ATOM 5693 C C . SER B 1 330 ? 6.742 29.453 5.953 1 98.69 330 SER B C 1
ATOM 5695 O O . SER B 1 330 ? 7.078 29.047 4.844 1 98.69 330 SER B O 1
ATOM 5697 N N . LEU B 1 331 ? 6.094 30.625 6.074 1 98.88 331 LEU B N 1
ATOM 5698 C CA . LEU B 1 331 ? 5.758 31.469 4.934 1 98.88 331 LEU B CA 1
ATOM 5699 C C . LEU B 1 331 ? 7.016 31.875 4.172 1 98.88 331 LEU B C 1
ATOM 5701 O O . LEU B 1 331 ? 7.047 31.828 2.941 1 98.88 331 LEU B O 1
ATOM 5705 N N . GLN B 1 332 ? 8.07 32.25 4.891 1 98.75 332 GLN B N 1
ATOM 5706 C CA . GLN B 1 332 ? 9.32 32.688 4.293 1 98.75 332 GLN B CA 1
ATOM 5707 C C . GLN B 1 332 ? 9.961 31.594 3.459 1 98.75 332 GLN B C 1
ATOM 5709 O O . GLN B 1 332 ? 10.5 31.844 2.381 1 98.75 332 GLN B O 1
ATOM 5714 N N . LEU B 1 333 ? 9.914 30.391 3.965 1 98.88 333 LEU B N 1
ATOM 5715 C CA . LEU B 1 333 ? 10.484 29.266 3.23 1 98.88 333 LEU B CA 1
ATOM 5716 C C . LEU B 1 333 ? 9.68 28.969 1.972 1 98.88 333 LEU B C 1
ATOM 5718 O O . LEU B 1 333 ? 10.234 28.594 0.942 1 98.88 333 LEU B O 1
ATOM 5722 N N . GLY B 1 334 ? 8.344 29.094 2.043 1 98.88 334 GLY B N 1
ATOM 5723 C CA . GLY B 1 334 ? 7.516 28.969 0.853 1 98.88 334 GLY B CA 1
ATOM 5724 C C . GLY B 1 334 ? 7.82 30.031 -0.192 1 98.88 334 GLY B C 1
ATOM 5725 O O . GLY B 1 334 ? 7.949 29.719 -1.378 1 98.88 334 GLY B O 1
ATOM 5726 N N . LEU B 1 335 ? 7.934 31.297 0.242 1 98.88 335 LEU B N 1
ATOM 5727 C CA . LEU B 1 335 ? 8.258 32.406 -0.661 1 98.88 335 LEU B CA 1
ATOM 5728 C C . LEU B 1 335 ? 9.625 32.188 -1.307 1 98.88 335 LEU B C 1
ATOM 5730 O O . LEU B 1 335 ? 9.789 32.375 -2.51 1 98.88 335 LEU B O 1
ATOM 5734 N N . THR B 1 336 ? 10.562 31.703 -0.546 1 98.81 336 THR B N 1
ATOM 5735 C CA . THR B 1 336 ? 11.953 31.562 -0.975 1 98.81 336 THR B CA 1
ATOM 5736 C C . THR B 1 336 ? 12.109 30.391 -1.929 1 98.81 336 THR B C 1
ATOM 5738 O O . THR B 1 336 ? 12.719 30.516 -2.994 1 98.81 336 THR B O 1
ATOM 5741 N N . ASN B 1 337 ? 11.539 29.25 -1.596 1 98.75 337 ASN B N 1
ATOM 5742 C CA . ASN B 1 337 ? 11.891 28.016 -2.273 1 98.75 337 ASN B CA 1
ATOM 5743 C C . ASN B 1 337 ? 10.844 27.609 -3.301 1 98.75 337 ASN B C 1
ATOM 5745 O O . ASN B 1 337 ? 11.094 26.766 -4.16 1 98.75 337 ASN B O 1
ATOM 5749 N N . LEU B 1 338 ? 9.664 28.188 -3.186 1 98.88 338 LEU B N 1
ATOM 5750 C CA . LEU B 1 338 ? 8.609 27.812 -4.125 1 98.88 338 LEU B CA 1
ATOM 5751 C C . LEU B 1 338 ? 8.258 28.969 -5.043 1 98.88 338 LEU B C 1
ATOM 5753 O O . LEU B 1 338 ? 8.25 28.828 -6.266 1 98.88 338 LEU B O 1
ATOM 5757 N N . VAL B 1 339 ? 7.988 30.156 -4.5 1 98.81 339 VAL B N 1
ATOM 5758 C CA . VAL B 1 339 ? 7.504 31.281 -5.293 1 98.81 339 VAL B CA 1
ATOM 5759 C C . VAL B 1 339 ? 8.672 31.938 -6.027 1 98.81 339 VAL B C 1
ATOM 5761 O O . VAL B 1 339 ? 8.641 32.062 -7.25 1 98.81 339 VAL B O 1
ATOM 5764 N N . ALA B 1 340 ? 9.688 32.312 -5.293 1 98.56 340 ALA B N 1
ATOM 5765 C CA . ALA B 1 340 ? 10.828 33.031 -5.883 1 98.56 340 ALA B CA 1
ATOM 5766 C C . ALA B 1 340 ? 11.492 32.156 -6.965 1 98.56 340 ALA B C 1
ATOM 5768 O O . ALA B 1 340 ? 12 32.688 -7.953 1 98.56 340 ALA B O 1
ATOM 5769 N N . LYS B 1 341 ? 11.438 30.875 -6.832 1 98.25 341 LYS B N 1
ATOM 5770 C CA . LYS B 1 341 ? 12.07 29.953 -7.781 1 98.25 341 LYS B CA 1
ATOM 5771 C C . LYS B 1 341 ? 11.117 29.609 -8.922 1 98.25 341 LYS B C 1
ATOM 5773 O O . LYS B 1 341 ? 11.469 28.844 -9.82 1 98.25 341 LYS B O 1
ATOM 5778 N N . GLY B 1 342 ? 9.891 30.047 -8.883 1 98.56 342 GLY B N 1
ATOM 5779 C CA . GLY B 1 342 ? 8.961 29.922 -9.992 1 98.56 342 GLY B CA 1
ATOM 5780 C C . GLY B 1 342 ? 8.188 28.625 -9.984 1 98.56 342 GLY B C 1
ATOM 5781 O O . GLY B 1 342 ? 7.582 28.25 -10.984 1 98.56 342 GLY B O 1
ATOM 5782 N N . HIS B 1 343 ? 8.266 27.922 -8.883 1 98.81 343 HIS B N 1
ATOM 5783 C CA . HIS B 1 343 ? 7.547 26.656 -8.812 1 98.81 343 HIS B CA 1
ATOM 5784 C C . HIS B 1 343 ? 6.055 26.875 -8.602 1 98.81 343 HIS B C 1
ATOM 5786 O O . HIS B 1 343 ? 5.227 26.156 -9.156 1 98.81 343 HIS B O 1
ATOM 5792 N N . LEU B 1 344 ? 5.703 27.859 -7.797 1 98.81 344 LEU B N 1
ATOM 5793 C CA . LEU B 1 344 ? 4.328 28.25 -7.52 1 98.81 344 LEU B CA 1
ATOM 5794 C C . LEU B 1 344 ? 4.164 29.766 -7.633 1 98.81 344 LEU B C 1
ATOM 5796 O O . LEU B 1 344 ? 5.098 30.516 -7.348 1 98.81 344 LEU B O 1
ATOM 5800 N N . THR B 1 345 ? 2.977 30.172 -8.039 1 98.75 345 THR B N 1
ATOM 5801 C CA . THR B 1 345 ? 2.619 31.578 -7.848 1 98.75 345 THR B CA 1
ATOM 5802 C C . THR B 1 345 ? 2.334 31.859 -6.375 1 98.75 345 THR B C 1
ATOM 5804 O O . THR B 1 345 ? 2.125 30.938 -5.586 1 98.75 345 THR B O 1
ATOM 5807 N N . LEU B 1 346 ? 2.359 33.094 -6.043 1 98.75 346 LEU B N 1
ATOM 5808 C CA . LEU B 1 346 ? 2.012 33.5 -4.68 1 98.75 346 LEU B CA 1
ATOM 5809 C C . LEU B 1 346 ? 0.623 33 -4.309 1 98.75 346 LEU B C 1
ATOM 5811 O O . LEU B 1 346 ? 0.419 32.469 -3.205 1 98.75 346 LEU B O 1
ATOM 5815 N N . SER B 1 347 ? -0.298 33.094 -5.215 1 98.81 347 SER B N 1
ATOM 5816 C CA . SER B 1 347 ? -1.662 32.625 -4.977 1 98.81 347 SER B CA 1
ATOM 5817 C C . SER B 1 347 ? -1.704 31.141 -4.727 1 98.81 347 SER B C 1
ATOM 5819 O O . SER B 1 347 ? -2.459 30.656 -3.871 1 98.81 347 SER B O 1
ATOM 5821 N N . GLU B 1 348 ? -0.927 30.406 -5.48 1 98.81 348 GLU B N 1
ATOM 5822 C CA . GLU B 1 348 ? -0.878 28.953 -5.305 1 98.81 348 GLU B CA 1
ATOM 5823 C C . GLU B 1 348 ? -0.277 28.578 -3.951 1 98.81 348 GLU B C 1
ATOM 5825 O O . GLU B 1 348 ? -0.739 27.641 -3.297 1 98.81 348 GLU B O 1
ATOM 5830 N N . LEU B 1 349 ? 0.77 29.266 -3.543 1 98.88 349 LEU B N 1
ATOM 5831 C CA . LEU B 1 349 ? 1.332 29.047 -2.215 1 98.88 349 LEU B CA 1
ATOM 5832 C C . LEU B 1 349 ? 0.288 29.312 -1.134 1 98.88 349 LEU B C 1
ATOM 5834 O O . LEU B 1 349 ? 0.088 28.484 -0.245 1 98.88 349 LEU B O 1
ATOM 5838 N N . LEU B 1 350 ? -0.387 30.438 -1.227 1 98.94 350 LEU B N 1
ATOM 5839 C CA . LEU B 1 350 ? -1.383 30.812 -0.233 1 98.94 350 LEU B CA 1
ATOM 5840 C C . LEU B 1 350 ? -2.557 29.844 -0.232 1 98.94 350 LEU B C 1
ATOM 5842 O O . LEU B 1 350 ? -3.15 29.578 0.817 1 98.94 350 LEU B O 1
ATOM 5846 N N . THR B 1 351 ? -2.908 29.312 -1.422 1 98.94 351 THR B N 1
ATOM 5847 C CA . THR B 1 351 ? -3.949 28.297 -1.495 1 98.94 351 THR B CA 1
ATOM 5848 C C . THR B 1 351 ? -3.639 27.125 -0.555 1 98.94 351 THR B C 1
ATOM 5850 O O . THR B 1 351 ? -4.512 26.672 0.178 1 98.94 351 THR B O 1
ATOM 5853 N N . LYS B 1 352 ? -2.424 26.688 -0.506 1 98.88 352 LYS B N 1
ATOM 5854 C CA . LYS B 1 352 ? -1.99 25.516 0.257 1 98.88 352 LYS B CA 1
ATOM 5855 C C . LYS B 1 352 ? -1.839 25.859 1.737 1 98.88 352 LYS B C 1
ATOM 5857 O O . LYS B 1 352 ? -1.762 24.969 2.578 1 98.88 352 LYS B O 1
ATOM 5862 N N . MET B 1 353 ? -1.906 27.172 2.102 1 98.94 353 MET B N 1
ATOM 5863 C CA . MET B 1 353 ? -1.692 27.578 3.488 1 98.94 353 MET B CA 1
ATOM 5864 C C . MET B 1 353 ? -2.938 28.25 4.055 1 98.94 353 MET B C 1
ATOM 5866 O O . MET B 1 353 ? -2.959 28.641 5.223 1 98.94 353 MET B O 1
ATOM 5870 N N . THR B 1 354 ? -4.023 28.438 3.232 1 98.88 354 THR B N 1
ATOM 5871 C CA . THR B 1 354 ? -5.215 29.125 3.727 1 98.88 354 THR B CA 1
ATOM 5872 C C . THR B 1 354 ? -6.477 28.359 3.34 1 98.88 354 THR B C 1
ATOM 5874 O O . THR B 1 354 ? -6.949 27.516 4.094 1 98.88 354 THR B O 1
ATOM 5877 N N . VAL B 1 355 ? -6.797 28.344 2.033 1 98.56 355 VAL B N 1
ATOM 5878 C CA . VAL B 1 355 ? -8.062 27.781 1.56 1 98.56 355 VAL B CA 1
ATOM 5879 C C . VAL B 1 355 ? -8.062 26.281 1.759 1 98.56 355 VAL B C 1
ATOM 5881 O O . VAL B 1 355 ? -9.047 25.703 2.238 1 98.56 355 VAL B O 1
ATOM 5884 N N . ASN B 1 356 ? -7.016 25.641 1.378 1 98.88 356 ASN B N 1
ATOM 5885 C CA . ASN B 1 356 ? -6.977 24.188 1.433 1 98.88 356 ASN B CA 1
ATOM 5886 C C . ASN B 1 356 ? -7.027 23.672 2.871 1 98.88 356 ASN B C 1
ATOM 5888 O O . ASN B 1 356 ? -7.828 22.797 3.195 1 98.88 356 ASN B O 1
ATOM 5892 N N . PRO B 1 357 ? -6.16 24.219 3.758 1 98.88 357 PRO B N 1
ATOM 5893 C CA . PRO B 1 357 ? -6.285 23.75 5.145 1 98.88 357 PRO B CA 1
ATOM 5894 C C . PRO B 1 357 ? -7.637 24.094 5.762 1 98.88 357 PRO B C 1
ATOM 5896 O O . PRO B 1 357 ? -8.141 23.359 6.602 1 98.88 357 PRO B O 1
ATOM 5899 N N . ALA B 1 358 ? -8.227 25.203 5.441 1 98.81 358 ALA B N 1
ATOM 5900 C CA . ALA B 1 358 ? -9.562 25.531 5.93 1 98.81 358 ALA B CA 1
ATOM 5901 C C . ALA B 1 358 ? -10.578 24.484 5.48 1 98.81 358 ALA B C 1
ATOM 5903 O O . ALA B 1 358 ? -11.422 24.062 6.273 1 98.81 358 ALA B O 1
ATOM 5904 N N . LYS B 1 359 ? -10.484 24.109 4.238 1 98.38 359 LYS B N 1
ATOM 5905 C CA . LYS B 1 359 ? -11.398 23.125 3.668 1 98.38 359 LYS B CA 1
ATOM 5906 C C . LYS B 1 359 ? -11.25 21.781 4.355 1 98.38 359 LYS B C 1
ATOM 5908 O O . LYS B 1 359 ? -12.234 21.047 4.531 1 98.38 359 LYS B O 1
ATOM 5913 N N . LEU B 1 360 ? -10.07 21.422 4.73 1 97.94 360 LEU B N 1
ATOM 5914 C CA . LEU B 1 360 ? -9.773 20.141 5.355 1 97.94 360 LEU B CA 1
ATOM 5915 C C . LEU B 1 360 ? -10.648 19.922 6.586 1 97.94 360 LEU B C 1
ATOM 5917 O O . LEU B 1 360 ? -11.102 18.797 6.84 1 97.94 360 LEU B O 1
ATOM 5921 N N . TYR B 1 361 ? -10.867 20.969 7.387 1 98.06 361 TYR B N 1
ATOM 5922 C CA . TYR B 1 361 ? -11.586 20.875 8.648 1 98.06 361 TYR B CA 1
ATOM 5923 C C . TYR B 1 361 ? -12.898 21.656 8.602 1 98.06 361 TYR B C 1
ATOM 5925 O O . TYR B 1 361 ? -13.57 21.812 9.617 1 98.06 361 TYR B O 1
ATOM 5933 N N . ASN B 1 362 ? -13.258 22.203 7.449 1 97.56 362 ASN B N 1
ATOM 5934 C CA . ASN B 1 362 ? -14.484 22.969 7.238 1 97.56 362 ASN B CA 1
ATOM 5935 C C . ASN B 1 362 ? -14.516 24.234 8.109 1 97.56 362 ASN B C 1
ATOM 5937 O O . ASN B 1 362 ? -15.523 24.5 8.766 1 97.56 362 ASN B O 1
ATOM 5941 N N . PHE B 1 363 ? -13.422 24.875 8.125 1 98.5 363 PHE B N 1
ATOM 5942 C CA . PHE B 1 363 ? -13.336 26.141 8.844 1 98.5 363 PHE B CA 1
ATOM 5943 C C . PHE B 1 363 ? -13.945 27.266 8.031 1 98.5 363 PHE B C 1
ATOM 5945 O O . PHE B 1 363 ? -13.781 27.312 6.809 1 98.5 363 PHE B O 1
ATOM 5952 N N . ASP B 1 364 ? -14.695 28.125 8.656 1 98.12 364 ASP B N 1
ATOM 5953 C CA . ASP B 1 364 ? -15.031 29.406 8.047 1 98.12 364 ASP B CA 1
ATOM 5954 C C . ASP B 1 364 ? -13.859 30.391 8.141 1 98.12 364 ASP B C 1
ATOM 5956 O O . ASP B 1 364 ? -13.914 31.344 8.914 1 98.12 364 ASP B O 1
ATOM 5960 N N . ALA B 1 365 ? -12.859 30.141 7.395 1 98.31 365 ALA B N 1
ATOM 5961 C CA . ALA B 1 365 ? -11.594 30.875 7.395 1 98.31 365 ALA B CA 1
ATOM 5962 C C . ALA B 1 365 ? -10.836 30.656 6.086 1 98.31 365 ALA B C 1
ATOM 5964 O O . ALA B 1 365 ? -11.289 29.922 5.215 1 98.31 365 ALA B O 1
ATOM 5965 N N . GLY B 1 366 ? -9.789 31.344 5.918 1 98.44 366 GLY B N 1
ATOM 5966 C CA . GLY B 1 366 ? -8.891 31.125 4.801 1 98.44 366 GLY B CA 1
ATOM 5967 C C . GLY B 1 366 ? -9.289 31.891 3.553 1 98.44 366 GLY B C 1
ATOM 5968 O O . GLY B 1 366 ? -8.914 31.516 2.439 1 98.44 366 GLY B O 1
ATOM 5969 N N . TYR B 1 367 ? -10.078 32.906 3.715 1 98.56 367 TYR B N 1
ATOM 5970 C CA . TYR B 1 367 ? -10.492 33.75 2.592 1 98.56 367 TYR B CA 1
ATOM 5971 C C . TYR B 1 367 ? -10.742 35.188 3.035 1 98.56 367 TYR B C 1
ATOM 5973 O O . TYR B 1 367 ? -10.797 35.469 4.234 1 98.56 367 TYR B O 1
ATOM 5981 N N . LEU B 1 368 ? -10.789 36.094 2.084 1 98.62 368 LEU B N 1
ATOM 5982 C CA . LEU B 1 368 ? -11.133 37.5 2.311 1 98.62 368 LEU B CA 1
ATOM 5983 C C . LEU B 1 368 ? -12.398 37.875 1.557 1 98.62 368 LEU B C 1
ATOM 5985 O O . LEU B 1 368 ? -12.453 37.781 0.329 1 98.62 368 LEU B O 1
ATOM 5989 N N . ALA B 1 369 ? -13.352 38.281 2.277 1 98.25 369 ALA B N 1
ATOM 5990 C CA . ALA B 1 369 ? -14.609 38.719 1.693 1 98.25 369 ALA B CA 1
ATOM 5991 C C . ALA B 1 369 ? -15.359 39.656 2.643 1 98.25 369 ALA B C 1
ATOM 5993 O O . ALA B 1 369 ? -15.211 39.531 3.863 1 98.25 369 ALA B O 1
ATOM 5994 N N . GLU B 1 370 ? -16.125 40.5 2.021 1 98.31 370 GLU B N 1
ATOM 5995 C CA . GLU B 1 370 ? -17.031 41.312 2.855 1 98.31 370 GLU B CA 1
ATOM 5996 C C . GLU B 1 370 ? -17.969 40.406 3.656 1 98.31 370 GLU B C 1
ATOM 5998 O O . GLU B 1 370 ? -18.469 39.406 3.141 1 98.31 370 GLU B O 1
ATOM 6003 N N . ASN B 1 371 ? -18.094 40.781 4.902 1 97.5 371 ASN B N 1
ATOM 6004 C CA . ASN B 1 371 ? -18.891 40.031 5.883 1 97.5 371 ASN B CA 1
ATOM 6005 C C . ASN B 1 371 ? -18.203 38.75 6.285 1 97.5 371 ASN B C 1
ATOM 6007 O O . ASN B 1 371 ? -18.75 37.938 7.043 1 97.5 371 ASN B O 1
ATOM 6011 N N . GLY B 1 372 ? -17.047 38.469 5.773 1 98.06 372 GLY B N 1
ATOM 6012 C CA . GLY B 1 372 ? -16.25 37.344 6.184 1 98.06 372 GLY B CA 1
ATOM 6013 C C . GLY B 1 372 ? -15.438 37.594 7.441 1 98.06 372 GLY B C 1
ATOM 6014 O O . GLY B 1 372 ? -15.461 38.688 7.984 1 98.06 372 GLY B O 1
ATOM 6015 N N . PRO B 1 373 ? -14.742 36.531 7.902 1 98.38 373 PRO B N 1
ATOM 6016 C CA . PRO B 1 373 ? -13.914 36.688 9.094 1 98.38 373 PRO B CA 1
ATOM 6017 C C . PRO B 1 373 ? -12.766 37.688 8.883 1 98.38 373 PRO B C 1
ATOM 6019 O O . PRO B 1 373 ? -12.164 37.719 7.805 1 98.38 373 PRO B O 1
ATOM 6022 N N . ALA B 1 374 ? -12.477 38.469 9.93 1 98.56 374 ALA B N 1
ATOM 6023 C CA . ALA B 1 374 ? -11.367 39.406 9.875 1 98.56 374 ALA B CA 1
ATOM 6024 C C . ALA B 1 374 ? -10.07 38.75 10.359 1 98.56 374 ALA B C 1
ATOM 6026 O O . ALA B 1 374 ? -9.484 39.188 11.352 1 98.56 374 ALA B O 1
ATOM 6027 N N . ASP B 1 375 ? -9.695 37.719 9.766 1 98.81 375 ASP B N 1
ATOM 6028 C CA . ASP B 1 375 ? -8.43 37.031 9.945 1 98.81 375 ASP B CA 1
ATOM 6029 C C . ASP B 1 375 ? -7.508 37.219 8.75 1 98.81 375 ASP B C 1
ATOM 6031 O O . ASP B 1 375 ? -7.777 36.719 7.656 1 98.81 375 ASP B O 1
ATOM 6035 N N . LEU B 1 376 ? -6.383 37.969 8.984 1 98.81 376 LEU B N 1
ATOM 6036 C CA . LEU B 1 376 ? -5.523 38.375 7.883 1 98.81 376 LEU B CA 1
ATOM 6037 C C . LEU B 1 376 ? -4.055 38.281 8.273 1 98.81 376 LEU B C 1
ATOM 6039 O O . LEU B 1 376 ? -3.721 38.312 9.461 1 98.81 376 LEU B O 1
ATOM 6043 N N . VAL B 1 377 ? -3.279 38.156 7.273 1 98.94 377 VAL B N 1
ATOM 6044 C CA . VAL B 1 377 ? -1.839 38.344 7.422 1 98.94 377 VAL B CA 1
ATOM 6045 C C . VAL B 1 377 ? -1.351 39.375 6.43 1 98.94 377 VAL B C 1
ATOM 6047 O O . VAL B 1 377 ? -1.822 39.438 5.289 1 98.94 377 VAL B O 1
ATOM 6050 N N . ILE B 1 378 ? -0.559 40.312 6.852 1 98.94 378 ILE B N 1
ATOM 6051 C CA . ILE B 1 378 ? 0.107 41.344 6.035 1 98.94 378 ILE B CA 1
ATOM 6052 C C . ILE B 1 378 ? 1.615 41.094 6.055 1 98.94 378 ILE B C 1
ATOM 6054 O O . ILE B 1 378 ? 2.227 41.031 7.121 1 98.94 378 ILE B O 1
ATOM 6058 N N . PHE B 1 379 ? 2.215 40.938 4.867 1 98.88 379 PHE B N 1
ATOM 6059 C CA . PHE B 1 379 ? 3.627 40.562 4.867 1 98.88 379 PHE B CA 1
ATOM 6060 C C . PHE B 1 379 ? 4.34 41.156 3.658 1 98.88 379 PHE B C 1
ATOM 6062 O O . PHE B 1 379 ? 3.703 41.5 2.662 1 98.88 379 PHE B O 1
ATOM 6069 N N . ASP B 1 380 ? 5.637 41.344 3.846 1 98.19 380 ASP B N 1
ATOM 6070 C CA . ASP B 1 380 ? 6.566 41.625 2.754 1 98.19 380 ASP B CA 1
ATOM 6071 C C . ASP B 1 380 ? 6.898 40.375 1.973 1 98.19 380 ASP B C 1
ATOM 6073 O O . ASP B 1 380 ? 7.406 39.406 2.541 1 98.19 380 ASP B O 1
ATOM 6077 N N . ALA B 1 381 ? 6.664 40.375 0.697 1 97.75 381 ALA B N 1
ATOM 6078 C CA . ALA B 1 381 ? 6.855 39.156 -0.077 1 97.75 381 ALA B CA 1
ATOM 6079 C C . ALA B 1 381 ? 8.18 39.188 -0.831 1 97.75 381 ALA B C 1
ATOM 6081 O O . ALA B 1 381 ? 8.633 38.156 -1.353 1 97.75 381 ALA B O 1
ATOM 6082 N N . GLU B 1 382 ? 8.93 40.188 -0.856 1 94.75 382 GLU B N 1
ATOM 6083 C CA . GLU B 1 382 ? 9.961 40.344 -1.879 1 94.75 382 GLU B CA 1
ATOM 6084 C C . GLU B 1 382 ? 11.344 40.5 -1.251 1 94.75 382 GLU B C 1
ATOM 6086 O O . GLU B 1 382 ? 12.328 39.969 -1.742 1 94.75 382 GLU B O 1
ATOM 6091 N N . ASN B 1 383 ? 11.398 41.156 -0.137 1 96.06 383 ASN B N 1
ATOM 6092 C CA . ASN B 1 383 ? 12.703 41.531 0.404 1 96.06 383 ASN B CA 1
ATOM 6093 C C . ASN B 1 383 ? 13.336 40.344 1.161 1 96.06 383 ASN B C 1
ATOM 6095 O O . ASN B 1 383 ? 12.625 39.469 1.666 1 96.06 383 ASN B O 1
ATOM 6099 N N . ASP B 1 384 ? 14.656 40.406 1.212 1 97.12 384 ASP B N 1
ATOM 6100 C CA . ASP B 1 384 ? 15.422 39.375 1.893 1 97.12 384 ASP B CA 1
ATOM 6101 C C . ASP B 1 384 ? 15.562 39.688 3.381 1 97.12 384 ASP B C 1
ATOM 6103 O O . ASP B 1 384 ? 15.711 40.844 3.766 1 97.12 384 ASP B O 1
ATOM 6107 N N . TYR B 1 385 ? 15.508 38.656 4.09 1 96.31 385 TYR B N 1
ATOM 6108 C CA . TYR B 1 385 ? 15.727 38.719 5.527 1 96.31 385 TYR B CA 1
ATOM 6109 C C . TYR B 1 385 ? 16.641 37.594 5.984 1 96.31 385 TYR B C 1
ATOM 6111 O O . TYR B 1 385 ? 16.906 36.656 5.23 1 96.31 385 TYR B O 1
ATOM 6119 N N . GLN B 1 386 ? 17.203 37.719 7.188 1 97.25 386 GLN B N 1
ATOM 6120 C CA . GLN B 1 386 ? 17.969 36.656 7.824 1 97.25 386 GLN B CA 1
ATOM 6121 C C . GLN B 1 386 ? 17.234 36.094 9.031 1 97.25 386 GLN B C 1
ATOM 6123 O O . GLN B 1 386 ? 16.766 36.844 9.891 1 97.25 386 GLN B O 1
ATOM 6128 N N . VAL B 1 387 ? 17.141 34.781 9.07 1 97.38 387 VAL B N 1
ATOM 6129 C CA . VAL B 1 387 ? 16.484 34.156 10.211 1 97.38 387 VAL B CA 1
ATOM 6130 C C . VAL B 1 387 ? 17.312 34.375 11.477 1 97.38 387 VAL B C 1
ATOM 6132 O O . VAL B 1 387 ? 18.484 34 11.523 1 97.38 387 VAL B O 1
ATOM 6135 N N . GLY B 1 388 ? 16.766 34.938 12.484 1 95.25 388 GLY B N 1
ATOM 6136 C CA . GLY B 1 388 ? 17.469 35.25 13.727 1 95.25 388 GLY B CA 1
ATOM 6137 C C . GLY B 1 388 ? 17.547 34.062 14.672 1 95.25 388 GLY B C 1
ATOM 6138 O O . GLY B 1 388 ? 17.047 32.969 14.359 1 95.25 388 GLY B O 1
ATOM 6139 N N . GLU B 1 389 ? 18.094 34.312 15.836 1 94.75 389 GLU B N 1
ATOM 6140 C CA . GLU B 1 389 ? 18.281 33.281 16.844 1 94.75 389 GLU B CA 1
ATOM 6141 C C . GLU B 1 389 ? 17.172 33.344 17.891 1 94.75 389 GLU B C 1
ATOM 6143 O O . GLU B 1 389 ? 17.094 32.469 18.75 1 94.75 389 GLU B O 1
ATOM 6148 N N . THR B 1 390 ? 16.422 34.375 17.812 1 94.38 390 THR B N 1
ATOM 6149 C CA . THR B 1 390 ? 15.336 34.531 18.766 1 94.38 390 THR B CA 1
ATOM 6150 C C . THR B 1 390 ? 13.984 34.344 18.094 1 94.38 390 THR B C 1
ATOM 6152 O O . THR B 1 390 ? 13.758 34.812 16.984 1 94.38 390 THR B O 1
ATOM 6155 N N . PHE B 1 391 ? 13.211 33.594 18.734 1 97.44 391 PHE B N 1
ATOM 6156 C CA . PHE B 1 391 ? 11.852 33.312 18.281 1 97.44 391 PHE B CA 1
ATOM 6157 C C . PHE B 1 391 ? 10.844 33.656 19.375 1 97.44 391 PHE B C 1
ATOM 6159 O O . PHE B 1 391 ? 11.211 33.781 20.547 1 97.44 391 PHE B O 1
ATOM 6166 N N . ASP B 1 392 ? 9.617 33.906 18.984 1 97.88 392 ASP B N 1
ATOM 6167 C CA . ASP B 1 392 ? 8.539 34.031 19.969 1 97.88 392 ASP B CA 1
ATOM 6168 C C . ASP B 1 392 ? 8.234 32.688 20.625 1 97.88 392 ASP B C 1
ATOM 6170 O O . ASP B 1 392 ? 7.766 32.625 21.75 1 97.88 392 ASP B O 1
ATOM 6174 N N . SER B 1 393 ? 8.469 31.578 19.938 1 98.19 393 SER B N 1
ATOM 6175 C CA . SER B 1 393 ? 8.469 30.25 20.562 1 98.19 393 SER B CA 1
ATOM 6176 C C . SER B 1 393 ? 9.453 30.188 21.719 1 98.19 393 SER B C 1
ATOM 6178 O O . SER B 1 393 ? 10.453 30.906 21.734 1 98.19 393 SER B O 1
ATOM 6180 N N . LYS B 1 394 ? 9.148 29.312 22.703 1 97.5 394 LYS B N 1
ATOM 6181 C CA . LYS B 1 394 ? 10.102 29.062 23.781 1 97.5 394 LYS B CA 1
ATOM 6182 C C . LYS B 1 394 ? 11.359 28.359 23.25 1 97.5 394 LYS B C 1
ATOM 6184 O O . LYS B 1 394 ? 12.438 28.5 23.828 1 97.5 394 LYS B O 1
ATOM 6189 N N . ALA B 1 395 ? 11.188 27.656 22.172 1 97.81 395 ALA B N 1
ATOM 6190 C CA . ALA B 1 395 ? 12.266 26.844 21.625 1 97.81 395 ALA B CA 1
ATOM 6191 C C . ALA B 1 395 ? 12.984 27.562 20.484 1 97.81 395 ALA B C 1
ATOM 6193 O O . ALA B 1 395 ? 12.438 28.5 19.891 1 97.81 395 ALA B O 1
ATOM 6194 N N . THR B 1 396 ? 14.234 27.156 20.234 1 97.31 396 THR B N 1
ATOM 6195 C CA . THR B 1 396 ? 15.039 27.719 19.172 1 97.31 396 THR B CA 1
ATOM 6196 C C . THR B 1 396 ? 15.641 26.625 18.297 1 97.31 396 THR B C 1
ATOM 6198 O O . THR B 1 396 ? 16.641 26.844 17.609 1 97.31 396 THR B O 1
ATOM 6201 N N . ASN B 1 397 ? 15.117 25.406 18.375 1 97.75 397 ASN B N 1
ATOM 6202 C CA . ASN B 1 397 ? 15.641 24.266 17.641 1 97.75 397 ASN B CA 1
ATOM 6203 C C . ASN B 1 397 ? 15.297 24.359 16.156 1 97.75 397 ASN B C 1
ATOM 6205 O O . ASN B 1 397 ? 14.555 23.516 15.625 1 97.75 397 ASN B O 1
ATOM 6209 N N . SER B 1 398 ? 15.867 25.312 15.398 1 98.06 398 SER B N 1
ATOM 6210 C CA . SER B 1 398 ? 15.633 25.531 13.977 1 98.06 398 SER B CA 1
ATOM 6211 C C . SER B 1 398 ? 16.938 25.438 13.188 1 98.06 398 SER B C 1
ATOM 6213 O O . SER B 1 398 ? 17.906 26.156 13.477 1 98.06 398 SER B O 1
ATOM 6215 N N . PRO B 1 399 ? 16.938 24.609 12.164 1 98 399 PRO B N 1
ATOM 6216 C CA . PRO B 1 399 ? 18.125 24.531 11.32 1 98 399 PRO B CA 1
ATOM 6217 C C . PRO B 1 399 ? 18.266 25.719 10.375 1 98 399 PRO B C 1
ATOM 6219 O O . PRO B 1 399 ? 19.234 25.812 9.625 1 98 399 PRO B O 1
ATOM 6222 N N . PHE B 1 400 ? 17.359 26.656 10.406 1 98.25 400 PHE B N 1
ATOM 6223 C CA . PHE B 1 400 ? 17.344 27.75 9.43 1 98.25 400 PHE B CA 1
ATOM 6224 C C . PHE B 1 400 ? 17.969 29.016 10.023 1 98.25 400 PHE B C 1
ATOM 6226 O O . PHE B 1 400 ? 18.078 30.031 9.344 1 98.25 400 PHE B O 1
ATOM 6233 N N . ILE B 1 401 ? 18.344 28.969 11.266 1 97.06 401 ILE B N 1
ATOM 6234 C CA . ILE B 1 401 ? 18.969 30.109 11.914 1 97.06 401 ILE B CA 1
ATOM 6235 C C . ILE B 1 401 ? 20.141 30.609 11.062 1 97.06 401 ILE B C 1
ATOM 6237 O O . ILE B 1 401 ? 20.953 29.812 10.602 1 97.06 401 ILE B O 1
ATOM 6241 N N . LYS B 1 402 ? 20.172 31.875 10.797 1 95.75 402 LYS B N 1
ATOM 6242 C CA . LYS B 1 402 ? 21.203 32.625 10.07 1 95.75 402 LYS B CA 1
ATOM 6243 C C . LYS B 1 402 ? 21.047 32.438 8.562 1 95.75 402 LYS B C 1
ATOM 6245 O O . LYS B 1 402 ? 21.797 33.031 7.785 1 95.75 402 LYS B O 1
ATOM 6250 N N . GLN B 1 403 ? 20.094 31.719 8.141 1 96.44 403 GLN B N 1
ATOM 6251 C CA . GLN B 1 403 ? 19.844 31.562 6.715 1 96.44 403 GLN B CA 1
ATOM 6252 C C . GLN B 1 403 ? 19.156 32.781 6.137 1 96.44 403 GLN B C 1
ATOM 6254 O O . GLN B 1 403 ? 18.375 33.438 6.828 1 96.44 403 GLN B O 1
ATOM 6259 N N . LYS B 1 404 ? 19.469 33.031 4.906 1 97.56 404 LYS B N 1
ATOM 6260 C CA . LYS B 1 404 ? 18.781 34.094 4.164 1 97.56 404 LYS B CA 1
ATOM 6261 C C . LYS B 1 404 ? 17.469 33.562 3.568 1 97.56 404 LYS B C 1
ATOM 6263 O O . LYS B 1 404 ? 17.453 32.5 2.926 1 97.56 404 LYS B O 1
ATOM 6268 N N . VAL B 1 405 ? 16.375 34.281 3.836 1 98.12 405 VAL B N 1
ATOM 6269 C CA . VAL B 1 405 ? 15.062 33.938 3.326 1 98.12 405 VAL B CA 1
ATOM 6270 C C . VAL B 1 405 ? 14.367 35.156 2.754 1 98.12 405 VAL B C 1
ATOM 6272 O O . VAL B 1 405 ? 14.797 36.281 2.998 1 98.12 405 VAL B O 1
ATOM 6275 N N . GLN B 1 406 ? 13.328 34.906 1.974 1 98.12 406 GLN B N 1
ATOM 6276 C CA . GLN B 1 406 ? 12.539 35.969 1.391 1 98.12 406 GLN B CA 1
ATOM 6277 C C . GLN B 1 406 ? 11.242 36.188 2.17 1 98.12 406 GLN B C 1
ATOM 6279 O O . GLN B 1 406 ? 10.57 35.219 2.545 1 98.12 406 GLN B O 1
ATOM 6284 N N . GLY B 1 407 ? 10.961 37.562 2.396 1 97.5 407 GLY B N 1
ATOM 6285 C CA . GLY B 1 407 ? 9.68 37.906 2.973 1 97.5 407 GLY B CA 1
ATOM 6286 C C . GLY B 1 407 ? 9.695 37.969 4.488 1 97.5 407 GLY B C 1
ATOM 6287 O O . GLY B 1 407 ? 10.602 37.406 5.121 1 97.5 407 GLY B O 1
ATOM 6288 N N . GLN B 1 408 ? 8.711 38.594 5.031 1 97.31 408 GLN B N 1
ATOM 6289 C CA . GLN B 1 408 ? 8.555 38.719 6.477 1 97.31 408 GLN B CA 1
ATOM 6290 C C . GLN B 1 408 ? 7.133 39.125 6.84 1 97.31 408 GLN B C 1
ATOM 6292 O O . GLN B 1 408 ? 6.57 40.031 6.211 1 97.31 408 GLN B O 1
ATOM 6297 N N . VAL B 1 409 ? 6.594 38.469 7.773 1 98.69 409 VAL B N 1
ATOM 6298 C CA . VAL B 1 409 ? 5.289 38.875 8.289 1 98.69 409 VAL B CA 1
ATOM 6299 C C . VAL B 1 409 ? 5.41 40.219 9.016 1 98.69 409 VAL B C 1
ATOM 6301 O O . VAL B 1 409 ? 6.293 40.375 9.859 1 98.69 409 VAL B O 1
ATOM 6304 N N . LYS B 1 410 ? 4.508 41.125 8.703 1 98.75 410 LYS B N 1
ATOM 6305 C CA . LYS B 1 410 ? 4.516 42.438 9.328 1 98.75 410 LYS B CA 1
ATOM 6306 C C . LYS B 1 410 ? 3.377 42.594 10.336 1 98.75 410 LYS B C 1
ATOM 6308 O O . LYS B 1 410 ? 3.553 43.188 11.406 1 98.75 410 LYS B O 1
ATOM 6313 N N . TYR B 1 411 ? 2.238 42.062 9.977 1 98.75 411 TYR B N 1
ATOM 6314 C CA . TYR B 1 411 ? 1.077 42.062 10.859 1 98.75 411 TYR B CA 1
ATOM 6315 C C . TYR B 1 411 ? 0.307 40.75 10.75 1 98.75 411 TYR B C 1
ATOM 6317 O O . TYR B 1 411 ? 0.203 40.188 9.672 1 98.75 411 TYR B O 1
ATOM 6325 N N . THR B 1 412 ? -0.147 40.312 11.836 1 98.88 412 THR B N 1
ATOM 6326 C CA . THR B 1 412 ? -1.182 39.281 11.891 1 98.88 412 THR B CA 1
ATOM 6327 C C . THR B 1 412 ? -2.43 39.812 12.594 1 98.88 412 THR B C 1
ATOM 6329 O O . THR B 1 412 ? -2.34 40.375 13.688 1 98.88 412 THR B O 1
ATOM 6332 N N . ILE B 1 413 ? -3.525 39.75 11.961 1 98.81 413 ILE B N 1
ATOM 6333 C CA . ILE B 1 413 ? -4.809 40.188 12.477 1 98.81 413 ILE B CA 1
ATOM 6334 C C . ILE B 1 413 ? -5.738 39 12.68 1 98.81 413 ILE B C 1
ATOM 6336 O O . ILE B 1 413 ? -5.957 38.219 11.75 1 98.81 413 ILE B O 1
ATOM 6340 N N . CYS B 1 414 ? -6.207 38.812 13.867 1 98.75 414 CYS B N 1
ATOM 6341 C CA . CYS B 1 414 ? -7.148 37.75 14.195 1 98.75 414 CYS B CA 1
ATOM 6342 C C . CYS B 1 414 ? -8.383 38.312 14.898 1 98.75 414 CYS B C 1
ATOM 6344 O O . CYS B 1 414 ? -8.258 39.094 15.859 1 98.75 414 CYS B O 1
ATOM 6346 N N . ASP B 1 415 ? -9.562 37.938 14.391 1 98.06 415 ASP B N 1
ATOM 6347 C CA . ASP B 1 415 ? -10.812 38.469 14.922 1 98.06 415 ASP B CA 1
ATOM 6348 C C . ASP B 1 415 ? -10.789 40 14.953 1 98.06 415 ASP B C 1
ATOM 6350 O O . ASP B 1 415 ? -11.25 40.625 15.914 1 98.06 415 ASP B O 1
ATOM 6354 N N . GLY B 1 416 ? -10.148 40.531 13.977 1 97.94 416 GLY B N 1
ATOM 6355 C CA . GLY B 1 416 ? -10.156 41.969 13.773 1 97.94 416 GLY B CA 1
ATOM 6356 C C . GLY B 1 416 ? -9.148 42.688 14.641 1 97.94 416 GLY B C 1
ATOM 6357 O O . GLY B 1 416 ? -9.031 43.906 14.57 1 97.94 416 GLY B O 1
ATOM 6358 N N . LYS B 1 417 ? -8.352 42 15.398 1 98.06 417 LYS B N 1
ATOM 6359 C CA . LYS B 1 417 ? -7.355 42.594 16.281 1 98.06 417 LYS B CA 1
ATOM 6360 C C . LYS B 1 417 ? -5.941 42.312 15.789 1 98.06 417 LYS B C 1
ATOM 6362 O O . LYS B 1 417 ? -5.656 41.188 15.336 1 98.06 417 LYS B O 1
ATOM 6367 N N . ILE B 1 418 ? -5.09 43.312 15.844 1 98.44 418 ILE B N 1
ATOM 6368 C CA . ILE B 1 418 ? -3.678 43.094 15.562 1 98.44 418 ILE B CA 1
ATOM 6369 C C . ILE B 1 418 ? -3.07 42.25 16.688 1 98.44 418 ILE B C 1
ATOM 6371 O O . ILE B 1 418 ? -2.936 42.719 17.812 1 98.44 418 ILE B O 1
ATOM 6375 N N . VAL B 1 419 ? -2.732 41.062 16.375 1 98.69 419 VAL B N 1
ATOM 6376 C CA . VAL B 1 419 ? -2.225 40.188 17.406 1 98.69 419 VAL B CA 1
ATOM 6377 C C . VAL B 1 419 ? -0.711 40.031 17.266 1 98.69 419 VAL B C 1
ATOM 6379 O O . VAL B 1 419 ? -0.051 39.469 18.141 1 98.69 419 VAL B O 1
ATOM 6382 N N . TYR B 1 420 ? -0.139 40.469 16.172 1 98.69 420 TYR B N 1
ATOM 6383 C CA . TYR B 1 420 ? 1.302 40.5 15.953 1 98.69 420 TYR B CA 1
ATOM 6384 C C . TYR B 1 420 ? 1.679 41.719 15.086 1 98.69 420 TYR B C 1
ATOM 6386 O O . TYR B 1 420 ? 0.984 42.031 14.117 1 98.69 420 TYR B O 1
ATOM 6394 N N . GLN B 1 421 ? 2.629 42.375 15.406 1 98.12 421 GLN B N 1
ATOM 6395 C CA . GLN B 1 421 ? 3.256 43.469 14.633 1 98.12 421 GLN B CA 1
ATOM 6396 C C . GLN B 1 421 ? 4.777 43.344 14.688 1 98.12 421 GLN B C 1
ATOM 6398 O O . GLN B 1 421 ? 5.367 43.312 15.766 1 98.12 421 GLN B O 1
ATOM 6403 N N . ALA B 1 422 ? 5.344 43.219 13.5 1 94.62 422 ALA B N 1
ATOM 6404 C CA . ALA B 1 422 ? 6.797 43.125 13.438 1 94.62 422 ALA B CA 1
ATOM 6405 C C . ALA B 1 422 ? 7.457 44.344 14.039 1 94.62 422 ALA B C 1
ATOM 6407 O O . ALA B 1 422 ? 6.934 45.469 13.922 1 94.62 422 ALA B O 1
ATOM 6408 N N . LYS B 1 423 ? 8.547 44.062 14.711 1 79.5 423 LYS B N 1
ATOM 6409 C CA . LYS B 1 423 ? 9.312 45.125 15.328 1 79.5 423 LYS B CA 1
ATOM 6410 C C . LYS B 1 423 ? 10.234 45.812 14.32 1 79.5 423 LYS B C 1
ATOM 6412 O O . LYS B 1 423 ? 10.711 45.156 13.383 1 79.5 423 LYS B O 1
#

Radius of gyration: 32.37 Å; Cα contacts (8 Å, |Δi|>4): 2299; chains: 2; bounding box: 56×106×76 Å

Organism: Lactococcus lactis subsp. lactis (strain IL1403) (NCBI:txid272623)

InterPro domains:
  IPR002195 Dihydroorotase, conserved site [PS00482] (58-66)
  IPR002195 Dihydroorotase, conserved site [PS00483] (302-313)
  IPR004722 Dihydroorotase [MF_00220_B] (3-422)
  IPR004722 Dihydroorotase [cd01317] (41-412)
  IPR006680 Amidohydrolase-related [PF01979] (51-419)
  IPR011059 Metal-dependent hydrolase, composite domain superfamily [SSF51338] (1-421)
  IPR032466 Metal-dependent hydrolase [SSF51556] (55-365)
  IPR050138 Dihydroorotase/Allantoinase hydrolase-like [PTHR43668] (1-421)

Foldseek 3Di:
DKEKEAQAQEFFLVVRGTGGWMWIDDFFFTADIGHPDDDPPHHYHYQHQWYKFFQFEFAAEAQQPPPRPLFHHLALVLLLLFQLRHQEYEHEQLHVQGQQALVRQLVNVVVNVPYRGHYAYAHEQAHSLPLPHGGDPVSNVVSGHLAYEPPPHANPDLVSLLVSQLVCQVVVHEYEYAQFAPVQAWFAQAEQDDVQVVVVTRGGYLCRGQVRVLSSLVSQLVSLGAYEYEARQALVNLVSLVVSVVSPGNYAYEHELCSLQDASCLCVVQNLLQRAVVHGHDNVRSVSVLVSLLVCSHQAYHHNADTDAPVLSPDHNRRRDHHHGGSNCRVQSCLFRCPVVPSDPPSSSLRRGAVRVCVSSVHQTRGDDNRGTPWIWMKNRADKDAADQDGSTSHRSHSRHRPITGMGTAFTAGSRHTSDGDD/DKEKEAQAQEFFLVVRGTGGWMWIDDFFFTADIGHPDDDPPHHYHYQHLWYKFFQFEFAAEAQQPPPRCLFHHLALVLLLLFQLRHQEYEHEQLHVQGQQALVRQLVNVVVNVPYRGHYAYAHEQAHSLPLPHGGDPVSNVVSGHLAYEPPPHANPDLVSLLVSQLVCQVVVHEYEYAQFAPVQAWFAQAEQDDVQVVVVTRGGYLCRGQVRVLSSLVSQLVSLGAYEYEARQALVNLVSLVVSVVSPGNYAYEHELCSLQDASCLCVVQNQLQRAVVHGHDNVRSVSVLVSLLVCSHQAYHHNADTDAPVLSPDHNRRRDHHHGGSNCRLQSCLFRCPVVPSDPPSSSLRRGAVRVCVSSVHQTRGDDNRGTPWMWMKNRADKDAADQDGSTSHRSHSRHRPITGMGTAFTAGSRRTPDGDD